Protein AF-A0A0F8HHX1-F1 (afdb_monomer)

Foldseek 3Di:
DDDDPPVPDDPVNVVPPPDPPCFLLVVLLVLCVLVLQQFLLLLLQLFLLDALDDPFFFGRSQLLQQLLLQLLSQVSVVCVVVVHDDDSLLSLLLSLLSSCLSVQRSCCVVPVDDDPHLALVSLVVCVVVVSRRSCVSNVCCVVCSLVSLLLSRLLEPDPPDPRPCPPPDHPNVVSNVSSNLSSVLSVQLLDQASQVVNQVVCVVVPFQKDWFFADFFLLVLLLVLLQLLVVVLCVVQSWAFWKFFSGTTITGDNDDDDDDLVSSLLSSLVSLCVLLVQQFDQALQATHNVSVLLAQDALVSSLVSLLVSLQVCQQCARDPVLHGFHADPDPLRSSLLSLVLNQLRPQDDPALLDRVLLVVLDPDPVLVVLSSVLSVQLRVQCPDPPQHNRNSSRVSSSCCRRVVVVCVVSSNVCRVSSSVSVSVVNPHRDCVSVVSSVVSNVVRVDPPPDDDPPPQDDPPACAAQQQGHGFDDKDADDLFLPDLVPDGPRDDSPDRIGGHDSSVSSSVSSVCSLQVVLVHDRNFNKWKKKKANGSMGTQCVSPLVSQQV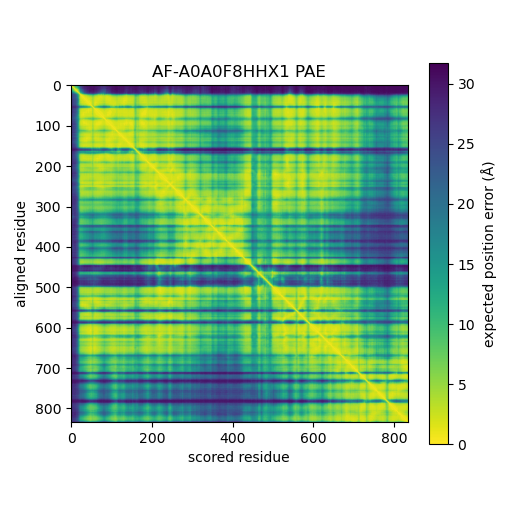SKQWFDFFPPNQLIDIDTSSQVNHRIHIHMGGQDDDPDDDPFDSLLSVVRSLLSVLVSSSSRSIAIETDDRSGRDGGDSFSYAYPDHDLLCVQLVSHTHRYSVSSVLSNVLVVVQCVQPPSCSSVQQSHLDLLRVLLSNVVSDPDSLVVLVVCVVVSCVSSDPPADQCLVLLLLLCVLQHQPDDPDLCSSLVLVLLLLVQLLVCVVVVHDPVRSLLRSLVSSLVVSVVVCSDPDPPDDNSVSSSVSSVSVCVSCVVRVQNDSVSSVVRVSSSSSSSSSSNSVSSD

Organism: Methanosarcina mazei (NCBI:txid2209)

pLDDT: mean 82.26, std 14.81, range [26.91, 97.88]

Solvent-accessible surface area (backbone atoms only — not comparable to full-atom values): 46145 Å² total; per-residue (Å²): 137,82,82,66,86,75,81,76,69,52,76,70,56,66,74,60,53,76,71,74,79,72,52,68,66,58,49,51,32,68,74,40,47,62,51,54,72,49,28,44,56,35,37,28,72,77,26,11,51,35,58,67,41,96,89,41,41,38,24,29,30,52,34,38,50,28,11,26,55,46,15,52,45,52,49,55,48,51,29,59,77,67,74,44,89,82,54,69,66,60,53,46,50,50,41,55,20,36,62,45,52,59,44,30,59,57,47,20,74,75,72,72,51,86,57,93,55,63,44,62,69,55,56,51,53,45,68,70,72,36,77,37,36,52,60,75,71,36,72,61,47,81,85,39,45,66,56,41,36,39,51,24,54,58,32,59,92,72,87,77,67,92,55,94,51,74,85,61,84,61,93,62,61,87,52,47,67,33,39,28,51,8,48,52,53,32,63,37,37,79,37,89,73,37,64,65,61,49,40,51,52,38,41,78,72,71,45,46,48,42,77,48,54,45,75,91,47,32,36,51,66,48,42,46,34,50,49,52,22,52,53,51,52,38,48,78,68,71,30,43,72,47,37,30,26,84,57,30,42,34,26,42,33,92,60,86,81,80,83,54,63,68,61,46,49,55,41,28,52,52,41,46,33,62,63,34,69,19,60,63,47,76,57,55,74,43,58,43,55,64,47,40,70,63,43,58,44,29,52,69,63,50,48,54,52,47,44,54,49,46,47,58,48,46,32,69,25,65,42,89,89,70,44,66,50,67,71,63,86,52,64,61,46,38,52,27,53,37,51,49,45,47,43,62,48,65,35,82,44,99,46,62,47,41,46,63,67,60,51,73,51,49,86,50,69,68,59,52,55,52,52,36,53,57,14,48,52,30,34,55,34,30,74,32,90,95,44,32,80,52,43,11,44,44,54,37,48,51,47,54,44,74,46,34,80,84,42,42,70,54,32,59,72,42,27,68,41,45,50,54,48,52,53,70,73,50,88,36,87,35,56,55,65,60,55,51,49,50,48,37,48,51,60,66,75,44,94,70,88,61,81,75,76,79,85,68,66,62,100,83,58,58,38,10,52,68,77,54,48,78,18,88,47,76,41,71,75,62,86,38,67,64,34,100,82,43,84,55,98,83,66,78,87,79,66,83,61,44,24,57,30,60,66,58,46,42,27,49,43,31,50,51,39,52,37,50,77,71,75,46,63,72,68,44,51,70,44,40,37,38,37,29,52,53,45,44,42,52,56,42,67,76,42,34,77,61,31,48,69,44,64,41,75,32,75,28,87,90,46,86,77,43,56,51,72,55,32,58,37,58,42,72,38,55,49,37,80,47,77,42,64,58,77,79,74,93,77,93,66,89,62,47,73,68,44,52,48,48,47,50,49,49,30,52,52,49,39,22,42,60,55,14,31,21,38,38,39,47,68,86,47,42,66,87,74,87,71,59,36,31,32,39,38,80,76,60,51,74,60,31,54,49,57,55,70,23,61,27,55,33,40,67,54,43,54,45,52,49,53,54,50,49,56,42,30,73,64,46,54,84,48,22,61,72,74,42,60,41,89,41,54,58,46,46,44,43,50,48,50,74,63,41,93,58,47,64,66,48,40,77,74,42,39,68,60,48,43,67,65,59,46,97,53,78,80,80,42,54,69,47,21,48,45,45,42,73,68,49,51,81,87,83,69,96,45,73,66,68,74,34,45,58,60,48,50,33,53,53,34,38,39,52,32,48,73,71,67,45,51,73,68,54,18,41,53,54,15,15,54,55,36,34,52,53,48,64,71,68,57,50,64,93,60,90,91,67,62,57,64,60,53,27,39,56,37,41,45,45,49,50,52,53,29,50,77,70,73,37,74,43,58,72,47,42,70,73,39,46,65,34,52,44,42,37,37,43,54,33,33,53,60,71,60,109

Nearest PDB structures (foldseek):
  7sba-assembly1_I  TM=5.332E-01  e=2.786E-16  Synechocystis sp. PCC 6803
  6yes-assembly2_B  TM=4.968E-01  e=1.874E-09  Saccharolobus islandicus LAL14/1
  8v12-assembly1_A  TM=1.085E-01  e=8.887E+00  Plasmodium falciparum 3D7

Mean predicted aligned error: 12.18 Å

Secondary structure (DSSP, 8-state):
-PPPTTTT--HHHHTTS------HHHHHHHHHHHHIIIIIHHHHHHHTT-BS-TTTT-BHHHHHHHHHHHHHHHHHHHHHHTTPPPPHHHHHHHHHHHHTTTHHHHHHHHH----SS--HHHHHHHHHH-TT-HHHH-GGGGTTHHHHHHHHHTTSSS--S--TTTT---TTGGGHHHHHHHHHHHHHTTSSSHHHHHHHHHHHTT--EEEEE----S-HHHHHHHHHHHHHHHHHTT-EEEEEETTEEEEE-SSPPP--HHHHHHHHHHHHHHHTT---EE-SS-EE-HHHHTS---HHHHHHHHHHHHHHHHHT-SSTTT------SSHHHHHHHHHHHHHHHH---SSTT--HHHHTT---HHHHHHHHHHHHHHHHHHTSTTTHHHHHHHHHHHHHHHTHHHHHHHHHHHHHHHHHHHHTT------HHHHHHHHHHHHHHS---S--------TTS-B-TTT--B---EE---SSSS-BTBS-SSS-TT-SSEE--HHHHHHHHHHHHHHHHTT--TTSEEEEEEEESSS-EE--GGGHHHHTTSEEEEE-SS-TTSEEEEEGGGGGSS-EEEEEEEPPPSSS----HHHHHHHHHHHHHHHHHHH--EEEEE-TTSPP---SSSEEESS--HHHHHTT-SEE-SHHHHHHHHHHHHHHHHHHGGGHHHH-SS--HHHHHHHHHHH-SSHHHHHHHHHHHHHHHH-S-S---HHHHHHHHHHH-SSS-SSHHHHHHHHHHHHHHHHHHHHTT--HHHHHHHHHHHHHHHHHHTT----TT--HHHHHHHHHHHHHHHHHHTT--SHHHHHHHHHHHHHHHHHHHHHHH-

Structure (mmCIF, N/CA/C/O backbone):
data_AF-A0A0F8HHX1-F1
#
_entry.id   AF-A0A0F8HHX1-F1
#
loop_
_atom_site.group_PDB
_atom_site.id
_atom_site.type_symbol
_atom_site.label_atom_id
_atom_site.label_alt_id
_atom_site.label_comp_id
_atom_site.label_asym_id
_atom_site.label_entity_id
_atom_site.label_seq_id
_atom_site.pdbx_PDB_ins_code
_atom_site.Cartn_x
_atom_site.Cartn_y
_atom_site.Cartn_z
_atom_site.occupancy
_atom_site.B_iso_or_equiv
_atom_site.auth_seq_id
_atom_site.auth_comp_id
_atom_site.auth_asym_id
_atom_site.auth_atom_id
_atom_site.pdbx_PDB_model_num
ATOM 1 N N . MET A 1 1 ? -35.098 -44.461 32.020 1.00 35.75 1 MET A N 1
ATOM 2 C CA . MET A 1 1 ? -34.365 -44.611 30.751 1.00 35.75 1 MET A CA 1
ATOM 3 C C . MET A 1 1 ? -35.222 -43.915 29.726 1.00 35.75 1 MET A C 1
ATOM 5 O O . MET A 1 1 ? -36.179 -44.508 29.253 1.00 35.75 1 MET A O 1
ATOM 9 N N . GLU A 1 2 ? -34.990 -42.620 29.565 1.00 31.36 2 GLU A N 1
ATOM 10 C CA . GLU A 1 2 ? -35.618 -41.818 28.518 1.00 31.36 2 GLU A CA 1
ATOM 11 C C . GLU A 1 2 ? -34.674 -41.884 27.318 1.00 31.36 2 GLU A C 1
ATOM 13 O O . GLU A 1 2 ? -33.468 -41.691 27.481 1.00 31.36 2 GLU A O 1
ATOM 18 N N . GLU A 1 3 ? -35.214 -42.291 26.175 1.00 31.67 3 GLU A N 1
ATOM 19 C CA . GLU A 1 3 ? -34.494 -42.456 24.913 1.00 31.67 3 GLU A CA 1
ATOM 20 C C . GLU A 1 3 ? -34.035 -41.088 24.382 1.00 31.67 3 GLU A C 1
ATOM 22 O O . GLU A 1 3 ? -34.761 -40.095 24.469 1.00 31.67 3 GLU A O 1
ATOM 27 N N . ASP A 1 4 ? -32.799 -41.041 23.879 1.00 35.75 4 ASP A N 1
ATOM 28 C CA . ASP A 1 4 ? -32.154 -39.852 23.319 1.00 35.75 4 ASP A CA 1
ATOM 29 C C . ASP A 1 4 ? -32.858 -39.455 22.000 1.00 35.75 4 ASP A C 1
ATOM 31 O O . ASP A 1 4 ? -32.930 -40.282 21.085 1.00 35.75 4 ASP A O 1
ATOM 35 N N . PRO A 1 5 ? -33.371 -38.215 21.849 1.00 39.34 5 PRO A N 1
ATOM 36 C CA . PRO A 1 5 ? -34.084 -37.771 20.645 1.00 39.34 5 PRO A CA 1
ATOM 37 C C . PRO A 1 5 ? -33.256 -37.828 19.350 1.00 39.34 5 PRO A C 1
ATOM 39 O O . PRO A 1 5 ? -33.802 -37.606 18.270 1.00 39.34 5 PRO A O 1
ATOM 42 N N . LEU A 1 6 ? -31.948 -38.088 19.443 1.00 39.94 6 LEU A N 1
ATOM 43 C CA . LEU A 1 6 ? -31.022 -38.150 18.313 1.00 39.94 6 LEU A CA 1
ATOM 44 C C . LEU A 1 6 ? -30.910 -39.536 17.652 1.00 39.94 6 LEU A C 1
ATOM 46 O O . LEU A 1 6 ? -30.344 -39.623 16.565 1.00 39.94 6 LEU A O 1
ATOM 50 N N . GLU A 1 7 ? -31.467 -40.605 18.234 1.00 41.78 7 GLU A N 1
ATOM 51 C CA . GLU A 1 7 ? -31.411 -41.959 17.638 1.00 41.78 7 GLU A CA 1
ATOM 52 C C . GLU A 1 7 ? -32.500 -42.234 16.577 1.00 41.78 7 GLU A C 1
ATOM 54 O O . GLU A 1 7 ? -32.549 -43.325 16.010 1.00 41.78 7 GLU A O 1
ATOM 59 N N . MET A 1 8 ? -33.355 -41.252 16.257 1.00 38.62 8 MET A N 1
ATOM 60 C CA . MET A 1 8 ? -34.488 -41.413 15.325 1.00 38.62 8 MET A CA 1
ATOM 61 C C . MET A 1 8 ? -34.336 -40.716 13.963 1.00 38.62 8 MET A C 1
ATOM 63 O O . MET A 1 8 ? -35.228 -40.858 13.130 1.00 38.62 8 MET A O 1
ATOM 67 N N . CYS A 1 9 ? -33.234 -40.010 13.691 1.00 32.97 9 CYS A N 1
ATOM 68 C CA . CYS A 1 9 ? -33.013 -39.401 12.373 1.00 32.97 9 CYS A CA 1
ATOM 69 C C . CYS A 1 9 ? -32.339 -40.387 11.412 1.00 32.97 9 CYS A C 1
ATOM 71 O O . CYS A 1 9 ? -31.241 -40.882 11.674 1.00 32.97 9 CYS A O 1
ATOM 73 N N . SER A 1 10 ? -32.972 -40.642 10.268 1.00 42.28 10 SER A N 1
ATOM 74 C CA . SER A 1 10 ? -32.343 -41.386 9.174 1.00 42.28 10 SER A CA 1
ATOM 75 C C . SER A 1 10 ? -31.182 -40.584 8.561 1.00 42.28 10 SER A C 1
ATOM 77 O O . SER A 1 10 ? -31.192 -39.353 8.551 1.00 42.28 10 SER A O 1
ATOM 79 N N . LEU A 1 11 ? -30.162 -41.267 8.026 1.00 39.44 11 LEU A N 1
ATOM 80 C CA . LEU A 1 11 ? -29.019 -40.621 7.352 1.00 39.44 11 LEU A CA 1
ATOM 81 C C . LEU A 1 11 ? -29.458 -39.689 6.200 1.00 39.44 11 LEU A C 1
ATOM 83 O O . LEU A 1 11 ? -28.822 -38.664 5.974 1.00 39.44 11 LEU A O 1
ATOM 87 N N . GLU A 1 12 ? -30.583 -39.988 5.543 1.00 34.28 12 GLU A N 1
ATOM 88 C CA . GLU A 1 12 ? -31.179 -39.153 4.488 1.00 34.28 12 GLU A CA 1
ATOM 89 C C . GLU A 1 12 ? -31.863 -37.878 5.027 1.00 34.28 12 GLU A C 1
ATOM 91 O O . GLU A 1 12 ? -31.974 -36.886 4.306 1.00 34.28 12 GLU A O 1
ATOM 96 N N . GLU A 1 13 ? -32.289 -37.851 6.294 1.00 32.47 13 GLU A N 1
ATOM 97 C CA . GLU A 1 13 ? -32.841 -36.652 6.949 1.00 32.47 13 GLU A CA 1
ATOM 98 C C . GLU A 1 13 ? -31.738 -35.723 7.477 1.00 32.47 13 GLU A C 1
ATOM 100 O O . GLU A 1 13 ? -31.939 -34.512 7.530 1.00 32.47 13 GLU A O 1
ATOM 105 N N . ILE A 1 14 ? -30.551 -36.260 7.791 1.00 41.41 14 ILE A N 1
ATOM 106 C CA . ILE A 1 14 ? -29.361 -35.469 8.154 1.00 41.41 14 ILE A CA 1
ATOM 107 C C . ILE A 1 14 ? -28.752 -34.789 6.913 1.00 41.41 14 ILE A C 1
ATOM 109 O O . ILE A 1 14 ? -28.297 -33.651 7.008 1.00 41.41 14 ILE A O 1
ATOM 113 N N . GLU A 1 15 ? -28.802 -35.430 5.739 1.00 34.75 15 GLU A N 1
ATOM 114 C CA . GLU A 1 15 ? -28.360 -34.834 4.463 1.00 34.75 15 GLU A CA 1
ATOM 115 C C . GLU A 1 15 ? -29.342 -33.789 3.890 1.00 34.75 15 GLU A C 1
ATOM 117 O O . GLU A 1 15 ? -28.961 -33.010 3.017 1.00 34.75 15 GLU A O 1
ATOM 122 N N . ASN A 1 16 ? -30.579 -33.724 4.401 1.00 28.53 16 ASN A N 1
ATOM 123 C CA . ASN A 1 16 ? -31.620 -32.776 3.973 1.00 28.53 16 ASN A CA 1
ATOM 124 C C . ASN A 1 16 ? -31.932 -31.670 4.998 1.00 28.53 16 ASN A C 1
ATOM 126 O O . ASN A 1 16 ? -32.900 -30.923 4.821 1.00 28.53 16 ASN A O 1
ATOM 130 N N . ILE A 1 17 ? -31.118 -31.512 6.048 1.00 28.47 17 ILE A N 1
ATOM 131 C CA . ILE A 1 17 ? -31.144 -30.284 6.851 1.00 28.47 17 ILE A CA 1
ATOM 132 C C . ILE A 1 17 ? -30.722 -29.151 5.904 1.00 28.47 17 ILE A C 1
ATOM 134 O O . ILE A 1 17 ? -29.623 -29.228 5.352 1.00 28.47 17 ILE A O 1
ATOM 138 N N . PRO A 1 18 ? -31.549 -28.112 5.675 1.00 26.91 18 PRO A N 1
ATOM 139 C CA . PRO A 1 18 ? -31.132 -26.980 4.865 1.00 26.91 18 PRO A CA 1
ATOM 140 C C . PRO A 1 18 ? -29.877 -26.412 5.520 1.00 26.91 18 PRO A C 1
ATOM 142 O O . PRO A 1 18 ? -29.955 -25.933 6.654 1.00 26.91 18 PRO A O 1
ATOM 145 N N . GLU A 1 19 ? -28.724 -26.517 4.850 1.00 30.73 19 GLU A N 1
ATOM 146 C CA . GLU A 1 19 ? -27.514 -25.819 5.275 1.00 30.73 19 GLU A CA 1
ATOM 147 C C . GLU A 1 19 ? -27.930 -24.372 5.563 1.00 30.73 19 GLU A C 1
ATOM 149 O O . GLU A 1 19 ? -28.471 -23.701 4.677 1.00 30.73 19 GLU A O 1
ATOM 154 N N . GLU A 1 20 ? -27.752 -23.914 6.811 1.00 29.77 20 GLU A N 1
ATOM 155 C CA . GLU A 1 20 ? -27.906 -22.504 7.174 1.00 29.77 20 GLU A CA 1
ATOM 156 C C . GLU A 1 20 ? -27.276 -21.681 6.058 1.00 29.77 20 GLU A C 1
ATOM 158 O O . GLU A 1 20 ? -26.098 -21.880 5.761 1.00 29.77 20 GLU A O 1
ATOM 163 N N . SER A 1 21 ? -28.071 -20.834 5.392 1.00 35.41 21 SER A N 1
ATOM 164 C CA . SER A 1 21 ? -27.688 -20.185 4.139 1.00 35.41 21 SER A CA 1
ATOM 165 C C . SER A 1 21 ? -26.288 -19.587 4.266 1.00 35.41 21 SER A C 1
ATOM 167 O O . SER A 1 21 ? -26.107 -18.531 4.882 1.00 35.41 21 SER A O 1
ATOM 169 N N . VAL A 1 22 ? -25.290 -20.286 3.722 1.00 52.44 22 VAL A N 1
ATOM 170 C CA . VAL A 1 22 ? -23.896 -19.864 3.784 1.00 52.44 22 VAL A CA 1
ATOM 171 C C . VAL A 1 22 ? -23.852 -18.504 3.107 1.00 52.44 22 VAL A C 1
ATOM 173 O O . VAL A 1 22 ? -24.139 -18.390 1.913 1.00 52.44 22 VAL A O 1
ATOM 176 N N . GLY A 1 23 ? -23.573 -17.453 3.885 1.00 66.88 23 GLY A N 1
ATOM 177 C CA . GLY A 1 23 ? -23.598 -16.085 3.378 1.00 66.88 23 GLY A CA 1
ATOM 178 C C . GLY A 1 23 ? -22.762 -15.976 2.102 1.00 66.88 23 GLY A C 1
ATOM 179 O O . GLY A 1 23 ? -21.720 -16.621 1.980 1.00 66.88 23 GLY A O 1
ATOM 180 N N . VAL A 1 24 ? -23.196 -15.162 1.137 1.00 68.12 24 VAL A N 1
ATOM 181 C CA . VAL A 1 24 ? -22.549 -15.045 -0.186 1.00 68.12 24 VAL A CA 1
ATOM 182 C C . VAL A 1 24 ? -21.034 -14.827 -0.081 1.00 68.12 24 VAL A C 1
ATOM 184 O O . VAL A 1 24 ? -20.269 -15.352 -0.882 1.00 68.12 24 VAL A O 1
ATOM 187 N N . TYR A 1 25 ? -20.585 -14.125 0.958 1.00 73.69 25 TYR A N 1
ATOM 188 C CA . TYR A 1 25 ? -19.174 -13.901 1.260 1.00 73.69 25 TYR A CA 1
ATOM 189 C C . TYR A 1 25 ? -18.372 -15.192 1.501 1.00 73.69 25 TYR A C 1
ATOM 191 O O . TYR A 1 25 ? -17.254 -15.336 1.008 1.00 73.69 25 TYR A O 1
ATOM 199 N N . ALA A 1 26 ? -18.957 -16.155 2.214 1.00 83.19 26 ALA A N 1
ATOM 200 C CA . ALA A 1 26 ? -18.360 -17.465 2.439 1.00 83.19 26 ALA A CA 1
ATOM 201 C C . ALA A 1 26 ? -18.382 -18.320 1.162 1.00 83.19 26 ALA A C 1
ATOM 203 O O . ALA A 1 26 ? -17.435 -19.063 0.919 1.00 83.19 26 ALA A O 1
ATOM 204 N N . ASN A 1 27 ? -19.385 -18.155 0.291 1.00 85.19 27 ASN A N 1
ATOM 205 C CA . ASN A 1 27 ? -19.391 -18.788 -1.032 1.00 85.19 27 ASN A CA 1
ATOM 206 C C . ASN A 1 27 ? -18.308 -18.215 -1.959 1.00 85.19 27 ASN A C 1
ATOM 208 O O . ASN A 1 27 ? -17.562 -18.979 -2.570 1.00 85.19 27 ASN A O 1
ATOM 212 N N . VAL A 1 28 ? -18.155 -16.889 -2.023 1.00 88.38 28 VAL A N 1
ATOM 213 C CA . VAL A 1 28 ? -17.063 -16.238 -2.773 1.00 88.38 28 VAL A CA 1
ATOM 214 C C . VAL A 1 28 ? -15.709 -16.749 -2.285 1.00 88.38 28 VAL A C 1
ATOM 216 O O . VAL A 1 28 ? -14.869 -17.139 -3.095 1.00 88.38 28 VAL A O 1
ATOM 219 N N . GLN A 1 29 ? -15.519 -16.826 -0.965 1.00 90.31 29 GLN A N 1
ATOM 220 C CA . GLN A 1 29 ? -14.308 -17.396 -0.387 1.00 90.31 29 GLN A CA 1
ATOM 221 C C . GLN A 1 29 ? -14.119 -18.866 -0.795 1.00 90.31 29 GLN A C 1
ATOM 223 O O . GLN A 1 29 ? -13.056 -19.221 -1.297 1.00 90.31 29 GLN A O 1
ATOM 228 N N . LYS A 1 30 ? -15.148 -19.706 -0.632 1.00 92.56 30 LYS A N 1
ATOM 229 C CA . LYS A 1 30 ? -15.129 -21.144 -0.944 1.00 92.56 30 LYS A CA 1
ATOM 230 C C . LYS A 1 30 ? -14.702 -21.426 -2.384 1.00 92.56 30 LYS A C 1
ATOM 232 O O . LYS A 1 30 ? -13.873 -22.304 -2.601 1.00 92.56 30 LYS A O 1
ATOM 237 N N . TYR A 1 31 ? -15.246 -20.695 -3.357 1.00 94.06 31 TYR A N 1
ATOM 238 C CA . TYR A 1 31 ? -14.988 -20.962 -4.775 1.00 94.06 31 TYR A CA 1
ATOM 239 C C . TYR A 1 31 ? -13.693 -20.336 -5.306 1.00 94.06 31 TYR A C 1
ATOM 241 O O . TYR A 1 31 ? -13.164 -20.823 -6.302 1.00 94.06 31 TYR A O 1
ATOM 249 N N . LEU A 1 32 ? -13.165 -19.289 -4.661 1.00 95.38 32 LEU A N 1
ATOM 250 C CA . LEU A 1 32 ? -11.964 -18.588 -5.136 1.00 95.38 32 LEU A CA 1
ATOM 251 C C . LEU A 1 32 ? -10.708 -18.855 -4.304 1.00 95.38 32 LEU A C 1
ATOM 253 O O . LEU A 1 32 ? -9.624 -18.461 -4.728 1.00 95.38 32 LEU A O 1
ATOM 257 N N . ILE A 1 33 ? -10.811 -19.530 -3.155 1.00 95.00 33 ILE A N 1
ATOM 258 C CA . ILE A 1 33 ? -9.656 -19.802 -2.285 1.00 95.00 33 ILE A CA 1
ATOM 259 C C . ILE A 1 33 ? -8.513 -20.498 -3.034 1.00 95.00 33 ILE A C 1
ATOM 261 O O . ILE A 1 33 ? -7.370 -20.080 -2.883 1.00 95.00 33 ILE A O 1
ATOM 265 N N . ASP A 1 34 ? -8.826 -21.477 -3.889 1.00 94.75 34 ASP A N 1
ATOM 266 C CA . ASP A 1 34 ? -7.839 -22.207 -4.695 1.00 94.75 34 ASP A CA 1
ATOM 267 C C . ASP A 1 34 ? -7.145 -21.287 -5.716 1.00 94.75 34 ASP A C 1
ATOM 269 O O . ASP A 1 34 ? -5.927 -21.328 -5.877 1.00 94.75 34 ASP A O 1
ATOM 273 N N . TYR A 1 35 ? -7.887 -20.364 -6.340 1.00 96.50 35 TYR A N 1
ATOM 274 C CA . TYR A 1 35 ? -7.290 -19.363 -7.232 1.00 96.50 35 TYR A CA 1
ATOM 275 C C . TYR A 1 35 ? -6.290 -18.484 -6.475 1.00 96.50 35 TYR A C 1
ATOM 277 O O . TYR A 1 35 ? -5.177 -18.244 -6.947 1.00 96.50 35 TYR A O 1
ATOM 285 N N . VAL A 1 36 ? -6.670 -18.027 -5.276 1.00 94.06 36 VAL A N 1
ATOM 286 C CA . VAL A 1 36 ? -5.812 -17.171 -4.449 1.00 94.06 36 VAL A CA 1
ATOM 287 C C . VAL A 1 36 ? -4.534 -17.898 -4.043 1.00 94.06 36 VAL A C 1
ATOM 289 O O . VAL A 1 36 ? -3.458 -17.313 -4.110 1.00 94.06 36 VAL A O 1
ATOM 292 N N . THR A 1 37 ? -4.634 -19.163 -3.639 1.00 94.06 37 THR A N 1
ATOM 293 C CA . THR A 1 37 ? -3.475 -19.938 -3.176 1.00 94.06 37 THR A CA 1
ATOM 294 C C . THR A 1 37 ? -2.568 -20.408 -4.305 1.00 94.06 37 THR A C 1
ATOM 296 O O . THR A 1 37 ? -1.375 -20.571 -4.076 1.00 94.06 37 THR A O 1
ATOM 299 N N . THR A 1 38 ? -3.114 -20.637 -5.500 1.00 95.44 38 THR A N 1
ATOM 300 C CA . THR A 1 38 ? -2.386 -21.308 -6.585 1.00 95.44 38 THR A CA 1
ATOM 301 C C . THR A 1 38 ? -1.897 -20.332 -7.657 1.00 95.44 38 THR A C 1
ATOM 303 O O . THR A 1 38 ? -0.797 -20.501 -8.173 1.00 95.44 38 THR A O 1
ATOM 306 N N . VAL A 1 39 ? -2.677 -19.296 -7.990 1.00 96.38 39 VAL A N 1
ATOM 307 C CA . VAL A 1 39 ? -2.424 -18.437 -9.165 1.00 96.38 39 VAL A CA 1
ATOM 308 C C . VAL A 1 39 ? -1.945 -17.041 -8.776 1.00 96.38 39 VAL A C 1
ATOM 310 O O . VAL A 1 39 ? -1.124 -16.445 -9.473 1.00 96.38 39 VAL A O 1
ATOM 313 N N . LEU A 1 40 ? -2.430 -16.497 -7.658 1.00 93.62 40 LEU A N 1
ATOM 314 C CA . LEU A 1 40 ? -2.233 -15.084 -7.339 1.00 93.62 40 LEU A CA 1
ATOM 315 C C . LEU A 1 40 ? -0.764 -14.702 -7.114 1.00 93.62 40 LEU A C 1
ATOM 317 O O . LEU A 1 40 ? -0.285 -13.738 -7.708 1.00 93.62 40 LEU A O 1
ATOM 321 N N . GLU A 1 41 ? -0.045 -15.453 -6.278 1.00 92.75 41 GLU A N 1
ATOM 322 C CA . GLU A 1 41 ? 1.375 -15.198 -6.007 1.00 92.75 41 GLU A CA 1
ATOM 323 C C . GLU A 1 41 ? 2.225 -15.286 -7.294 1.00 92.75 41 GLU A C 1
ATOM 325 O O . GLU A 1 41 ? 2.974 -14.342 -7.561 1.00 92.75 41 GLU A O 1
ATOM 330 N N . PRO A 1 42 ? 2.103 -16.334 -8.143 1.00 94.81 42 PRO A N 1
ATOM 331 C CA . PRO A 1 42 ? 2.714 -16.341 -9.474 1.00 94.81 42 PRO A CA 1
ATOM 332 C C . PRO A 1 42 ? 2.388 -15.109 -10.330 1.00 94.81 42 PRO A C 1
ATOM 334 O O . PRO A 1 42 ? 3.307 -14.499 -10.869 1.00 94.81 42 PRO A O 1
ATOM 337 N N . VAL A 1 43 ? 1.119 -14.685 -10.416 1.00 94.94 43 VAL A N 1
ATOM 338 C CA . VAL A 1 43 ? 0.737 -13.491 -11.196 1.00 94.94 43 VAL A CA 1
ATOM 339 C C . VAL A 1 43 ? 1.493 -12.254 -10.714 1.00 94.94 43 VAL A C 1
ATOM 341 O O . VAL A 1 43 ? 2.063 -11.530 -11.529 1.00 94.94 43 VAL A O 1
ATOM 344 N N . PHE A 1 44 ? 1.540 -12.006 -9.404 1.00 92.81 44 PHE A N 1
ATOM 345 C CA . PHE A 1 44 ? 2.271 -10.863 -8.855 1.00 92.81 44 PHE A CA 1
ATOM 346 C C . PHE A 1 44 ? 3.773 -10.955 -9.127 1.00 92.81 44 PHE A C 1
ATOM 348 O O . PHE A 1 44 ? 4.350 -10.013 -9.667 1.00 92.81 44 PHE A O 1
ATOM 355 N N . ARG A 1 45 ? 4.390 -12.103 -8.841 1.00 92.25 45 ARG A N 1
ATOM 356 C CA . ARG A 1 45 ? 5.824 -12.351 -9.057 1.00 92.25 45 ARG A CA 1
ATOM 357 C C . ARG A 1 45 ? 6.258 -12.072 -10.497 1.00 92.25 45 ARG A C 1
ATOM 359 O O . ARG A 1 45 ? 7.276 -11.423 -10.726 1.00 92.25 45 ARG A O 1
ATOM 366 N N . GLU A 1 46 ? 5.472 -12.544 -11.459 1.00 93.25 46 GLU A N 1
ATOM 367 C CA . GLU A 1 46 ? 5.816 -12.485 -12.878 1.00 93.25 46 GLU A CA 1
ATOM 368 C C . GLU A 1 46 ? 5.473 -11.135 -13.526 1.00 93.25 46 GLU A C 1
ATOM 370 O O . GLU A 1 46 ? 6.086 -10.763 -14.526 1.00 93.25 46 GLU A O 1
ATOM 375 N N . THR A 1 47 ? 4.509 -10.380 -12.977 1.00 93.44 47 THR A N 1
ATOM 376 C CA . THR A 1 47 ? 3.928 -9.211 -13.670 1.00 93.44 47 THR A CA 1
ATOM 377 C C . THR A 1 47 ? 3.968 -7.890 -12.901 1.00 93.44 47 THR A C 1
ATOM 379 O O . THR A 1 47 ? 3.671 -6.852 -13.487 1.00 93.44 47 THR A O 1
ATOM 382 N N . ALA A 1 48 ? 4.398 -7.877 -11.634 1.00 91.44 48 ALA A N 1
ATOM 383 C CA . ALA A 1 48 ? 4.479 -6.671 -10.798 1.00 91.44 48 ALA A CA 1
ATOM 384 C C . ALA A 1 48 ? 5.270 -5.508 -11.430 1.00 91.44 48 ALA A C 1
ATOM 386 O O . ALA A 1 48 ? 5.007 -4.341 -11.159 1.00 91.44 48 ALA A O 1
ATOM 387 N N . HIS A 1 49 ? 6.229 -5.814 -12.299 1.00 91.00 49 HIS A N 1
ATOM 388 C CA . HIS A 1 49 ? 7.090 -4.832 -12.952 1.00 91.00 49 HIS A CA 1
ATOM 389 C C . HIS A 1 49 ? 6.600 -4.413 -14.351 1.00 91.00 49 HIS A C 1
ATOM 391 O O . HIS A 1 49 ? 7.375 -3.813 -15.104 1.00 91.00 49 HIS A O 1
ATOM 397 N N . LEU A 1 50 ? 5.364 -4.766 -14.721 1.00 90.50 50 LEU A N 1
ATOM 398 C CA . LEU A 1 50 ? 4.783 -4.539 -16.044 1.00 90.50 50 LEU A CA 1
ATOM 399 C C . LEU A 1 50 ? 3.610 -3.553 -15.994 1.00 90.50 50 LEU A C 1
ATOM 401 O O . LEU A 1 50 ? 2.772 -3.577 -15.091 1.00 90.50 50 LEU A O 1
ATOM 405 N N . ASP A 1 51 ? 3.518 -2.726 -17.034 1.00 86.56 51 ASP A N 1
ATOM 406 C CA . ASP A 1 51 ? 2.369 -1.865 -17.292 1.00 86.56 51 ASP A CA 1
ATOM 407 C C . ASP A 1 51 ? 1.298 -2.641 -18.084 1.00 86.56 51 ASP A C 1
ATOM 409 O O . ASP A 1 51 ? 1.575 -3.219 -19.132 1.00 86.56 51 ASP A O 1
ATOM 413 N N . SER A 1 52 ? 0.039 -2.602 -17.647 1.00 79.50 52 SER A N 1
ATOM 414 C CA . SER A 1 52 ? -1.086 -3.137 -18.439 1.00 79.50 52 SER A CA 1
ATOM 415 C C . SER A 1 52 ? -1.489 -2.224 -19.607 1.00 79.50 52 SER A C 1
ATOM 417 O O . SER A 1 52 ? -2.051 -2.690 -20.608 1.00 79.50 52 SER A O 1
ATOM 419 N N . LYS A 1 53 ? -1.256 -0.904 -19.482 1.00 71.81 53 LYS A N 1
ATOM 420 C CA . LYS A 1 53 ? -1.605 0.128 -20.476 1.00 71.81 53 LYS A CA 1
ATOM 421 C C . LYS A 1 53 ? -0.599 1.281 -20.465 1.00 71.81 53 LYS A C 1
ATOM 423 O O . LYS A 1 53 ? -0.293 1.842 -19.426 1.00 71.81 53 LYS A O 1
ATOM 428 N N . TYR A 1 54 ? -0.194 1.742 -21.648 1.00 55.44 54 TYR A N 1
ATOM 429 C CA . TYR A 1 54 ? 0.854 2.765 -21.801 1.00 55.44 54 TYR A CA 1
ATOM 430 C C . TYR A 1 54 ? 0.424 4.226 -21.561 1.00 55.44 54 TYR A C 1
ATOM 432 O O . TYR A 1 54 ? 1.259 5.112 -21.670 1.00 55.44 54 TYR A O 1
ATOM 440 N N . LYS A 1 55 ? -0.857 4.529 -21.289 1.00 57.94 55 LYS A N 1
ATOM 441 C CA . LYS A 1 55 ? -1.326 5.926 -21.077 1.00 57.94 55 LYS A CA 1
ATOM 442 C C . LYS A 1 55 ? -1.440 6.339 -19.605 1.00 57.94 55 LYS A C 1
ATOM 444 O O . LYS A 1 55 ? -1.537 7.524 -19.312 1.00 57.94 55 LYS A O 1
ATOM 449 N N . ARG A 1 56 ? -1.474 5.370 -18.696 1.00 66.56 56 ARG A N 1
ATOM 450 C CA . ARG A 1 56 ? -1.509 5.540 -17.239 1.00 66.56 56 ARG A CA 1
ATOM 451 C C . ARG A 1 56 ? -0.828 4.297 -16.699 1.00 66.56 56 ARG A C 1
ATOM 453 O O . ARG A 1 56 ? -1.235 3.231 -17.150 1.00 66.56 56 ARG A O 1
ATOM 460 N N . ALA A 1 57 ? 0.167 4.412 -15.823 1.00 80.81 57 ALA A N 1
ATOM 461 C CA . ALA A 1 57 ? 0.941 3.257 -15.368 1.00 80.81 57 ALA A CA 1
ATOM 462 C C . ALA A 1 57 ? 0.085 2.335 -14.501 1.00 80.81 57 ALA A C 1
ATOM 464 O O . ALA A 1 57 ? 0.109 2.415 -13.285 1.00 80.81 57 ALA A O 1
ATOM 465 N N . LEU A 1 58 ? -0.796 1.566 -15.124 1.00 86.94 58 LEU A N 1
ATOM 466 C CA . LEU A 1 58 ? -1.790 0.730 -14.473 1.00 86.94 58 LEU A CA 1
ATOM 467 C C . LEU A 1 58 ? -1.156 -0.638 -14.286 1.00 86.94 58 LEU A C 1
ATOM 469 O O . LEU A 1 58 ? -0.689 -1.237 -15.260 1.00 86.94 58 LEU A O 1
ATOM 473 N N . SER A 1 59 ? -1.118 -1.105 -13.047 1.00 90.38 59 SER A N 1
ATOM 474 C CA . SER A 1 59 ? -0.379 -2.309 -12.682 1.00 90.38 59 SER A CA 1
ATOM 475 C C . SER A 1 59 ? -0.975 -3.544 -13.352 1.00 90.38 59 SER A C 1
ATOM 477 O O . SER A 1 59 ? -2.185 -3.762 -13.282 1.00 90.38 59 SER A O 1
ATOM 479 N N . PHE A 1 60 ? -0.148 -4.355 -14.022 1.00 92.88 60 PHE A N 1
ATOM 480 C CA . PHE A 1 60 ? -0.633 -5.567 -14.690 1.00 92.88 60 PHE A CA 1
ATOM 481 C C . PHE A 1 60 ? -1.222 -6.571 -13.695 1.00 92.88 60 PHE A C 1
ATOM 483 O O . PHE A 1 60 ? -2.332 -7.064 -13.904 1.00 92.88 60 PHE A O 1
ATOM 490 N N . SER A 1 61 ? -0.531 -6.822 -12.581 1.00 92.62 61 SER A N 1
ATOM 491 C CA . SER A 1 61 ? -1.022 -7.723 -11.537 1.00 92.62 61 SER A CA 1
ATOM 492 C C . SER A 1 61 ? -2.323 -7.206 -10.919 1.00 92.62 61 SER A C 1
ATOM 494 O O . SER A 1 61 ? -3.285 -7.965 -10.790 1.00 92.62 61 SER A O 1
ATOM 496 N N . ALA A 1 62 ? -2.416 -5.910 -10.602 1.00 92.25 62 ALA A N 1
ATOM 497 C CA . ALA A 1 62 ? -3.639 -5.325 -10.048 1.00 92.25 62 ALA A CA 1
ATOM 498 C C . ALA A 1 62 ? -4.811 -5.350 -11.042 1.00 92.25 62 ALA A C 1
ATOM 500 O O . ALA A 1 62 ? -5.949 -5.605 -10.644 1.00 92.25 62 ALA A O 1
ATOM 501 N N . HIS A 1 63 ? -4.538 -5.122 -12.330 1.00 93.56 63 HIS A N 1
ATOM 502 C CA . HIS A 1 63 ? -5.526 -5.188 -13.409 1.00 93.56 63 HIS A CA 1
ATOM 503 C C . HIS A 1 63 ? -6.132 -6.581 -13.522 1.00 93.56 63 HIS A C 1
ATOM 505 O O . HIS A 1 63 ? -7.343 -6.742 -13.383 1.00 93.56 63 HIS A O 1
ATOM 511 N N . VAL A 1 64 ? -5.283 -7.596 -13.712 1.00 94.50 64 VAL A N 1
ATOM 512 C CA . VAL A 1 64 ? -5.718 -8.988 -13.866 1.00 94.50 64 VAL A CA 1
ATOM 513 C C . VAL A 1 64 ? -6.487 -9.449 -12.636 1.00 94.50 64 VAL A C 1
ATOM 515 O O . VAL A 1 64 ? -7.557 -10.039 -12.753 1.00 94.50 64 VAL A O 1
ATOM 518 N N . THR A 1 65 ? -5.985 -9.143 -11.444 1.00 94.19 65 THR A N 1
ATOM 519 C CA . THR A 1 65 ? -6.626 -9.578 -10.199 1.00 94.19 65 THR A CA 1
ATOM 520 C C . THR A 1 65 ? -7.962 -8.887 -9.982 1.00 94.19 65 THR A C 1
ATOM 522 O O . THR A 1 65 ? -8.956 -9.564 -9.729 1.00 94.19 65 THR A O 1
ATOM 525 N N . THR A 1 66 ? -8.040 -7.573 -10.193 1.00 95.00 66 THR A N 1
ATOM 526 C CA . THR A 1 66 ? -9.314 -6.844 -10.142 1.00 95.00 66 THR A CA 1
ATOM 527 C C . THR A 1 66 ? -10.308 -7.397 -11.162 1.00 95.00 66 THR A C 1
ATOM 529 O O . THR A 1 66 ? -11.476 -7.576 -10.817 1.00 95.00 66 THR A O 1
ATOM 532 N N . ALA A 1 67 ? -9.867 -7.735 -12.379 1.00 95.31 67 ALA A N 1
ATOM 533 C CA . ALA A 1 67 ? -10.727 -8.321 -13.404 1.00 95.31 67 ALA A CA 1
ATOM 534 C C . ALA A 1 67 ? -11.278 -9.690 -12.977 1.00 95.31 67 ALA A C 1
ATOM 536 O O . ALA A 1 67 ? -12.492 -9.900 -13.026 1.00 95.31 67 ALA A O 1
ATOM 537 N N . VAL A 1 68 ? -10.407 -10.596 -12.510 1.00 96.88 68 VAL A N 1
ATOM 538 C CA . VAL A 1 68 ? -10.787 -11.952 -12.079 1.00 96.88 68 VAL A CA 1
ATOM 539 C C . VAL A 1 68 ? -11.743 -11.896 -10.893 1.00 96.88 68 VAL A C 1
ATOM 541 O O . VAL A 1 68 ? -12.822 -12.483 -10.955 1.00 96.88 68 VAL A O 1
ATOM 544 N N . PHE A 1 69 ? -11.386 -11.172 -9.827 1.00 95.81 69 PHE A N 1
ATOM 545 C CA . PHE A 1 69 ? -12.220 -11.099 -8.627 1.00 95.81 69 PHE A CA 1
ATOM 546 C C . PHE A 1 69 ? -13.558 -10.424 -8.909 1.00 95.81 69 PHE A C 1
ATOM 548 O O . PHE A 1 69 ? -14.576 -10.875 -8.391 1.00 95.81 69 PHE A O 1
ATOM 555 N N . THR A 1 70 ? -13.590 -9.399 -9.762 1.00 95.44 70 THR A N 1
ATOM 556 C CA . THR A 1 70 ? -14.847 -8.753 -10.152 1.00 95.44 70 THR A CA 1
ATOM 557 C C . THR A 1 70 ? -15.732 -9.711 -10.945 1.00 95.44 70 THR A C 1
ATOM 559 O O . THR A 1 70 ? -16.864 -9.964 -10.537 1.00 95.44 70 THR A O 1
ATOM 562 N N . GLY A 1 71 ? -15.222 -10.285 -12.040 1.00 95.69 71 GLY A N 1
ATOM 563 C CA . GLY A 1 71 ? -15.997 -11.182 -12.899 1.00 95.69 71 GLY A CA 1
ATOM 564 C C . GLY A 1 71 ? -16.497 -12.419 -12.150 1.00 95.69 71 GLY A C 1
ATOM 565 O O . GLY A 1 71 ? -17.680 -12.751 -12.215 1.00 95.69 71 GLY A O 1
ATOM 566 N N . ALA A 1 72 ? -15.627 -13.061 -11.368 1.00 96.00 72 ALA A N 1
ATOM 567 C CA . ALA A 1 72 ? -15.990 -14.264 -10.631 1.00 96.00 72 ALA A CA 1
ATOM 568 C C . ALA A 1 72 ? -16.937 -13.990 -9.453 1.00 96.00 72 ALA A C 1
ATOM 570 O O . ALA A 1 72 ? -17.866 -14.766 -9.233 1.00 96.00 72 ALA A O 1
ATOM 571 N N . THR A 1 73 ? -16.770 -12.874 -8.734 1.00 95.00 73 THR A N 1
ATOM 572 C CA . THR A 1 73 ? -17.705 -12.501 -7.657 1.00 95.00 73 THR A CA 1
ATOM 573 C C . THR A 1 73 ? -19.087 -12.183 -8.215 1.00 95.00 73 THR A C 1
ATOM 575 O O . THR A 1 73 ? -20.077 -12.622 -7.639 1.00 95.00 73 THR A O 1
ATOM 578 N N . LEU A 1 74 ? -19.172 -11.480 -9.350 1.00 95.06 74 LEU A N 1
ATOM 579 C CA . LEU A 1 74 ? -20.448 -11.201 -10.015 1.00 95.06 74 LEU A CA 1
ATOM 580 C C . LEU A 1 74 ? -21.131 -12.485 -10.499 1.00 95.06 74 LEU A C 1
ATOM 582 O O . LEU A 1 74 ? -22.335 -12.625 -10.315 1.00 95.06 74 LEU A O 1
ATOM 586 N N . TYR A 1 75 ? -20.371 -13.439 -11.049 1.00 95.44 75 TYR A N 1
ATOM 587 C CA . TYR A 1 75 ? -20.897 -14.753 -11.429 1.00 95.44 75 TYR A CA 1
ATOM 588 C C . TYR A 1 75 ? -21.463 -15.517 -10.227 1.00 95.44 75 TYR A C 1
ATOM 590 O O . TYR A 1 75 ? -22.596 -15.988 -10.270 1.00 95.44 75 TYR A O 1
ATOM 598 N N . ILE A 1 76 ? -20.691 -15.624 -9.141 1.00 94.00 76 ILE A N 1
ATOM 599 C CA . ILE A 1 76 ? -21.110 -16.329 -7.921 1.00 94.00 76 ILE A CA 1
ATOM 600 C C . ILE A 1 76 ? -22.342 -15.655 -7.309 1.00 94.00 76 ILE A C 1
ATOM 602 O O . ILE A 1 76 ? -23.294 -16.341 -6.943 1.00 94.00 76 ILE A O 1
ATOM 606 N N . TYR A 1 77 ? -22.335 -14.322 -7.228 1.00 92.38 77 TYR A N 1
ATOM 607 C CA . TYR A 1 77 ? -23.456 -13.540 -6.717 1.00 92.38 77 TYR A CA 1
ATOM 608 C C . TYR A 1 77 ? -24.729 -13.795 -7.524 1.00 92.38 77 TYR A C 1
ATOM 610 O O . TYR A 1 77 ? -25.745 -14.152 -6.939 1.00 92.38 77 TYR A O 1
ATOM 618 N N . ASP A 1 78 ? -24.650 -13.684 -8.852 1.00 91.81 78 ASP A N 1
ATOM 619 C CA . ASP A 1 78 ? -25.791 -13.856 -9.751 1.00 91.81 78 ASP A CA 1
ATOM 620 C C . ASP A 1 78 ? -26.405 -15.261 -9.655 1.00 91.81 78 ASP A C 1
ATOM 622 O O . ASP A 1 78 ? -27.625 -15.413 -9.552 1.00 91.81 78 ASP A O 1
ATOM 626 N N . ARG A 1 79 ? -25.566 -16.306 -9.590 1.00 91.88 79 ARG A N 1
ATOM 627 C CA . ARG A 1 79 ? -26.036 -17.689 -9.401 1.00 91.88 79 ARG A CA 1
ATOM 628 C C . ARG A 1 79 ? -26.750 -17.873 -8.066 1.00 91.88 79 ARG A C 1
ATOM 630 O O . ARG A 1 79 ? -27.796 -18.512 -8.035 1.00 91.88 79 ARG A O 1
ATOM 637 N N . ILE A 1 80 ? -26.240 -17.281 -6.985 1.00 88.88 80 ILE A N 1
ATOM 638 C CA . ILE A 1 80 ? -26.896 -17.359 -5.673 1.00 88.88 80 ILE A CA 1
ATOM 639 C C . ILE A 1 80 ? -28.217 -16.586 -5.683 1.00 88.88 80 ILE A C 1
ATOM 641 O O . ILE A 1 80 ? -29.233 -17.133 -5.260 1.00 88.88 80 ILE A O 1
ATOM 645 N N . SER A 1 81 ? -28.240 -15.358 -6.211 1.00 85.00 81 SER A N 1
ATOM 646 C CA . SER A 1 81 ? -29.462 -14.542 -6.253 1.00 85.00 81 SER A CA 1
ATOM 647 C C . SER A 1 81 ? -30.557 -15.136 -7.136 1.00 85.00 81 SER A C 1
ATOM 649 O O . SER A 1 81 ? -31.736 -14.902 -6.894 1.00 85.00 81 SER A O 1
ATOM 651 N N . THR A 1 82 ? -30.189 -15.924 -8.149 1.00 85.88 82 THR A N 1
ATOM 652 C CA . THR A 1 82 ? -31.139 -16.602 -9.047 1.00 85.88 82 THR A CA 1
ATOM 653 C C . THR A 1 82 ? -31.419 -18.057 -8.657 1.00 85.88 82 THR A C 1
ATOM 655 O O . THR A 1 82 ? -32.100 -18.758 -9.405 1.00 85.88 82 THR A O 1
ATOM 658 N N . ALA A 1 83 ? -30.915 -18.517 -7.503 1.00 85.06 83 ALA A N 1
ATOM 659 C CA . ALA A 1 83 ? -31.025 -19.899 -7.022 1.00 85.06 83 ALA A CA 1
ATOM 660 C C . ALA A 1 83 ? -30.547 -20.954 -8.045 1.00 85.06 83 ALA A C 1
ATOM 662 O O . ALA A 1 83 ? -31.111 -22.040 -8.174 1.00 85.06 83 ALA A O 1
ATOM 663 N N . GLN A 1 84 ? -29.498 -20.626 -8.799 1.00 86.56 84 GLN A N 1
ATOM 664 C CA . GLN A 1 84 ? -28.870 -21.506 -9.778 1.00 86.56 84 GLN A CA 1
ATOM 665 C C . GLN A 1 84 ? -27.622 -22.175 -9.196 1.00 86.56 84 GLN A C 1
ATOM 667 O O . GLN A 1 84 ? -26.863 -21.580 -8.432 1.00 86.56 84 GLN A O 1
ATOM 672 N N . ASN A 1 85 ? -27.359 -23.412 -9.618 1.00 86.81 85 ASN A N 1
ATOM 673 C CA . ASN A 1 85 ? -26.192 -24.159 -9.157 1.00 86.81 85 ASN A CA 1
ATOM 674 C C . ASN A 1 85 ? -24.882 -23.536 -9.662 1.00 86.81 85 ASN A C 1
ATOM 676 O O . ASN A 1 85 ? -24.719 -23.263 -10.854 1.00 86.81 85 ASN A O 1
ATOM 680 N N . ILE A 1 86 ? -23.918 -23.381 -8.753 1.00 90.62 86 ILE A N 1
ATOM 681 C CA . ILE A 1 86 ? -22.541 -23.000 -9.075 1.00 90.62 86 ILE A CA 1
ATOM 682 C C . ILE A 1 86 ? -21.738 -24.280 -9.293 1.00 90.62 86 ILE A C 1
ATOM 684 O O . ILE A 1 86 ? -21.643 -25.113 -8.394 1.00 90.62 86 ILE A O 1
ATOM 688 N N . THR A 1 87 ? -21.122 -24.434 -10.465 1.00 91.62 87 THR A N 1
ATOM 689 C CA . THR A 1 87 ? -20.154 -25.513 -10.692 1.00 91.62 87 THR A CA 1
ATOM 690 C C . THR A 1 87 ? -18.735 -24.990 -10.488 1.00 91.62 87 THR A C 1
ATOM 692 O O . THR A 1 87 ? -18.386 -23.903 -10.955 1.00 91.62 87 THR A O 1
ATOM 695 N N . LEU A 1 88 ? -17.896 -25.766 -9.794 1.00 93.50 88 LEU A N 1
ATOM 696 C CA . LEU A 1 88 ? -16.491 -25.404 -9.587 1.00 93.50 88 LEU A CA 1
ATOM 697 C C . LEU A 1 88 ? -15.738 -25.295 -10.922 1.00 93.50 88 LEU A C 1
ATOM 699 O O . LEU A 1 88 ? -14.900 -24.413 -11.079 1.00 93.50 88 LEU A O 1
ATOM 703 N N . HIS A 1 89 ? -16.075 -26.155 -11.888 1.00 95.25 89 HIS A N 1
ATOM 704 C CA . HIS A 1 89 ? -15.514 -26.115 -13.236 1.00 95.25 89 HIS A CA 1
ATOM 705 C C . HIS A 1 89 ? -15.764 -24.757 -13.911 1.00 95.25 89 HIS A C 1
ATOM 707 O O . HIS A 1 89 ? -14.809 -24.135 -14.369 1.00 95.25 89 HIS A O 1
ATOM 713 N N . ASP A 1 90 ? -17.008 -24.252 -13.908 1.00 95.50 90 ASP A N 1
ATOM 714 C CA . ASP A 1 90 ? -17.339 -22.953 -14.514 1.00 95.50 90 ASP A CA 1
ATOM 715 C C . ASP A 1 90 ? -16.527 -21.809 -13.883 1.00 95.50 90 ASP A C 1
ATOM 717 O O . ASP A 1 90 ? -16.013 -20.950 -14.596 1.00 95.50 90 ASP A O 1
ATOM 721 N N . VAL A 1 91 ? -16.380 -21.800 -12.549 1.00 96.38 91 VAL A N 1
ATOM 722 C CA . VAL A 1 91 ? -15.597 -20.770 -11.842 1.00 96.38 91 VAL A CA 1
ATOM 723 C C . VAL A 1 91 ? -14.115 -20.861 -12.208 1.00 96.38 91 VAL A C 1
ATOM 725 O O . VAL A 1 91 ? -13.487 -19.843 -12.495 1.00 96.38 91 VAL A O 1
ATOM 728 N N . LYS A 1 92 ? -13.543 -22.071 -12.246 1.00 97.50 92 LYS A N 1
ATOM 729 C CA . LYS A 1 92 ? -12.135 -22.269 -12.617 1.00 97.50 92 LYS A CA 1
ATOM 730 C C . LYS A 1 92 ? -11.850 -21.887 -14.066 1.00 97.50 92 LYS A C 1
ATOM 732 O O . LYS A 1 92 ? -10.839 -21.228 -14.320 1.00 97.50 92 LYS A O 1
ATOM 737 N N . LEU A 1 93 ? -12.738 -22.242 -14.992 1.00 97.00 93 LEU A N 1
ATOM 738 C CA . LEU A 1 93 ? -12.644 -21.845 -16.394 1.00 97.00 93 LEU A CA 1
ATOM 739 C C . LEU A 1 93 ? -12.746 -20.321 -16.541 1.00 97.00 93 LEU A C 1
ATOM 741 O O . LEU A 1 93 ? -11.914 -19.716 -17.217 1.00 97.00 93 LEU A O 1
ATOM 745 N N . LEU A 1 94 ? -13.703 -19.692 -15.846 1.00 97.12 94 LEU A N 1
ATOM 746 C CA . LEU A 1 94 ? -13.878 -18.239 -15.823 1.00 97.12 94 LEU A CA 1
ATOM 747 C C . LEU A 1 94 ? -12.614 -17.525 -15.328 1.00 97.12 94 LEU A C 1
ATOM 749 O O . LEU A 1 94 ? -12.112 -16.628 -16.002 1.00 97.12 94 LEU A O 1
ATOM 753 N N . CYS A 1 95 ? -12.079 -17.935 -14.174 1.00 97.88 95 CYS A N 1
ATOM 754 C CA . CYS A 1 95 ? -10.847 -17.370 -13.628 1.00 97.88 95 CYS A CA 1
ATOM 755 C C . CYS A 1 95 ? -9.674 -17.552 -14.597 1.00 97.88 95 CYS A C 1
ATOM 757 O O . CYS A 1 95 ? -8.998 -16.577 -14.890 1.00 97.88 95 CYS A O 1
ATOM 759 N N . THR A 1 96 ? -9.479 -18.757 -15.144 1.00 97.62 96 THR A N 1
ATOM 760 C CA . THR A 1 96 ? -8.412 -19.059 -16.117 1.00 97.62 96 THR A CA 1
ATOM 761 C C . THR A 1 96 ? -8.490 -18.147 -17.343 1.00 97.62 96 THR A C 1
ATOM 763 O O . THR A 1 96 ? -7.488 -17.547 -17.729 1.00 97.62 96 THR A O 1
ATOM 766 N N . ALA A 1 97 ? -9.679 -17.998 -17.935 1.00 96.12 97 ALA A N 1
ATOM 767 C CA . ALA A 1 97 ? -9.871 -17.153 -19.108 1.00 96.12 97 ALA A CA 1
ATOM 768 C C . ALA A 1 97 ? -9.624 -15.668 -18.793 1.00 96.12 97 ALA A C 1
ATOM 770 O O . ALA A 1 97 ? -8.893 -14.999 -19.521 1.00 96.12 97 ALA A O 1
ATOM 771 N N . ILE A 1 98 ? -10.155 -15.153 -17.676 1.00 96.19 98 ILE A N 1
ATOM 772 C CA . ILE A 1 98 ? -9.902 -13.761 -17.282 1.00 96.19 98 ILE A CA 1
ATOM 773 C C . ILE A 1 98 ? -8.421 -13.553 -16.946 1.00 96.19 98 ILE A C 1
ATOM 775 O O . ILE A 1 98 ? -7.873 -12.523 -17.308 1.00 96.19 98 ILE A O 1
ATOM 779 N N . THR A 1 99 ? -7.712 -14.498 -16.328 1.00 97.25 99 THR A N 1
ATOM 780 C CA . THR A 1 99 ? -6.266 -14.345 -16.077 1.00 97.25 99 THR A CA 1
ATOM 781 C C . THR A 1 99 ? -5.471 -14.144 -17.374 1.00 97.25 99 THR A C 1
ATOM 783 O O . THR A 1 99 ? -4.491 -13.400 -17.388 1.00 97.25 99 THR A O 1
ATOM 786 N N . LEU A 1 100 ? -5.918 -14.750 -18.478 1.00 95.19 100 LEU A N 1
ATOM 787 C CA . LEU A 1 100 ? -5.244 -14.727 -19.779 1.00 95.19 100 LEU A CA 1
ATOM 788 C C . LEU A 1 100 ? -5.740 -13.639 -20.745 1.00 95.19 100 LEU A C 1
ATOM 790 O O . LEU A 1 100 ? -5.203 -13.528 -21.846 1.00 95.19 100 LEU A O 1
ATOM 794 N N . HIS A 1 101 ? -6.714 -12.810 -20.360 1.00 91.88 101 HIS A N 1
ATOM 795 C CA . HIS A 1 101 ? -7.344 -11.840 -21.270 1.00 91.88 101 HIS A CA 1
ATOM 796 C C . HIS A 1 101 ? -6.387 -10.810 -21.904 1.00 91.88 101 HIS A C 1
ATOM 798 O O . HIS A 1 101 ? -6.685 -10.261 -22.960 1.00 91.88 101 HIS A O 1
ATOM 804 N N . ASP A 1 102 ? -5.239 -10.547 -21.279 1.00 90.31 102 ASP A N 1
ATOM 805 C CA . ASP A 1 102 ? -4.212 -9.600 -21.740 1.00 90.31 102 ASP A CA 1
ATOM 806 C C . ASP A 1 102 ? -2.849 -10.308 -21.945 1.00 90.31 102 ASP A C 1
ATOM 808 O O . ASP A 1 102 ? -1.777 -9.704 -21.813 1.00 90.31 102 ASP A O 1
ATOM 812 N N . ILE A 1 103 ? -2.864 -11.617 -22.246 1.00 91.56 103 ILE A N 1
ATOM 813 C CA . ILE A 1 103 ? -1.645 -12.437 -22.291 1.00 91.56 103 ILE A CA 1
ATOM 814 C C . ILE A 1 103 ? -0.660 -12.015 -23.388 1.00 91.56 103 ILE A C 1
ATOM 816 O O . ILE A 1 103 ? 0.551 -12.118 -23.194 1.00 91.56 103 ILE A O 1
ATOM 820 N N . ASN A 1 104 ? -1.140 -11.476 -24.511 1.00 90.06 104 ASN A N 1
ATOM 821 C CA . ASN A 1 104 ? -0.282 -10.920 -25.560 1.00 90.06 104 ASN A CA 1
ATOM 822 C C . ASN A 1 104 ? 0.650 -9.819 -25.044 1.00 90.06 104 ASN A C 1
ATOM 824 O O . ASN A 1 104 ? 1.823 -9.800 -25.410 1.00 90.06 104 ASN A O 1
ATOM 828 N N . LYS A 1 105 ? 0.167 -8.941 -24.159 1.00 88.56 105 LYS A N 1
ATOM 829 C CA . LYS A 1 105 ? 0.983 -7.871 -23.572 1.00 88.56 105 LYS A CA 1
ATOM 830 C C . LYS A 1 105 ? 2.071 -8.445 -22.680 1.00 88.56 105 LYS A C 1
ATOM 832 O O . LYS A 1 105 ? 3.234 -8.094 -22.851 1.00 88.56 105 LYS A O 1
ATOM 837 N N . TYR A 1 106 ? 1.702 -9.365 -21.786 1.00 91.44 106 TYR A N 1
ATOM 838 C CA . TYR A 1 106 ? 2.664 -10.069 -20.938 1.00 91.44 106 TYR A CA 1
ATOM 839 C C . TYR A 1 106 ? 3.743 -10.752 -21.784 1.00 91.44 106 TYR A C 1
ATOM 841 O O . TYR A 1 106 ? 4.935 -10.576 -21.534 1.00 91.44 106 TYR A O 1
ATOM 849 N N . TRP A 1 107 ? 3.339 -11.489 -22.820 1.00 91.50 107 TRP A N 1
ATOM 850 C CA . TRP A 1 107 ? 4.271 -12.237 -23.655 1.00 91.50 107 TRP A CA 1
ATOM 851 C C . TRP A 1 107 ? 5.205 -11.324 -24.449 1.00 91.50 107 TRP A C 1
ATOM 853 O O . TRP A 1 107 ? 6.406 -11.580 -24.514 1.00 91.50 107 TRP A O 1
ATOM 863 N N . ASN A 1 108 ? 4.687 -10.239 -25.027 1.00 89.75 108 ASN A N 1
ATOM 864 C CA . ASN A 1 108 ? 5.493 -9.278 -25.779 1.00 89.75 108 ASN A CA 1
ATOM 865 C C . ASN A 1 108 ? 6.519 -8.573 -24.880 1.00 89.75 108 ASN A C 1
ATOM 867 O O . ASN A 1 108 ? 7.688 -8.492 -25.249 1.00 89.75 108 ASN A O 1
ATOM 871 N N . GLU A 1 109 ? 6.120 -8.132 -23.684 1.00 86.88 109 GLU A N 1
ATOM 872 C CA . GLU A 1 109 ? 7.017 -7.451 -22.737 1.00 86.88 109 GLU A CA 1
ATOM 873 C C . GLU A 1 109 ? 8.090 -8.385 -22.151 1.00 86.88 109 GLU A C 1
ATOM 875 O O . GLU A 1 109 ? 9.228 -7.972 -21.927 1.00 86.88 109 GLU A O 1
ATOM 880 N N . THR A 1 110 ? 7.760 -9.659 -21.918 1.00 87.56 110 THR A N 1
ATOM 881 C CA . THR A 1 110 ? 8.702 -10.628 -21.327 1.00 87.56 110 THR A CA 1
ATOM 882 C C . THR A 1 110 ? 9.646 -11.258 -22.345 1.00 87.56 110 THR A C 1
ATOM 884 O O . THR A 1 110 ? 10.808 -11.508 -22.024 1.00 87.56 110 THR A O 1
ATOM 887 N N . THR A 1 111 ? 9.178 -11.508 -23.571 1.00 87.19 111 THR A N 1
ATOM 888 C CA . THR A 1 111 ? 9.955 -12.227 -24.598 1.00 87.19 111 THR A CA 1
ATOM 889 C C . THR A 1 111 ? 10.495 -11.331 -25.713 1.00 87.19 111 THR A C 1
ATOM 891 O O . THR A 1 111 ? 11.315 -11.788 -26.506 1.00 87.19 111 THR A O 1
ATOM 894 N N . GLY A 1 112 ? 10.041 -10.078 -25.814 1.00 84.19 112 GLY A N 1
ATOM 895 C CA . GLY A 1 112 ? 10.330 -9.205 -26.958 1.00 84.19 112 GLY A CA 1
ATOM 896 C C . GLY A 1 112 ? 9.584 -9.597 -28.241 1.00 84.19 112 GLY A C 1
ATOM 897 O O . GLY A 1 112 ? 9.944 -9.139 -29.325 1.00 84.19 112 GLY A O 1
ATOM 898 N N . SER A 1 113 ? 8.569 -10.464 -28.137 1.00 88.50 113 SER A N 1
ATOM 899 C CA . SER A 1 113 ? 7.692 -10.839 -29.254 1.00 88.50 113 SER A CA 1
ATOM 900 C C . SER A 1 113 ? 6.780 -9.681 -29.683 1.00 88.50 113 SER A C 1
ATOM 902 O O . SER A 1 113 ? 6.683 -8.657 -29.009 1.00 88.50 113 SER A O 1
ATOM 904 N N . ASN A 1 114 ? 6.075 -9.854 -30.805 1.00 86.50 114 ASN A N 1
ATOM 905 C CA . ASN A 1 114 ? 5.140 -8.859 -31.334 1.00 86.50 114 ASN A CA 1
ATOM 906 C C . ASN A 1 114 ? 3.797 -9.488 -31.747 1.00 86.50 114 ASN A C 1
ATOM 908 O O . ASN A 1 114 ? 3.396 -9.443 -32.910 1.00 86.50 114 ASN A O 1
ATOM 912 N N . TYR A 1 115 ? 3.110 -10.126 -30.798 1.00 84.56 115 TYR A N 1
ATOM 913 C CA . TYR A 1 115 ? 1.753 -10.631 -31.004 1.00 84.56 115 TYR A CA 1
ATOM 914 C C . TYR A 1 115 ? 0.737 -9.487 -30.940 1.00 84.56 115 TYR A C 1
ATOM 916 O O . TYR A 1 115 ? 0.626 -8.801 -29.923 1.00 84.56 115 TYR A O 1
ATOM 924 N N . ALA A 1 116 ? -0.048 -9.314 -32.006 1.00 82.94 116 ALA A N 1
ATOM 925 C CA . ALA A 1 116 ? -1.099 -8.294 -32.069 1.00 82.94 116 ALA A CA 1
ATOM 926 C C . ALA A 1 116 ? -2.352 -8.636 -31.232 1.00 82.94 116 ALA A C 1
ATOM 928 O O . ALA A 1 116 ? -3.121 -7.738 -30.902 1.00 82.94 116 ALA A O 1
ATOM 929 N N . GLY A 1 117 ? -2.547 -9.906 -30.858 1.00 83.62 117 GLY A N 1
ATOM 930 C CA . GLY A 1 117 ? -3.725 -10.381 -30.127 1.00 83.62 117 GLY A CA 1
ATOM 931 C C . GLY A 1 117 ? -3.501 -11.731 -29.442 1.00 83.62 117 GLY A C 1
ATOM 932 O O . GLY A 1 117 ? -2.413 -12.306 -29.522 1.00 83.62 117 GLY A O 1
ATOM 933 N N . ASN A 1 118 ? -4.538 -12.229 -28.766 1.00 87.31 118 ASN A N 1
ATOM 934 C CA . ASN A 1 118 ? -4.507 -13.472 -27.989 1.00 87.31 118 ASN A CA 1
ATOM 935 C C . ASN A 1 118 ? -4.850 -14.700 -28.856 1.00 87.31 118 ASN A C 1
ATOM 937 O O . ASN A 1 118 ? -5.887 -15.339 -28.684 1.00 87.31 118 ASN A O 1
ATOM 941 N N . TYR A 1 119 ? -4.000 -15.010 -29.833 1.00 88.00 119 TYR A N 1
ATOM 942 C CA . TYR A 1 119 ? -4.210 -16.143 -30.746 1.00 88.00 119 TYR A CA 1
ATOM 943 C C . TYR A 1 119 ? -4.131 -17.496 -30.029 1.00 88.00 119 TYR A C 1
ATOM 945 O O . TYR A 1 119 ? -3.439 -17.620 -29.013 1.00 88.00 119 TYR A O 1
ATOM 953 N N . TYR A 1 120 ? -4.774 -18.526 -30.590 1.00 89.00 120 TYR A N 1
ATOM 954 C CA . TYR A 1 120 ? -4.760 -19.876 -30.015 1.00 89.00 120 TYR A CA 1
ATOM 955 C C . TYR A 1 120 ? -3.328 -20.385 -29.789 1.00 89.00 120 TYR A C 1
ATOM 957 O O . TYR A 1 120 ? -3.002 -20.914 -28.726 1.00 89.00 120 TYR A O 1
ATOM 965 N N . GLU A 1 121 ? -2.429 -20.158 -30.755 1.00 89.62 121 GLU A N 1
ATOM 966 C CA . GLU A 1 121 ? -1.018 -20.543 -30.631 1.00 89.62 121 GLU A CA 1
ATOM 967 C C . GLU A 1 121 ? -0.313 -19.873 -29.450 1.00 89.62 121 GLU A C 1
ATOM 969 O O . GLU A 1 121 ? 0.521 -20.500 -28.798 1.00 89.62 121 GLU A O 1
ATOM 974 N N . LEU A 1 122 ? -0.625 -18.606 -29.170 1.00 91.38 122 LEU A N 1
ATOM 975 C CA . LEU A 1 122 ? -0.033 -17.883 -28.050 1.00 91.38 122 LEU A CA 1
ATOM 976 C C . LEU A 1 122 ? -0.522 -18.457 -26.717 1.00 91.38 122 LEU A C 1
ATOM 978 O O . LEU A 1 122 ? 0.283 -18.677 -25.818 1.00 91.38 122 LEU A O 1
ATOM 982 N N . ILE A 1 123 ? -1.821 -18.739 -26.601 1.00 92.94 123 ILE A N 1
ATOM 983 C CA . ILE A 1 123 ? -2.411 -19.346 -25.400 1.00 92.94 123 ILE A CA 1
ATOM 984 C C . ILE A 1 123 ? -1.829 -20.746 -25.181 1.00 92.94 123 ILE A C 1
ATOM 986 O O . ILE A 1 123 ? -1.449 -21.106 -24.067 1.00 92.94 123 ILE A O 1
ATOM 990 N N . LYS A 1 124 ? -1.663 -21.521 -26.255 1.00 93.44 124 LYS A N 1
ATOM 991 C CA . LYS A 1 124 ? -0.995 -22.821 -26.201 1.00 93.44 124 LYS A CA 1
ATOM 992 C C . LYS A 1 124 ? 0.460 -22.700 -25.735 1.00 93.44 124 LYS A C 1
ATOM 994 O O . LYS A 1 124 ? 0.846 -23.426 -24.825 1.00 93.44 124 LYS A O 1
ATOM 999 N N . LYS A 1 125 ? 1.238 -21.763 -26.296 1.00 92.75 125 LYS A N 1
ATOM 1000 C CA . LYS A 1 125 ? 2.623 -21.472 -25.866 1.00 92.75 125 LYS A CA 1
ATOM 1001 C C . LYS A 1 125 ? 2.687 -21.035 -24.405 1.00 92.75 125 LYS A C 1
ATOM 1003 O O . LYS A 1 125 ? 3.585 -21.457 -23.683 1.00 92.75 125 LYS A O 1
ATOM 1008 N N . TYR A 1 126 ? 1.719 -20.245 -23.943 1.00 94.50 126 TYR A N 1
ATOM 1009 C CA . TYR A 1 126 ? 1.598 -19.910 -22.529 1.00 94.50 126 TYR A CA 1
ATOM 1010 C C . TYR A 1 126 ? 1.466 -21.173 -21.676 1.00 94.50 126 TYR A C 1
ATOM 1012 O O . TYR A 1 126 ? 2.225 -21.347 -20.730 1.00 94.50 126 TYR A O 1
ATOM 1020 N N . PHE A 1 127 ? 0.576 -22.099 -22.040 1.00 95.62 127 PHE A N 1
ATOM 1021 C CA . PHE A 1 127 ? 0.456 -23.382 -21.351 1.00 95.62 127 PHE A CA 1
ATOM 1022 C C . PHE A 1 127 ? 1.643 -24.323 -21.608 1.00 95.62 127 PHE A C 1
ATOM 1024 O O . PHE A 1 127 ? 1.643 -25.436 -21.106 1.00 95.62 127 PHE A O 1
ATOM 1031 N N . GLU A 1 128 ? 2.692 -23.960 -22.336 1.00 92.31 128 GLU A N 1
ATOM 1032 C CA . GLU A 1 128 ? 3.928 -24.752 -22.345 1.00 92.31 128 GLU A CA 1
ATOM 1033 C C . GLU A 1 128 ? 4.791 -24.374 -21.136 1.00 92.31 128 GLU A C 1
ATOM 1035 O O . GLU A 1 128 ? 5.187 -25.268 -20.383 1.00 92.31 128 GLU A O 1
ATOM 1040 N N . SER A 1 129 ? 4.959 -23.075 -20.867 1.00 91.44 129 SER A N 1
ATOM 1041 C CA . SER A 1 129 ? 5.735 -22.550 -19.732 1.00 91.44 129 SER A CA 1
ATOM 1042 C C . SER A 1 129 ? 4.942 -22.396 -18.426 1.00 91.44 129 SER A C 1
ATOM 1044 O O . SER A 1 129 ? 5.523 -22.544 -17.358 1.00 91.44 129 SER A O 1
ATOM 1046 N N . ASP A 1 130 ? 3.633 -22.152 -18.507 1.00 95.06 130 ASP A N 1
ATOM 1047 C CA . ASP A 1 130 ? 2.680 -21.949 -17.403 1.00 95.06 130 ASP A CA 1
ATOM 1048 C C . ASP A 1 130 ? 3.174 -21.033 -16.259 1.00 95.06 130 ASP A C 1
ATOM 1050 O O . ASP A 1 130 ? 3.163 -21.428 -15.089 1.00 95.06 130 ASP A O 1
ATOM 1054 N N . PRO A 1 131 ? 3.604 -19.793 -16.555 1.00 95.25 131 PRO A N 1
ATOM 1055 C CA . PRO A 1 131 ? 4.219 -18.921 -15.556 1.00 95.25 131 PRO A CA 1
ATOM 1056 C C . PRO A 1 131 ? 3.263 -18.525 -14.419 1.00 95.25 131 PRO A C 1
ATOM 1058 O O . PRO A 1 131 ? 3.733 -18.172 -13.342 1.00 95.25 131 PRO A O 1
ATOM 1061 N N . PHE A 1 132 ? 1.935 -18.608 -14.608 1.00 96.44 132 PHE A N 1
ATOM 1062 C CA . PHE A 1 132 ? 0.962 -18.304 -13.545 1.00 96.44 132 PHE A CA 1
ATOM 1063 C C . PHE A 1 132 ? 0.378 -19.547 -12.856 1.00 96.44 132 PHE A C 1
ATOM 1065 O O . PHE A 1 132 ? -0.551 -19.413 -12.066 1.00 96.44 132 PHE A O 1
ATOM 1072 N N . SER A 1 133 ? 0.917 -20.745 -13.111 1.00 96.75 133 SER A N 1
ATOM 1073 C CA . SER A 1 133 ? 0.457 -22.005 -12.493 1.00 96.75 133 SER A CA 1
ATOM 1074 C C . SER A 1 133 ? -1.006 -22.379 -12.801 1.00 96.75 133 SER A C 1
ATOM 1076 O O . SER A 1 133 ? -1.678 -23.049 -12.008 1.00 96.75 133 SER A O 1
ATOM 1078 N N . LEU A 1 134 ? -1.519 -21.987 -13.972 1.00 97.25 134 LEU A N 1
ATOM 1079 C CA . LEU A 1 134 ? -2.883 -22.288 -14.408 1.00 97.25 134 LEU A CA 1
ATOM 1080 C C . LEU A 1 134 ? -3.090 -23.773 -14.738 1.00 97.25 134 LEU A C 1
ATOM 1082 O O . LEU A 1 134 ? -4.212 -24.253 -14.601 1.00 97.25 134 LEU A O 1
ATOM 1086 N N . LYS A 1 135 ? -2.045 -24.541 -15.088 1.00 95.94 135 LYS A N 1
ATOM 1087 C CA . LYS A 1 135 ? -2.169 -26.003 -15.276 1.00 95.94 135 LYS A CA 1
ATOM 1088 C C . LYS A 1 135 ? -2.540 -26.723 -13.989 1.00 95.94 135 LYS A C 1
ATOM 1090 O O . LYS A 1 135 ? -3.244 -27.728 -14.030 1.00 95.94 135 LYS A O 1
ATOM 1095 N N . ILE A 1 136 ? -1.987 -26.251 -12.872 1.00 95.50 136 ILE A N 1
ATOM 1096 C CA . ILE A 1 136 ? -2.213 -26.830 -11.546 1.00 95.50 136 ILE A CA 1
ATOM 1097 C C . ILE A 1 136 ? -3.603 -26.425 -11.065 1.00 95.50 136 ILE A C 1
ATOM 1099 O O . ILE A 1 136 ? -4.364 -27.266 -10.594 1.00 95.50 136 ILE A O 1
ATOM 1103 N N . TYR A 1 137 ? -3.954 -25.151 -11.247 1.00 97.31 137 TYR A N 1
ATOM 1104 C CA . TYR A 1 137 ? -5.261 -24.626 -10.871 1.00 97.31 137 TYR A CA 1
ATOM 1105 C C . TYR A 1 137 ? -6.412 -25.266 -11.668 1.00 97.31 137 TYR A C 1
ATOM 1107 O O . TYR A 1 137 ? -7.421 -25.677 -11.085 1.00 97.31 137 TYR A O 1
ATOM 1115 N N . PHE A 1 138 ? -6.257 -25.393 -12.989 1.00 96.94 138 PHE A N 1
ATOM 1116 C CA . PHE A 1 138 ? -7.260 -25.941 -13.900 1.00 96.94 138 PHE A CA 1
ATOM 1117 C C . PHE A 1 138 ? -6.689 -27.110 -14.710 1.00 96.94 138 PHE A C 1
ATOM 1119 O O . PHE A 1 138 ? -6.276 -26.970 -15.858 1.00 96.94 138 PHE A O 1
ATOM 1126 N N . THR A 1 139 ? -6.679 -28.298 -14.106 1.00 95.00 139 THR A N 1
ATOM 1127 C CA . THR A 1 139 ? -6.084 -29.524 -14.674 1.00 95.00 139 THR A CA 1
ATOM 1128 C C . THR A 1 139 ? -6.714 -29.977 -15.997 1.00 95.00 139 THR A C 1
ATOM 1130 O O . THR A 1 139 ? -6.054 -30.639 -16.799 1.00 95.00 139 THR A O 1
ATOM 1133 N N . GLU A 1 140 ? -7.961 -29.584 -16.258 1.00 94.25 140 GLU A N 1
ATOM 1134 C CA . GLU A 1 140 ? -8.724 -29.899 -17.472 1.00 94.25 140 GLU A CA 1
ATOM 1135 C C . GLU A 1 140 ? -8.372 -28.997 -18.672 1.00 94.25 140 GLU A C 1
ATOM 1137 O O . GLU A 1 140 ? -8.884 -29.217 -19.771 1.00 94.25 140 GLU A O 1
ATOM 1142 N N . TRP A 1 141 ? -7.448 -28.036 -18.512 1.00 94.00 141 TRP A N 1
ATOM 1143 C CA . TRP A 1 141 ? -7.095 -27.037 -19.533 1.00 94.00 141 TRP A CA 1
ATOM 1144 C C . TRP A 1 141 ? -6.788 -27.615 -20.921 1.00 94.00 141 TRP A C 1
ATOM 1146 O O . TRP A 1 141 ? -7.061 -26.958 -21.918 1.00 94.00 141 TRP A O 1
ATOM 1156 N N . LYS A 1 142 ? -6.225 -28.830 -21.016 1.00 93.44 142 LYS A N 1
ATOM 1157 C CA . LYS A 1 142 ? -5.915 -29.467 -22.310 1.00 93.44 142 LYS A CA 1
ATOM 1158 C C . LYS A 1 142 ? -7.173 -29.783 -23.109 1.00 93.44 142 LYS A C 1
ATOM 1160 O O . LYS A 1 142 ? -7.180 -29.590 -24.320 1.00 93.44 142 LYS A O 1
ATOM 1165 N N . ASN A 1 143 ? -8.199 -30.286 -22.426 1.00 92.69 143 ASN A N 1
ATOM 1166 C CA . ASN A 1 143 ? -9.472 -30.654 -23.039 1.00 92.69 143 ASN A CA 1
ATOM 1167 C C . ASN A 1 143 ? -10.323 -29.410 -23.324 1.00 92.69 143 ASN A C 1
ATOM 1169 O O . ASN A 1 143 ? -11.136 -29.426 -24.237 1.00 92.69 143 ASN A O 1
ATOM 1173 N N . GLU A 1 144 ? -10.097 -28.338 -22.565 1.00 93.44 144 GLU A N 1
ATOM 1174 C CA . GLU A 1 144 ? -10.859 -27.089 -22.622 1.00 93.44 144 GLU A CA 1
ATOM 1175 C C . GLU A 1 144 ? -10.084 -25.950 -23.319 1.00 93.44 144 GLU A C 1
ATOM 1177 O O . GLU A 1 144 ? -10.469 -24.787 -23.234 1.00 93.44 144 GLU A O 1
ATOM 1182 N N . LEU A 1 145 ? -8.978 -26.242 -24.018 1.00 92.00 145 LEU A N 1
ATOM 1183 C CA . LEU A 1 145 ? -8.107 -25.215 -24.612 1.00 92.00 145 LEU A CA 1
ATOM 1184 C C . LEU A 1 145 ? -8.826 -24.381 -25.685 1.00 92.00 145 LEU A C 1
ATOM 1186 O O . LEU A 1 145 ? -8.566 -23.183 -25.811 1.00 92.00 145 LEU A O 1
ATOM 1190 N N . GLU A 1 146 ? -9.730 -24.999 -26.447 1.00 89.81 146 GLU A N 1
ATOM 1191 C CA . GLU A 1 146 ? -10.569 -24.305 -27.431 1.00 89.81 146 GLU A CA 1
ATOM 1192 C C . GLU A 1 146 ? -11.540 -23.333 -26.751 1.00 89.81 146 GLU A C 1
ATOM 1194 O O . GLU A 1 146 ? -11.632 -22.177 -27.160 1.00 89.81 146 GLU A O 1
ATOM 1199 N N . GLU A 1 147 ? -12.188 -23.758 -25.663 1.00 91.50 147 GLU A N 1
ATOM 1200 C CA . GLU A 1 147 ? -13.099 -22.923 -24.872 1.00 91.50 147 GLU A CA 1
ATOM 1201 C C . GLU A 1 147 ? -12.346 -21.784 -24.172 1.00 91.50 147 GLU A C 1
ATOM 1203 O O . GLU A 1 147 ? -12.780 -20.635 -24.226 1.00 91.50 147 GLU A O 1
ATOM 1208 N N . ILE A 1 148 ? -11.173 -22.059 -23.585 1.00 93.44 148 ILE A N 1
ATOM 1209 C CA . ILE A 1 148 ? -10.296 -21.025 -23.013 1.00 93.44 148 ILE A CA 1
ATOM 1210 C C . ILE A 1 148 ? -9.934 -20.001 -24.090 1.00 93.44 148 ILE A C 1
ATOM 1212 O O . ILE A 1 148 ? -10.055 -18.800 -23.859 1.00 93.44 148 ILE A O 1
ATOM 1216 N N . SER A 1 149 ? -9.519 -20.462 -25.272 1.00 90.88 149 SER A N 1
ATOM 1217 C CA . SER A 1 149 ? -9.121 -19.576 -26.369 1.00 90.88 149 SER A CA 1
ATOM 1218 C C . SER A 1 149 ? -10.283 -18.724 -26.861 1.00 90.88 149 SER A C 1
ATOM 1220 O O . SER A 1 149 ? -10.116 -17.520 -27.044 1.00 90.88 149 SER A O 1
ATOM 1222 N N . PHE A 1 150 ? -11.468 -19.318 -26.999 1.00 90.50 150 PHE A N 1
ATOM 1223 C CA . PHE A 1 150 ? -12.682 -18.591 -27.335 1.00 90.50 150 PHE A CA 1
ATOM 1224 C C . PHE A 1 150 ? -12.985 -17.495 -26.306 1.00 90.50 150 PHE A C 1
ATOM 1226 O O . PHE A 1 150 ? -13.137 -16.328 -26.669 1.00 90.50 150 PHE A O 1
ATOM 1233 N N . LEU A 1 151 ? -13.022 -17.843 -25.018 1.00 91.31 151 LEU A N 1
ATOM 1234 C CA . LEU A 1 151 ? -13.350 -16.907 -23.944 1.00 91.31 151 LEU A CA 1
ATOM 1235 C C . LEU A 1 151 ? -12.326 -15.762 -23.834 1.00 91.31 151 LEU A C 1
ATOM 1237 O O . LEU A 1 151 ? -12.724 -14.614 -23.653 1.00 91.31 151 LEU A O 1
ATOM 1241 N N . VAL A 1 152 ? -11.030 -16.062 -23.982 1.00 91.38 152 VAL A N 1
ATOM 1242 C CA . VAL A 1 152 ? -9.931 -15.078 -23.950 1.00 91.38 152 VAL A CA 1
ATOM 1243 C C . VAL A 1 152 ? -9.980 -14.124 -25.146 1.00 91.38 152 VAL A C 1
ATOM 1245 O O . VAL A 1 152 ? -9.726 -12.927 -24.993 1.00 91.38 152 VAL A O 1
ATOM 1248 N N . GLN A 1 153 ? -10.297 -14.622 -26.341 1.00 87.75 153 GLN A N 1
ATOM 1249 C CA . GLN A 1 153 ? -10.402 -13.784 -27.539 1.00 87.75 153 GLN A CA 1
ATOM 1250 C C . GLN A 1 153 ? -11.595 -12.823 -27.430 1.00 87.75 153 GLN A C 1
ATOM 1252 O O . GLN A 1 153 ? -11.421 -11.615 -27.574 1.00 87.75 153 GLN A O 1
ATOM 1257 N N . HIS A 1 154 ? -12.740 -13.315 -26.954 1.00 85.56 154 HIS A N 1
ATOM 1258 C CA . HIS A 1 154 ? -13.980 -12.541 -26.841 1.00 85.56 154 HIS A CA 1
ATOM 1259 C C . HIS A 1 154 ? -14.078 -11.692 -25.559 1.00 85.56 154 HIS A C 1
ATOM 1261 O O . HIS A 1 154 ? -15.178 -11.315 -25.141 1.00 85.56 154 HIS A O 1
ATOM 1267 N N . THR A 1 155 ? -12.956 -11.375 -24.909 1.00 82.12 155 THR A N 1
ATOM 1268 C CA . THR A 1 155 ? -12.947 -10.573 -23.672 1.00 82.12 155 THR A CA 1
ATOM 1269 C C . THR A 1 155 ? -13.281 -9.094 -23.925 1.00 82.12 155 THR A C 1
ATOM 1271 O O . THR A 1 155 ? -13.813 -8.417 -23.047 1.00 82.12 155 THR A O 1
ATOM 1274 N N . GLN A 1 156 ? -13.004 -8.570 -25.126 1.00 71.44 156 GLN A N 1
ATOM 1275 C CA . GLN A 1 156 ? -13.230 -7.159 -25.470 1.00 71.44 156 GLN A CA 1
ATOM 1276 C C . GLN A 1 156 ? -14.635 -6.915 -26.066 1.00 71.44 156 GLN A C 1
ATOM 1278 O O . GLN A 1 156 ? -15.214 -7.765 -26.735 1.00 71.44 156 GLN A O 1
ATOM 1283 N N . GLU A 1 157 ? -15.216 -5.731 -25.818 1.00 56.34 157 GLU A N 1
ATOM 1284 C CA . GLU A 1 157 ? -16.550 -5.350 -26.338 1.00 56.34 157 GLU A CA 1
ATOM 1285 C C . GLU A 1 157 ? -16.547 -5.022 -27.842 1.00 56.34 157 GLU A C 1
ATOM 1287 O O . GLU A 1 157 ? -17.568 -5.198 -28.504 1.00 56.34 157 GLU A O 1
ATOM 1292 N N . TYR A 1 158 ? -15.423 -4.525 -28.373 1.00 53.47 158 TYR A N 1
ATOM 1293 C CA . TYR A 1 158 ? -15.291 -4.152 -29.782 1.00 53.47 158 TYR A CA 1
ATOM 1294 C C . TYR A 1 158 ? -14.586 -5.263 -30.559 1.00 53.47 158 TYR A C 1
ATOM 1296 O O . TYR A 1 158 ? -13.365 -5.402 -30.497 1.00 53.47 158 TYR A O 1
ATOM 1304 N N . ASP A 1 159 ? -15.401 -5.993 -31.313 1.00 46.12 159 ASP A N 1
ATOM 1305 C CA . ASP A 1 159 ? -15.120 -7.137 -32.194 1.00 46.12 159 ASP A CA 1
ATOM 1306 C C . ASP A 1 159 ? -14.266 -6.731 -33.422 1.00 46.12 159 ASP A C 1
ATOM 1308 O O . ASP A 1 159 ? -14.669 -6.884 -34.575 1.00 46.12 159 ASP A O 1
ATOM 1312 N N . SER A 1 160 ? -13.129 -6.066 -33.188 1.00 43.53 160 SER A N 1
ATOM 1313 C CA . SER A 1 160 ? -12.269 -5.493 -34.240 1.00 43.53 160 SER A CA 1
ATOM 1314 C C . SER A 1 160 ? -11.069 -6.366 -34.610 1.00 43.53 160 SER A C 1
ATOM 1316 O O . SER A 1 160 ? -10.399 -6.083 -35.605 1.00 43.53 160 SER A O 1
ATOM 1318 N N . ALA A 1 161 ? -10.803 -7.429 -33.849 1.00 43.75 161 ALA A N 1
ATOM 1319 C CA . ALA A 1 161 ? -9.750 -8.384 -34.160 1.00 43.75 161 ALA A CA 1
ATOM 1320 C C . ALA A 1 161 ? -10.324 -9.555 -34.968 1.00 43.75 161 ALA A C 1
ATOM 1322 O O . ALA A 1 161 ? -11.428 -10.031 -34.729 1.00 43.75 161 ALA A O 1
ATOM 1323 N N . GLN A 1 162 ? -9.570 -10.010 -35.962 1.00 51.97 162 GLN A N 1
ATOM 1324 C CA . GLN A 1 162 ? -9.843 -11.240 -36.696 1.00 51.97 162 GLN A CA 1
ATOM 1325 C C . GLN A 1 162 ? -9.689 -12.429 -35.735 1.00 51.97 162 GLN A C 1
ATOM 1327 O O . GLN A 1 162 ? -8.592 -12.955 -35.571 1.00 51.97 162 GLN A O 1
ATOM 1332 N N . GLU A 1 163 ? -10.762 -12.807 -35.044 1.00 63.28 163 GLU A N 1
ATOM 1333 C CA . GLU A 1 163 ? -10.729 -13.904 -34.076 1.00 63.28 163 GLU A CA 1
ATOM 1334 C C . GLU A 1 163 ? -10.916 -15.249 -34.786 1.00 63.28 163 GLU A C 1
ATOM 1336 O O . GLU A 1 163 ? -11.924 -15.489 -35.455 1.00 63.28 163 GLU A O 1
ATOM 1341 N N . GLU A 1 164 ? -9.942 -16.148 -34.621 1.00 66.44 164 GLU A N 1
ATOM 1342 C CA . GLU A 1 164 ? -9.959 -17.521 -35.155 1.00 66.44 164 GLU A CA 1
ATOM 1343 C C . GLU A 1 164 ? -11.208 -18.296 -34.702 1.00 66.44 164 GLU A C 1
ATOM 1345 O O . GLU A 1 164 ? -11.683 -19.194 -35.395 1.00 66.44 164 GLU A O 1
ATOM 1350 N N . THR A 1 165 ? -11.770 -17.919 -33.551 1.00 64.94 165 THR A N 1
ATOM 1351 C CA . THR A 1 165 ? -12.891 -18.603 -32.903 1.00 64.94 165 THR A CA 1
ATOM 1352 C C . THR A 1 165 ? -14.249 -17.915 -33.104 1.00 64.94 165 THR A C 1
ATOM 1354 O O . THR A 1 165 ? -15.248 -18.380 -32.554 1.00 64.94 165 THR A O 1
ATOM 1357 N N . ARG A 1 166 ? -14.343 -16.865 -33.938 1.00 59.19 166 ARG A N 1
ATOM 1358 C CA . ARG A 1 166 ? -15.561 -16.041 -34.124 1.00 59.19 166 ARG A CA 1
ATOM 1359 C C . ARG A 1 166 ? -16.826 -16.825 -34.506 1.00 59.19 166 ARG A C 1
ATOM 1361 O O . ARG A 1 166 ? -17.936 -16.424 -34.173 1.00 59.19 166 ARG A O 1
ATOM 1368 N N . PHE A 1 167 ? -16.672 -17.935 -35.229 1.00 63.09 167 PHE A N 1
ATOM 1369 C CA . PHE A 1 167 ? -17.786 -18.790 -35.669 1.00 63.09 167 PHE A CA 1
ATOM 1370 C C . PHE A 1 167 ? -17.975 -20.048 -34.810 1.00 63.09 167 PHE A C 1
ATOM 1372 O O . PHE A 1 167 ? -18.789 -20.910 -35.151 1.00 63.09 167 PHE A O 1
ATOM 1379 N N . SER A 1 168 ? -17.228 -20.180 -33.713 1.00 68.19 168 SER A N 1
ATOM 1380 C CA . SER A 1 168 ? -17.382 -21.306 -32.794 1.00 68.19 168 SER A CA 1
ATOM 1381 C C . SER A 1 168 ? -18.687 -21.189 -31.993 1.00 68.19 168 SER A C 1
ATOM 1383 O O . SER A 1 168 ? -19.198 -20.097 -31.738 1.00 68.19 168 SER A O 1
ATOM 1385 N N . ARG A 1 169 ? -19.272 -22.338 -31.632 1.00 70.94 169 ARG A N 1
ATOM 1386 C CA . ARG A 1 169 ? -20.437 -22.427 -30.739 1.00 70.94 169 ARG A CA 1
ATOM 1387 C C . ARG A 1 169 ? -19.957 -22.954 -29.385 1.00 70.94 169 ARG A C 1
ATOM 1389 O O . ARG A 1 169 ? -20.015 -24.165 -29.182 1.00 70.94 169 ARG A O 1
ATOM 1396 N N . PRO A 1 170 ? -19.453 -22.079 -28.502 1.00 78.75 170 PRO A N 1
ATOM 1397 C CA . PRO A 1 170 ? -18.821 -22.489 -27.253 1.00 78.75 170 PRO A CA 1
ATOM 1398 C C . PRO A 1 170 ? -19.826 -23.161 -26.318 1.00 78.75 170 PRO A C 1
ATOM 1400 O O . PRO A 1 170 ? -20.967 -22.705 -26.166 1.00 78.75 170 PRO A O 1
ATOM 1403 N N . LYS A 1 171 ? -19.383 -24.197 -25.614 1.00 84.50 171 LYS A N 1
ATOM 1404 C CA . LYS A 1 171 ? -20.158 -24.840 -24.549 1.00 84.50 171 LYS A CA 1
ATOM 1405 C C . LYS A 1 171 ? -20.384 -23.888 -23.371 1.00 84.50 171 LYS A C 1
ATOM 1407 O O . LYS A 1 171 ? -21.444 -23.925 -22.741 1.00 84.50 171 LYS A O 1
ATOM 1412 N N . TYR A 1 172 ? -19.427 -22.998 -23.099 1.00 88.81 172 TYR A N 1
ATOM 1413 C CA . TYR A 1 172 ? -19.446 -22.111 -21.931 1.00 88.81 172 TYR A CA 1
ATOM 1414 C C . TYR A 1 172 ? -19.706 -20.638 -22.273 1.00 88.81 172 TYR A C 1
ATOM 1416 O O . TYR A 1 172 ? -19.364 -19.745 -21.497 1.00 88.81 172 TYR A O 1
ATOM 1424 N N . GLY A 1 173 ? -20.403 -20.358 -23.383 1.00 84.25 173 GLY A N 1
ATOM 1425 C CA . GLY A 1 173 ? -20.774 -18.990 -23.784 1.00 84.25 173 GLY A CA 1
ATOM 1426 C C . GLY A 1 173 ? -21.531 -18.190 -22.707 1.00 84.25 173 GLY A C 1
ATOM 1427 O O . GLY A 1 173 ? -21.442 -16.965 -22.671 1.00 84.25 173 GLY A O 1
ATOM 1428 N N . LYS A 1 174 ? -22.195 -18.873 -21.761 1.00 89.75 174 LYS A N 1
ATOM 1429 C CA . LYS A 1 174 ? -22.829 -18.273 -20.570 1.00 89.75 174 LYS A CA 1
ATOM 1430 C C . LYS A 1 174 ? -21.860 -17.493 -19.662 1.00 89.75 174 LYS A C 1
ATOM 1432 O O . LYS A 1 174 ? -22.322 -16.694 -18.856 1.00 89.75 174 LYS A O 1
ATOM 1437 N N . LEU A 1 175 ? -20.548 -17.737 -19.754 1.00 93.94 175 LEU A N 1
ATOM 1438 C CA . LEU A 1 175 ? -19.519 -17.074 -18.942 1.00 93.94 175 LEU A CA 1
ATOM 1439 C C . LEU A 1 175 ? -19.058 -15.733 -19.534 1.00 93.94 175 LEU A C 1
ATOM 1441 O O . LEU A 1 175 ? -18.552 -14.885 -18.800 1.00 93.94 175 LEU A O 1
ATOM 1445 N N . LEU A 1 176 ? -19.276 -15.509 -20.836 1.00 90.88 176 LEU A N 1
ATOM 1446 C CA . LEU A 1 176 ? -18.811 -14.317 -21.553 1.00 90.88 176 LEU A CA 1
ATOM 1447 C C . LEU A 1 176 ? -19.190 -12.981 -20.892 1.00 90.88 176 LEU A C 1
ATOM 1449 O O . LEU A 1 176 ? -18.314 -12.114 -20.823 1.00 90.88 176 LEU A O 1
ATOM 1453 N N . PRO A 1 177 ? -20.430 -12.767 -20.394 1.00 91.88 177 PRO A N 1
ATOM 1454 C CA . PRO A 1 177 ? -20.788 -11.491 -19.777 1.00 91.88 177 PRO A CA 1
ATOM 1455 C C . PRO A 1 177 ? -19.877 -11.131 -18.597 1.00 91.88 177 PRO A C 1
ATOM 1457 O O . PRO A 1 177 ? -19.460 -9.980 -18.472 1.00 91.88 177 PRO A O 1
ATOM 1460 N N . TYR A 1 178 ? -19.500 -12.122 -17.782 1.00 94.75 178 TYR A N 1
ATOM 1461 C CA . TYR A 1 178 ? -18.690 -11.927 -16.577 1.00 94.75 178 TYR A CA 1
ATOM 1462 C C . TYR A 1 178 ? -17.208 -11.679 -16.893 1.00 94.75 178 TYR A C 1
ATOM 1464 O O . TYR A 1 178 ? -16.546 -10.917 -16.188 1.00 94.75 178 TYR A O 1
ATOM 1472 N N . ILE A 1 179 ? -16.692 -12.265 -17.979 1.00 92.50 179 ILE A N 1
ATOM 1473 C CA . ILE A 1 179 ? -15.329 -11.993 -18.462 1.00 92.50 179 ILE A CA 1
ATOM 1474 C C . ILE A 1 179 ? -15.239 -10.557 -18.984 1.00 92.50 179 ILE A C 1
ATOM 1476 O O . ILE A 1 179 ? -14.369 -9.793 -18.561 1.00 92.50 179 ILE A O 1
ATOM 1480 N N . LYS A 1 180 ? -16.188 -10.167 -19.845 1.00 92.00 180 LYS A N 1
ATOM 1481 C CA . LYS A 1 180 ? -16.245 -8.826 -20.440 1.00 92.00 180 LYS A CA 1
ATOM 1482 C C . LYS A 1 180 ? -16.366 -7.738 -19.378 1.00 92.00 180 LYS A C 1
ATOM 1484 O O . LYS A 1 180 ? -15.628 -6.755 -19.415 1.00 92.00 180 LYS A O 1
ATOM 1489 N N . ILE A 1 181 ? -17.276 -7.906 -18.414 1.00 92.31 181 ILE A N 1
ATOM 1490 C CA . ILE A 1 181 ? -17.455 -6.915 -17.345 1.00 92.31 181 ILE A CA 1
ATOM 1491 C C . ILE A 1 181 ? -16.239 -6.857 -16.412 1.00 92.31 181 ILE A C 1
ATOM 1493 O O . ILE A 1 181 ? -15.862 -5.762 -15.994 1.00 92.31 181 ILE A O 1
ATOM 1497 N N . GLY A 1 182 ? -15.583 -7.994 -16.146 1.00 93.56 182 GLY A N 1
ATOM 1498 C CA . GLY A 1 182 ? -14.355 -8.070 -15.353 1.00 93.56 182 GLY A CA 1
ATOM 1499 C C . GLY A 1 182 ? -13.226 -7.217 -15.937 1.00 93.56 182 GLY A C 1
ATOM 1500 O O . GLY A 1 182 ? -12.764 -6.283 -15.275 1.00 93.56 182 GLY A O 1
ATOM 1501 N N . ASP A 1 183 ? -12.827 -7.468 -17.191 1.00 91.88 183 ASP A N 1
ATOM 1502 C CA . ASP A 1 183 ? -11.800 -6.655 -17.871 1.00 91.88 183 ASP A CA 1
ATOM 1503 C C . ASP A 1 183 ? -12.234 -5.189 -17.990 1.00 91.88 183 ASP A C 1
ATOM 1505 O O . ASP A 1 183 ? -11.453 -4.264 -17.734 1.00 91.88 183 ASP A O 1
ATOM 1509 N N . LYS A 1 184 ? -13.509 -4.939 -18.316 1.00 90.12 184 LYS A N 1
ATOM 1510 C CA . LYS A 1 184 ? -14.005 -3.570 -18.466 1.00 90.12 184 LYS A CA 1
ATOM 1511 C C . LYS A 1 184 ? -13.863 -2.765 -17.180 1.00 90.12 184 LYS A C 1
ATOM 1513 O O . LYS A 1 184 ? -13.419 -1.617 -17.239 1.00 90.12 184 LYS A O 1
ATOM 1518 N N . ILE A 1 185 ? -14.227 -3.347 -16.041 1.00 91.69 185 ILE A N 1
ATOM 1519 C CA . ILE A 1 185 ? -14.133 -2.695 -14.735 1.00 91.69 185 ILE A CA 1
ATOM 1520 C C . ILE A 1 185 ? -12.674 -2.459 -14.352 1.00 91.69 185 ILE A C 1
ATOM 1522 O O . ILE A 1 185 ? -12.325 -1.328 -14.012 1.00 91.69 185 ILE A O 1
ATOM 1526 N N . ALA A 1 186 ? -11.804 -3.462 -14.491 1.00 90.69 186 ALA A N 1
ATOM 1527 C CA . ALA A 1 186 ? -10.373 -3.297 -14.229 1.00 90.69 186 ALA A CA 1
ATOM 1528 C C . ALA A 1 186 ? -9.745 -2.214 -15.130 1.00 90.69 186 ALA A C 1
ATOM 1530 O O . ALA A 1 186 ? -8.942 -1.387 -14.696 1.00 90.69 186 ALA A O 1
ATOM 1531 N N . SER A 1 187 ? -10.217 -2.117 -16.372 1.00 88.38 187 SER A N 1
ATOM 1532 C CA . SER A 1 187 ? -9.828 -1.089 -17.333 1.00 88.38 187 SER A CA 1
ATOM 1533 C C . SER A 1 187 ? -10.280 0.333 -16.966 1.00 88.38 187 SER A C 1
ATOM 1535 O O . SER A 1 187 ? -9.724 1.294 -17.517 1.00 88.38 187 SER A O 1
ATOM 1537 N N . LEU A 1 188 ? -11.279 0.496 -16.090 1.00 88.62 188 LEU A N 1
ATOM 1538 C CA . LEU A 1 188 ? -11.755 1.795 -15.598 1.00 88.62 188 LEU A CA 1
ATOM 1539 C C . LEU A 1 188 ? -10.897 2.341 -14.453 1.00 88.62 188 LEU A C 1
ATOM 1541 O O . LEU A 1 188 ? -10.938 3.547 -14.219 1.00 88.62 188 LEU A O 1
ATOM 1545 N N . SER A 1 189 ? -10.016 1.535 -13.845 1.00 83.69 189 SER A N 1
ATOM 1546 C CA . SER A 1 189 ? -9.039 1.983 -12.833 1.00 83.69 189 SER A CA 1
ATOM 1547 C C . SER A 1 189 ? -8.102 3.094 -13.337 1.00 83.69 189 SER A C 1
ATOM 1549 O O . SER A 1 189 ? -7.427 3.781 -12.565 1.00 83.69 189 SER A O 1
ATOM 1551 N N . LYS A 1 190 ? -8.086 3.340 -14.652 1.00 77.38 190 LYS A N 1
ATOM 1552 C CA . LYS A 1 190 ? -7.411 4.480 -15.280 1.00 77.38 190 LYS A CA 1
ATOM 1553 C C . LYS A 1 190 ? -8.121 5.836 -15.103 1.00 77.38 190 LYS A C 1
ATOM 1555 O O . LYS A 1 190 ? -7.574 6.849 -15.526 1.00 77.38 190 LYS A O 1
ATOM 1560 N N . MET A 1 191 ? -9.316 5.877 -14.523 1.00 80.31 191 MET A N 1
ATOM 1561 C CA . MET A 1 191 ? -10.027 7.119 -14.201 1.00 80.31 191 MET A CA 1
ATOM 1562 C C . MET A 1 191 ? -9.703 7.575 -12.774 1.00 80.31 191 MET A C 1
ATOM 1564 O O . MET A 1 191 ? -9.285 6.779 -11.940 1.00 80.31 191 MET A O 1
ATOM 1568 N N . GLU A 1 192 ? -9.835 8.867 -12.482 1.00 70.00 192 GLU A N 1
ATOM 1569 C CA . GLU A 1 192 ? -9.601 9.395 -11.127 1.00 70.00 192 GLU A CA 1
ATOM 1570 C C . GLU A 1 192 ? -10.725 9.002 -10.149 1.00 70.00 192 GLU A C 1
ATOM 1572 O O . GLU A 1 192 ? -10.448 8.660 -9.002 1.00 70.00 192 GLU A O 1
ATOM 1577 N N . TYR A 1 193 ? -11.972 8.964 -10.639 1.00 77.69 193 TYR A N 1
ATOM 1578 C CA . TYR A 1 193 ? -13.181 8.639 -9.869 1.00 77.69 193 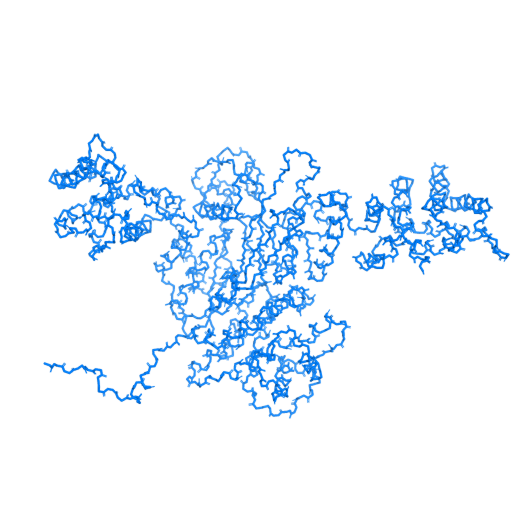TYR A CA 1
ATOM 1579 C C . TYR A 1 193 ? -13.983 7.514 -10.552 1.00 77.69 193 TYR A C 1
ATOM 1581 O O . TYR A 1 193 ? -15.057 7.759 -11.105 1.00 77.69 193 TYR A O 1
ATOM 1589 N N . PRO A 1 194 ? -13.465 6.274 -10.592 1.00 86.12 194 PRO A N 1
ATOM 1590 C CA . PRO A 1 194 ? -14.047 5.209 -11.412 1.00 86.12 194 PRO A CA 1
ATOM 1591 C C . PRO A 1 194 ? -15.345 4.620 -10.838 1.00 86.12 194 PRO A C 1
ATOM 1593 O O . PRO A 1 194 ? -16.153 4.088 -11.597 1.00 86.12 194 PRO A O 1
ATOM 1596 N N . LEU A 1 195 ? -15.575 4.705 -9.520 1.00 88.44 195 LEU A N 1
ATOM 1597 C CA . LEU A 1 195 ? -16.664 3.970 -8.863 1.00 88.44 195 LEU A CA 1
ATOM 1598 C C . LEU A 1 195 ? -18.064 4.379 -9.334 1.00 88.44 195 LEU A C 1
ATOM 1600 O O . LEU A 1 195 ? -18.925 3.514 -9.448 1.00 88.44 195 LEU A O 1
ATOM 1604 N N . GLN A 1 196 ? -18.296 5.655 -9.653 1.00 86.00 196 GLN A N 1
ATOM 1605 C CA . GLN A 1 196 ? -19.601 6.119 -10.143 1.00 86.00 196 GLN A CA 1
ATOM 1606 C C . GLN A 1 196 ? -19.944 5.529 -11.518 1.00 86.00 196 GLN A C 1
ATOM 1608 O O . GLN A 1 196 ? -21.062 5.063 -11.734 1.00 86.00 196 GLN A O 1
ATOM 1613 N N . GLU A 1 197 ? -18.970 5.507 -12.431 1.00 88.94 197 GLU A N 1
ATOM 1614 C CA . GLU A 1 197 ? -19.128 4.919 -13.766 1.00 88.94 197 GLU A CA 1
ATOM 1615 C C . GLU A 1 197 ? -19.281 3.394 -13.683 1.00 88.94 197 GLU A C 1
ATOM 1617 O O . GLU A 1 197 ? -20.128 2.819 -14.365 1.00 88.94 197 GLU A O 1
ATOM 1622 N N . ILE A 1 198 ? -18.509 2.731 -12.813 1.00 92.50 198 ILE A N 1
ATOM 1623 C CA . ILE A 1 198 ? -18.626 1.283 -12.582 1.00 92.50 198 ILE A CA 1
ATOM 1624 C C . ILE A 1 198 ? -20.000 0.936 -12.007 1.00 92.50 198 ILE A C 1
ATOM 1626 O O . ILE A 1 198 ? -20.661 0.024 -12.497 1.00 92.50 198 ILE A O 1
ATOM 1630 N N . HIS A 1 199 ? -20.455 1.683 -11.002 1.00 92.44 199 HIS A N 1
ATOM 1631 C CA . HIS A 1 199 ? -21.771 1.517 -10.396 1.00 92.44 199 HIS A CA 1
ATOM 1632 C C . HIS A 1 199 ? -22.894 1.649 -11.426 1.00 92.44 199 HIS A C 1
ATOM 1634 O O . HIS A 1 199 ? -23.775 0.793 -11.479 1.00 92.44 199 HIS A O 1
ATOM 1640 N N . LYS A 1 200 ? -22.838 2.682 -12.277 1.00 90.69 200 LYS A N 1
ATOM 1641 C CA . LYS A 1 200 ? -23.801 2.866 -13.365 1.00 90.69 200 LYS A CA 1
ATOM 1642 C C . LYS A 1 200 ? -23.823 1.653 -14.298 1.00 90.69 200 LYS A C 1
ATOM 1644 O O . LYS A 1 200 ? -24.881 1.079 -14.513 1.00 90.69 200 LYS A O 1
ATOM 1649 N N . ARG A 1 201 ? -22.656 1.210 -14.775 1.00 91.00 201 ARG A N 1
ATOM 1650 C CA . ARG A 1 201 ? -22.541 0.060 -15.689 1.00 91.00 201 ARG A CA 1
ATOM 1651 C C . ARG A 1 201 ? -23.071 -1.238 -15.098 1.00 91.00 201 ARG A C 1
ATOM 1653 O O . ARG A 1 201 ? -23.756 -1.976 -15.793 1.00 91.00 201 ARG A O 1
ATOM 1660 N N . LEU A 1 202 ? -22.746 -1.521 -13.839 1.00 93.31 202 LEU A N 1
ATOM 1661 C CA . LEU A 1 202 ? -23.223 -2.731 -13.174 1.00 93.31 202 LEU A CA 1
ATOM 1662 C C . LEU A 1 202 ? -24.748 -2.721 -13.028 1.00 93.31 202 LEU A C 1
ATOM 1664 O O . LEU A 1 202 ? -25.380 -3.737 -13.302 1.00 93.31 202 LEU A O 1
ATOM 1668 N N . ARG A 1 203 ? -25.345 -1.571 -12.685 1.00 91.19 203 ARG A N 1
ATOM 1669 C CA . ARG A 1 203 ? -26.809 -1.435 -12.635 1.00 91.19 203 ARG A CA 1
ATOM 1670 C C . ARG A 1 203 ? -27.459 -1.558 -14.011 1.00 91.19 203 ARG A C 1
ATOM 1672 O O . ARG A 1 203 ? -28.461 -2.253 -14.130 1.00 91.19 203 ARG A O 1
ATOM 1679 N N . ASP A 1 204 ? -26.864 -0.964 -15.045 1.00 90.31 204 ASP A N 1
ATOM 1680 C CA . ASP A 1 204 ? -27.349 -1.080 -16.429 1.00 90.31 204 ASP A CA 1
ATOM 1681 C C . ASP A 1 204 ? -27.326 -2.542 -16.929 1.00 90.31 204 ASP A C 1
ATOM 1683 O O . ASP A 1 204 ? -28.131 -2.922 -17.776 1.00 90.31 204 ASP A O 1
ATOM 1687 N N . GLN A 1 205 ? -26.431 -3.376 -16.386 1.00 88.44 205 GLN A N 1
ATOM 1688 C CA . GLN A 1 205 ? -26.356 -4.817 -16.662 1.00 88.44 205 GLN A CA 1
ATOM 1689 C C . GLN A 1 205 ? -27.242 -5.681 -15.747 1.00 88.44 205 GLN A C 1
ATOM 1691 O O . GLN A 1 205 ? -27.225 -6.902 -15.869 1.00 88.44 205 GLN A O 1
ATOM 1696 N N . GLY A 1 206 ? -28.025 -5.071 -14.853 1.00 88.25 206 GLY A N 1
ATOM 1697 C CA . GLY A 1 206 ? -28.964 -5.771 -13.974 1.00 88.25 206 GLY A CA 1
ATOM 1698 C C . GLY A 1 206 ? -28.378 -6.261 -12.647 1.00 88.25 206 GLY A C 1
ATOM 1699 O O . GLY A 1 206 ? -29.080 -6.932 -11.898 1.00 88.25 206 GLY A O 1
ATOM 1700 N N . PHE A 1 207 ? -27.129 -5.922 -12.310 1.00 91.00 207 PHE A N 1
ATOM 1701 C CA . PHE A 1 207 ? -26.561 -6.277 -11.009 1.00 91.00 207 PHE A CA 1
ATOM 1702 C C . PHE A 1 207 ? -27.063 -5.344 -9.901 1.00 91.00 207 PHE A C 1
ATOM 1704 O O . PHE A 1 207 ? -27.176 -4.129 -10.087 1.00 91.00 207 PHE A O 1
ATOM 1711 N N . HIS A 1 208 ? -27.249 -5.894 -8.698 1.00 91.88 208 HIS A N 1
ATOM 1712 C CA . HIS A 1 208 ? -27.594 -5.146 -7.484 1.00 91.88 208 HIS A CA 1
ATOM 1713 C C . HIS A 1 208 ? -26.389 -4.377 -6.904 1.00 91.88 208 HIS A C 1
ATOM 1715 O O . HIS A 1 208 ? -26.014 -4.536 -5.742 1.00 91.88 208 HIS A O 1
ATOM 1721 N N . ALA A 1 209 ? -25.724 -3.573 -7.733 1.00 93.12 209 ALA A N 1
ATOM 1722 C CA . ALA A 1 209 ? -24.588 -2.763 -7.321 1.00 93.12 209 ALA A CA 1
ATOM 1723 C C . ALA A 1 209 ? -25.053 -1.490 -6.608 1.00 93.12 209 ALA A C 1
ATOM 1725 O O . ALA A 1 209 ? -25.927 -0.772 -7.091 1.00 93.12 209 ALA A O 1
ATOM 1726 N N . GLN A 1 210 ? -24.410 -1.196 -5.484 1.00 92.38 210 GLN A N 1
ATOM 1727 C CA . GLN A 1 210 ? -24.608 -0.007 -4.668 1.00 92.38 210 GLN A CA 1
ATOM 1728 C C . GLN A 1 210 ? -23.255 0.663 -4.409 1.00 92.38 210 GLN A C 1
ATOM 1730 O O . GLN A 1 210 ? -22.193 0.034 -4.470 1.00 92.38 210 GLN A O 1
ATOM 1735 N N . PHE A 1 211 ? -23.281 1.955 -4.099 1.00 90.25 211 PHE A N 1
ATOM 1736 C CA . PHE A 1 211 ? -22.082 2.740 -3.824 1.00 90.25 211 PHE A CA 1
ATOM 1737 C C . PHE A 1 211 ? -22.238 3.502 -2.510 1.00 90.25 211 PHE A C 1
ATOM 1739 O O . PHE A 1 211 ? -23.239 4.186 -2.310 1.00 90.25 211 PHE A O 1
ATOM 1746 N N . LEU A 1 212 ? -21.246 3.381 -1.624 1.00 91.44 212 LEU A N 1
ATOM 1747 C CA . LEU A 1 212 ? -21.143 4.172 -0.402 1.00 91.44 212 LEU A CA 1
ATOM 1748 C C . LEU A 1 212 ? -19.963 5.138 -0.528 1.00 91.44 212 LEU A C 1
ATOM 1750 O O . LEU A 1 212 ? -18.805 4.714 -0.564 1.00 91.44 212 LEU A O 1
ATOM 1754 N N . SER A 1 213 ? -20.266 6.435 -0.569 1.00 89.38 213 SER A N 1
ATOM 1755 C CA . SER A 1 213 ? -19.272 7.505 -0.664 1.00 89.38 213 SER A CA 1
ATOM 1756 C C . SER A 1 213 ? -18.699 7.854 0.706 1.00 89.38 213 SER A C 1
ATOM 1758 O O . SER A 1 213 ? -19.437 7.993 1.685 1.00 89.38 213 SER A O 1
ATOM 1760 N N . LEU A 1 214 ? -17.385 8.064 0.768 1.00 88.81 214 LEU A N 1
ATOM 1761 C CA . LEU A 1 214 ? -16.681 8.507 1.967 1.00 88.81 214 LEU A CA 1
ATOM 1762 C C . LEU A 1 214 ? -16.161 9.941 1.794 1.00 88.81 214 LEU A C 1
ATOM 1764 O O . LEU A 1 214 ? -15.703 10.303 0.708 1.00 88.81 214 LEU A O 1
ATOM 1768 N N . PRO A 1 215 ? -16.211 10.772 2.850 1.00 84.69 215 PRO A N 1
ATOM 1769 C CA . PRO A 1 215 ? -15.656 12.114 2.796 1.00 84.69 215 PRO A CA 1
ATOM 1770 C C . PRO A 1 215 ? -14.129 12.068 2.701 1.00 84.69 215 PRO A C 1
ATOM 1772 O O . PRO A 1 215 ? -13.476 11.209 3.297 1.00 84.69 215 PRO A O 1
ATOM 1775 N N . GLN A 1 216 ? -13.541 13.042 2.008 1.00 81.38 216 GLN A N 1
ATOM 1776 C CA . GLN A 1 216 ? -12.091 13.214 2.005 1.00 81.38 216 GLN A CA 1
ATOM 1777 C C . GLN A 1 216 ? -11.633 13.753 3.363 1.00 81.38 216 GLN A C 1
ATOM 1779 O O . GLN A 1 216 ? -12.015 14.847 3.778 1.00 81.38 216 GLN A O 1
ATOM 1784 N N . ILE A 1 217 ? -10.797 12.983 4.058 1.00 83.56 217 ILE A N 1
ATOM 1785 C CA . ILE A 1 217 ? -10.256 13.340 5.372 1.00 83.56 217 ILE A CA 1
ATOM 1786 C C . ILE A 1 217 ? -8.733 13.483 5.232 1.00 83.56 217 ILE A C 1
ATOM 1788 O O . ILE A 1 217 ? -8.082 12.523 4.816 1.00 83.56 217 ILE A O 1
ATOM 1792 N N . PRO A 1 218 ? -8.127 14.640 5.575 1.00 82.00 218 PRO A N 1
ATOM 1793 C CA . PRO A 1 218 ? -6.672 14.812 5.508 1.00 82.00 218 PRO A CA 1
ATOM 1794 C C . PRO A 1 218 ? -5.898 13.885 6.460 1.00 82.00 218 PRO A C 1
ATOM 1796 O O . PRO A 1 218 ? -4.744 13.557 6.208 1.00 82.00 218 PRO A O 1
ATOM 1799 N N . GLN A 1 219 ? -6.517 13.471 7.566 1.00 87.62 219 GLN A N 1
ATOM 1800 C CA . GLN A 1 219 ? -5.977 12.492 8.512 1.00 87.62 219 GLN A CA 1
ATOM 1801 C C . GLN A 1 219 ? -6.091 11.076 7.921 1.00 87.62 219 GLN A C 1
ATOM 1803 O O . GLN A 1 219 ? -7.159 10.467 7.969 1.00 87.62 219 GLN A O 1
ATOM 1808 N N . GLN A 1 220 ? -5.015 10.569 7.316 1.00 88.75 220 GLN A N 1
ATOM 1809 C CA . GLN A 1 220 ? -5.057 9.358 6.493 1.00 88.75 220 GLN A CA 1
ATOM 1810 C C . GLN A 1 220 ? -5.201 8.070 7.307 1.00 88.75 220 GLN A C 1
ATOM 1812 O O . GLN A 1 220 ? -5.927 7.170 6.883 1.00 88.75 220 GLN A O 1
ATOM 1817 N N . LEU A 1 221 ? -4.591 7.974 8.493 1.00 92.00 221 LEU A N 1
ATOM 1818 C CA . LEU A 1 221 ? -4.795 6.807 9.360 1.00 92.00 221 LEU A CA 1
ATOM 1819 C C . LEU A 1 221 ? -6.198 6.813 9.977 1.00 92.00 221 LEU A C 1
ATOM 1821 O O . LEU A 1 221 ? -6.832 5.761 10.081 1.00 92.00 221 LEU A O 1
ATOM 1825 N N . LEU A 1 222 ? -6.727 7.984 10.346 1.00 92.62 222 LEU A N 1
ATOM 1826 C CA . LEU A 1 222 ? -8.128 8.123 10.749 1.00 92.62 222 LEU A CA 1
ATOM 1827 C C . LEU A 1 222 ? -9.065 7.714 9.604 1.00 92.62 222 LEU A C 1
ATOM 1829 O O . LEU A 1 222 ? -10.004 6.957 9.836 1.00 92.62 222 LEU A O 1
ATOM 1833 N N . SER A 1 223 ? -8.777 8.149 8.374 1.00 91.06 223 SER A N 1
ATOM 1834 C CA . SER A 1 223 ? -9.519 7.751 7.173 1.00 91.06 223 SER A CA 1
ATOM 1835 C C . SER A 1 223 ? -9.543 6.228 7.001 1.00 91.06 223 SER A C 1
ATOM 1837 O O . SER A 1 223 ? -10.617 5.655 6.843 1.00 91.06 223 SER A O 1
ATOM 1839 N N . GLN A 1 224 ? -8.402 5.540 7.154 1.00 92.06 224 GLN A N 1
ATOM 1840 C CA . GLN A 1 224 ? -8.348 4.070 7.125 1.00 92.06 224 GLN A CA 1
ATOM 1841 C C . GLN A 1 224 ? -9.213 3.413 8.213 1.00 92.06 224 GLN A C 1
ATOM 1843 O O . GLN A 1 224 ? -9.879 2.416 7.945 1.00 92.06 224 GLN A O 1
ATOM 1848 N N . ASN A 1 225 ? -9.245 3.965 9.431 1.00 93.25 225 ASN A N 1
ATOM 1849 C CA . ASN A 1 225 ? -10.086 3.440 10.516 1.00 93.25 225 ASN A CA 1
ATOM 1850 C C . ASN A 1 225 ? -11.583 3.619 10.225 1.00 93.25 225 ASN A C 1
ATOM 1852 O O . ASN A 1 225 ? -12.367 2.692 10.428 1.00 93.25 225 ASN A O 1
ATOM 1856 N N . VAL A 1 226 ? -11.975 4.785 9.705 1.00 93.38 226 VAL A N 1
ATOM 1857 C CA . VAL A 1 226 ? -13.348 5.036 9.238 1.00 93.38 226 VAL A CA 1
ATOM 1858 C C . VAL A 1 226 ? -13.706 4.062 8.115 1.00 93.38 226 VAL A C 1
ATOM 1860 O O . VAL A 1 226 ? -14.766 3.442 8.158 1.00 93.38 226 VAL A O 1
ATOM 1863 N N . TYR A 1 227 ? -12.799 3.869 7.156 1.00 94.00 227 TYR A N 1
ATOM 1864 C CA . TYR A 1 227 ? -12.972 2.955 6.031 1.00 94.00 227 TYR A CA 1
ATOM 1865 C C . TYR A 1 227 ? -13.211 1.512 6.495 1.00 94.00 227 TYR A C 1
ATOM 1867 O O . TYR A 1 227 ? -14.184 0.882 6.077 1.00 94.00 227 TYR A O 1
ATOM 1875 N N . ARG A 1 228 ? -12.369 0.998 7.406 1.00 93.06 228 ARG A N 1
ATOM 1876 C CA . ARG A 1 228 ? -12.546 -0.329 8.022 1.00 93.06 228 ARG A CA 1
ATOM 1877 C C . ARG A 1 228 ? -13.891 -0.441 8.732 1.00 93.06 228 ARG A C 1
ATOM 1879 O O . ARG A 1 228 ? -14.591 -1.434 8.547 1.00 93.06 228 ARG A O 1
ATOM 1886 N N . GLY A 1 229 ? -14.274 0.583 9.495 1.00 93.44 229 GLY A N 1
ATOM 1887 C CA . GLY A 1 229 ? -15.534 0.575 10.231 1.00 93.44 229 GLY A CA 1
ATOM 1888 C C . GLY A 1 229 ? -16.767 0.549 9.327 1.00 93.44 229 GLY A C 1
ATOM 1889 O O . GLY A 1 229 ? -17.683 -0.237 9.559 1.00 93.44 229 GLY A O 1
ATOM 1890 N N . VAL A 1 230 ? -16.767 1.344 8.256 1.00 93.88 230 VAL A N 1
ATOM 1891 C CA . VAL A 1 230 ? -17.849 1.353 7.262 1.00 93.88 230 VAL A CA 1
ATOM 1892 C C . VAL A 1 230 ? -17.908 0.035 6.495 1.00 93.88 230 VAL A C 1
ATOM 1894 O O . VAL A 1 230 ? -18.986 -0.534 6.343 1.00 93.88 230 VAL A O 1
ATOM 1897 N N . LYS A 1 231 ? -16.764 -0.494 6.055 1.00 92.75 231 LYS A N 1
ATOM 1898 C CA . LYS A 1 231 ? -16.700 -1.792 5.375 1.00 92.75 231 LYS A CA 1
ATOM 1899 C C . LYS A 1 231 ? -17.257 -2.915 6.254 1.00 92.75 231 LYS A C 1
ATOM 1901 O O . LYS A 1 231 ? -18.078 -3.698 5.791 1.00 92.75 231 LYS A O 1
ATOM 1906 N N . ARG A 1 232 ? -16.885 -2.945 7.538 1.00 91.88 232 ARG A N 1
ATOM 1907 C CA . ARG A 1 232 ? -17.422 -3.905 8.511 1.00 91.88 232 ARG A CA 1
ATOM 1908 C C . ARG A 1 232 ? -18.931 -3.752 8.706 1.00 91.88 232 ARG A C 1
ATOM 1910 O O . ARG A 1 232 ? -19.627 -4.760 8.750 1.00 91.88 232 ARG A O 1
ATOM 1917 N N . LEU A 1 233 ? -19.443 -2.521 8.776 1.00 92.50 233 LEU A N 1
ATOM 1918 C CA . LEU A 1 233 ? -20.885 -2.269 8.843 1.00 92.50 233 LEU A CA 1
ATOM 1919 C C . LEU A 1 233 ? -21.619 -2.835 7.618 1.00 92.50 233 LEU A C 1
ATOM 1921 O O . LEU A 1 233 ? -22.670 -3.451 7.790 1.00 92.50 233 LEU A O 1
ATOM 1925 N N . LEU A 1 234 ? -21.073 -2.642 6.410 1.00 91.25 234 LEU A N 1
ATOM 1926 C CA . LEU A 1 234 ? -21.648 -3.180 5.173 1.00 91.25 234 LEU A CA 1
ATOM 1927 C C . LEU A 1 234 ? -21.731 -4.708 5.231 1.00 91.25 234 LEU A C 1
ATOM 1929 O O . LEU A 1 234 ? -22.811 -5.258 5.032 1.00 91.25 234 LEU A O 1
ATOM 1933 N N . THR A 1 235 ? -20.631 -5.376 5.585 1.00 89.12 235 THR A N 1
ATOM 1934 C CA . THR A 1 235 ? -20.587 -6.842 5.686 1.00 89.12 235 THR A CA 1
ATOM 1935 C C . THR A 1 235 ? -21.540 -7.376 6.760 1.00 89.12 235 THR A C 1
ATOM 1937 O O . THR A 1 235 ? -22.293 -8.310 6.503 1.00 89.12 235 THR A O 1
ATOM 1940 N N . GLU A 1 236 ? -21.578 -6.760 7.949 1.00 89.00 236 GLU A N 1
ATOM 1941 C CA . GLU A 1 236 ? -22.504 -7.145 9.031 1.00 89.00 236 GLU A CA 1
ATOM 1942 C C . GLU A 1 236 ? -23.981 -6.887 8.693 1.00 89.00 236 GLU A C 1
ATOM 1944 O O . GLU A 1 236 ? -24.860 -7.384 9.393 1.00 89.00 236 GLU A O 1
ATOM 1949 N N . SER A 1 237 ? -24.260 -6.089 7.661 1.00 88.25 237 SER A N 1
ATOM 1950 C CA . SER A 1 237 ? -25.617 -5.774 7.197 1.00 88.25 237 SER A CA 1
ATOM 1951 C C . SER A 1 237 ? -25.984 -6.525 5.909 1.00 88.25 237 SER A C 1
ATOM 1953 O O . SER A 1 237 ? -26.975 -6.184 5.273 1.00 88.25 237 SER A O 1
ATOM 1955 N N . GLY A 1 238 ? -25.191 -7.531 5.517 1.00 85.56 238 GLY A N 1
ATOM 1956 C CA . GLY A 1 238 ? -25.453 -8.397 4.360 1.00 85.56 238 GLY A CA 1
ATOM 1957 C C . GLY A 1 238 ? -24.903 -7.896 3.020 1.00 85.56 238 GLY A C 1
ATOM 1958 O O . GLY A 1 238 ? -25.086 -8.563 2.005 1.00 85.56 238 GLY A O 1
ATOM 1959 N N . GLY A 1 239 ? -24.211 -6.755 2.991 1.00 89.25 239 GLY A N 1
ATOM 1960 C CA . GLY A 1 239 ? -23.564 -6.243 1.783 1.00 89.25 239 GLY A CA 1
ATOM 1961 C C . GLY A 1 239 ? -22.260 -6.967 1.469 1.00 89.25 239 GLY A C 1
ATOM 1962 O O . GLY A 1 239 ? -21.542 -7.398 2.370 1.00 89.25 239 GLY A O 1
ATOM 1963 N N . ILE A 1 240 ? -21.914 -7.054 0.184 1.00 91.00 240 ILE A N 1
ATOM 1964 C CA . ILE A 1 240 ? -20.667 -7.677 -0.282 1.00 91.00 240 ILE A CA 1
ATOM 1965 C C . ILE A 1 240 ? -19.767 -6.587 -0.864 1.00 91.00 240 ILE A C 1
ATOM 1967 O O . ILE A 1 240 ? -19.976 -6.189 -2.014 1.00 91.00 240 ILE A O 1
ATOM 1971 N N . PRO A 1 241 ? -18.778 -6.069 -0.111 1.00 93.19 241 PRO A N 1
ATOM 1972 C CA . PRO A 1 241 ? -17.811 -5.130 -0.663 1.00 93.19 241 PRO A CA 1
ATOM 1973 C C . PRO A 1 241 ? -17.043 -5.783 -1.818 1.00 93.19 241 PRO A C 1
ATOM 1975 O O . PRO A 1 241 ? -16.421 -6.831 -1.638 1.00 93.19 241 PRO A O 1
ATOM 1978 N N . LEU A 1 242 ? -17.100 -5.157 -2.993 1.00 94.12 242 LEU A N 1
ATOM 1979 C CA . LEU A 1 242 ? -16.517 -5.659 -4.237 1.00 94.12 242 LEU A CA 1
ATOM 1980 C C . LEU A 1 242 ? -15.243 -4.887 -4.593 1.00 94.12 242 LEU A C 1
ATOM 1982 O O . LEU A 1 242 ? -14.182 -5.487 -4.754 1.00 94.12 242 LEU A O 1
ATOM 1986 N N . LEU A 1 243 ? -15.342 -3.554 -4.675 1.00 95.00 243 LEU A N 1
ATOM 1987 C CA . LEU A 1 243 ? -14.237 -2.668 -5.051 1.00 95.00 243 LEU A CA 1
ATOM 1988 C C . LEU A 1 243 ? -14.019 -1.587 -4.001 1.00 95.00 243 LEU A C 1
ATOM 1990 O O . LEU A 1 243 ? -14.962 -0.977 -3.489 1.00 95.00 243 LEU A O 1
ATOM 1994 N N . LEU A 1 244 ? -12.747 -1.332 -3.733 1.00 93.31 244 LEU A N 1
ATOM 1995 C CA . LEU A 1 244 ? -12.252 -0.371 -2.771 1.00 93.31 244 LEU A CA 1
ATOM 1996 C C . LEU A 1 244 ? -11.604 0.801 -3.501 1.00 93.31 244 LEU A C 1
ATOM 1998 O O . LEU A 1 244 ? -10.821 0.594 -4.423 1.00 93.31 244 LEU A O 1
ATOM 2002 N N . SER A 1 245 ? -11.896 2.024 -3.071 1.00 90.94 245 SER A N 1
ATOM 2003 C CA . SER A 1 245 ? -11.293 3.244 -3.607 1.00 90.94 245 SER A CA 1
ATOM 2004 C C . SER A 1 245 ? -11.156 4.295 -2.510 1.00 90.94 245 SER A C 1
ATOM 2006 O O . SER A 1 245 ? -11.977 4.304 -1.593 1.00 90.94 245 SER A O 1
ATOM 2008 N N . PRO A 1 246 ? -10.198 5.239 -2.576 1.00 86.50 246 PRO A N 1
ATOM 2009 C CA . PRO A 1 246 ? -10.118 6.321 -1.594 1.00 86.50 246 PRO A CA 1
ATOM 2010 C C . PRO A 1 246 ? -11.414 7.133 -1.439 1.00 86.50 246 PRO A C 1
ATOM 2012 O O . PRO A 1 246 ? -11.615 7.746 -0.395 1.00 86.50 246 PRO A O 1
ATOM 2015 N N . GLN A 1 247 ? -12.293 7.142 -2.451 1.00 84.69 247 GLN A N 1
ATOM 2016 C CA . GLN A 1 247 ? -13.557 7.888 -2.408 1.00 84.69 247 GLN A CA 1
ATOM 2017 C C . GLN A 1 247 ? -14.744 7.091 -1.853 1.00 84.69 247 GLN A C 1
ATOM 2019 O O . GLN A 1 247 ? -15.796 7.674 -1.594 1.00 84.69 247 GLN A O 1
ATOM 2024 N N . GLY A 1 248 ? -14.620 5.774 -1.676 1.00 90.81 248 GLY A N 1
ATOM 2025 C CA . GLY A 1 248 ? -15.726 4.962 -1.186 1.00 90.81 248 GLY A CA 1
ATOM 2026 C C . GLY A 1 248 ? -15.615 3.478 -1.503 1.00 90.81 248 GLY A C 1
ATOM 2027 O O . GLY A 1 248 ? -14.599 2.989 -1.993 1.00 90.81 248 GLY A O 1
ATOM 2028 N N . ILE A 1 249 ? -16.703 2.770 -1.214 1.00 94.31 249 ILE A N 1
ATOM 2029 C CA . ILE A 1 249 ? -16.818 1.321 -1.367 1.00 94.31 249 ILE A CA 1
ATOM 2030 C C . ILE A 1 249 ? -17.969 1.032 -2.325 1.00 94.31 249 ILE A C 1
ATOM 2032 O O . ILE A 1 249 ? -19.095 1.486 -2.109 1.00 94.31 249 ILE A O 1
ATOM 2036 N N . LEU A 1 250 ? -17.697 0.250 -3.366 1.00 95.25 250 LEU A N 1
ATOM 2037 C CA . LEU A 1 250 ? -18.736 -0.330 -4.212 1.00 95.25 250 LEU A CA 1
ATOM 2038 C C . LEU A 1 250 ? -19.035 -1.743 -3.721 1.00 95.25 250 LEU A C 1
ATOM 2040 O O . LEU A 1 250 ? -18.117 -2.542 -3.523 1.00 95.25 250 LEU A O 1
ATOM 2044 N N . TYR A 1 251 ? -20.312 -2.035 -3.496 1.00 94.69 251 TYR A N 1
ATOM 2045 C CA . TYR A 1 251 ? -20.764 -3.283 -2.890 1.00 94.69 251 TYR A CA 1
ATOM 2046 C C . TYR A 1 251 ? -22.003 -3.836 -3.596 1.00 94.69 251 TYR A C 1
ATOM 2048 O O . TYR A 1 251 ? -22.730 -3.096 -4.255 1.00 94.69 251 TYR A O 1
ATOM 2056 N N . LEU A 1 252 ? -22.236 -5.142 -3.464 1.00 93.56 252 LEU A N 1
ATOM 2057 C CA . LEU A 1 252 ? -23.434 -5.814 -3.970 1.00 93.56 252 LEU A CA 1
ATOM 2058 C C . LEU A 1 252 ? -24.438 -5.999 -2.830 1.00 93.56 252 LEU A C 1
ATOM 2060 O O . LEU A 1 252 ? -24.064 -6.463 -1.751 1.00 93.56 252 LEU A O 1
ATOM 2064 N N . SER A 1 253 ? -25.688 -5.603 -3.063 1.00 91.50 253 SER A N 1
ATOM 2065 C CA . SER A 1 253 ? -26.819 -5.773 -2.146 1.00 91.50 253 SER A CA 1
ATOM 2066 C C . SER A 1 253 ? -28.121 -5.435 -2.867 1.00 91.50 253 SER A C 1
ATOM 2068 O O . SER A 1 253 ? -28.189 -4.407 -3.545 1.00 91.50 253 SER A O 1
ATOM 2070 N N . GLU A 1 254 ? -29.163 -6.248 -2.671 1.00 87.75 254 GLU A N 1
ATOM 2071 C CA . GLU A 1 254 ? -30.501 -6.013 -3.241 1.00 87.75 254 GLU A CA 1
ATOM 2072 C C . GLU A 1 254 ? -31.027 -4.617 -2.889 1.00 87.75 254 GLU A C 1
ATOM 2074 O O . GLU A 1 254 ? -31.510 -3.886 -3.750 1.00 87.75 254 GLU A O 1
ATOM 2079 N N . ASN A 1 255 ? -30.855 -4.221 -1.625 1.00 87.62 255 ASN A N 1
ATOM 2080 C CA . ASN A 1 255 ? -31.270 -2.924 -1.109 1.00 87.62 255 ASN A CA 1
ATOM 2081 C C . ASN A 1 255 ? -30.067 -2.099 -0.646 1.00 87.62 255 ASN A C 1
ATOM 2083 O O . ASN A 1 255 ? -29.053 -2.637 -0.189 1.00 87.62 255 ASN A O 1
ATOM 2087 N N . GLN A 1 256 ? -30.195 -0.774 -0.720 1.00 86.56 256 GLN A N 1
ATOM 2088 C CA . GLN A 1 256 ? -29.212 0.135 -0.139 1.00 86.56 256 GLN A CA 1
ATOM 2089 C C . GLN A 1 256 ? -29.166 -0.059 1.383 1.00 86.56 256 GLN A C 1
ATOM 2091 O O . GLN A 1 256 ? -30.194 -0.025 2.060 1.00 86.56 256 GLN A O 1
ATOM 2096 N N . ILE A 1 257 ? -27.965 -0.256 1.925 1.00 88.25 257 ILE A N 1
ATOM 2097 C CA . ILE A 1 257 ? -27.780 -0.508 3.355 1.00 88.25 257 ILE A CA 1
ATOM 2098 C C . ILE A 1 257 ? -27.935 0.797 4.136 1.00 88.25 257 ILE A C 1
ATOM 2100 O O . ILE A 1 257 ? -27.251 1.788 3.868 1.00 88.25 257 ILE A O 1
ATOM 2104 N N . PHE A 1 258 ? -28.814 0.780 5.138 1.00 87.94 258 PHE A N 1
ATOM 2105 C CA . PHE A 1 258 ? -29.007 1.902 6.049 1.00 87.94 258 PHE A CA 1
ATOM 2106 C C . PHE A 1 258 ? -27.837 2.031 7.033 1.00 87.94 258 PHE A C 1
ATOM 2108 O O . PHE A 1 258 ? -27.439 1.068 7.691 1.00 87.94 258 PHE A O 1
ATOM 2115 N N . ILE A 1 259 ? -27.308 3.248 7.173 1.00 88.00 259 ILE A N 1
ATOM 2116 C CA . ILE A 1 259 ? -26.200 3.542 8.086 1.00 88.00 259 ILE A CA 1
ATOM 2117 C C . ILE A 1 259 ? -26.755 3.873 9.478 1.00 88.00 259 ILE A C 1
ATOM 2119 O O . ILE A 1 259 ? -27.114 5.017 9.763 1.00 88.00 259 ILE A O 1
ATOM 2123 N N . ASP A 1 260 ? -26.778 2.882 10.373 1.00 89.56 260 ASP A N 1
ATOM 2124 C CA . ASP A 1 260 ? -27.032 3.117 11.800 1.00 89.56 260 ASP A CA 1
ATOM 2125 C C . ASP A 1 260 ? -25.847 3.873 12.425 1.00 89.56 260 ASP A C 1
ATOM 2127 O O . ASP A 1 260 ? -24.746 3.335 12.588 1.00 89.56 260 ASP A O 1
ATOM 2131 N N . LYS A 1 261 ? -26.093 5.134 12.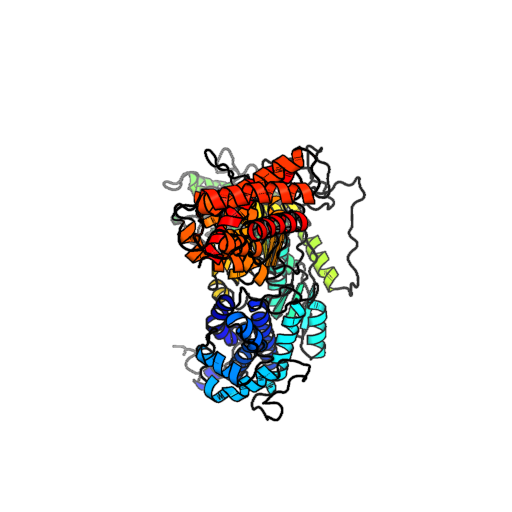803 1.00 90.69 261 LYS A N 1
ATOM 2132 C CA . LYS A 1 261 ? -25.091 6.036 13.385 1.00 90.69 261 LYS A CA 1
ATOM 2133 C C . LYS A 1 261 ? -24.468 5.476 14.661 1.00 90.69 261 LYS A C 1
ATOM 2135 O O . LYS A 1 261 ? -23.254 5.570 14.832 1.00 90.69 261 LYS A O 1
ATOM 2140 N N . ASN A 1 262 ? -25.271 4.883 15.543 1.00 90.19 262 ASN A N 1
ATOM 2141 C CA . ASN A 1 262 ? -24.800 4.376 16.831 1.00 90.19 262 ASN A CA 1
ATOM 2142 C C . ASN A 1 262 ? -23.971 3.106 16.639 1.00 90.19 262 ASN A C 1
ATOM 2144 O O . ASN A 1 262 ? -22.912 2.953 17.256 1.00 90.19 262 ASN A O 1
ATOM 2148 N N . LYS A 1 263 ? -24.417 2.216 15.742 1.00 91.44 263 LYS A N 1
ATOM 2149 C CA . LYS A 1 263 ? -23.654 1.018 15.375 1.00 91.44 263 LYS A CA 1
ATOM 2150 C C . LYS A 1 263 ? -22.322 1.395 14.723 1.00 91.44 263 LYS A C 1
ATOM 2152 O O . LYS A 1 263 ? -21.279 0.920 15.169 1.00 91.44 263 LYS A O 1
ATOM 2157 N N . LEU A 1 264 ? -22.331 2.300 13.740 1.00 92.44 264 LEU A N 1
ATOM 2158 C CA . LEU A 1 264 ? -21.115 2.759 13.065 1.00 92.44 264 LEU A CA 1
ATOM 2159 C C . LEU A 1 264 ? -20.140 3.432 14.038 1.00 92.44 264 LEU A C 1
ATOM 2161 O O . LEU A 1 264 ? -18.943 3.151 13.995 1.00 92.44 264 LEU A O 1
ATOM 2165 N N . LYS A 1 265 ? -20.649 4.263 14.957 1.00 92.50 265 LYS A N 1
ATOM 2166 C CA . LYS A 1 265 ? -19.846 4.901 16.007 1.00 92.50 265 LYS A CA 1
ATOM 2167 C C . LYS A 1 265 ? -19.107 3.868 16.840 1.00 92.50 265 LYS A C 1
ATOM 2169 O O . LYS A 1 265 ? -17.885 3.928 16.920 1.00 92.50 265 LYS A O 1
ATOM 2174 N N . ARG A 1 266 ? -19.820 2.872 17.372 1.00 90.38 266 ARG A N 1
ATOM 2175 C CA . ARG A 1 266 ? -19.220 1.788 18.165 1.00 90.38 266 ARG A CA 1
ATOM 2176 C C . ARG A 1 266 ? -18.147 1.023 17.391 1.00 90.38 266 ARG A C 1
ATOM 2178 O O . ARG A 1 266 ? -17.094 0.730 17.955 1.00 90.38 266 ARG A O 1
ATOM 2185 N N . ILE A 1 267 ? -18.394 0.723 16.115 1.00 92.44 267 ILE A N 1
ATOM 2186 C CA . ILE A 1 267 ? -17.426 0.023 15.262 1.00 92.44 267 ILE A CA 1
ATOM 2187 C C . ILE A 1 267 ? -16.161 0.875 15.069 1.00 92.44 267 ILE A C 1
ATOM 2189 O O . ILE A 1 267 ? -15.061 0.392 15.335 1.00 92.44 267 ILE A O 1
ATOM 2193 N N . ILE A 1 268 ? -16.298 2.145 14.665 1.00 93.75 268 ILE A N 1
ATOM 2194 C CA . ILE A 1 268 ? -15.151 3.043 14.444 1.00 93.75 268 ILE A CA 1
ATOM 2195 C C . ILE A 1 268 ? -14.371 3.260 15.746 1.00 93.75 268 ILE A C 1
ATOM 2197 O O . ILE A 1 268 ? -13.143 3.228 15.735 1.00 93.75 268 ILE A O 1
ATOM 2201 N N . SER A 1 269 ? -15.051 3.441 16.881 1.00 92.31 269 SER A N 1
ATOM 2202 C CA . SER A 1 269 ? -14.389 3.584 18.183 1.00 92.31 269 SER A CA 1
ATOM 2203 C C . SER A 1 269 ? -13.575 2.346 18.557 1.00 92.31 269 SER A C 1
ATOM 2205 O O . SER A 1 269 ? -12.449 2.480 19.033 1.00 92.31 269 SER A O 1
ATOM 2207 N N . SER A 1 270 ? -14.108 1.148 18.299 1.00 89.94 270 SER A N 1
ATOM 2208 C CA . SER A 1 270 ? -13.381 -0.106 18.515 1.00 89.94 270 SER A CA 1
ATOM 2209 C C . SER A 1 270 ? -12.144 -0.215 17.618 1.00 89.94 270 SER A C 1
ATOM 2211 O O . SER A 1 270 ? -11.090 -0.635 18.096 1.00 89.94 270 SER A O 1
ATOM 2213 N N . GLU A 1 271 ? -12.252 0.164 16.341 1.00 91.06 271 GLU A N 1
ATOM 2214 C CA . GLU A 1 271 ? -11.114 0.190 15.411 1.00 91.06 271 GLU A CA 1
ATOM 2215 C C . GLU A 1 271 ? -10.034 1.172 15.877 1.00 91.06 271 GLU A C 1
ATOM 2217 O O . GLU A 1 271 ? -8.859 0.812 15.938 1.00 91.06 271 GLU A O 1
ATOM 2222 N N . LEU A 1 272 ? -10.424 2.381 16.292 1.00 93.06 272 LEU A N 1
ATOM 2223 C CA . LEU A 1 272 ? -9.493 3.399 16.780 1.00 93.06 272 LEU A CA 1
ATOM 2224 C C . LEU A 1 272 ? -8.735 2.946 18.025 1.00 93.06 272 LEU A C 1
ATOM 2226 O O . LEU A 1 272 ? -7.517 3.100 18.085 1.00 93.06 272 LEU A O 1
ATOM 2230 N N . VAL A 1 273 ? -9.428 2.372 19.010 1.00 90.19 273 VAL A N 1
ATOM 2231 C CA . VAL A 1 273 ? -8.783 1.910 20.247 1.00 90.19 273 VAL A CA 1
ATOM 2232 C C . VAL A 1 273 ? -7.787 0.791 19.973 1.00 90.19 273 VAL A C 1
ATOM 2234 O O . VAL A 1 273 ? -6.673 0.831 20.503 1.00 90.19 273 VAL A O 1
ATOM 2237 N N . LYS A 1 274 ? -8.147 -0.153 19.098 1.00 89.50 274 LYS A N 1
ATOM 2238 C CA . LYS A 1 274 ? -7.258 -1.233 18.663 1.00 89.50 274 LYS A CA 1
ATOM 2239 C C . LYS A 1 274 ? -6.034 -0.685 17.921 1.00 89.50 274 LYS A C 1
ATOM 2241 O O . LYS A 1 274 ? -4.906 -0.984 18.300 1.00 89.50 274 LYS A O 1
ATOM 2246 N N . ASN A 1 275 ? -6.246 0.146 16.900 1.00 89.12 275 ASN A N 1
ATOM 2247 C CA . ASN A 1 275 ? -5.190 0.613 15.994 1.00 89.12 275 ASN A CA 1
ATOM 2248 C C . ASN A 1 275 ? -4.332 1.755 16.572 1.00 89.12 275 ASN A C 1
ATOM 2250 O O . ASN A 1 275 ? -3.279 2.058 16.020 1.00 89.12 275 ASN A O 1
ATOM 2254 N N . ALA A 1 276 ? -4.750 2.388 17.671 1.00 88.69 276 ALA A N 1
ATOM 2255 C CA . ALA A 1 276 ? -3.939 3.340 18.433 1.00 88.69 276 ALA A CA 1
ATOM 2256 C C . ALA A 1 276 ? -3.345 2.730 19.718 1.00 88.69 276 ALA A C 1
ATOM 2258 O O . ALA A 1 276 ? -2.724 3.456 20.495 1.00 88.69 276 ALA A O 1
ATOM 2259 N N . ASN A 1 277 ? -3.569 1.433 19.984 1.00 87.06 277 ASN A N 1
ATOM 2260 C CA . ASN A 1 277 ? -3.212 0.760 21.241 1.00 87.06 277 ASN A CA 1
ATOM 2261 C C . ASN A 1 277 ? -3.623 1.574 22.485 1.00 87.06 277 ASN A C 1
ATOM 2263 O O . ASN A 1 277 ? -2.839 1.813 23.405 1.00 87.06 277 ASN A O 1
ATOM 2267 N N . SER A 1 278 ? -4.862 2.060 22.469 1.00 88.31 278 SER A N 1
ATOM 2268 C CA . SER A 1 278 ? -5.410 2.974 23.476 1.00 88.31 278 SER A CA 1
ATOM 2269 C C . SER A 1 278 ? -6.347 2.268 24.462 1.00 88.31 278 SER A C 1
ATOM 2271 O O . SER A 1 278 ? -7.176 2.910 25.104 1.00 88.31 278 SER A O 1
ATOM 2273 N N . GLU A 1 279 ? -6.241 0.942 24.588 1.00 87.81 279 GLU A N 1
ATOM 2274 C CA . GLU A 1 279 ? -6.979 0.194 25.607 1.00 87.81 279 GLU A CA 1
ATOM 2275 C C . GLU A 1 279 ? -6.505 0.582 27.020 1.00 87.81 279 GLU A C 1
ATOM 2277 O O . GLU A 1 279 ? -5.303 0.759 27.253 1.00 87.81 279 GLU A O 1
ATOM 2282 N N . PRO A 1 280 ? -7.420 0.668 28.000 1.00 90.00 280 PRO A N 1
ATOM 2283 C CA . PRO A 1 280 ? -7.044 0.795 29.399 1.00 90.00 280 PRO A CA 1
ATOM 2284 C C . PRO A 1 280 ? -6.120 -0.339 29.868 1.00 90.00 280 PRO A C 1
ATOM 2286 O O . PRO A 1 280 ? -6.349 -1.519 29.592 1.00 90.00 280 PRO A O 1
ATOM 2289 N N . VAL A 1 281 ? -5.091 0.001 30.645 1.00 89.12 281 VAL A N 1
ATOM 2290 C CA . VAL A 1 281 ? -4.101 -0.978 31.118 1.00 89.12 281 VAL A CA 1
ATOM 2291 C C . VAL A 1 281 ? -4.425 -1.391 32.550 1.00 89.12 281 VAL A C 1
ATOM 2293 O O . VAL A 1 281 ? -4.133 -0.654 33.491 1.00 89.12 281 VAL A O 1
ATOM 2296 N N . LEU A 1 282 ? -4.990 -2.589 32.716 1.00 87.50 282 LEU A N 1
ATOM 2297 C CA . LEU A 1 282 ? -5.214 -3.224 34.017 1.00 87.50 282 LEU A CA 1
ATOM 2298 C C . LEU A 1 282 ? -4.154 -4.304 34.278 1.00 87.50 282 LEU A C 1
ATOM 2300 O O . LEU A 1 282 ? -4.093 -5.311 33.569 1.00 87.50 282 LEU A O 1
ATOM 2304 N N . THR A 1 283 ? -3.321 -4.084 35.296 1.00 83.81 283 THR A N 1
ATOM 2305 C CA . THR A 1 283 ? -2.345 -5.052 35.822 1.00 83.81 283 THR A CA 1
ATOM 2306 C C . THR A 1 283 ? -2.648 -5.393 37.282 1.00 83.81 283 THR A C 1
ATOM 2308 O O . THR A 1 283 ? -3.569 -4.851 37.884 1.00 83.81 283 THR A O 1
ATOM 2311 N N . ASP A 1 284 ? -1.841 -6.258 37.895 1.00 76.00 284 ASP A N 1
ATOM 2312 C CA . ASP A 1 284 ? -1.877 -6.541 39.335 1.00 76.00 284 ASP A CA 1
ATOM 2313 C C . ASP A 1 284 ? -1.623 -5.298 40.212 1.00 76.00 284 ASP A C 1
ATOM 2315 O O . ASP A 1 284 ? -2.040 -5.256 41.367 1.00 76.00 284 ASP A O 1
ATOM 2319 N N . ARG A 1 285 ? -0.963 -4.264 39.671 1.00 77.50 285 ARG A N 1
ATOM 2320 C CA . ARG A 1 285 ? -0.512 -3.080 40.426 1.00 77.50 285 ARG A CA 1
ATOM 2321 C C . ARG A 1 285 ? -1.304 -1.810 40.140 1.00 77.50 285 ARG A C 1
ATOM 2323 O O . ARG A 1 285 ? -1.452 -0.981 41.045 1.00 77.50 285 ARG A O 1
ATOM 2330 N N . LYS A 1 286 ? -1.773 -1.620 38.903 1.00 86.62 286 LYS A N 1
ATOM 2331 C CA . LYS A 1 286 ? -2.431 -0.379 38.469 1.00 86.62 286 LYS A CA 1
ATOM 2332 C C . LYS A 1 286 ? -3.569 -0.630 37.485 1.00 86.62 286 LYS A C 1
ATOM 2334 O O . LYS A 1 286 ? -3.537 -1.602 36.737 1.00 86.62 286 LYS A O 1
ATOM 2339 N N . PHE A 1 287 ? -4.504 0.314 37.451 1.00 90.12 287 PHE A N 1
ATOM 2340 C CA . PHE A 1 287 ? -5.493 0.443 36.389 1.00 90.12 287 PHE A CA 1
ATOM 2341 C C . PHE A 1 287 ? -5.332 1.827 35.748 1.00 90.12 287 PHE A C 1
ATOM 2343 O O . PHE A 1 287 ? -5.680 2.837 36.346 1.00 90.12 287 PHE A O 1
ATOM 2350 N N . ASP A 1 288 ? -4.751 1.887 34.556 1.00 89.38 288 ASP A N 1
ATOM 2351 C CA . ASP A 1 288 ? -4.392 3.130 33.876 1.00 89.38 288 ASP A CA 1
ATOM 2352 C C . ASP A 1 288 ? -5.383 3.459 32.750 1.00 89.38 288 ASP A C 1
ATOM 2354 O O . ASP A 1 288 ? -5.481 2.712 31.773 1.00 89.38 288 ASP A O 1
ATOM 2358 N N . LEU A 1 289 ? -6.108 4.574 32.890 1.00 89.31 289 LEU A N 1
ATOM 2359 C CA . LEU A 1 289 ? -7.006 5.111 31.857 1.00 89.31 289 LEU A CA 1
ATOM 2360 C C . LEU A 1 289 ? -6.286 6.040 30.868 1.00 89.31 289 LEU A C 1
ATOM 2362 O O . LEU A 1 289 ? -6.875 6.412 29.857 1.00 89.31 289 LEU A O 1
ATOM 2366 N N . GLY A 1 290 ? -5.027 6.411 31.131 1.00 88.12 290 GLY A N 1
ATOM 2367 C CA . GLY A 1 290 ? -4.269 7.371 30.328 1.00 88.12 290 GLY A CA 1
ATOM 2368 C C . GLY A 1 290 ? -4.276 7.097 28.817 1.00 88.12 290 GLY A C 1
ATOM 2369 O O . GLY A 1 290 ? -4.515 8.041 28.062 1.00 88.12 290 GLY A O 1
ATOM 2370 N N . PRO A 1 291 ? -4.081 5.843 28.352 1.00 88.25 291 PRO A N 1
ATOM 2371 C CA . PRO A 1 291 ? -4.155 5.515 26.927 1.00 88.25 291 PRO A CA 1
ATOM 2372 C C . PRO A 1 291 ? -5.514 5.858 26.303 1.00 88.25 291 PRO A C 1
ATOM 2374 O O . PRO A 1 291 ? -5.557 6.546 25.286 1.00 88.25 291 PRO A O 1
ATOM 2377 N N . LEU A 1 292 ? -6.620 5.472 26.947 1.00 89.38 292 LEU A N 1
ATOM 2378 C CA . LEU A 1 292 ? -7.974 5.737 26.453 1.00 89.38 292 LEU A CA 1
ATOM 2379 C C . LEU A 1 292 ? -8.300 7.236 26.455 1.00 89.38 292 LEU A C 1
ATOM 2381 O O . LEU A 1 292 ? -8.861 7.749 25.490 1.00 89.38 292 LEU A O 1
ATOM 2385 N N . LEU A 1 293 ? -7.894 7.947 27.510 1.00 88.06 293 LEU A N 1
ATOM 2386 C CA . LEU A 1 293 ? -8.103 9.392 27.649 1.00 88.06 293 LEU A CA 1
ATOM 2387 C C . LEU A 1 293 ? -7.277 10.220 26.650 1.00 88.06 293 LEU A C 1
ATOM 2389 O O . LEU A 1 293 ? -7.562 11.398 26.442 1.00 88.06 293 LEU A O 1
ATOM 2393 N N . SER A 1 294 ? -6.252 9.628 26.026 1.00 84.81 294 SER A N 1
ATOM 2394 C CA . SER A 1 294 ? -5.464 10.295 24.984 1.00 84.81 294 SER A CA 1
ATOM 2395 C C . SER A 1 294 ? -6.221 10.446 23.658 1.00 84.81 294 SER A C 1
ATOM 2397 O O . SER A 1 294 ? -5.877 11.326 22.857 1.00 84.81 294 SER A O 1
ATOM 2399 N N . LEU A 1 295 ? -7.259 9.624 23.445 1.00 87.12 295 LEU A N 1
ATOM 2400 C CA . LEU A 1 295 ? -8.160 9.703 22.301 1.00 87.12 295 LEU A CA 1
ATOM 2401 C C . LEU A 1 295 ? -9.355 10.613 22.628 1.00 87.12 295 LEU A C 1
ATOM 2403 O O . LEU A 1 295 ? -10.089 10.343 23.583 1.00 87.12 295 LEU A O 1
ATOM 2407 N N . PRO A 1 296 ? -9.612 11.663 21.825 1.00 86.75 296 PRO A N 1
ATOM 2408 C CA . PRO A 1 296 ? -10.763 12.536 22.010 1.00 86.75 296 PRO A CA 1
ATOM 2409 C C . PRO A 1 296 ? -12.045 11.840 21.528 1.00 86.75 296 PRO A C 1
ATOM 2411 O O . PRO A 1 296 ? -12.536 12.087 20.425 1.00 86.75 296 PRO A O 1
ATOM 2414 N N . LEU A 1 297 ? -12.585 10.973 22.380 1.00 88.12 297 LEU A N 1
ATOM 2415 C CA . LEU A 1 297 ? -13.895 10.329 22.264 1.00 88.12 297 LEU A CA 1
ATOM 2416 C C . LEU A 1 297 ? -14.857 10.945 23.295 1.00 88.12 297 LEU A C 1
ATOM 2418 O O . LEU A 1 297 ? -14.407 11.551 24.271 1.00 88.12 297 LEU A O 1
ATOM 2422 N N . ASP A 1 298 ? -16.167 10.820 23.083 1.00 88.12 298 ASP A N 1
ATOM 2423 C CA . ASP A 1 298 ? -17.162 11.193 24.094 1.00 88.12 298 ASP A CA 1
ATOM 2424 C C . ASP A 1 298 ? -17.133 10.244 25.300 1.00 88.12 298 ASP A C 1
ATOM 2426 O O . ASP A 1 298 ? -16.713 9.085 25.199 1.00 88.12 298 ASP A O 1
ATOM 2430 N N . LYS A 1 299 ? -17.611 10.747 26.443 1.00 88.31 299 LYS A N 1
ATOM 2431 C CA . LYS A 1 299 ? -17.610 10.030 27.725 1.00 88.31 299 LYS A CA 1
ATOM 2432 C C . LYS A 1 299 ? -18.331 8.688 27.664 1.00 88.31 299 LYS A C 1
ATOM 2434 O O . LYS A 1 299 ? -17.811 7.714 28.195 1.00 88.31 299 LYS A O 1
ATOM 2439 N N . ASP A 1 300 ? -19.482 8.618 26.998 1.00 87.94 300 ASP A N 1
ATOM 2440 C CA . ASP A 1 300 ? -20.261 7.378 26.916 1.00 87.94 300 ASP A CA 1
ATOM 2441 C C . ASP A 1 300 ? -19.482 6.300 26.156 1.00 87.94 300 ASP A C 1
ATOM 2443 O O . ASP A 1 300 ? -19.348 5.167 26.616 1.00 87.94 300 ASP A O 1
ATOM 2447 N N . THR A 1 301 ? -18.866 6.672 25.036 1.00 87.81 301 THR A N 1
ATOM 2448 C CA . THR A 1 301 ? -18.005 5.772 24.265 1.00 87.81 301 THR A CA 1
ATOM 2449 C C . THR A 1 301 ? -16.785 5.314 25.070 1.00 87.81 301 THR A C 1
ATOM 2451 O O . THR A 1 301 ? -16.457 4.126 25.072 1.00 87.81 301 THR A O 1
ATOM 2454 N N . GLN A 1 302 ? -16.1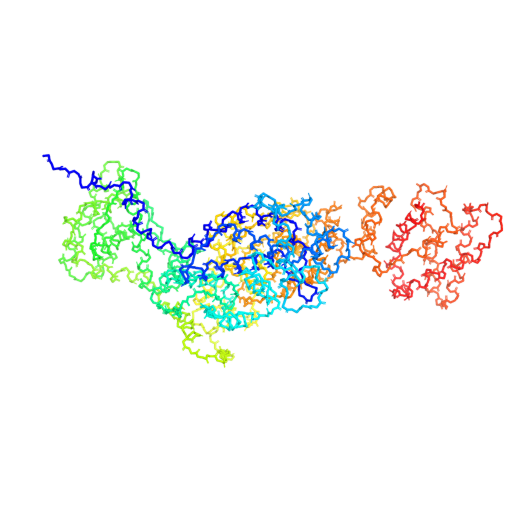14 6.224 25.784 1.00 89.75 302 GLN A N 1
ATOM 2455 C CA . GLN A 1 302 ? -14.992 5.864 26.661 1.00 89.75 302 GLN A CA 1
ATOM 2456 C C . GLN A 1 302 ? -15.436 4.920 27.785 1.00 89.75 302 GLN A C 1
ATOM 2458 O O . GLN A 1 302 ? -14.733 3.955 28.093 1.00 89.75 302 GLN A O 1
ATOM 2463 N N . PHE A 1 303 ? -16.611 5.157 28.364 1.00 90.44 303 PHE A N 1
ATOM 2464 C CA . PHE A 1 303 ? -17.179 4.329 29.417 1.00 90.44 303 PHE A CA 1
ATOM 2465 C C . PHE A 1 303 ? -17.467 2.900 28.947 1.00 90.44 303 PHE A C 1
ATOM 2467 O O . PHE A 1 303 ? -17.066 1.951 29.621 1.00 90.44 303 PHE A O 1
ATOM 2474 N N . GLU A 1 304 ? -18.060 2.717 27.766 1.00 89.56 304 GLU A N 1
ATOM 2475 C CA . GLU A 1 304 ? -18.323 1.380 27.213 1.00 89.56 304 GLU A CA 1
ATOM 2476 C C . GLU A 1 304 ? -17.032 0.592 26.927 1.00 89.56 304 GLU A C 1
ATOM 2478 O O . GLU A 1 304 ? -16.945 -0.613 27.194 1.00 89.56 304 GLU A O 1
ATOM 2483 N N . ILE A 1 305 ? -15.998 1.268 26.416 1.00 88.50 305 ILE A N 1
ATOM 2484 C CA . ILE A 1 305 ? -14.686 0.657 26.147 1.00 88.50 305 ILE A CA 1
ATOM 2485 C C . ILE A 1 305 ? -14.008 0.257 27.458 1.00 88.50 305 ILE A C 1
ATOM 2487 O O . ILE A 1 305 ? -13.472 -0.849 27.586 1.00 88.50 305 ILE A O 1
ATOM 2491 N N . TYR A 1 306 ? -14.068 1.140 28.452 1.00 91.38 306 TYR A N 1
ATOM 2492 C CA . TYR A 1 306 ? -13.598 0.866 29.799 1.00 91.38 306 TYR A CA 1
ATOM 2493 C C . TYR A 1 306 ? -14.299 -0.352 30.414 1.00 91.38 306 TYR A C 1
ATOM 2495 O O . TYR A 1 306 ? -13.618 -1.267 30.884 1.00 91.38 306 TYR A O 1
ATOM 2503 N N . LEU A 1 307 ? -15.632 -0.394 30.360 1.00 91.12 307 LEU A N 1
ATOM 2504 C CA . LEU A 1 307 ? -16.450 -1.474 30.908 1.00 91.12 307 LEU A CA 1
ATOM 2505 C C . LEU A 1 307 ? -16.074 -2.821 30.282 1.00 91.12 307 LEU A C 1
ATOM 2507 O O . LEU A 1 307 ? -15.793 -3.788 30.992 1.00 91.12 307 LEU A O 1
ATOM 2511 N N . THR A 1 308 ? -15.988 -2.858 28.951 1.00 89.75 308 THR A N 1
ATOM 2512 C CA . THR A 1 308 ? -15.597 -4.054 28.192 1.00 89.75 308 THR A CA 1
ATOM 2513 C C . THR A 1 308 ? -14.189 -4.520 28.571 1.00 89.75 308 THR A C 1
ATOM 2515 O O . THR A 1 308 ? -13.949 -5.713 28.762 1.00 89.75 308 THR A O 1
ATOM 2518 N N . THR A 1 309 ? -13.253 -3.582 28.737 1.00 88.50 309 THR A N 1
ATOM 2519 C CA . THR A 1 309 ? -11.868 -3.888 29.122 1.00 88.50 309 THR A CA 1
ATOM 2520 C C . THR A 1 309 ? -11.793 -4.449 30.540 1.00 88.50 309 THR A C 1
ATOM 2522 O O . THR A 1 309 ? -11.134 -5.466 30.763 1.00 88.50 309 THR A O 1
ATOM 2525 N N . ALA A 1 310 ? -12.483 -3.819 31.495 1.00 89.12 310 ALA A N 1
ATOM 2526 C CA . ALA A 1 310 ? -12.538 -4.264 32.884 1.00 89.12 310 ALA A CA 1
ATOM 2527 C C . ALA A 1 310 ? -13.130 -5.677 32.991 1.00 89.12 310 ALA A C 1
ATOM 2529 O O . ALA A 1 310 ? -12.510 -6.549 33.603 1.00 89.12 310 ALA A O 1
ATOM 2530 N N . LYS A 1 311 ? -14.265 -5.930 32.326 1.00 89.94 311 LYS A N 1
ATOM 2531 C CA . LYS A 1 311 ? -14.890 -7.256 32.238 1.00 89.94 311 LYS A CA 1
ATOM 2532 C C . LYS A 1 311 ? -13.922 -8.302 31.682 1.00 89.94 311 LYS A C 1
ATOM 2534 O O . LYS A 1 311 ? -13.546 -9.228 32.399 1.00 89.94 311 LYS A O 1
ATOM 2539 N N . ASN A 1 312 ? -13.429 -8.104 30.457 1.00 88.75 312 ASN A N 1
ATOM 2540 C CA . ASN A 1 312 ? -12.564 -9.071 29.770 1.00 88.75 312 ASN A CA 1
ATOM 2541 C C . ASN A 1 312 ? -11.288 -9.393 30.562 1.00 88.75 312 ASN A C 1
ATOM 2543 O O . ASN A 1 312 ? -10.814 -10.530 30.562 1.00 88.75 312 ASN A O 1
ATOM 2547 N N . ARG A 1 313 ? -10.689 -8.392 31.219 1.00 86.44 313 ARG A N 1
ATOM 2548 C CA . ARG A 1 313 ? -9.478 -8.581 32.033 1.00 86.44 313 ARG A CA 1
ATOM 2549 C C . ARG A 1 313 ? -9.762 -9.333 33.328 1.00 86.44 313 ARG A C 1
ATOM 2551 O O . ARG A 1 313 ? -8.925 -10.125 33.749 1.00 86.44 313 ARG A O 1
ATOM 2558 N N . THR A 1 314 ? -10.924 -9.109 33.931 1.00 86.00 314 THR A N 1
ATOM 2559 C CA . THR A 1 314 ? -11.305 -9.766 35.185 1.00 86.00 314 THR A CA 1
ATOM 2560 C C . THR A 1 314 ? -11.705 -11.224 34.946 1.00 86.00 314 THR A C 1
ATOM 2562 O O . THR A 1 314 ? -11.232 -12.108 35.660 1.00 86.00 314 THR A O 1
ATOM 2565 N N . GLU A 1 315 ? -12.462 -11.504 33.880 1.00 88.44 315 GLU A N 1
ATOM 2566 C CA . GLU A 1 315 ? -12.861 -12.865 33.479 1.00 88.44 315 GLU A CA 1
ATOM 2567 C C . GLU A 1 315 ? -11.660 -13.739 33.086 1.00 88.44 315 GLU A C 1
ATOM 2569 O O . GLU A 1 315 ? -11.605 -14.923 33.421 1.00 88.44 315 GLU A O 1
ATOM 2574 N N . LYS A 1 316 ? -10.640 -13.152 32.439 1.00 86.12 316 LYS A N 1
ATOM 2575 C CA . LYS A 1 316 ? -9.372 -13.840 32.126 1.00 86.12 316 LYS A CA 1
ATOM 2576 C C . LYS A 1 316 ? -8.532 -14.185 33.364 1.00 86.12 316 LYS A C 1
ATOM 2578 O O . LYS A 1 316 ? -7.612 -14.993 33.240 1.00 86.12 316 LYS A O 1
ATOM 2583 N N . GLY A 1 317 ? -8.852 -13.608 34.522 1.00 82.56 317 GLY A N 1
ATOM 2584 C CA . GLY A 1 317 ? -8.110 -13.754 35.770 1.00 82.56 317 GLY A CA 1
ATOM 2585 C C . GLY A 1 317 ? -7.024 -12.690 35.933 1.00 82.56 317 GLY A C 1
ATOM 2586 O O . GLY A 1 317 ? -6.087 -12.603 35.140 1.00 82.56 317 GLY A O 1
ATOM 2587 N N . LEU A 1 318 ? -7.130 -11.888 36.998 1.00 81.44 318 LEU A N 1
ATOM 2588 C CA . LEU A 1 318 ? -6.196 -10.787 37.292 1.00 81.44 318 LEU A CA 1
ATOM 2589 C C . LEU A 1 318 ? -4.833 -11.271 37.813 1.00 81.44 318 LEU A C 1
ATOM 2591 O O . LEU A 1 318 ? -3.827 -10.577 37.671 1.00 81.44 318 LEU A O 1
ATOM 2595 N N . LEU A 1 319 ? -4.795 -12.463 38.414 1.00 79.44 319 LEU A N 1
ATOM 2596 C CA . LEU A 1 319 ? -3.590 -13.152 38.874 1.00 79.44 319 LEU A CA 1
ATOM 2597 C C . LEU A 1 319 ? -3.692 -14.634 38.509 1.00 79.44 319 LEU A C 1
ATOM 2599 O O . LEU A 1 319 ? -4.778 -15.206 38.560 1.00 79.44 319 LEU A O 1
ATOM 2603 N N . LYS A 1 320 ? -2.550 -15.280 38.236 1.00 78.00 320 LYS A N 1
ATOM 2604 C CA . LYS A 1 320 ? -2.499 -16.734 37.979 1.00 78.00 320 LYS A CA 1
ATOM 2605 C C . LYS A 1 320 ? -3.118 -17.555 39.120 1.00 78.00 320 LYS A C 1
ATOM 2607 O O . LYS A 1 320 ? -3.762 -18.558 38.856 1.00 78.00 320 LYS A O 1
ATOM 2612 N N . GLU A 1 321 ? -2.935 -17.104 40.361 1.00 80.62 321 GLU A N 1
ATOM 2613 C CA . GLU A 1 321 ? -3.441 -17.748 41.584 1.00 80.62 321 GLU A CA 1
ATOM 2614 C C . GLU A 1 321 ? -4.970 -17.631 41.750 1.00 80.62 321 GLU A C 1
ATOM 2616 O O . GLU A 1 321 ? -5.564 -18.448 42.443 1.00 80.62 321 GLU A O 1
ATOM 2621 N N . LEU A 1 322 ? -5.608 -16.626 41.134 1.00 80.06 322 LEU A N 1
ATOM 2622 C CA . LEU A 1 322 ? -7.038 -16.336 41.312 1.00 80.06 322 LEU A CA 1
ATOM 2623 C C . LEU A 1 322 ? -7.936 -17.099 40.324 1.00 80.06 322 LEU A C 1
ATOM 2625 O O . LEU A 1 322 ? -9.118 -17.275 40.586 1.00 80.06 322 LEU A O 1
ATOM 2629 N N . GLY A 1 323 ? -7.388 -17.594 39.212 1.00 78.81 323 GLY A N 1
ATOM 2630 C CA . GLY A 1 323 ? -8.178 -18.276 38.185 1.00 78.81 323 GLY A CA 1
ATOM 2631 C C . GLY A 1 323 ? -9.134 -17.341 37.429 1.00 78.81 323 GLY A C 1
ATOM 2632 O O . GLY A 1 323 ? -9.031 -16.116 37.508 1.00 78.81 323 GLY A O 1
ATOM 2633 N N . LYS A 1 324 ? -10.029 -17.933 36.631 1.00 86.94 324 LYS A N 1
ATOM 2634 C CA . LYS A 1 324 ? -11.034 -17.208 35.835 1.00 86.94 324 LYS A CA 1
ATOM 2635 C C . LYS A 1 324 ? -12.269 -16.887 36.677 1.00 86.94 324 LYS A C 1
ATOM 2637 O O . LYS A 1 324 ? -12.609 -17.641 37.584 1.00 86.94 324 LYS A O 1
ATOM 2642 N N . THR A 1 325 ? -12.963 -15.811 36.323 1.00 85.06 325 THR A N 1
ATOM 2643 C CA . THR A 1 325 ? -14.232 -15.404 36.950 1.00 85.06 325 THR A CA 1
ATOM 2644 C C . THR A 1 325 ? -15.334 -15.260 35.905 1.00 85.06 325 THR A C 1
ATOM 2646 O O . THR A 1 325 ? -15.045 -15.202 34.710 1.00 85.06 325 THR A O 1
ATOM 2649 N N . ILE A 1 326 ? -16.588 -15.213 36.353 1.00 84.25 326 ILE A N 1
ATOM 2650 C CA . ILE A 1 326 ? -17.755 -14.920 35.515 1.00 84.25 326 ILE A CA 1
ATOM 2651 C C . ILE A 1 326 ? -18.280 -13.559 35.962 1.00 84.25 326 ILE A C 1
ATOM 2653 O O . ILE A 1 326 ? -18.591 -13.384 37.138 1.00 84.25 326 ILE A O 1
ATOM 2657 N N . TYR A 1 327 ? -18.316 -12.581 35.056 1.00 83.69 327 TYR A N 1
ATOM 2658 C CA . TYR A 1 327 ? -18.806 -11.242 35.384 1.00 83.69 327 TYR A CA 1
ATOM 2659 C C . TYR A 1 327 ? -20.340 -11.242 35.535 1.00 83.69 327 TYR A C 1
ATOM 2661 O O . TYR A 1 327 ? -21.004 -12.044 34.876 1.00 83.69 327 TYR A O 1
ATOM 2669 N N . PRO A 1 328 ? -20.920 -10.323 36.331 1.00 83.50 328 PRO A N 1
ATOM 2670 C CA . PRO A 1 328 ? -22.369 -10.221 36.508 1.00 83.50 328 PRO A CA 1
ATOM 2671 C C . PRO A 1 328 ? -23.143 -10.152 35.192 1.00 83.50 328 PRO A C 1
ATOM 2673 O O . PRO A 1 328 ? -22.701 -9.475 34.269 1.00 83.50 328 PRO A O 1
ATOM 2676 N N . GLU A 1 329 ? -24.328 -10.760 35.101 1.00 83.69 329 GLU A N 1
ATOM 2677 C CA . GLU A 1 329 ? -25.200 -10.598 33.922 1.00 83.69 329 GLU A CA 1
ATOM 2678 C C . GLU A 1 329 ? -25.904 -9.232 33.907 1.00 83.69 329 GLU A C 1
ATOM 2680 O O . GLU A 1 329 ? -26.008 -8.587 32.863 1.00 83.69 3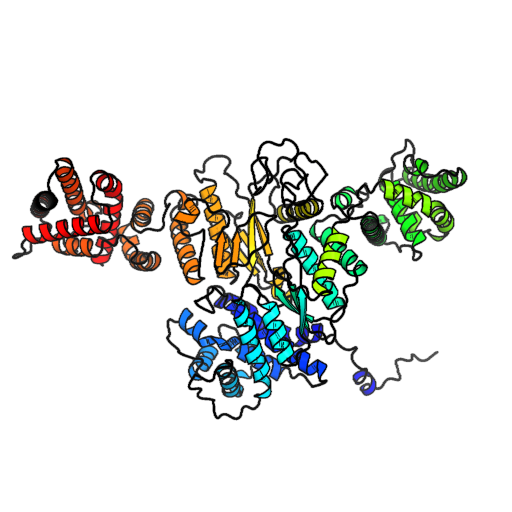29 GLU A O 1
ATOM 2685 N N . SER A 1 330 ? -26.336 -8.749 35.079 1.00 89.19 330 SER A N 1
ATOM 2686 C CA . SER A 1 330 ? -27.016 -7.457 35.222 1.00 89.19 330 SER A CA 1
ATOM 2687 C C . SER A 1 330 ? -26.095 -6.291 34.866 1.00 89.19 330 SER A C 1
ATOM 2689 O O . SER A 1 330 ? -25.044 -6.108 35.483 1.00 89.19 330 SER A O 1
ATOM 2691 N N . ARG A 1 331 ? -26.523 -5.439 33.924 1.00 89.25 331 ARG A N 1
ATOM 2692 C CA . ARG A 1 331 ? -25.739 -4.280 33.467 1.00 89.25 331 ARG A CA 1
ATOM 2693 C C . ARG A 1 331 ? -25.382 -3.311 34.595 1.00 89.25 331 ARG A C 1
ATOM 2695 O O . ARG A 1 331 ? -24.259 -2.823 34.637 1.00 89.25 331 ARG A O 1
ATOM 2702 N N . ILE A 1 332 ? -26.294 -3.081 35.539 1.00 89.25 332 ILE A N 1
ATOM 2703 C CA . ILE A 1 332 ? -26.041 -2.218 36.706 1.00 89.25 332 ILE A CA 1
ATOM 2704 C C . ILE A 1 332 ? -24.889 -2.785 37.544 1.00 89.25 332 ILE A C 1
ATOM 2706 O O . ILE A 1 332 ? -23.978 -2.056 37.930 1.00 89.25 332 ILE A O 1
ATOM 2710 N N . LEU A 1 333 ? -24.891 -4.100 37.780 1.00 89.19 333 LEU A N 1
ATOM 2711 C CA . LEU A 1 333 ? -23.838 -4.767 38.543 1.00 89.19 333 LEU A CA 1
ATOM 2712 C C . LEU A 1 333 ? -22.512 -4.802 37.783 1.00 89.19 333 LEU A C 1
ATOM 2714 O O . LEU A 1 333 ? -21.467 -4.596 38.400 1.00 89.19 333 LEU A O 1
ATOM 2718 N N . GLN A 1 334 ? -22.539 -5.000 36.461 1.00 90.25 334 GLN A N 1
ATOM 2719 C CA . GLN A 1 334 ? -21.346 -4.900 35.614 1.00 90.25 334 GLN A CA 1
ATOM 2720 C C . GLN A 1 334 ? -20.712 -3.511 35.725 1.00 90.25 334 GLN A C 1
ATOM 2722 O O . GLN A 1 334 ? -19.520 -3.403 36.011 1.00 90.25 334 GLN A O 1
ATOM 2727 N N . GLU A 1 335 ? -21.514 -2.456 35.541 1.00 92.56 335 GLU A N 1
ATOM 2728 C CA . GLU A 1 335 ? -21.064 -1.066 35.623 1.00 92.56 335 GLU A CA 1
ATOM 2729 C C . GLU A 1 335 ? -20.489 -0.757 37.009 1.00 92.56 335 GLU A C 1
ATOM 2731 O O . GLU A 1 335 ? -19.340 -0.325 37.111 1.00 92.56 335 GLU A O 1
ATOM 2736 N N . SER A 1 336 ? -21.235 -1.042 38.081 1.00 91.81 336 SER A N 1
ATOM 2737 C CA . SER A 1 336 ? -20.781 -0.791 39.454 1.00 91.81 336 SER A CA 1
ATOM 2738 C C . SER A 1 336 ? -19.486 -1.531 39.783 1.00 91.81 336 SER A C 1
ATOM 2740 O O . SER A 1 336 ? -18.563 -0.935 40.337 1.00 91.81 336 SER A O 1
ATOM 2742 N N . THR A 1 337 ? -19.383 -2.811 39.418 1.00 91.06 337 THR A N 1
ATOM 2743 C CA . THR A 1 337 ? -18.194 -3.633 39.697 1.00 91.06 337 THR A CA 1
ATOM 2744 C C . THR A 1 337 ? -16.976 -3.133 38.930 1.00 91.06 337 THR A C 1
ATOM 2746 O O . THR A 1 337 ? -15.888 -3.012 39.504 1.00 91.06 337 THR A O 1
ATOM 2749 N N . ALA A 1 338 ? -17.150 -2.785 37.652 1.00 90.81 338 ALA A N 1
ATOM 2750 C CA . ALA A 1 338 ? -16.083 -2.213 36.847 1.00 90.81 338 ALA A CA 1
ATOM 2751 C C . ALA A 1 338 ? -15.604 -0.899 37.465 1.00 90.81 338 ALA A C 1
ATOM 2753 O O . ALA A 1 338 ? -14.433 -0.799 37.825 1.00 90.81 338 ALA A O 1
ATOM 2754 N N . ILE A 1 339 ? -16.505 0.059 37.705 1.00 91.62 339 ILE A N 1
ATOM 2755 C CA . ILE A 1 339 ? -16.153 1.369 38.271 1.00 91.62 339 ILE A CA 1
ATOM 2756 C C . ILE A 1 339 ? -15.414 1.219 39.606 1.00 91.62 339 ILE A C 1
ATOM 2758 O O . ILE A 1 339 ? -14.358 1.821 39.822 1.00 91.62 339 ILE A O 1
ATOM 2762 N N . LEU A 1 340 ? -15.935 0.378 40.499 1.00 91.31 340 LEU A N 1
ATOM 2763 C CA . LEU A 1 340 ? -15.327 0.120 41.800 1.00 91.31 340 LEU A CA 1
ATOM 2764 C C . LEU A 1 340 ? -13.924 -0.488 41.654 1.00 91.31 340 LEU A C 1
ATOM 2766 O O . LEU A 1 340 ? -13.022 -0.125 42.409 1.00 91.31 340 LEU A O 1
ATOM 2770 N N . THR A 1 341 ? -13.700 -1.326 40.636 1.00 91.19 341 THR A N 1
ATOM 2771 C CA . THR A 1 341 ? -12.371 -1.852 40.285 1.00 91.19 341 THR A CA 1
ATOM 2772 C C . THR A 1 341 ? -11.375 -0.722 40.017 1.00 91.19 341 THR A C 1
ATOM 2774 O O . THR A 1 341 ? -10.266 -0.756 40.546 1.00 91.19 341 THR A O 1
ATOM 2777 N N . TYR A 1 342 ? -11.746 0.335 39.287 1.00 91.56 342 TYR A N 1
ATOM 2778 C CA . TYR A 1 342 ? -10.847 1.484 39.082 1.00 91.56 342 TYR A CA 1
ATOM 2779 C C . TYR A 1 342 ? -10.459 2.161 40.405 1.00 91.56 342 TYR A C 1
ATOM 2781 O O . TYR A 1 342 ? -9.274 2.407 40.655 1.00 91.56 342 TYR A O 1
ATOM 2789 N N . PHE A 1 343 ? -11.427 2.409 41.289 1.00 90.81 343 PHE A N 1
ATOM 2790 C CA . PHE A 1 343 ? -11.165 3.066 42.572 1.00 90.81 343 PHE A CA 1
ATOM 2791 C C . PHE A 1 343 ? -10.405 2.170 43.564 1.00 90.81 343 PHE A C 1
ATOM 2793 O O . PHE A 1 343 ? -9.553 2.673 44.294 1.00 90.81 343 PHE A O 1
ATOM 2800 N N . ILE A 1 344 ? -10.598 0.846 43.549 1.00 90.38 344 ILE A N 1
ATOM 2801 C CA . ILE A 1 344 ? -9.786 -0.103 44.338 1.00 90.38 344 ILE A CA 1
ATOM 2802 C C . ILE A 1 344 ? -8.299 0.037 44.010 1.00 90.38 344 ILE A C 1
ATOM 2804 O O . ILE A 1 344 ? -7.462 0.016 44.919 1.00 90.38 344 ILE A O 1
ATOM 2808 N N . TYR A 1 345 ? -7.974 0.220 42.730 1.00 89.00 345 TYR A N 1
ATOM 2809 C CA . TYR A 1 345 ? -6.598 0.333 42.262 1.00 89.00 345 TYR A CA 1
ATOM 2810 C C . TYR A 1 345 ? -5.990 1.727 42.446 1.00 89.00 345 TYR A C 1
ATOM 2812 O O . TYR A 1 345 ? -4.796 1.821 42.757 1.00 89.00 345 TYR A O 1
ATOM 2820 N N . ASN A 1 346 ? -6.784 2.786 42.259 1.00 87.19 346 ASN A N 1
ATOM 2821 C CA . ASN A 1 346 ? -6.273 4.152 42.102 1.00 87.19 346 ASN A CA 1
ATOM 2822 C C . ASN A 1 346 ? -6.639 5.124 43.228 1.00 87.19 346 ASN A C 1
ATOM 2824 O O . ASN A 1 346 ? -5.982 6.160 43.358 1.00 87.19 346 ASN A O 1
ATOM 2828 N N . ASP A 1 347 ? -7.647 4.822 44.047 1.00 81.69 347 ASP A N 1
ATOM 2829 C CA . ASP A 1 347 ? -8.037 5.690 45.156 1.00 81.69 347 ASP A CA 1
ATOM 2830 C C . ASP A 1 347 ? -7.122 5.445 46.366 1.00 81.69 347 ASP A C 1
ATOM 2832 O O . ASP A 1 347 ? -7.257 4.460 47.101 1.00 81.69 347 ASP A O 1
ATOM 2836 N N . LYS A 1 348 ? -6.122 6.320 46.522 1.00 74.44 348 LYS A N 1
ATOM 2837 C CA . LYS A 1 348 ? -5.096 6.232 47.568 1.00 74.44 348 LYS A CA 1
ATOM 2838 C C . LYS A 1 348 ? -5.539 7.011 48.810 1.00 74.44 348 LYS A C 1
ATOM 2840 O O . LYS A 1 348 ? -5.460 8.237 48.828 1.00 74.44 348 LYS A O 1
ATOM 2845 N N . GLY A 1 349 ? -5.975 6.290 49.841 1.00 68.56 349 GLY A N 1
ATOM 2846 C CA . GLY A 1 349 ? -6.161 6.804 51.202 1.00 68.56 349 GLY A CA 1
ATOM 2847 C C . GLY A 1 349 ? -4.972 6.494 52.115 1.00 68.56 349 GLY A C 1
ATOM 2848 O O . GLY A 1 349 ? -4.049 5.779 51.726 1.00 68.56 349 GLY A O 1
ATOM 2849 N N . SER A 1 350 ? -5.005 7.008 53.346 1.00 70.44 350 SER A N 1
ATOM 2850 C CA . SER A 1 350 ? -4.032 6.649 54.394 1.00 70.44 350 SER A CA 1
ATOM 2851 C C . SER A 1 350 ? -4.235 5.219 54.919 1.00 70.44 350 SER A C 1
ATOM 2853 O O . SER A 1 350 ? -3.321 4.646 55.506 1.00 70.44 350 SER A O 1
ATOM 2855 N N . LYS A 1 351 ? -5.420 4.635 54.685 1.00 81.81 351 LYS A N 1
ATOM 2856 C CA . LYS A 1 351 ? -5.820 3.276 55.078 1.00 81.81 351 LYS A CA 1
ATOM 2857 C C . LYS A 1 351 ? -6.481 2.534 53.913 1.00 81.81 351 LYS A C 1
ATOM 2859 O O . LYS A 1 351 ? -7.162 3.149 53.090 1.00 81.81 351 LYS A O 1
ATOM 2864 N N . TRP A 1 352 ? -6.373 1.202 53.887 1.00 82.56 352 TRP A N 1
ATOM 2865 C CA . TRP A 1 352 ? -7.039 0.358 52.879 1.00 82.56 352 TRP A CA 1
ATOM 2866 C C . TRP A 1 352 ? -8.564 0.352 52.996 1.00 82.56 352 TRP A C 1
ATOM 2868 O O . TRP A 1 352 ? -9.248 0.002 52.038 1.00 82.56 352 TRP A O 1
ATOM 2878 N N . THR A 1 353 ? -9.123 0.816 54.105 1.00 84.25 353 THR A N 1
ATOM 2879 C CA . THR A 1 353 ? -10.573 0.941 54.286 1.00 84.25 353 THR A CA 1
ATOM 2880 C C . THR A 1 353 ? -11.180 2.176 53.614 1.00 84.25 353 THR A C 1
ATOM 2882 O O . THR A 1 353 ? -12.402 2.326 53.584 1.00 84.25 353 THR A O 1
ATOM 2885 N N . GLU A 1 354 ? -10.359 3.075 53.062 1.00 84.25 354 GLU A N 1
ATOM 2886 C CA . GLU A 1 354 ? -10.811 4.385 52.593 1.00 84.25 354 GLU A CA 1
ATOM 2887 C C . GLU A 1 354 ? -10.749 4.563 51.072 1.00 84.25 354 GLU A C 1
ATOM 2889 O O . GLU A 1 354 ? -9.801 4.154 50.405 1.00 84.25 354 GLU A O 1
ATOM 2894 N N . PHE A 1 355 ? -11.752 5.270 50.552 1.00 89.00 355 PHE A N 1
ATOM 2895 C CA . PHE A 1 355 ? -11.852 5.720 49.164 1.00 89.00 355 PHE A CA 1
ATOM 2896 C C . PHE A 1 355 ? -12.083 7.241 49.141 1.00 89.00 355 PHE A C 1
ATOM 2898 O O . PHE A 1 355 ? -13.223 7.696 49.002 1.00 89.00 355 PHE A O 1
ATOM 2905 N N . PRO A 1 356 ? -11.053 8.057 49.427 1.00 86.88 356 PRO A N 1
ATOM 2906 C CA . PRO A 1 356 ? -11.216 9.496 49.616 1.00 86.88 356 PRO A CA 1
ATOM 2907 C C . PRO A 1 356 ? -11.688 10.231 48.359 1.00 86.88 356 PRO A C 1
ATOM 2909 O O . PRO A 1 356 ? -12.424 11.209 48.495 1.00 86.88 356 PRO A O 1
ATOM 2912 N N . LYS A 1 357 ? -11.308 9.796 47.149 1.00 86.38 357 LYS A N 1
ATOM 2913 C CA . LYS A 1 357 ? -11.845 10.382 45.914 1.00 86.38 357 LYS A CA 1
ATOM 2914 C C . LYS A 1 357 ? -13.313 10.018 45.741 1.00 86.38 357 LYS A C 1
ATOM 2916 O O . LYS A 1 357 ? -14.128 10.911 45.533 1.00 86.38 357 LYS A O 1
ATOM 2921 N N . LEU A 1 358 ? -13.655 8.739 45.889 1.00 87.12 358 LEU A N 1
ATOM 2922 C CA . LEU A 1 358 ? -15.018 8.258 45.663 1.00 87.12 358 LEU A CA 1
ATOM 2923 C C . LEU A 1 358 ? -16.018 8.830 46.678 1.00 87.12 358 LEU A C 1
ATOM 2925 O O . LEU A 1 358 ? -17.123 9.227 46.317 1.00 87.12 358 LEU A O 1
ATOM 2929 N N . LYS A 1 359 ? -15.605 8.965 47.946 1.00 88.25 359 LYS A N 1
ATOM 2930 C CA . LYS A 1 359 ? -16.425 9.553 49.020 1.00 88.25 359 LYS A CA 1
ATOM 2931 C C . LYS A 1 359 ? -16.887 10.985 48.728 1.00 88.25 359 LYS A C 1
ATOM 2933 O O . LYS A 1 359 ? -17.910 11.382 49.274 1.00 88.25 359 LYS A O 1
ATOM 2938 N N . LYS A 1 360 ? -16.180 11.754 47.887 1.00 88.44 360 LYS A N 1
ATOM 2939 C CA . LYS A 1 360 ? -16.589 13.123 47.507 1.00 88.44 360 LYS A CA 1
ATOM 2940 C C . LYS A 1 360 ? -17.879 13.152 46.685 1.00 88.44 360 LYS A C 1
ATOM 2942 O O . LYS A 1 360 ? -18.597 14.143 46.735 1.00 88.44 360 LYS A O 1
ATOM 2947 N N . PHE A 1 361 ? -18.168 12.073 45.960 1.00 85.94 361 PHE A N 1
ATOM 2948 C CA . PHE A 1 361 ? -19.352 11.939 45.109 1.00 85.94 361 PHE A CA 1
ATOM 2949 C C . PHE A 1 361 ? -20.539 11.300 45.843 1.00 85.94 361 PHE A C 1
ATOM 2951 O O . PHE A 1 361 ? -21.662 11.310 45.349 1.00 85.94 361 PHE A O 1
ATOM 2958 N N . ILE A 1 362 ? -20.318 10.780 47.053 1.00 87.44 362 ILE A N 1
ATOM 2959 C CA . ILE A 1 362 ? -21.358 10.158 47.871 1.00 87.44 362 ILE A CA 1
ATOM 2960 C C . ILE A 1 362 ? -21.818 11.160 48.930 1.00 87.44 362 ILE A C 1
ATOM 2962 O O . ILE A 1 362 ? -21.091 11.459 49.877 1.00 87.44 362 ILE A O 1
ATOM 2966 N N . LYS A 1 363 ? -23.043 11.674 48.782 1.00 81.50 363 LYS A N 1
ATOM 2967 C CA . LYS A 1 363 ? -23.637 12.629 49.736 1.00 81.50 363 LYS A CA 1
ATOM 2968 C C . LYS A 1 363 ? -24.283 11.946 50.947 1.00 81.50 363 LYS A C 1
ATOM 2970 O O . LYS A 1 363 ? -24.278 12.522 52.028 1.00 81.50 363 LYS A O 1
ATOM 2975 N N . ASP A 1 364 ? -24.796 10.729 50.779 1.00 86.00 364 ASP A N 1
ATOM 2976 C CA . ASP A 1 364 ? -25.478 9.964 51.830 1.00 86.00 364 ASP A CA 1
ATOM 2977 C C . ASP A 1 364 ? -24.478 9.214 52.733 1.00 86.00 364 ASP A C 1
ATOM 2979 O O . ASP A 1 364 ? -23.673 8.402 52.269 1.00 86.00 364 ASP A O 1
ATOM 2983 N N . GLU A 1 365 ? -24.545 9.458 54.043 1.00 85.56 365 GLU A N 1
ATOM 2984 C CA . GLU A 1 365 ? -23.725 8.771 55.048 1.00 85.56 365 GLU A CA 1
ATOM 2985 C C . GLU A 1 365 ? -23.995 7.259 55.113 1.00 85.56 365 GLU A C 1
ATOM 2987 O O . GLU A 1 365 ? -23.077 6.483 55.390 1.00 85.56 365 GLU A O 1
ATOM 2992 N N . ASN A 1 366 ? -25.211 6.804 54.801 1.00 84.31 366 ASN A N 1
ATOM 2993 C CA . ASN A 1 366 ? -25.515 5.376 54.729 1.00 84.31 366 ASN A CA 1
ATOM 2994 C C . ASN A 1 366 ? -24.785 4.712 53.555 1.00 84.31 366 ASN A C 1
ATOM 2996 O O . ASN A 1 366 ? -24.186 3.653 53.729 1.00 84.31 366 ASN A O 1
ATOM 3000 N N . LEU A 1 367 ? -24.723 5.362 52.389 1.00 84.00 367 LEU A N 1
ATOM 3001 C CA . LEU A 1 367 ? -23.945 4.869 51.246 1.00 84.00 367 LEU A CA 1
ATOM 3002 C C . LEU A 1 367 ? -22.436 4.863 51.532 1.00 84.00 367 LEU A C 1
ATOM 3004 O O . LEU A 1 367 ? -21.730 3.948 51.106 1.00 84.00 367 LEU A O 1
ATOM 3008 N N . LYS A 1 368 ? -21.924 5.826 52.312 1.00 86.19 368 LYS A N 1
ATOM 3009 C CA . LYS A 1 368 ? -20.521 5.807 52.768 1.00 86.19 368 LYS A CA 1
ATOM 3010 C C . LYS A 1 368 ? -20.226 4.618 53.687 1.00 86.19 368 LYS A C 1
ATOM 3012 O O . LYS A 1 368 ? -19.128 4.063 53.599 1.00 86.19 368 LYS A O 1
ATOM 3017 N N . LYS A 1 369 ? -21.180 4.218 54.539 1.00 84.88 369 LYS A N 1
ATOM 3018 C CA . LYS A 1 369 ? -21.085 2.993 55.357 1.00 84.88 369 LYS A CA 1
ATOM 3019 C C . LYS A 1 369 ? -21.143 1.724 54.507 1.00 84.88 369 LYS A C 1
ATOM 3021 O O . LYS A 1 369 ? -20.464 0.755 54.817 1.00 84.88 369 LYS A O 1
ATOM 3026 N N . GLU A 1 370 ? -21.912 1.711 53.424 1.00 85.25 370 GLU A N 1
ATOM 3027 C CA . GLU A 1 370 ? -21.908 0.572 52.499 1.00 85.25 370 GLU A CA 1
ATOM 3028 C C . GLU A 1 370 ? -20.575 0.467 51.739 1.00 85.25 370 GLU A C 1
ATOM 3030 O O . GLU A 1 370 ? -19.987 -0.610 51.657 1.00 85.25 370 GLU A O 1
ATOM 3035 N N . LEU A 1 371 ? -20.009 1.593 51.290 1.00 86.56 371 LEU A N 1
ATOM 3036 C CA . LEU A 1 371 ? -18.683 1.624 50.665 1.00 86.56 371 LEU A CA 1
ATOM 3037 C C . LEU A 1 371 ? -17.562 1.179 51.624 1.00 86.56 371 LEU A C 1
ATOM 3039 O O . LEU A 1 371 ? -16.585 0.563 51.191 1.00 86.56 371 LEU A O 1
ATOM 3043 N N . SER A 1 372 ? -17.676 1.451 52.929 1.00 85.88 372 SER A N 1
ATOM 3044 C CA . SER A 1 372 ? -16.665 1.002 53.894 1.00 85.88 372 SER A CA 1
ATOM 3045 C C . SER A 1 372 ? -16.623 -0.520 54.047 1.00 85.88 372 SER A C 1
ATOM 3047 O O . SER A 1 372 ? -15.554 -1.041 54.356 1.00 85.88 372 SER A O 1
ATOM 3049 N N . LYS A 1 373 ? -17.709 -1.250 53.749 1.00 86.94 373 LYS A N 1
ATOM 3050 C CA . LYS A 1 373 ? -17.698 -2.726 53.706 1.00 86.94 373 LYS A CA 1
ATOM 3051 C C . LYS A 1 373 ? -16.755 -3.255 52.624 1.00 86.94 373 LYS A C 1
ATOM 3053 O O . LYS A 1 373 ? -15.984 -4.175 52.879 1.00 86.94 373 LYS A O 1
ATOM 3058 N N . VAL A 1 374 ? -16.733 -2.614 51.453 1.00 86.44 374 VAL A N 1
ATOM 3059 C CA . VAL A 1 374 ? -15.753 -2.907 50.389 1.00 86.44 374 VAL A CA 1
ATOM 3060 C C . VAL A 1 374 ? -14.333 -2.562 50.853 1.00 86.44 374 VAL A C 1
ATOM 3062 O O . VAL A 1 374 ? -13.383 -3.297 50.594 1.00 86.44 374 VAL A O 1
ATOM 3065 N N . GLY A 1 375 ? -14.176 -1.453 51.579 1.00 87.31 375 GLY A N 1
ATOM 3066 C CA . GLY A 1 375 ? -12.893 -1.066 52.166 1.00 87.31 375 GLY A CA 1
ATOM 3067 C C . GLY A 1 375 ? -12.359 -2.092 53.173 1.00 87.31 375 GLY A C 1
ATOM 3068 O O . GLY A 1 375 ? -11.170 -2.401 53.153 1.00 87.31 375 GLY A O 1
ATOM 3069 N N . LEU A 1 376 ? -13.228 -2.644 54.023 1.00 89.12 376 LEU A N 1
ATOM 3070 C CA . LEU A 1 376 ? -12.887 -3.706 54.977 1.00 89.12 376 LEU A CA 1
ATOM 3071 C C . LEU A 1 376 ? -12.464 -4.992 54.263 1.00 89.12 376 LEU A C 1
ATOM 3073 O O . LEU A 1 376 ? -11.491 -5.621 54.672 1.00 89.12 376 LEU A O 1
ATOM 3077 N N . LEU A 1 377 ? -13.132 -5.340 53.158 1.00 88.38 377 LEU A N 1
ATOM 3078 C CA . LEU A 1 377 ? -12.721 -6.461 52.316 1.00 88.38 377 LEU A CA 1
ATOM 3079 C C . LEU A 1 377 ? -11.291 -6.258 51.791 1.00 88.38 377 LEU A C 1
ATOM 3081 O O . LEU A 1 377 ? -10.445 -7.141 51.941 1.00 88.38 377 LEU A O 1
ATOM 3085 N N . ARG A 1 378 ? -10.991 -5.068 51.254 1.00 88.38 378 ARG A N 1
ATOM 3086 C CA . ARG A 1 378 ? -9.648 -4.719 50.762 1.00 88.38 378 ARG A CA 1
ATOM 3087 C C . ARG A 1 378 ? -8.581 -4.797 51.853 1.00 88.38 378 ARG A C 1
ATOM 3089 O O . ARG A 1 378 ? -7.494 -5.318 51.604 1.00 88.38 378 ARG A O 1
ATOM 3096 N N . ASP A 1 379 ? -8.890 -4.302 53.048 1.00 89.06 379 ASP A N 1
ATOM 3097 C CA . ASP A 1 379 ? -7.990 -4.338 54.205 1.00 89.06 379 ASP A CA 1
ATOM 3098 C C . ASP A 1 379 ? -7.724 -5.773 54.691 1.00 89.06 379 ASP A C 1
ATOM 3100 O O . ASP A 1 379 ? -6.576 -6.135 54.945 1.00 89.06 379 ASP A O 1
ATOM 3104 N N . SER A 1 380 ? -8.751 -6.632 54.706 1.00 89.38 380 SER A N 1
ATOM 3105 C CA . SER A 1 380 ? -8.605 -8.043 55.094 1.00 89.38 380 SER A CA 1
ATOM 3106 C C . SER A 1 380 ? -7.597 -8.793 54.214 1.00 89.38 380 SER A C 1
ATOM 3108 O O . SER A 1 380 ? -6.763 -9.544 54.720 1.00 89.38 380 SER A O 1
ATOM 3110 N N . PHE A 1 381 ? -7.599 -8.530 52.902 1.00 88.62 381 PHE A N 1
ATOM 3111 C CA . PHE A 1 381 ? -6.622 -9.104 51.979 1.00 88.62 381 PHE A CA 1
ATOM 3112 C C . PHE A 1 381 ? -5.252 -8.434 52.070 1.00 88.62 381 PHE A C 1
ATOM 3114 O O . PHE A 1 381 ? -4.241 -9.099 51.854 1.00 88.62 381 PHE A O 1
ATOM 3121 N N . ALA A 1 382 ? -5.189 -7.138 52.383 1.00 85.75 382 ALA A N 1
ATOM 3122 C CA . ALA A 1 382 ? -3.918 -6.439 52.565 1.00 85.75 382 ALA A CA 1
ATOM 3123 C C . ALA A 1 382 ? -3.111 -7.010 53.741 1.00 85.75 382 ALA A C 1
ATOM 3125 O O . ALA A 1 382 ? -1.886 -7.088 53.648 1.00 85.75 382 ALA A O 1
ATOM 3126 N N . ASN A 1 383 ? -3.807 -7.455 54.791 1.00 85.38 383 ASN A N 1
ATOM 3127 C CA . ASN A 1 383 ? -3.231 -8.039 56.004 1.00 85.38 383 ASN A CA 1
ATOM 3128 C C . ASN A 1 383 ? -3.054 -9.571 55.932 1.00 85.38 383 ASN A C 1
ATOM 3130 O O . ASN A 1 383 ? -2.635 -10.182 56.912 1.00 85.38 383 ASN A O 1
ATOM 3134 N N . ARG A 1 384 ? -3.376 -10.208 54.796 1.00 87.12 384 ARG A N 1
ATOM 3135 C CA . ARG A 1 384 ? -3.261 -11.662 54.615 1.00 87.12 384 ARG A CA 1
ATOM 3136 C C . ARG A 1 384 ? -1.856 -12.063 54.159 1.00 87.12 384 ARG A C 1
ATOM 3138 O O . ARG A 1 384 ? -1.341 -11.531 53.168 1.00 87.12 384 ARG A O 1
ATOM 3145 N N . ASP A 1 385 ? -1.287 -13.067 54.826 1.00 75.50 385 ASP A N 1
ATOM 3146 C CA . ASP A 1 385 ? 0.009 -13.651 54.464 1.00 75.50 385 ASP A CA 1
ATOM 3147 C C . ASP A 1 385 ? 0.011 -14.162 53.013 1.00 75.50 385 ASP A C 1
ATOM 3149 O O . ASP A 1 385 ? -0.901 -14.863 52.572 1.00 75.50 385 ASP A O 1
ATOM 3153 N N . GLY A 1 386 ? 1.034 -13.769 52.245 1.00 75.00 386 GLY A N 1
ATOM 3154 C CA . GLY A 1 386 ? 1.208 -14.134 50.830 1.00 75.00 386 GLY A CA 1
ATOM 3155 C C . GLY A 1 386 ? 0.521 -13.216 49.803 1.00 75.00 386 GLY A C 1
ATOM 3156 O O . GLY A 1 386 ? 0.862 -13.272 48.617 1.00 75.00 386 GLY A O 1
ATOM 3157 N N . VAL A 1 387 ? -0.384 -12.327 50.233 1.00 80.31 387 VAL A N 1
ATOM 3158 C CA . VAL A 1 387 ? -1.074 -11.354 49.361 1.00 80.31 387 VAL A CA 1
ATOM 3159 C C . VAL A 1 387 ? -0.382 -9.986 49.427 1.00 80.31 387 VAL A C 1
ATOM 3161 O O . VAL A 1 387 ? 0.134 -9.486 48.422 1.00 80.31 387 VAL A O 1
ATOM 3164 N N . GLY A 1 388 ? -0.324 -9.394 50.623 1.00 81.62 388 GLY A N 1
ATOM 3165 C CA . GLY A 1 388 ? 0.260 -8.073 50.861 1.00 81.62 388 GLY A CA 1
ATOM 3166 C C . GLY A 1 388 ? -0.471 -6.910 50.167 1.00 81.62 388 GLY A C 1
ATOM 3167 O O . GLY A 1 388 ? -1.445 -7.076 49.430 1.00 81.62 388 GLY A O 1
ATOM 3168 N N . GLY A 1 389 ? 0.031 -5.688 50.375 1.00 80.25 389 GLY A N 1
ATOM 3169 C CA . GLY A 1 389 ? -0.672 -4.449 50.003 1.00 80.25 389 GLY A CA 1
ATOM 3170 C C . GLY A 1 389 ? -0.836 -4.157 48.502 1.00 80.25 389 GLY A C 1
ATOM 3171 O O . GLY A 1 389 ? -1.589 -3.260 48.144 1.00 80.25 389 GLY A O 1
ATOM 3172 N N . GLN A 1 390 ? -0.148 -4.863 47.597 1.00 80.81 390 GLN A N 1
ATOM 3173 C CA . GLN A 1 390 ? -0.365 -4.675 46.149 1.00 80.81 390 GLN A CA 1
ATOM 3174 C C . GLN A 1 390 ? -1.309 -5.723 45.564 1.00 80.81 390 GLN A C 1
ATOM 3176 O O . GLN A 1 390 ? -2.255 -5.349 44.874 1.00 80.81 390 GLN A O 1
ATOM 3181 N N . LYS A 1 391 ? -1.112 -7.016 45.870 1.00 86.50 391 LYS A N 1
ATOM 3182 C CA . LYS A 1 391 ? -1.997 -8.065 45.343 1.00 86.50 391 LYS A CA 1
ATOM 3183 C C . LYS A 1 391 ? -3.402 -7.986 45.945 1.00 86.50 391 LYS A C 1
ATOM 3185 O O . LYS A 1 391 ? -4.339 -8.446 45.298 1.00 86.50 391 LYS A O 1
ATOM 3190 N N . CYS A 1 392 ? -3.579 -7.370 47.122 1.00 87.88 392 CYS A N 1
ATOM 3191 C CA . CYS A 1 392 ? -4.893 -7.246 47.762 1.00 87.88 392 CYS A CA 1
ATOM 3192 C C . CYS A 1 392 ? -5.946 -6.616 46.842 1.00 87.88 392 CYS A C 1
ATOM 3194 O O . CYS A 1 392 ? -7.103 -7.016 46.888 1.00 87.88 392 CYS A O 1
ATOM 3196 N N . LYS A 1 393 ? -5.548 -5.708 45.942 1.00 90.06 393 LYS A N 1
ATOM 3197 C CA . LYS A 1 393 ? -6.428 -5.089 44.940 1.00 90.06 393 LYS A CA 1
ATOM 3198 C C . LYS A 1 393 ? -7.064 -6.129 44.017 1.00 90.06 393 LYS A C 1
ATOM 3200 O O . LYS A 1 393 ? -8.283 -6.159 43.884 1.00 90.06 393 LYS A O 1
ATOM 3205 N N . ALA A 1 394 ? -6.246 -7.010 43.439 1.00 88.50 394 ALA A N 1
ATOM 3206 C CA . ALA A 1 394 ? -6.708 -8.073 42.550 1.00 88.50 394 ALA A CA 1
ATOM 3207 C C . ALA A 1 394 ? -7.586 -9.093 43.293 1.00 88.50 394 ALA A C 1
ATOM 3209 O O . ALA A 1 394 ? -8.624 -9.491 42.772 1.00 88.50 394 ALA A O 1
ATOM 3210 N N . TYR A 1 395 ? -7.208 -9.460 44.525 1.00 89.62 395 TYR A N 1
ATOM 3211 C CA . TYR A 1 395 ? -8.006 -10.347 45.383 1.00 89.62 395 TYR A CA 1
ATOM 3212 C C . TYR A 1 395 ? -9.368 -9.731 45.739 1.00 89.62 395 TYR A C 1
ATOM 3214 O O . TYR A 1 395 ? -10.382 -10.414 45.668 1.00 89.62 395 TYR A O 1
ATOM 3222 N N . THR A 1 396 ? -9.407 -8.431 46.044 1.00 90.06 396 THR A N 1
ATOM 3223 C CA . THR A 1 396 ? -10.651 -7.709 46.360 1.00 90.06 396 THR A CA 1
ATOM 3224 C C . THR A 1 396 ? -11.604 -7.711 45.170 1.00 90.06 396 THR A C 1
ATOM 3226 O O . THR A 1 396 ? -12.779 -8.014 45.327 1.00 90.06 396 THR A O 1
ATOM 3229 N N . VAL A 1 397 ? -11.103 -7.397 43.970 1.00 89.88 397 VAL A N 1
ATOM 3230 C CA . VAL A 1 397 ? -11.922 -7.388 42.747 1.00 89.88 397 VAL A CA 1
ATOM 3231 C C . VAL A 1 397 ? -12.418 -8.786 42.402 1.00 89.88 397 VAL A C 1
ATOM 3233 O O . VAL A 1 397 ? -13.584 -8.954 42.062 1.00 89.88 397 VAL A O 1
ATOM 3236 N N . HIS A 1 398 ? -11.556 -9.794 42.529 1.00 90.12 398 HIS A N 1
ATOM 3237 C CA . HIS A 1 398 ? -11.947 -11.181 42.318 1.00 90.12 398 HIS A CA 1
ATOM 3238 C C . HIS A 1 398 ? -13.060 -11.615 43.280 1.00 90.12 398 HIS A C 1
ATOM 3240 O O . HIS A 1 398 ? -14.035 -12.216 42.843 1.00 90.12 398 HIS A O 1
ATOM 3246 N N . GLU A 1 399 ? -12.944 -11.284 44.567 1.00 89.44 399 GLU A N 1
ATOM 3247 C CA . GLU A 1 399 ? -13.961 -11.624 45.565 1.00 89.44 399 GLU A CA 1
ATOM 3248 C C . GLU A 1 399 ? -15.286 -10.892 45.314 1.00 89.44 399 GLU A C 1
ATOM 3250 O O . GLU A 1 399 ? -16.344 -11.503 45.403 1.00 89.44 399 GLU A O 1
ATOM 3255 N N . LEU A 1 400 ? -15.239 -9.619 44.905 1.00 89.12 400 LEU A N 1
ATOM 3256 C CA . LEU A 1 400 ? -16.434 -8.858 44.519 1.00 89.12 400 LEU A CA 1
ATOM 3257 C C . LEU A 1 400 ? -17.186 -9.490 43.340 1.00 89.12 400 LEU A C 1
ATOM 3259 O O . LEU A 1 400 ? -18.413 -9.463 43.319 1.00 89.12 400 LEU A O 1
ATOM 3263 N N . VAL A 1 401 ? -16.461 -10.044 42.364 1.00 88.25 401 VAL A N 1
ATOM 3264 C CA . VAL A 1 401 ? -17.067 -10.723 41.208 1.00 88.25 401 VAL A CA 1
ATOM 3265 C C . VAL A 1 401 ? -17.566 -12.117 41.588 1.00 88.25 401 VAL A C 1
ATOM 3267 O O . VAL A 1 401 ? -18.665 -12.498 41.205 1.00 88.25 401 VAL A O 1
ATOM 3270 N N . LYS A 1 402 ? -16.781 -12.884 42.351 1.00 87.38 402 LYS A N 1
ATOM 3271 C CA . LYS A 1 402 ? -17.125 -14.260 42.729 1.00 87.38 402 LYS A CA 1
ATOM 3272 C C . LYS A 1 402 ? -18.312 -14.323 43.693 1.00 87.38 402 LYS A C 1
ATOM 3274 O O . LYS A 1 402 ? -19.177 -15.179 43.534 1.00 87.38 402 LYS A O 1
ATOM 3279 N N . SER A 1 403 ? -18.358 -13.412 44.657 1.00 85.62 403 SER A N 1
ATOM 3280 C CA . SER A 1 403 ? -19.375 -13.349 45.712 1.00 85.62 403 SER A CA 1
ATOM 3281 C C . SER A 1 403 ? -20.417 -12.271 45.393 1.00 85.62 403 SER A C 1
ATOM 3283 O O . SER A 1 403 ? -20.895 -11.557 46.269 1.00 85.62 403 SER A O 1
ATOM 3285 N N . GLN A 1 404 ? -20.766 -12.126 44.108 1.00 76.75 404 GLN A N 1
ATOM 3286 C CA . GLN A 1 404 ? -21.640 -11.064 43.597 1.00 76.75 404 GLN A CA 1
ATOM 3287 C C . GLN A 1 404 ? -22.978 -10.968 44.343 1.00 76.75 404 GLN A C 1
ATOM 3289 O O . GLN A 1 404 ? -23.452 -9.859 44.580 1.00 76.75 404 GLN A O 1
ATOM 3294 N N . ILE A 1 405 ? -23.578 -12.104 44.713 1.00 78.56 405 ILE A N 1
ATOM 3295 C CA . ILE A 1 405 ? -24.871 -12.158 45.417 1.00 78.56 405 ILE A CA 1
ATOM 3296 C C . ILE A 1 405 ? -24.786 -11.407 46.756 1.00 78.56 405 ILE A C 1
ATOM 3298 O O . ILE A 1 405 ? -25.686 -10.643 47.102 1.00 78.56 405 ILE A O 1
ATOM 3302 N N . ASP A 1 406 ? -23.665 -11.537 47.466 1.00 82.44 406 ASP A N 1
ATOM 3303 C CA . ASP A 1 406 ? -23.462 -10.917 48.778 1.00 82.44 406 ASP A CA 1
ATOM 3304 C C . ASP A 1 406 ? -23.277 -9.392 48.682 1.00 82.44 406 ASP A C 1
ATOM 3306 O O . ASP A 1 406 ? -23.578 -8.652 49.623 1.00 82.44 406 ASP A O 1
ATOM 3310 N N . TYR A 1 407 ? -22.811 -8.903 47.528 1.00 83.56 407 TYR A N 1
ATOM 3311 C CA . TYR A 1 407 ? -22.539 -7.485 47.277 1.00 83.56 407 TYR A CA 1
ATOM 3312 C C . TYR A 1 407 ? -23.562 -6.809 46.354 1.00 83.56 407 TYR A C 1
ATOM 3314 O O . TYR A 1 407 ? -23.468 -5.601 46.131 1.00 83.56 407 TYR A O 1
ATOM 3322 N N . GLU A 1 408 ? -24.566 -7.528 45.850 1.00 85.94 408 GLU A N 1
ATOM 3323 C CA . GLU A 1 408 ? -25.529 -7.025 44.864 1.00 85.94 408 GLU A CA 1
ATOM 3324 C C . GLU A 1 408 ? -26.246 -5.755 45.342 1.00 85.94 408 GLU A C 1
ATOM 3326 O O . GLU A 1 408 ? -26.209 -4.721 44.672 1.00 85.94 408 GLU A O 1
ATOM 3331 N N . ASN A 1 409 ? -26.837 -5.793 46.539 1.00 86.38 409 ASN A N 1
ATOM 3332 C CA . ASN A 1 409 ? -27.568 -4.657 47.111 1.00 86.38 409 ASN A CA 1
ATOM 3333 C C . ASN A 1 409 ? -26.648 -3.434 47.319 1.00 86.38 409 ASN A C 1
ATOM 3335 O O . ASN A 1 409 ? -27.052 -2.291 47.107 1.00 86.38 409 ASN A O 1
ATOM 3339 N N . ILE A 1 410 ? -25.383 -3.674 47.684 1.00 85.06 410 ILE A N 1
ATOM 3340 C CA . ILE A 1 410 ? -24.365 -2.628 47.858 1.00 85.06 410 ILE A CA 1
ATOM 3341 C C . ILE A 1 410 ? -24.041 -1.979 46.508 1.00 85.06 410 ILE A C 1
ATOM 3343 O O . ILE A 1 410 ? -24.068 -0.754 46.381 1.00 85.06 410 ILE A O 1
ATOM 3347 N N . LEU A 1 411 ? -23.770 -2.795 45.488 1.00 87.44 411 LEU A N 1
ATOM 3348 C CA . LEU A 1 411 ? -23.404 -2.345 44.145 1.00 87.44 411 LEU A CA 1
ATOM 3349 C C . LEU A 1 411 ? -24.553 -1.613 43.441 1.00 87.44 411 LEU A C 1
ATOM 3351 O O . LEU A 1 411 ? -24.299 -0.621 42.757 1.00 87.44 411 LEU A O 1
ATOM 3355 N N . GLN A 1 412 ? -25.800 -2.051 43.630 1.00 89.44 412 GLN A N 1
ATOM 3356 C CA . GLN A 1 412 ? -26.981 -1.358 43.107 1.00 89.44 412 GLN A CA 1
ATOM 3357 C C . GLN A 1 412 ? -27.152 0.021 43.754 1.00 89.44 412 GLN A C 1
ATOM 3359 O O . GLN A 1 412 ? -27.308 1.017 43.051 1.00 89.44 412 GLN A O 1
ATOM 3364 N N . LYS A 1 413 ? -27.050 0.106 45.088 1.00 88.38 413 LYS A N 1
ATOM 3365 C CA . LYS A 1 413 ? -27.176 1.372 45.830 1.00 88.38 413 LYS A CA 1
ATOM 3366 C C . LYS A 1 413 ? -26.087 2.389 45.488 1.00 88.38 413 LYS A C 1
ATOM 3368 O O . LYS A 1 413 ? -26.347 3.589 45.500 1.00 88.38 413 LYS A O 1
ATOM 3373 N N . LEU A 1 414 ? -24.872 1.924 45.199 1.00 88.12 414 LEU A N 1
ATOM 3374 C CA . LEU A 1 414 ? -23.738 2.790 44.874 1.00 88.12 414 LEU A CA 1
ATOM 3375 C C . LEU A 1 414 ? -23.700 3.226 43.398 1.00 88.12 414 LEU A C 1
ATOM 3377 O O . LEU A 1 414 ? -23.012 4.199 43.092 1.00 88.12 414 LEU A O 1
ATOM 3381 N N . HIS A 1 415 ? -24.428 2.555 42.495 1.00 90.44 415 HIS A N 1
ATOM 3382 C CA . HIS A 1 415 ? -24.293 2.693 41.035 1.00 90.44 415 HIS A CA 1
ATOM 3383 C C . HIS A 1 415 ? -24.272 4.143 40.531 1.00 90.44 415 HIS A C 1
ATOM 3385 O O . HIS A 1 415 ? -23.308 4.536 39.873 1.00 90.44 415 HIS A O 1
ATOM 3391 N N . CYS A 1 416 ? -25.265 4.965 40.892 1.00 88.69 416 CYS A N 1
ATOM 3392 C CA . CYS A 1 416 ? -25.340 6.358 40.433 1.00 88.69 416 CYS A CA 1
ATOM 3393 C C . CYS A 1 416 ? -24.109 7.180 40.854 1.00 88.69 416 CYS A C 1
ATOM 3395 O O . CYS A 1 416 ? -23.484 7.831 40.019 1.00 88.69 416 CYS A O 1
ATOM 3397 N N . SER A 1 417 ? -23.712 7.105 42.130 1.00 89.94 417 SER A N 1
ATOM 3398 C CA . SER A 1 417 ? -22.549 7.843 42.646 1.00 89.94 417 SER A CA 1
ATOM 3399 C C . SER A 1 417 ? -21.226 7.331 42.074 1.00 89.94 417 SER A C 1
ATOM 3401 O O . SER A 1 417 ? -20.316 8.123 41.834 1.00 89.94 417 SER A O 1
ATOM 3403 N N . LEU A 1 418 ? -21.109 6.019 41.838 1.00 90.06 418 LEU A N 1
ATOM 3404 C CA . LEU A 1 418 ? -19.952 5.433 41.157 1.00 90.06 418 LEU A CA 1
ATOM 3405 C C . LEU A 1 418 ? -19.830 5.999 39.737 1.00 90.06 418 LEU A C 1
ATOM 3407 O O . LEU A 1 418 ? -18.754 6.448 39.341 1.00 90.06 418 LEU A O 1
ATOM 3411 N N . LYS A 1 419 ? -20.935 6.008 38.984 1.00 89.62 419 LYS A N 1
ATOM 3412 C CA . LYS A 1 419 ? -20.956 6.464 37.592 1.00 89.62 419 LYS A CA 1
ATOM 3413 C C . LYS A 1 419 ? -20.562 7.934 37.476 1.00 89.62 419 LYS A C 1
ATOM 3415 O O . LYS A 1 419 ? -19.671 8.251 36.693 1.00 89.62 419 LYS A O 1
ATOM 3420 N N . GLU A 1 420 ? -21.129 8.803 38.313 1.00 89.31 420 GLU A N 1
ATOM 3421 C CA . GLU A 1 420 ? -20.740 10.220 38.383 1.00 89.31 420 GLU A CA 1
ATOM 3422 C C . GLU A 1 420 ? -19.243 10.400 38.682 1.00 89.31 420 GLU A C 1
ATOM 3424 O O . GLU A 1 420 ? -18.570 11.198 38.026 1.00 89.31 420 GLU A O 1
ATOM 3429 N N . ALA A 1 421 ? -18.702 9.625 39.629 1.00 89.19 421 ALA A N 1
ATOM 3430 C CA . ALA A 1 421 ? -17.295 9.705 40.005 1.00 89.19 421 ALA A CA 1
ATOM 3431 C C . ALA A 1 421 ? -16.352 9.300 38.863 1.00 89.19 421 ALA A C 1
ATOM 3433 O O . ALA A 1 421 ? -15.312 9.932 38.679 1.00 89.19 421 ALA A O 1
ATOM 3434 N N . LEU A 1 422 ? -16.694 8.264 38.086 1.00 89.06 422 LEU A N 1
ATOM 3435 C CA . LEU A 1 422 ? -15.876 7.858 36.942 1.00 89.06 422 LEU A CA 1
ATOM 3436 C C . LEU A 1 422 ? -16.005 8.837 35.768 1.00 89.06 422 LEU A C 1
ATOM 3438 O O . LEU A 1 422 ? -14.997 9.169 35.148 1.00 89.06 422 LEU A O 1
ATOM 3442 N N . TYR A 1 423 ? -17.210 9.344 35.488 1.00 89.06 423 TYR A N 1
ATOM 3443 C CA . TYR A 1 423 ? -17.422 10.357 34.446 1.00 89.06 423 TYR A CA 1
ATOM 3444 C C . TYR A 1 423 ? -16.632 11.642 34.729 1.00 89.06 423 TYR A C 1
ATOM 3446 O O . TYR A 1 423 ? -16.169 12.289 33.794 1.00 89.06 423 TYR A O 1
ATOM 3454 N N . ALA A 1 424 ? -16.428 11.992 36.003 1.00 87.25 424 ALA A N 1
ATOM 3455 C CA . ALA A 1 424 ? -15.577 13.112 36.398 1.00 87.25 424 ALA A CA 1
ATOM 3456 C C . ALA A 1 424 ? -14.076 12.881 36.124 1.00 87.25 424 ALA A C 1
ATOM 3458 O O . ALA A 1 424 ? -13.320 13.845 36.045 1.00 87.25 424 ALA A O 1
ATOM 3459 N N . GLU A 1 425 ? -13.629 11.630 35.972 1.00 85.56 425 GLU A N 1
ATOM 3460 C CA . GLU A 1 425 ? -12.249 11.300 35.580 1.00 85.56 425 GLU A CA 1
ATOM 3461 C C . GLU A 1 425 ? -12.082 11.280 34.039 1.00 85.56 425 GLU A C 1
ATOM 3463 O O . GLU A 1 425 ? -10.959 11.350 33.535 1.00 85.56 425 GLU A O 1
ATOM 3468 N N . MET A 1 426 ? -13.185 11.239 33.278 1.00 85.38 426 MET A N 1
ATOM 3469 C CA . MET A 1 426 ? -13.211 11.315 31.811 1.00 85.38 426 MET A CA 1
ATOM 3470 C C . MET A 1 426 ? -13.357 12.777 31.353 1.00 85.38 426 MET A C 1
ATOM 3472 O O . MET A 1 426 ? -14.446 13.340 31.324 1.00 85.38 426 MET A O 1
ATOM 3476 N N . ASN A 1 427 ? -12.251 13.429 30.988 1.00 65.12 427 ASN A N 1
ATOM 3477 C CA . ASN A 1 427 ? -12.202 14.884 30.747 1.00 65.12 427 ASN A CA 1
ATOM 3478 C C . ASN A 1 427 ? -12.589 15.344 29.322 1.00 65.12 427 ASN A C 1
ATOM 3480 O O . ASN A 1 427 ? -12.336 16.497 28.966 1.00 65.12 427 ASN A O 1
ATOM 3484 N N . THR A 1 428 ? -13.159 14.483 28.475 1.00 65.81 428 THR A N 1
ATOM 3485 C CA . THR A 1 428 ? -13.367 14.780 27.045 1.00 65.81 428 THR A CA 1
ATOM 3486 C C . THR A 1 428 ? -14.828 14.676 26.611 1.00 65.81 428 THR A C 1
ATOM 3488 O O . THR A 1 428 ? -15.398 13.594 26.585 1.00 65.81 428 THR A O 1
ATOM 3491 N N . ASP A 1 429 ? -15.400 15.803 26.176 1.00 68.81 429 ASP A N 1
ATOM 3492 C CA . ASP A 1 429 ? -16.702 15.881 25.487 1.00 68.81 429 ASP A CA 1
ATOM 3493 C C . ASP A 1 429 ? -16.496 16.049 23.967 1.00 68.81 429 ASP A C 1
ATOM 3495 O O . ASP A 1 429 ? -16.966 17.003 23.345 1.00 68.81 429 ASP A O 1
ATOM 3499 N N . SER A 1 430 ? -15.703 15.160 23.359 1.00 82.75 430 SER A N 1
ATOM 3500 C CA . SER A 1 430 ? -15.429 15.216 21.918 1.00 82.75 430 SER A CA 1
ATOM 3501 C C . SER A 1 430 ? -16.641 14.761 21.108 1.00 82.75 430 SER A C 1
ATOM 3503 O O . SER A 1 430 ? -17.188 13.692 21.353 1.00 82.75 430 SER A O 1
ATOM 3505 N N . LYS A 1 431 ? -17.007 15.538 20.084 1.00 84.69 431 LYS A N 1
ATOM 3506 C CA . LYS A 1 431 ? -18.057 15.194 19.106 1.00 84.69 431 LYS A CA 1
ATOM 3507 C C . LYS A 1 431 ? -17.493 14.801 17.739 1.00 84.69 431 LYS A C 1
ATOM 3509 O O . LYS A 1 431 ? -18.209 14.811 16.743 1.00 84.69 431 LYS A O 1
ATOM 3514 N N . VAL A 1 432 ? -16.195 14.491 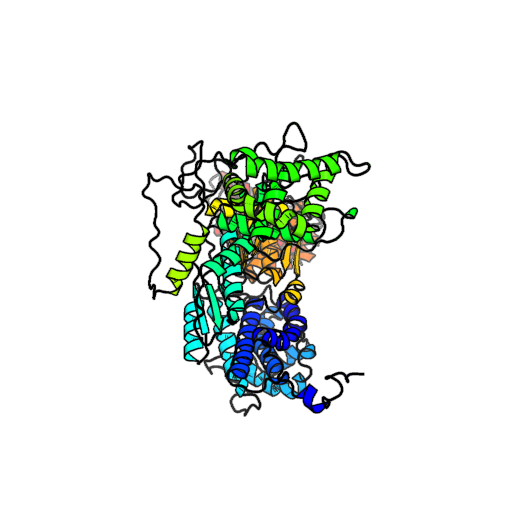17.654 1.00 86.62 432 VAL A N 1
ATOM 3515 C CA . VAL A 1 432 ? -15.532 14.252 16.360 1.00 86.62 432 VAL A CA 1
ATOM 3516 C C . VAL A 1 432 ? -16.163 13.111 15.579 1.00 86.62 432 VAL A C 1
ATOM 3518 O O . VAL A 1 432 ? -16.403 13.266 14.382 1.00 86.62 432 VAL A O 1
ATOM 3521 N N . LEU A 1 433 ? -16.437 11.982 16.237 1.00 88.62 433 LEU A N 1
ATOM 3522 C CA . LEU A 1 433 ? -17.044 10.837 15.563 1.00 88.62 433 LEU A CA 1
ATOM 3523 C C . LEU A 1 433 ? -18.478 11.136 15.132 1.00 88.62 433 LEU A C 1
ATOM 3525 O O . LEU A 1 433 ? -18.837 10.790 14.013 1.00 88.62 433 LEU A O 1
ATOM 3529 N N . ASP A 1 434 ? -19.257 11.837 15.958 1.00 88.56 434 ASP A N 1
ATOM 3530 C CA . ASP A 1 434 ? -20.627 12.225 15.608 1.00 88.56 434 ASP A CA 1
ATOM 3531 C C . ASP A 1 434 ? -20.644 13.112 14.357 1.00 88.56 434 ASP A C 1
ATOM 3533 O O . ASP A 1 434 ? -21.401 12.850 13.424 1.00 88.56 434 ASP A O 1
ATOM 3537 N N . SER A 1 435 ? -19.751 14.105 14.287 1.00 87.19 435 SER A N 1
ATOM 3538 C CA . SER A 1 435 ? -19.611 14.978 13.117 1.00 87.19 435 SER A CA 1
ATOM 3539 C C . SER A 1 435 ? -19.158 14.220 11.864 1.00 87.19 435 SER A C 1
ATOM 3541 O O . SER A 1 435 ? -19.675 14.471 10.778 1.00 87.19 435 SER A O 1
ATOM 3543 N N . LEU A 1 436 ? -18.208 13.285 11.990 1.00 88.31 436 LEU A N 1
ATOM 3544 C CA . LEU A 1 436 ? -17.736 12.467 10.864 1.00 88.31 436 LEU A CA 1
ATOM 3545 C C . LEU A 1 436 ? -18.817 11.507 10.356 1.00 88.31 436 LEU A C 1
ATOM 3547 O O . LEU A 1 436 ? -19.004 11.375 9.151 1.00 88.31 436 LEU A O 1
ATOM 3551 N N . ILE A 1 437 ? -19.547 10.859 11.261 1.00 90.19 437 ILE A N 1
ATOM 3552 C CA . ILE A 1 437 ? -20.631 9.933 10.915 1.00 90.19 437 ILE A CA 1
ATOM 3553 C C . ILE A 1 437 ? -21.794 10.691 10.291 1.00 90.19 437 ILE A C 1
ATOM 3555 O O . ILE A 1 437 ? -22.331 10.251 9.280 1.00 90.19 437 ILE A O 1
ATOM 3559 N N . GLN A 1 438 ? -22.146 11.856 10.838 1.00 89.81 438 GLN A N 1
ATOM 3560 C CA . GLN A 1 438 ? -23.154 12.721 10.238 1.00 89.81 438 GLN A CA 1
ATOM 3561 C C . GLN A 1 438 ? -22.765 13.113 8.811 1.00 89.81 438 GLN A C 1
ATOM 3563 O O . GLN A 1 438 ? -23.615 13.053 7.928 1.00 89.81 438 GLN A O 1
ATOM 3568 N N . LEU A 1 439 ? -21.492 13.446 8.576 1.00 86.50 439 LEU A N 1
ATOM 3569 C CA . LEU A 1 439 ? -20.983 13.743 7.241 1.00 86.50 439 LEU A CA 1
ATOM 3570 C C . LEU A 1 439 ? -21.160 12.544 6.299 1.00 86.50 439 LEU A C 1
ATOM 3572 O O . LEU A 1 439 ? -21.737 12.700 5.229 1.00 86.50 439 LEU A O 1
ATOM 3576 N N . ILE A 1 440 ? -20.749 11.340 6.713 1.00 89.31 440 ILE A N 1
ATOM 3577 C CA . ILE A 1 440 ? -20.939 10.110 5.924 1.00 89.31 440 ILE A CA 1
ATOM 3578 C C . ILE A 1 440 ? -22.424 9.885 5.609 1.00 89.31 440 ILE A C 1
ATOM 3580 O O . ILE A 1 440 ? -22.766 9.606 4.463 1.00 89.31 440 ILE A O 1
ATOM 3584 N N . CYS A 1 441 ? -23.317 10.038 6.589 1.00 87.38 441 CYS A N 1
ATOM 3585 C CA . CYS A 1 441 ? -24.756 9.911 6.362 1.00 87.38 441 CYS A CA 1
ATOM 3586 C C . CYS A 1 441 ? -25.263 10.944 5.346 1.00 87.38 441 CYS A C 1
ATOM 3588 O O . CYS A 1 441 ? -25.993 10.578 4.434 1.00 87.38 441 CYS A O 1
ATOM 3590 N N . THR A 1 442 ? -24.862 12.212 5.462 1.00 84.38 442 THR A N 1
ATOM 3591 C CA . THR A 1 442 ? -25.278 13.274 4.532 1.00 84.38 442 THR A CA 1
ATOM 3592 C C . THR A 1 442 ? -24.825 12.983 3.096 1.00 84.38 442 THR A C 1
ATOM 3594 O O . THR A 1 442 ? -25.643 13.070 2.186 1.00 84.38 442 THR A O 1
ATOM 3597 N N . PHE A 1 443 ? -23.581 12.528 2.890 1.00 79.38 443 PHE A N 1
ATOM 3598 C CA . PHE A 1 443 ? -23.068 12.136 1.564 1.00 79.38 443 PHE A CA 1
ATOM 3599 C C . PHE A 1 443 ? -23.871 11.016 0.885 1.00 79.38 443 PHE A C 1
ATOM 3601 O O . PHE A 1 443 ? -23.809 10.886 -0.334 1.00 79.38 443 PHE A O 1
ATOM 3608 N N . ASN A 1 444 ? -24.568 10.182 1.662 1.00 83.25 444 ASN A N 1
ATOM 3609 C CA . ASN A 1 444 ? -25.243 8.983 1.160 1.00 83.25 444 ASN A CA 1
ATOM 3610 C C . ASN A 1 444 ? -26.781 9.061 1.229 1.00 83.25 444 ASN A C 1
ATOM 3612 O O . ASN A 1 444 ? -27.444 8.197 0.657 1.00 83.25 444 ASN A O 1
ATOM 3616 N N . ASN A 1 445 ? -27.345 10.076 1.896 1.00 74.19 445 ASN A N 1
ATOM 3617 C CA . ASN A 1 445 ? -28.793 10.284 2.029 1.00 74.19 445 ASN A CA 1
ATOM 3618 C C . ASN A 1 445 ? -29.354 11.329 1.049 1.00 74.19 445 ASN A C 1
ATOM 3620 O O . ASN A 1 445 ? -30.549 11.307 0.766 1.00 74.19 445 ASN A O 1
ATOM 3624 N N . GLU A 1 446 ? -28.527 12.240 0.532 1.00 52.62 446 GLU A N 1
ATOM 3625 C CA . GLU A 1 446 ? -28.942 13.264 -0.432 1.00 52.62 446 GLU A CA 1
ATOM 3626 C C . GLU A 1 446 ? -28.271 13.013 -1.785 1.00 52.62 446 GLU A C 1
ATOM 3628 O O . GLU A 1 446 ? -27.111 12.608 -1.849 1.00 52.62 446 GLU A O 1
ATOM 3633 N N . ALA A 1 447 ? -28.991 13.273 -2.882 1.00 41.53 447 ALA A N 1
ATOM 3634 C CA . ALA A 1 447 ? -28.448 13.344 -4.239 1.00 41.53 447 ALA A CA 1
ATOM 3635 C C . ALA A 1 447 ? -27.482 14.541 -4.362 1.00 41.53 447 ALA A C 1
ATOM 3637 O O . ALA A 1 447 ? -27.752 15.517 -5.061 1.00 41.53 447 ALA A O 1
ATOM 3638 N N . CYS A 1 448 ? -26.371 14.503 -3.626 1.00 37.31 448 CYS A N 1
ATOM 3639 C CA . CYS A 1 448 ? -25.440 15.607 -3.491 1.00 37.31 448 CYS A CA 1
ATOM 3640 C C . CYS A 1 448 ? -24.534 15.661 -4.729 1.00 37.31 448 CYS A C 1
ATOM 3642 O O . CYS A 1 448 ? -23.407 15.168 -4.752 1.00 37.31 448 CYS A O 1
ATOM 3644 N N . MET A 1 449 ? -25.067 16.267 -5.789 1.00 31.73 449 MET A N 1
ATOM 3645 C CA . MET A 1 449 ? -24.323 16.815 -6.922 1.00 31.73 449 MET A CA 1
ATOM 3646 C C . MET A 1 449 ? -23.559 18.064 -6.461 1.00 31.73 449 MET A C 1
ATOM 3648 O O . MET A 1 449 ? -23.925 19.186 -6.800 1.00 31.73 449 MET A O 1
ATOM 3652 N N . GLY A 1 450 ? -22.514 17.899 -5.653 1.00 30.59 450 GLY A N 1
ATOM 3653 C CA . GLY A 1 450 ? -21.698 19.043 -5.259 1.00 30.59 450 GLY A CA 1
ATOM 3654 C C . GLY A 1 450 ? -20.655 18.721 -4.207 1.00 30.59 450 GLY A C 1
ATOM 3655 O O . GLY A 1 450 ? -20.956 18.106 -3.187 1.00 30.59 450 GLY A O 1
ATOM 3656 N N . LEU A 1 451 ? -19.427 19.174 -4.471 1.00 32.41 451 LEU A N 1
ATOM 3657 C CA . LEU A 1 451 ? -18.391 19.359 -3.462 1.00 32.41 451 LEU A CA 1
ATOM 3658 C C . LEU A 1 451 ? -19.012 20.118 -2.286 1.00 32.41 451 LEU A C 1
ATOM 3660 O O . LEU A 1 451 ? -19.525 21.219 -2.476 1.00 32.41 451 LEU A O 1
ATOM 3664 N N . ILE A 1 452 ? -18.977 19.531 -1.090 1.00 35.66 452 ILE A N 1
ATOM 3665 C CA . ILE A 1 452 ? -19.273 20.270 0.137 1.00 35.66 452 ILE A CA 1
ATOM 3666 C C . ILE A 1 452 ? -18.369 21.494 0.136 1.00 35.66 452 ILE A C 1
ATOM 3668 O O . ILE A 1 452 ? -17.154 21.339 -0.007 1.00 35.66 452 ILE A O 1
ATOM 3672 N N . GLU A 1 453 ? -18.969 22.683 0.243 1.00 33.84 453 GLU A N 1
ATOM 3673 C CA . GLU A 1 453 ? -18.237 23.940 0.346 1.00 33.84 453 GLU A CA 1
ATOM 3674 C C . GLU A 1 453 ? -17.107 23.756 1.358 1.00 33.84 453 GLU A C 1
ATOM 3676 O O . GLU A 1 453 ? -17.343 23.419 2.524 1.00 33.84 453 GLU A O 1
ATOM 3681 N N . GLU A 1 454 ? -15.864 23.921 0.897 1.00 38.12 454 GLU A N 1
ATOM 3682 C CA . GLU A 1 454 ? -14.725 24.017 1.793 1.00 38.12 454 GLU A CA 1
ATOM 3683 C C . GLU A 1 454 ? -15.017 25.204 2.715 1.00 38.12 454 GLU A C 1
ATOM 3685 O O . GLU A 1 454 ? -14.835 26.357 2.327 1.00 38.12 454 GLU A O 1
ATOM 3690 N N . PHE A 1 455 ? -15.497 24.933 3.933 1.00 39.56 455 PHE A N 1
ATOM 3691 C CA . PHE A 1 455 ? -15.543 25.911 5.013 1.00 39.56 455 PHE A CA 1
ATOM 3692 C C . PHE A 1 455 ? -14.093 26.255 5.358 1.00 39.56 455 PHE A C 1
ATOM 3694 O O . PHE A 1 455 ? -13.494 25.718 6.289 1.00 39.56 455 PHE A O 1
ATOM 3701 N N . LEU A 1 456 ? -13.497 27.115 4.539 1.00 40.50 456 LEU A N 1
ATOM 3702 C CA . LEU A 1 456 ? -12.231 27.759 4.797 1.00 40.50 456 LEU A CA 1
ATOM 3703 C C . LEU A 1 456 ? -12.524 28.860 5.814 1.00 40.50 456 LEU A C 1
ATOM 3705 O O . LEU A 1 456 ? -13.231 29.817 5.494 1.00 40.50 456 LEU A O 1
ATOM 3709 N N . PRO A 1 457 ? -12.036 28.739 7.054 1.00 41.16 457 PRO A N 1
ATOM 3710 C CA . PRO A 1 457 ? -12.181 29.820 8.007 1.00 41.16 457 PRO A CA 1
ATOM 3711 C C . PRO A 1 457 ? -11.524 31.097 7.464 1.00 41.16 457 PRO A C 1
ATOM 3713 O O . PRO A 1 457 ? -10.397 31.069 6.969 1.00 41.16 457 PRO A O 1
ATOM 3716 N N . ASN A 1 458 ? -12.226 32.226 7.590 1.00 42.16 458 ASN A N 1
ATOM 3717 C CA . ASN A 1 458 ? -11.685 33.553 7.294 1.00 42.16 458 ASN A CA 1
ATOM 3718 C C . ASN A 1 458 ? -10.379 33.788 8.079 1.00 42.16 458 ASN A C 1
ATOM 3720 O O . ASN A 1 458 ? -10.252 33.335 9.218 1.00 42.16 458 ASN A O 1
ATOM 3724 N N . GLY A 1 459 ? -9.430 34.518 7.479 1.00 40.31 459 GLY A N 1
ATOM 3725 C CA . GLY A 1 459 ? -8.006 34.628 7.856 1.00 40.31 459 GLY A CA 1
ATOM 3726 C C . GLY A 1 459 ? -7.626 35.116 9.266 1.00 40.31 459 GLY A C 1
ATOM 3727 O O . GLY A 1 459 ? -6.452 35.376 9.491 1.00 40.31 459 GLY A O 1
ATOM 3728 N N . ASN A 1 460 ? -8.567 35.195 10.210 1.00 48.22 460 ASN A N 1
ATOM 3729 C CA . ASN A 1 460 ? -8.345 35.496 11.629 1.00 48.22 460 ASN A CA 1
ATOM 3730 C C . ASN A 1 460 ? -8.902 34.414 12.585 1.00 48.22 460 ASN A C 1
ATOM 3732 O O . ASN A 1 460 ? -8.918 34.628 13.795 1.00 48.22 460 ASN A O 1
ATOM 3736 N N . ALA A 1 461 ? -9.409 33.280 12.085 1.00 51.53 461 ALA A N 1
ATOM 3737 C CA . ALA A 1 461 ? -10.024 32.272 12.948 1.00 51.53 461 ALA A CA 1
ATOM 3738 C C . ALA A 1 461 ? -8.993 31.404 13.687 1.00 51.53 461 ALA A C 1
ATOM 3740 O O . ALA A 1 461 ? -7.892 31.130 13.202 1.00 51.53 461 ALA A O 1
ATOM 3741 N N . GLU A 1 462 ? -9.399 30.906 14.854 1.00 63.66 462 GLU A N 1
ATOM 3742 C CA . GLU A 1 462 ? -8.662 29.911 15.619 1.00 63.66 462 GLU A CA 1
ATOM 3743 C C . GLU A 1 462 ? -8.579 28.602 14.828 1.00 63.66 462 GLU A C 1
ATOM 3745 O O . GLU A 1 462 ? -9.529 27.830 14.820 1.00 63.66 462 GLU A O 1
ATOM 3750 N N . THR A 1 463 ? -7.486 28.366 14.098 1.00 67.25 463 THR A N 1
ATOM 3751 C CA . THR A 1 463 ? -7.358 27.217 13.188 1.00 67.25 463 THR A CA 1
ATOM 3752 C C . THR A 1 463 ? -6.334 26.203 13.670 1.00 67.25 463 THR A C 1
ATOM 3754 O O . THR A 1 463 ? -5.317 26.527 14.281 1.00 67.25 463 THR A O 1
ATOM 3757 N N . CYS A 1 464 ? -6.607 24.935 13.392 1.00 71.50 464 CYS A N 1
ATOM 3758 C CA . CYS A 1 464 ? -5.725 23.821 13.641 1.00 71.50 464 CYS A CA 1
ATOM 3759 C C . CYS A 1 464 ? -4.494 23.955 12.754 1.00 71.50 464 CYS A C 1
ATOM 3761 O O . CYS A 1 464 ? -4.586 24.020 11.531 1.00 71.50 464 CYS A O 1
ATOM 3763 N N . PHE A 1 465 ? -3.327 23.899 13.381 1.00 69.31 465 PHE A N 1
ATOM 3764 C CA . PHE A 1 465 ? -2.050 24.049 12.703 1.00 69.31 465 PHE A CA 1
ATOM 3765 C C . PHE A 1 465 ? -1.779 22.967 11.641 1.00 69.31 465 PHE A C 1
ATOM 3767 O O . PHE A 1 465 ? -1.055 23.224 10.683 1.00 69.31 465 PHE A O 1
ATOM 3774 N N . MET A 1 466 ? -2.342 21.764 11.808 1.00 71.69 466 MET A N 1
ATOM 3775 C CA . MET A 1 466 ? -2.083 20.632 10.912 1.00 71.69 466 MET A CA 1
ATOM 3776 C C . MET A 1 466 ? -3.014 20.607 9.702 1.00 71.69 466 MET A C 1
ATOM 3778 O O . MET A 1 466 ? -2.539 20.559 8.572 1.00 71.69 466 MET A O 1
ATOM 3782 N N . CYS A 1 467 ? -4.332 20.642 9.923 1.00 71.44 467 CYS A N 1
ATOM 3783 C CA . CYS A 1 467 ? -5.316 20.509 8.844 1.00 71.44 467 CYS A CA 1
ATOM 3784 C C . CYS A 1 467 ? -5.984 21.825 8.420 1.00 71.44 467 CYS A C 1
ATOM 3786 O O . CYS A 1 467 ? -6.607 21.864 7.364 1.00 71.44 467 CYS A O 1
ATOM 3788 N N . GLY A 1 468 ? -5.867 22.895 9.211 1.00 67.00 468 GLY A N 1
ATOM 3789 C CA . GLY A 1 468 ? -6.518 24.182 8.948 1.00 67.00 468 GLY A CA 1
ATOM 3790 C C . GLY A 1 468 ? -7.990 24.288 9.375 1.00 67.00 468 GLY A C 1
ATOM 3791 O O . GLY A 1 468 ? -8.580 25.340 9.160 1.00 67.00 468 GLY A O 1
ATOM 3792 N N . GLU A 1 469 ? -8.591 23.256 9.982 1.00 69.12 469 GLU A N 1
ATOM 3793 C CA . GLU A 1 469 ? -9.962 23.326 10.534 1.00 69.12 469 GLU A CA 1
ATOM 3794 C C . GLU A 1 469 ? -10.047 24.229 11.772 1.00 69.12 469 GLU A C 1
ATOM 3796 O O . GLU A 1 469 ? -9.052 24.416 12.461 1.00 69.12 469 GLU A O 1
ATOM 3801 N N . ILE A 1 470 ? -11.230 24.740 12.123 1.00 68.06 470 ILE A N 1
ATOM 3802 C CA . ILE A 1 470 ? -11.418 25.544 13.344 1.00 68.06 470 ILE A CA 1
ATOM 3803 C C . ILE A 1 470 ? -11.081 24.710 14.596 1.00 68.06 470 ILE A C 1
ATOM 3805 O O . ILE A 1 470 ? -11.519 23.571 14.745 1.00 68.06 470 ILE A O 1
ATOM 3809 N N . SER A 1 471 ? -10.286 25.273 15.506 1.00 68.44 471 SER A N 1
ATOM 3810 C CA . SER A 1 471 ? -9.817 24.634 16.733 1.00 68.44 471 SER A CA 1
ATOM 3811 C C . SER A 1 471 ? -9.573 25.672 17.820 1.00 68.44 471 SER A C 1
ATOM 3813 O O . SER A 1 471 ? -8.757 26.562 17.626 1.00 68.44 471 SER A O 1
ATOM 3815 N N . THR A 1 472 ? -10.178 25.488 18.994 1.00 63.84 472 THR A N 1
ATOM 3816 C CA . THR A 1 472 ? -10.048 26.394 20.153 1.00 63.84 472 THR A CA 1
ATOM 3817 C C . THR A 1 472 ? -9.049 25.906 21.211 1.00 63.84 472 THR A C 1
ATOM 3819 O O . THR A 1 472 ? -8.658 26.653 22.103 1.00 63.84 472 THR A O 1
ATOM 3822 N N . LYS A 1 473 ? -8.602 24.643 21.135 1.00 64.81 473 LYS A N 1
ATOM 3823 C CA . LYS A 1 473 ? -7.667 24.049 22.106 1.00 64.81 473 LYS A CA 1
ATOM 3824 C C . LYS A 1 473 ? -6.219 24.409 21.772 1.00 64.81 473 LYS A C 1
ATOM 3826 O O . LYS A 1 473 ? -5.711 24.040 20.709 1.00 64.81 473 LYS A O 1
ATOM 3831 N N . GLU A 1 474 ? -5.550 25.095 22.694 1.00 60.66 474 GLU A N 1
ATOM 3832 C CA . GLU A 1 474 ? -4.129 25.434 22.599 1.00 60.66 474 GLU A CA 1
ATOM 3833 C C . GLU A 1 474 ? -3.238 24.303 23.123 1.00 60.66 474 GLU A C 1
ATOM 3835 O O . GLU A 1 474 ? -3.536 23.649 24.122 1.00 60.66 474 GLU A O 1
ATOM 3840 N N . TYR A 1 475 ? -2.114 24.079 22.446 1.00 60.09 475 TYR A N 1
ATOM 3841 C CA . TYR A 1 475 ? -1.111 23.094 22.821 1.00 60.09 475 TYR A CA 1
ATOM 3842 C C . TYR A 1 475 ? 0.302 23.627 22.558 1.00 60.09 475 TYR A C 1
ATOM 3844 O O . TYR A 1 475 ? 0.547 24.419 21.643 1.00 60.09 475 TYR A O 1
ATOM 3852 N N . LYS A 1 476 ? 1.269 23.161 23.355 1.00 52.09 476 LYS A N 1
ATOM 3853 C CA . LYS A 1 476 ? 2.690 23.454 23.160 1.00 52.09 476 LYS A CA 1
ATOM 3854 C C . LYS A 1 476 ? 3.353 22.303 22.396 1.00 52.09 476 LYS A C 1
ATOM 3856 O O . LYS A 1 476 ? 3.471 21.221 22.965 1.00 52.09 476 LYS A O 1
ATOM 3861 N N . PRO A 1 477 ? 3.834 22.511 21.157 1.00 51.22 477 PRO A N 1
ATOM 3862 C CA . PRO A 1 477 ? 4.465 21.451 20.371 1.00 51.22 477 PRO A CA 1
ATOM 3863 C C . PRO A 1 477 ? 5.648 20.822 21.119 1.00 51.22 477 PRO A C 1
ATOM 3865 O O . PRO A 1 477 ? 6.552 21.532 21.564 1.00 51.22 477 PRO A O 1
ATOM 3868 N N . GLY A 1 478 ? 5.653 19.494 21.263 1.00 50.28 478 GLY A N 1
ATOM 3869 C CA . GLY A 1 478 ? 6.790 18.750 21.817 1.00 50.28 478 GLY A CA 1
ATOM 3870 C C . GLY A 1 478 ? 7.997 18.677 20.863 1.00 50.28 478 GLY A C 1
ATOM 3871 O O . GLY A 1 478 ? 7.953 19.160 19.732 1.00 50.28 478 GLY A O 1
ATOM 3872 N N . LYS A 1 479 ? 9.082 18.010 21.294 1.00 47.22 479 LYS A N 1
ATOM 3873 C CA . LYS A 1 479 ? 10.267 17.687 20.462 1.00 47.22 479 LYS A CA 1
ATOM 3874 C C . LYS A 1 479 ? 9.978 16.522 19.489 1.00 47.22 479 LYS A C 1
ATOM 3876 O O . LYS A 1 479 ? 10.657 15.503 19.523 1.00 47.22 479 LYS A O 1
ATOM 3881 N N . HIS A 1 480 ? 8.942 16.643 18.664 1.00 51.78 480 HIS A N 1
ATOM 3882 C CA . HIS A 1 480 ? 8.499 15.608 17.715 1.00 51.78 480 HIS A CA 1
ATOM 3883 C C . HIS A 1 480 ? 8.819 15.994 16.264 1.00 51.78 480 HIS A C 1
ATOM 3885 O O . HIS A 1 480 ? 9.220 17.126 16.011 1.00 51.78 480 HIS A O 1
ATOM 3891 N N . PHE A 1 481 ? 8.585 15.094 15.297 1.00 52.62 481 PHE A N 1
ATOM 3892 C CA . PHE A 1 481 ? 8.665 15.374 13.846 1.00 52.62 481 PHE A CA 1
ATOM 3893 C C . PHE A 1 481 ? 7.832 16.598 13.389 1.00 52.62 481 PHE A C 1
ATOM 3895 O O . PHE A 1 481 ? 8.065 17.155 12.319 1.00 52.62 481 PHE A O 1
ATOM 3902 N N . LEU A 1 482 ? 6.909 17.061 14.236 1.00 50.94 482 LEU A N 1
ATOM 3903 C CA . LEU A 1 482 ? 6.068 18.254 14.102 1.00 50.94 482 LEU A CA 1
ATOM 3904 C C . LEU A 1 482 ? 6.743 19.529 14.664 1.00 50.94 482 LEU A C 1
ATOM 3906 O O . LEU A 1 482 ? 6.108 20.321 15.370 1.00 50.94 482 LEU A O 1
ATOM 3910 N N . GLN A 1 483 ? 8.045 19.719 14.417 1.00 48.81 483 GLN A N 1
ATOM 3911 C CA . GLN A 1 483 ? 8.801 20.863 14.951 1.00 48.81 483 GLN A CA 1
ATOM 3912 C C . GLN A 1 483 ? 8.217 22.210 14.490 1.00 48.81 483 GLN A C 1
ATOM 3914 O O . GLN A 1 483 ? 7.526 22.305 13.473 1.00 48.81 483 GLN A O 1
ATOM 3919 N N . SER A 1 484 ? 8.506 23.279 15.239 1.00 39.56 484 SER A N 1
ATOM 3920 C CA . SER A 1 484 ? 8.294 24.687 14.872 1.00 39.56 484 SER A CA 1
ATOM 3921 C C . SER A 1 484 ? 9.120 25.042 13.629 1.00 39.56 484 SER A C 1
ATOM 3923 O O . SER A 1 484 ? 10.184 25.642 13.691 1.00 39.56 484 SER A O 1
ATOM 3925 N N . GLY A 1 485 ? 8.622 24.573 12.489 1.00 45.12 485 GLY A N 1
ATOM 3926 C CA . GLY A 1 485 ? 9.147 24.794 11.155 1.00 45.12 485 GLY A CA 1
ATOM 3927 C C . GLY A 1 485 ? 9.041 23.604 10.202 1.00 45.12 485 GLY A C 1
ATOM 3928 O O . GLY A 1 485 ? 9.386 23.737 9.028 1.00 45.12 485 GLY A O 1
ATOM 3929 N N . GLY A 1 486 ? 8.531 22.470 10.693 1.00 47.09 486 GLY A N 1
ATOM 3930 C CA . GLY A 1 486 ? 8.074 21.344 9.887 1.00 47.09 486 GLY A CA 1
ATOM 3931 C C . GLY A 1 486 ? 6.574 21.427 9.591 1.00 47.09 486 GLY A C 1
ATOM 3932 O O . GLY A 1 486 ? 5.794 21.845 10.445 1.00 47.09 486 GLY A O 1
ATOM 3933 N N . PHE A 1 487 ? 6.227 21.020 8.366 1.00 54.81 487 PHE A N 1
ATOM 3934 C CA . PHE A 1 487 ? 4.894 20.708 7.834 1.00 54.81 487 PHE A CA 1
ATOM 3935 C C . PHE A 1 487 ? 3.746 21.619 8.291 1.00 54.81 487 PHE A C 1
ATOM 3937 O O . PHE A 1 487 ? 3.011 21.326 9.227 1.00 54.81 487 PHE A O 1
ATOM 3944 N N . THR A 1 488 ? 3.561 22.714 7.558 1.00 48.41 488 THR A N 1
ATOM 3945 C CA . THR A 1 488 ? 2.335 23.523 7.548 1.00 48.41 488 THR A CA 1
ATOM 3946 C C . THR A 1 488 ? 2.251 24.177 6.170 1.00 48.41 488 THR A C 1
ATOM 3948 O O . THR A 1 488 ? 3.216 24.788 5.714 1.00 48.41 488 THR A O 1
ATOM 3951 N N . LYS A 1 489 ? 1.111 24.027 5.483 1.00 47.62 489 LYS A N 1
ATOM 3952 C CA . LYS A 1 489 ? 0.796 24.791 4.261 1.00 47.62 489 LYS A CA 1
ATOM 3953 C C . LYS A 1 489 ? 0.093 26.124 4.584 1.00 47.62 489 LYS A C 1
ATOM 3955 O O . LYS A 1 489 ? -0.222 26.853 3.650 1.00 47.62 489 LYS A O 1
ATOM 3960 N N . ARG A 1 490 ? -0.248 26.405 5.856 1.00 49.59 490 ARG A N 1
ATOM 3961 C CA . ARG A 1 490 ? -1.338 27.351 6.191 1.00 49.59 490 ARG A CA 1
ATOM 3962 C C . ARG A 1 490 ? -1.150 28.232 7.445 1.00 49.59 490 ARG A C 1
ATOM 3964 O O . ARG A 1 490 ? -2.035 29.032 7.711 1.00 49.59 490 ARG A O 1
ATOM 3971 N N . VAL A 1 491 ? -0.031 28.163 8.183 1.00 42.00 491 VAL A N 1
ATOM 3972 C CA . VAL A 1 491 ? 0.227 29.045 9.355 1.00 42.00 491 VAL A CA 1
ATOM 3973 C C . VAL A 1 491 ? 1.670 29.562 9.387 1.00 42.00 491 VAL A C 1
ATOM 3975 O O . VAL A 1 491 ? 2.611 28.821 9.091 1.00 42.00 491 VAL A O 1
ATOM 3978 N N . THR A 1 492 ? 1.844 30.832 9.760 1.00 42.31 492 THR A N 1
ATOM 3979 C CA . THR A 1 492 ? 3.130 31.526 9.918 1.00 42.31 492 THR A CA 1
ATOM 3980 C C . THR A 1 492 ? 3.952 30.972 11.089 1.00 42.31 492 THR A C 1
ATOM 3982 O O . THR A 1 492 ? 3.446 30.627 12.149 1.00 42.31 492 THR A O 1
ATOM 3985 N N . TYR A 1 493 ? 5.273 30.912 10.904 1.00 49.44 493 TYR A N 1
ATOM 3986 C CA . TYR A 1 493 ? 6.259 30.275 11.794 1.00 49.44 493 TYR A CA 1
ATOM 3987 C C . TYR A 1 493 ? 6.391 30.884 13.214 1.00 49.44 493 TYR A C 1
ATOM 3989 O O . TYR A 1 493 ? 7.235 30.423 13.982 1.00 49.44 493 TYR A O 1
ATOM 3997 N N . LYS A 1 494 ? 5.631 31.933 13.561 1.00 45.91 494 LYS A N 1
ATOM 3998 C CA . LYS A 1 494 ? 5.923 32.818 14.706 1.00 45.91 494 LYS A CA 1
ATOM 3999 C C . LYS A 1 494 ? 5.151 32.517 16.000 1.00 45.91 494 LYS A C 1
ATOM 4001 O O . LYS A 1 494 ? 5.538 33.062 17.031 1.00 45.91 494 LYS A O 1
ATOM 4006 N N . ASP A 1 495 ? 4.150 31.637 15.992 1.00 49.72 495 ASP A N 1
ATOM 4007 C CA . ASP A 1 495 ? 3.335 31.384 17.191 1.00 49.72 495 ASP A CA 1
ATOM 4008 C C . ASP A 1 495 ? 3.954 30.322 18.120 1.00 49.72 495 ASP A C 1
ATOM 4010 O O . ASP A 1 495 ? 4.267 29.198 17.714 1.00 49.72 495 ASP A O 1
ATOM 4014 N N . GLN A 1 496 ? 4.134 30.685 19.396 1.00 50.09 496 GLN A N 1
ATOM 4015 C CA . GLN A 1 496 ? 4.720 29.831 20.442 1.00 50.09 496 G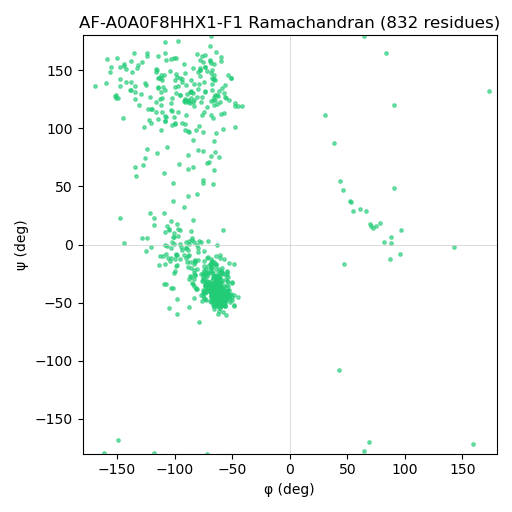LN A CA 1
ATOM 4016 C C . GLN A 1 496 ? 3.764 28.714 20.910 1.00 50.09 496 GLN A C 1
ATOM 4018 O O . GLN A 1 496 ? 4.221 27.656 21.355 1.00 50.09 496 GLN A O 1
ATOM 4023 N N . TYR A 1 497 ? 2.454 28.936 20.773 1.00 53.88 497 TYR A N 1
ATOM 4024 C CA . TYR A 1 497 ? 1.383 27.973 21.030 1.00 53.88 497 TYR A CA 1
ATOM 4025 C C . TYR A 1 497 ? 0.674 27.653 19.713 1.00 53.88 497 TYR A C 1
ATOM 4027 O O . TYR A 1 497 ? 0.388 28.549 18.925 1.00 53.88 497 TYR A O 1
ATOM 4035 N N . LYS A 1 498 ? 0.413 26.368 19.455 1.00 65.56 498 LYS A N 1
ATOM 4036 C CA . LYS A 1 498 ? -0.278 25.898 18.245 1.00 65.56 498 LYS A CA 1
ATOM 4037 C C . LYS A 1 498 ? -1.608 25.267 18.639 1.00 65.56 498 LYS A C 1
ATOM 4039 O O . LYS A 1 498 ? -1.718 24.680 19.71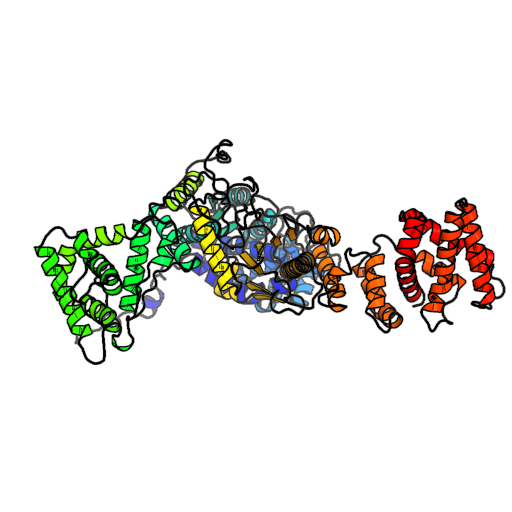1 1.00 65.56 498 LYS A O 1
ATOM 4044 N N . ARG A 1 499 ? -2.609 25.338 17.765 1.00 68.31 499 ARG A N 1
ATOM 4045 C CA . ARG A 1 499 ? -3.930 24.738 18.003 1.00 68.31 499 ARG A CA 1
ATOM 4046 C C . ARG A 1 499 ? -4.055 23.396 17.286 1.00 68.31 499 ARG A C 1
ATOM 4048 O O . ARG A 1 499 ? -3.550 23.238 16.171 1.00 68.31 499 ARG A O 1
ATOM 4055 N N . TYR A 1 500 ? -4.697 22.422 17.925 1.00 71.56 500 TYR A N 1
ATOM 4056 C CA . TYR A 1 500 ? -4.859 21.056 17.412 1.00 71.56 500 TYR A CA 1
ATOM 4057 C C . TYR A 1 500 ? -6.324 20.630 17.521 1.00 71.56 500 TYR A C 1
ATOM 4059 O O . TYR A 1 500 ? -6.864 20.588 18.625 1.00 71.56 500 TYR A O 1
ATOM 4067 N N . CYS A 1 501 ? -6.963 20.301 16.394 1.00 79.12 501 CYS A N 1
ATOM 4068 C CA . CYS A 1 501 ? -8.318 19.762 16.432 1.00 79.12 501 CYS A CA 1
ATOM 4069 C C . CYS A 1 501 ? -8.300 18.296 16.884 1.00 79.12 501 CYS A C 1
ATOM 4071 O O . CYS A 1 501 ? -7.309 17.576 16.716 1.00 79.12 501 CYS A O 1
ATOM 4073 N N . ASP A 1 502 ? -9.432 17.837 17.406 1.00 84.25 502 ASP A N 1
ATOM 4074 C CA . ASP A 1 502 ? -9.581 16.484 17.935 1.00 84.25 502 ASP A CA 1
ATOM 4075 C C . ASP A 1 502 ? -9.355 15.401 16.840 1.00 84.25 502 ASP A C 1
ATOM 4077 O O . ASP A 1 502 ? -8.778 14.355 17.133 1.00 84.25 502 ASP A O 1
ATOM 4081 N N . LYS A 1 503 ? -9.662 15.663 15.552 1.00 86.62 503 LYS A N 1
ATOM 4082 C CA . LYS A 1 503 ? -9.305 14.751 14.434 1.00 86.62 503 LYS A CA 1
ATOM 4083 C C . LYS A 1 503 ? -7.791 14.578 14.298 1.00 86.62 503 LYS A C 1
ATOM 4085 O O . LYS A 1 503 ? -7.295 13.460 14.179 1.00 86.62 503 LYS A O 1
ATOM 4090 N N . CYS A 1 504 ? -7.047 15.685 14.327 1.00 82.19 504 CYS A N 1
ATOM 4091 C CA . CYS A 1 504 ? -5.590 15.647 14.233 1.00 82.19 504 CYS A CA 1
ATOM 4092 C C . CYS A 1 504 ? -4.960 15.008 15.474 1.00 82.19 504 CYS A C 1
ATOM 4094 O O . CYS A 1 504 ? -3.915 14.378 15.356 1.00 82.19 504 CYS A O 1
ATOM 4096 N N . GLN A 1 505 ? -5.588 15.135 16.645 1.00 83.75 505 GLN A N 1
ATOM 4097 C CA . GLN A 1 505 ? -5.144 14.447 17.855 1.00 83.75 505 GLN A CA 1
ATOM 4098 C C . GLN A 1 505 ? -5.289 12.922 17.727 1.00 83.75 505 GLN A C 1
ATOM 4100 O O . GLN A 1 505 ? -4.362 12.201 18.094 1.00 83.75 505 GLN A O 1
ATOM 4105 N N . ILE A 1 506 ? -6.398 12.424 17.161 1.00 88.69 506 ILE A N 1
ATOM 4106 C CA . ILE A 1 506 ? -6.562 10.990 16.858 1.00 88.69 506 ILE A CA 1
ATOM 4107 C C . ILE A 1 506 ? -5.474 10.523 15.884 1.00 88.69 506 ILE A C 1
ATOM 4109 O O . ILE A 1 506 ? -4.763 9.560 16.165 1.00 88.69 506 ILE A O 1
ATOM 4113 N N . GLU A 1 507 ? -5.291 11.242 14.774 1.00 88.94 507 GLU A N 1
ATOM 4114 C CA . GLU A 1 507 ? -4.249 10.945 13.783 1.00 88.94 507 GLU A CA 1
ATOM 4115 C C . GLU A 1 507 ? -2.851 10.931 14.410 1.00 88.94 507 GLU A C 1
ATOM 4117 O O . GLU A 1 507 ? -2.039 10.063 14.109 1.00 88.94 507 GLU A O 1
ATOM 4122 N N . HIS A 1 508 ? -2.569 11.851 15.334 1.00 85.31 508 HIS A N 1
ATOM 4123 C CA . HIS A 1 508 ? -1.299 11.887 16.046 1.00 85.31 508 HIS A CA 1
ATOM 4124 C C . HIS A 1 508 ? -1.053 10.610 16.861 1.00 85.31 508 HIS A C 1
ATOM 4126 O O . HIS A 1 508 ? 0.058 10.077 16.819 1.00 85.31 508 HIS A O 1
ATOM 4132 N N . GLN A 1 509 ? -2.066 10.093 17.566 1.00 87.19 509 GLN A N 1
ATOM 4133 C CA . GLN A 1 509 ? -1.939 8.825 18.294 1.00 87.19 509 GLN A CA 1
ATOM 4134 C C . GLN A 1 509 ? -1.745 7.639 17.344 1.00 87.19 509 GLN A C 1
ATOM 4136 O O . GLN A 1 509 ? -0.874 6.804 17.585 1.00 87.19 509 GLN A O 1
ATOM 4141 N N . LEU A 1 510 ? -2.471 7.613 16.224 1.00 91.94 510 LEU A N 1
ATOM 4142 C CA . LEU A 1 510 ? -2.321 6.578 15.199 1.00 91.94 510 LEU A CA 1
ATOM 4143 C C . LEU A 1 510 ? -0.916 6.591 14.573 1.00 91.94 510 LEU A C 1
ATOM 4145 O O . LEU A 1 510 ? -0.284 5.543 14.461 1.00 91.94 510 LEU A O 1
ATOM 4149 N N . ILE A 1 511 ? -0.380 7.768 14.229 1.00 88.81 511 ILE A N 1
ATOM 4150 C CA . ILE A 1 511 ? 0.988 7.905 13.700 1.00 88.81 511 ILE A CA 1
ATOM 4151 C C . ILE A 1 511 ? 2.010 7.459 14.743 1.00 88.81 511 ILE A C 1
ATOM 4153 O O . ILE A 1 511 ? 2.956 6.750 14.411 1.00 88.81 511 ILE A O 1
ATOM 4157 N N . ASN A 1 512 ? 1.841 7.869 16.001 1.00 86.81 512 ASN A N 1
ATOM 4158 C CA . ASN A 1 512 ? 2.745 7.470 17.075 1.00 86.81 512 ASN A CA 1
ATOM 4159 C C . ASN A 1 512 ? 2.796 5.949 17.222 1.00 86.81 512 ASN A C 1
ATOM 4161 O O . ASN A 1 512 ? 3.891 5.396 17.311 1.00 86.81 512 ASN A O 1
ATOM 4165 N N . HIS A 1 513 ? 1.636 5.293 17.201 1.00 90.12 513 HIS A N 1
ATOM 4166 C CA . HIS A 1 513 ? 1.556 3.842 17.260 1.00 90.12 513 HIS A CA 1
ATOM 4167 C C . HIS A 1 513 ? 2.198 3.182 16.031 1.00 90.12 513 HIS A C 1
ATOM 4169 O O . HIS A 1 513 ? 3.003 2.264 16.181 1.00 90.12 513 HIS A O 1
ATOM 4175 N N . LEU A 1 514 ? 1.931 3.691 14.822 1.00 90.94 514 LEU A N 1
ATOM 4176 C CA . LEU A 1 514 ? 2.545 3.209 13.578 1.00 90.94 514 LEU A CA 1
ATOM 4177 C C . LEU A 1 514 ? 4.082 3.312 13.614 1.00 90.94 514 LEU A C 1
ATOM 4179 O O . LEU A 1 514 ? 4.791 2.392 13.212 1.00 90.94 514 LEU A O 1
ATOM 4183 N N . VAL A 1 515 ? 4.619 4.424 14.119 1.00 88.06 515 VAL A N 1
ATOM 4184 C CA . VAL A 1 515 ? 6.068 4.660 14.231 1.00 88.06 515 VAL A CA 1
ATOM 4185 C C . VAL A 1 515 ? 6.709 3.724 15.258 1.00 88.06 515 VAL A C 1
ATOM 4187 O O . VAL A 1 515 ? 7.767 3.158 14.984 1.00 88.06 515 VAL A O 1
ATOM 4190 N N . GLU A 1 516 ? 6.074 3.543 16.420 1.00 87.81 516 GLU A N 1
ATOM 4191 C CA . GLU A 1 516 ? 6.558 2.648 17.479 1.00 87.81 516 GLU A CA 1
ATOM 4192 C C . GLU A 1 516 ? 6.542 1.179 17.044 1.00 87.81 516 GLU A C 1
ATOM 4194 O O . GLU A 1 516 ? 7.535 0.476 17.233 1.00 87.81 516 GLU A O 1
ATOM 4199 N N . THR A 1 517 ? 5.452 0.729 16.418 1.00 88.12 517 THR A N 1
ATOM 4200 C CA . THR A 1 517 ? 5.321 -0.642 15.891 1.00 88.12 517 THR A CA 1
ATOM 4201 C C . THR A 1 517 ? 6.307 -0.926 14.761 1.00 88.12 517 THR A C 1
ATOM 4203 O O . THR A 1 517 ? 6.801 -2.043 14.652 1.00 88.12 517 THR A O 1
ATOM 4206 N N . SER A 1 518 ? 6.685 0.100 13.996 1.00 84.94 518 SER A N 1
ATOM 4207 C CA . SER A 1 518 ? 7.736 0.016 12.973 1.00 84.94 518 SER A CA 1
ATOM 4208 C C . SER A 1 518 ? 9.167 0.072 13.545 1.00 84.94 518 SER A C 1
ATOM 4210 O O . SER A 1 518 ? 10.137 0.098 12.790 1.00 84.94 518 SER A O 1
ATOM 4212 N N . GLY A 1 519 ? 9.341 0.129 14.873 1.00 86.00 519 GLY A N 1
ATOM 4213 C CA . GLY A 1 519 ? 10.658 0.138 15.527 1.00 86.00 519 GLY A CA 1
ATOM 4214 C C . GLY A 1 519 ? 11.425 1.466 15.427 1.00 86.00 519 GLY A C 1
ATOM 4215 O O . GLY A 1 519 ? 12.641 1.516 15.667 1.00 86.00 519 GLY A O 1
ATOM 4216 N N . PHE A 1 520 ? 10.745 2.561 15.077 1.00 86.06 520 PHE A N 1
ATOM 4217 C CA . PHE A 1 520 ? 11.336 3.895 14.973 1.00 86.06 520 PHE A CA 1
ATOM 4218 C C . PHE A 1 520 ? 11.029 4.754 16.205 1.00 86.06 520 PHE A C 1
ATOM 4220 O O . PHE A 1 520 ? 10.105 4.490 16.972 1.00 86.06 520 PHE A O 1
ATOM 4227 N N . ARG A 1 521 ? 11.828 5.808 16.418 1.00 80.75 521 ARG A N 1
ATOM 4228 C CA . ARG A 1 521 ? 11.597 6.759 17.519 1.00 80.75 521 ARG A CA 1
ATOM 4229 C C . ARG A 1 521 ? 10.861 7.998 17.014 1.00 80.75 521 ARG A C 1
ATOM 4231 O O . ARG A 1 521 ? 11.126 8.479 15.915 1.00 80.75 521 ARG A O 1
ATOM 4238 N N . LYS A 1 522 ? 9.978 8.555 17.847 1.00 75.50 522 LYS A N 1
ATOM 4239 C CA . LYS A 1 522 ? 9.119 9.714 17.516 1.00 75.50 522 LYS A CA 1
ATOM 4240 C C . LYS A 1 522 ? 9.883 11.019 17.242 1.00 75.50 522 LYS A C 1
ATOM 4242 O O . LYS A 1 522 ? 9.301 11.963 16.708 1.00 75.50 522 LYS A O 1
ATOM 4247 N N . ASP A 1 523 ? 11.145 11.101 17.660 1.00 73.25 523 ASP A N 1
ATOM 4248 C CA . ASP A 1 523 ? 12.044 12.245 17.470 1.00 73.25 523 ASP A CA 1
ATOM 4249 C C . ASP A 1 523 ? 12.932 12.111 16.218 1.00 73.25 523 ASP A C 1
ATOM 4251 O O . ASP A 1 523 ? 13.707 13.017 15.906 1.00 73.25 523 ASP A O 1
ATOM 4255 N N . GLU A 1 524 ? 12.833 10.998 15.484 1.00 76.00 524 GLU A N 1
ATOM 4256 C CA . GLU A 1 524 ? 13.593 10.775 14.255 1.00 76.00 524 GLU A CA 1
ATOM 4257 C C . GLU A 1 524 ? 13.002 11.535 13.065 1.00 76.00 524 GLU A C 1
ATOM 4259 O O . GLU A 1 524 ? 11.834 11.922 13.037 1.00 76.00 524 GLU A O 1
ATOM 4264 N N . HIS A 1 525 ? 13.831 11.754 12.043 1.00 79.25 525 HIS A N 1
ATOM 4265 C CA . HIS A 1 525 ? 13.362 12.339 10.798 1.00 79.25 525 HIS A CA 1
ATOM 4266 C C . HIS A 1 525 ? 12.650 11.277 9.955 1.00 79.25 525 HIS A C 1
ATOM 4268 O O . HIS A 1 525 ? 13.306 10.464 9.300 1.00 79.25 525 HIS A O 1
ATOM 4274 N N . LEU A 1 526 ? 11.321 11.303 9.954 1.00 84.56 526 LEU A N 1
ATOM 4275 C CA . LEU A 1 526 ? 10.487 10.294 9.308 1.00 84.56 526 LEU A CA 1
ATOM 4276 C C . LEU A 1 526 ? 10.052 10.708 7.898 1.00 84.56 526 LEU A C 1
ATOM 4278 O O . LEU A 1 526 ? 9.759 11.874 7.634 1.00 84.56 526 LEU A O 1
ATOM 4282 N N . LEU A 1 527 ? 9.999 9.728 7.003 1.00 88.38 527 LEU A N 1
ATOM 4283 C CA . LEU A 1 527 ? 9.301 9.770 5.722 1.00 88.38 527 LEU A CA 1
ATOM 4284 C C . LEU A 1 527 ? 8.089 8.850 5.788 1.00 88.38 527 LEU A C 1
ATOM 4286 O O . LEU A 1 527 ? 8.186 7.802 6.416 1.00 88.38 527 LEU A O 1
ATOM 4290 N N . PHE A 1 528 ? 6.997 9.202 5.116 1.00 90.75 528 PHE A N 1
ATOM 4291 C CA . PHE A 1 528 ? 5.803 8.364 5.033 1.00 90.75 528 PHE A CA 1
ATOM 4292 C C . PHE A 1 528 ? 5.536 8.016 3.571 1.00 90.75 528 PHE A C 1
ATOM 4294 O O . PHE A 1 528 ? 5.317 8.902 2.744 1.00 90.75 528 PHE A O 1
ATOM 4301 N N . PHE A 1 529 ? 5.603 6.727 3.261 1.00 93.44 529 PHE A N 1
ATOM 4302 C CA . PHE A 1 529 ? 5.344 6.182 1.935 1.00 93.44 529 PHE A CA 1
ATOM 4303 C C . PHE A 1 529 ? 3.949 5.569 1.917 1.00 93.44 529 PHE A C 1
ATOM 4305 O O . PHE A 1 529 ? 3.624 4.750 2.774 1.00 93.44 529 PHE A O 1
ATOM 4312 N N . TYR A 1 530 ? 3.129 5.987 0.961 1.00 94.31 530 TYR A N 1
ATOM 4313 C CA . TYR A 1 530 ? 1.756 5.529 0.795 1.00 94.31 530 TYR A CA 1
ATOM 4314 C C . TYR A 1 530 ? 1.711 4.640 -0.436 1.00 94.31 530 TYR A C 1
ATOM 4316 O O . TYR A 1 530 ? 1.802 5.139 -1.559 1.00 94.31 530 TYR A O 1
ATOM 4324 N N . PHE A 1 531 ? 1.592 3.339 -0.212 1.00 94.69 531 PHE A N 1
ATOM 4325 C CA . PHE A 1 531 ? 1.471 2.337 -1.259 1.00 94.69 531 PHE A CA 1
ATOM 4326 C C . PHE A 1 531 ? 0.000 2.110 -1.597 1.00 94.69 531 PHE A C 1
ATOM 4328 O O . PHE A 1 531 ? -0.833 2.028 -0.699 1.00 94.69 531 PHE A O 1
ATOM 4335 N N . TYR A 1 532 ? -0.325 2.013 -2.880 1.00 93.44 532 TYR A N 1
ATOM 4336 C CA . TYR A 1 532 ? -1.665 1.715 -3.398 1.00 93.44 532 TYR A CA 1
ATOM 4337 C C . TYR A 1 532 ? -1.525 1.104 -4.792 1.00 93.44 532 TYR A C 1
ATOM 4339 O O . TYR A 1 532 ? -0.543 1.380 -5.468 1.00 93.44 532 TYR A O 1
ATOM 4347 N N . PHE A 1 533 ? -2.471 0.283 -5.241 1.00 90.00 533 PHE A N 1
ATOM 4348 C CA . PHE A 1 533 ? -2.385 -0.325 -6.574 1.00 90.00 533 PHE A CA 1
ATOM 4349 C C . PHE A 1 533 ? -2.788 0.655 -7.672 1.00 90.00 533 PHE A C 1
ATOM 4351 O O . PHE A 1 533 ? -1.967 1.109 -8.465 1.00 90.00 533 PHE A O 1
ATOM 4358 N N . ASP A 1 534 ? -4.056 1.034 -7.675 1.00 88.00 534 ASP A N 1
ATOM 4359 C CA . ASP A 1 534 ? -4.637 1.951 -8.642 1.00 88.00 534 ASP A CA 1
ATOM 4360 C C . ASP A 1 534 ? -5.772 2.742 -7.973 1.00 88.00 534 ASP A C 1
ATOM 4362 O O . ASP A 1 534 ? -5.904 2.751 -6.748 1.00 88.00 534 ASP A O 1
ATOM 4366 N N . SER A 1 535 ? -6.582 3.458 -8.756 1.00 86.81 535 SER A N 1
ATOM 4367 C CA . SER A 1 535 ? -7.741 4.194 -8.225 1.00 86.81 535 SER A CA 1
ATOM 4368 C C . SER A 1 535 ? -8.795 3.282 -7.589 1.00 86.81 535 SER A C 1
ATOM 4370 O O . SER A 1 535 ? -9.545 3.731 -6.719 1.00 86.81 535 SER A O 1
ATOM 4372 N N . ILE A 1 536 ? -8.836 2.014 -8.004 1.00 90.69 536 ILE A N 1
ATOM 4373 C CA . ILE A 1 536 ? -9.615 0.950 -7.379 1.00 90.69 536 ILE A CA 1
ATOM 4374 C C . ILE A 1 536 ? -8.760 -0.291 -7.177 1.00 90.69 536 ILE A C 1
ATOM 4376 O O . ILE A 1 536 ? -7.810 -0.537 -7.919 1.00 90.69 536 ILE A O 1
ATOM 4380 N N . PHE A 1 537 ? -9.152 -1.090 -6.196 1.00 91.62 537 PHE A N 1
ATOM 4381 C CA . PHE A 1 537 ? -8.649 -2.436 -5.986 1.00 91.62 537 PHE A CA 1
ATOM 4382 C C . PHE A 1 537 ? -9.784 -3.325 -5.479 1.00 91.62 537 PHE A C 1
ATOM 4384 O O . PHE A 1 537 ? -10.740 -2.822 -4.886 1.00 91.62 537 PHE A O 1
ATOM 4391 N N . PHE A 1 538 ? -9.729 -4.630 -5.725 1.00 92.06 538 PHE A N 1
ATOM 4392 C CA . PHE A 1 538 ? -10.756 -5.535 -5.211 1.00 92.06 538 PHE A CA 1
ATOM 4393 C C . PHE A 1 538 ? -10.663 -5.669 -3.682 1.00 92.06 538 PHE A C 1
ATOM 4395 O O . PHE A 1 538 ? -9.628 -5.409 -3.066 1.00 92.06 538 PHE A O 1
ATOM 4402 N N . ASN A 1 539 ? -11.763 -6.070 -3.051 1.00 92.19 539 ASN A N 1
ATOM 4403 C CA . ASN A 1 539 ? -11.793 -6.291 -1.612 1.00 92.19 539 ASN A CA 1
ATOM 4404 C C . ASN A 1 539 ? -11.067 -7.592 -1.214 1.00 92.19 539 ASN A C 1
ATOM 4406 O O . ASN A 1 539 ? -11.525 -8.690 -1.527 1.00 92.19 539 ASN A O 1
ATOM 4410 N N . VAL A 1 540 ? -9.953 -7.464 -0.488 1.00 89.25 540 VAL A N 1
ATOM 4411 C CA . VAL A 1 540 ? -9.087 -8.592 -0.089 1.00 89.25 540 VAL A CA 1
ATOM 4412 C C . VAL A 1 540 ? -9.557 -9.349 1.155 1.00 89.25 540 VAL A C 1
ATOM 4414 O O . VAL A 1 540 ? -9.093 -10.460 1.404 1.00 89.25 540 VAL A O 1
ATOM 4417 N N . ASP A 1 541 ? -10.484 -8.785 1.929 1.00 88.12 541 ASP A N 1
ATOM 4418 C CA . ASP A 1 541 ? -10.928 -9.315 3.224 1.00 88.12 541 ASP A CA 1
ATOM 4419 C C . ASP A 1 541 ? -11.335 -10.802 3.240 1.00 88.12 541 ASP A C 1
ATOM 4421 O O . ASP A 1 541 ? -10.934 -11.491 4.183 1.00 88.12 541 ASP A O 1
ATOM 4425 N N . PRO A 1 542 ? -12.081 -11.353 2.250 1.00 87.31 542 PRO A N 1
ATOM 4426 C CA . PRO A 1 542 ? -12.439 -12.775 2.274 1.00 87.31 542 PRO A CA 1
ATOM 4427 C C . PRO A 1 542 ? -11.209 -13.692 2.226 1.00 87.31 542 PRO A C 1
ATOM 4429 O O . PRO A 1 542 ? -11.270 -14.849 2.634 1.00 87.31 542 PRO A O 1
ATOM 4432 N N . PHE A 1 543 ? -10.078 -13.178 1.747 1.00 89.94 543 PHE A N 1
ATOM 4433 C CA . PHE A 1 543 ? -8.853 -13.930 1.505 1.00 89.94 543 PHE A CA 1
ATOM 4434 C C . PHE A 1 543 ? -7.686 -13.429 2.352 1.00 89.94 543 PHE A C 1
ATOM 4436 O O . PHE A 1 543 ? -6.542 -13.749 2.049 1.00 89.94 543 PHE A O 1
ATOM 4443 N N . TYR A 1 544 ? -7.943 -12.656 3.414 1.00 87.50 544 TYR A N 1
ATOM 4444 C CA . TYR A 1 544 ? -6.901 -11.995 4.207 1.00 87.50 544 TYR A CA 1
ATOM 4445 C C . TYR A 1 544 ? -5.753 -12.935 4.613 1.00 87.50 544 TYR A C 1
ATOM 4447 O O . TYR A 1 544 ? -4.583 -12.587 4.476 1.00 87.50 544 TYR A O 1
ATOM 4455 N N . LYS A 1 545 ? -6.071 -14.163 5.050 1.00 88.38 545 LYS A N 1
ATOM 4456 C CA . LYS A 1 545 ? -5.060 -15.161 5.443 1.00 88.38 545 LYS A CA 1
ATOM 4457 C C . LYS A 1 545 ? -4.158 -15.571 4.277 1.00 88.38 545 LYS A C 1
ATOM 4459 O O . LYS A 1 545 ? -2.957 -15.681 4.463 1.00 88.38 545 LYS A O 1
ATOM 4464 N N . GLN A 1 546 ? -4.731 -15.803 3.100 1.00 90.81 546 GLN A N 1
ATOM 4465 C CA . GLN A 1 546 ? -4.004 -16.209 1.898 1.00 90.81 546 GLN A CA 1
ATOM 4466 C C . GLN A 1 546 ? -3.228 -15.030 1.300 1.00 90.81 546 GLN A C 1
ATOM 4468 O O . GLN A 1 546 ? -2.072 -15.179 0.925 1.00 90.81 546 GLN A O 1
ATOM 4473 N N . MET A 1 547 ? -3.835 -13.842 1.281 1.00 88.06 547 MET A N 1
ATOM 4474 C CA . MET A 1 547 ? -3.221 -12.594 0.815 1.00 88.06 547 MET A CA 1
ATOM 4475 C C . MET A 1 547 ? -2.037 -12.174 1.690 1.00 88.06 547 MET A C 1
ATOM 4477 O O . MET A 1 547 ? -1.088 -11.571 1.197 1.00 88.06 547 MET A O 1
ATOM 4481 N N . ASN A 1 548 ? -2.063 -12.520 2.978 1.00 87.94 548 ASN A N 1
ATOM 4482 C CA . ASN A 1 548 ? -0.929 -12.337 3.878 1.00 87.94 548 ASN A CA 1
ATOM 4483 C C . ASN A 1 548 ? 0.269 -13.237 3.568 1.00 87.94 548 ASN A C 1
ATOM 4485 O O . ASN A 1 548 ? 1.341 -12.944 4.066 1.00 87.94 548 ASN A O 1
ATOM 4489 N N . ASN A 1 549 ? 0.112 -14.301 2.777 1.00 85.56 549 ASN A N 1
ATOM 4490 C CA . ASN A 1 549 ? 1.247 -15.130 2.364 1.00 85.56 549 ASN A CA 1
ATOM 4491 C C . ASN A 1 549 ? 1.983 -14.536 1.153 1.00 85.56 549 ASN A C 1
ATOM 4493 O O . ASN A 1 549 ? 3.092 -14.961 0.839 1.00 85.56 549 ASN A O 1
ATOM 4497 N N . VAL A 1 550 ? 1.375 -13.563 0.464 1.00 84.44 550 VAL A N 1
ATOM 4498 C CA . VAL A 1 550 ? 2.002 -12.845 -0.649 1.00 84.44 550 VAL A CA 1
ATOM 4499 C C . VAL A 1 550 ? 2.753 -11.644 -0.082 1.00 84.44 550 VAL A C 1
ATOM 4501 O O . VAL A 1 550 ? 2.268 -10.509 -0.109 1.00 84.44 550 VAL A O 1
ATOM 4504 N N . ASP A 1 551 ? 3.918 -11.932 0.493 1.00 84.88 551 ASP A N 1
ATOM 4505 C CA . ASP A 1 551 ? 4.788 -10.950 1.134 1.00 84.88 551 ASP A CA 1
ATOM 4506 C C . ASP A 1 551 ? 5.719 -10.273 0.126 1.00 84.88 551 ASP A C 1
ATOM 4508 O O . ASP A 1 551 ? 6.427 -10.920 -0.647 1.00 84.88 551 ASP A O 1
ATOM 4512 N N . ILE A 1 552 ? 5.783 -8.947 0.194 1.00 81.75 552 ILE A N 1
ATOM 4513 C CA . ILE A 1 552 ? 6.780 -8.131 -0.492 1.00 81.75 552 ILE A CA 1
ATOM 4514 C C . ILE A 1 552 ? 7.737 -7.594 0.562 1.00 81.75 552 ILE A C 1
ATOM 4516 O O . ILE A 1 552 ? 7.377 -6.736 1.370 1.00 81.75 552 ILE A O 1
ATOM 4520 N N . THR A 1 553 ? 8.976 -8.083 0.539 1.00 83.62 553 THR A N 1
ATOM 4521 C CA . THR A 1 553 ? 10.045 -7.598 1.417 1.00 83.62 553 THR A CA 1
ATOM 4522 C C . THR A 1 553 ? 11.221 -7.108 0.591 1.00 83.62 553 THR A C 1
ATOM 4524 O O . THR A 1 553 ? 12.002 -7.886 0.049 1.00 83.62 553 THR A O 1
ATOM 4527 N N . VAL A 1 554 ? 11.385 -5.790 0.558 1.00 81.81 554 VAL A N 1
ATOM 4528 C CA . VAL A 1 554 ? 12.464 -5.117 -0.156 1.00 81.81 554 VAL A CA 1
ATOM 4529 C C . VAL A 1 554 ? 13.470 -4.580 0.839 1.00 81.81 554 VAL A C 1
ATOM 4531 O O . VAL A 1 554 ? 13.232 -3.590 1.537 1.00 81.81 554 VAL A O 1
ATOM 4534 N N . HIS A 1 555 ? 14.644 -5.198 0.855 1.00 77.88 555 HIS A N 1
ATOM 4535 C CA . HIS A 1 555 ? 15.795 -4.657 1.561 1.00 77.88 555 HIS A CA 1
ATOM 4536 C C . HIS A 1 555 ? 16.479 -3.579 0.716 1.00 77.88 555 HIS A C 1
ATOM 4538 O O . HIS A 1 555 ? 16.834 -3.796 -0.451 1.00 77.88 555 HIS A O 1
ATOM 4544 N N . GLY A 1 556 ? 16.674 -2.408 1.319 1.00 67.31 556 GLY A N 1
ATOM 4545 C CA . GLY A 1 556 ? 17.516 -1.347 0.786 1.00 67.31 556 GLY A CA 1
ATOM 4546 C C . GLY A 1 556 ? 18.999 -1.726 0.808 1.00 67.31 556 GLY A C 1
ATOM 4547 O O . GLY A 1 556 ? 19.403 -2.804 1.236 1.00 67.31 556 GLY A O 1
ATOM 4548 N N . THR A 1 557 ? 19.851 -0.820 0.333 1.00 58.41 557 THR A N 1
ATOM 4549 C CA . THR A 1 557 ? 21.296 -1.068 0.208 1.00 58.41 557 THR A CA 1
ATOM 4550 C C . THR A 1 557 ? 21.970 -1.231 1.577 1.00 58.41 557 THR A C 1
ATOM 4552 O O . THR A 1 557 ? 22.097 -0.227 2.278 1.00 58.41 557 THR A O 1
ATOM 4555 N N . GLU A 1 558 ? 22.393 -2.458 1.917 1.00 52.69 558 GLU A N 1
ATOM 4556 C CA . GLU A 1 558 ? 23.237 -2.947 3.044 1.00 52.69 558 GLU A CA 1
ATOM 4557 C C . GLU A 1 558 ? 22.940 -2.467 4.481 1.00 52.69 558 GLU A C 1
ATOM 4559 O O . GLU A 1 558 ? 23.362 -3.102 5.442 1.00 52.69 558 GLU A O 1
ATOM 4564 N N . SER A 1 559 ? 22.181 -1.393 4.689 1.00 52.44 559 SER A N 1
ATOM 4565 C CA . SER A 1 559 ? 21.654 -1.037 5.997 1.00 52.44 559 SER A CA 1
ATOM 4566 C C . SER A 1 559 ? 20.296 -1.696 6.185 1.00 52.44 559 SER A C 1
ATOM 4568 O O . SER A 1 559 ? 19.321 -1.252 5.579 1.00 52.44 559 SER A O 1
ATOM 4570 N N . GLU A 1 560 ? 20.214 -2.662 7.100 1.00 48.34 560 GLU A N 1
ATOM 4571 C CA . GLU A 1 560 ? 18.990 -3.378 7.518 1.00 48.34 560 GLU A CA 1
ATOM 4572 C C . GLU A 1 560 ? 17.788 -2.457 7.844 1.00 48.34 560 GLU A C 1
ATOM 4574 O O . GLU A 1 560 ? 16.639 -2.890 7.878 1.00 48.34 560 GLU A O 1
ATOM 4579 N N . LYS A 1 561 ? 18.033 -1.158 8.064 1.00 59.59 561 LYS A N 1
ATOM 4580 C CA . LYS A 1 561 ? 17.050 -0.152 8.500 1.00 59.59 561 LYS A CA 1
ATOM 4581 C C . LYS A 1 561 ? 16.311 0.582 7.377 1.00 59.59 561 LYS A C 1
ATOM 4583 O O . LYS A 1 561 ? 15.465 1.417 7.682 1.00 59.59 561 LYS A O 1
ATOM 4588 N N . LEU A 1 562 ? 16.635 0.321 6.110 1.00 72.19 562 LEU A N 1
ATOM 4589 C CA . LEU A 1 562 ? 15.872 0.806 4.953 1.00 72.19 562 LEU A CA 1
ATOM 4590 C C . LEU A 1 562 ? 15.151 -0.380 4.313 1.00 72.19 562 LEU A C 1
ATOM 4592 O O . LEU A 1 562 ? 15.453 -0.747 3.187 1.00 72.19 562 LEU A O 1
ATOM 4596 N N . THR A 1 563 ? 14.260 -1.020 5.063 1.00 81.25 563 THR A N 1
ATOM 4597 C CA . THR A 1 563 ? 13.476 -2.160 4.577 1.00 81.25 563 THR A CA 1
ATOM 4598 C C . THR A 1 563 ? 12.026 -1.723 4.396 1.00 81.25 563 THR A C 1
ATOM 4600 O O . THR A 1 563 ? 11.468 -1.065 5.273 1.00 81.25 563 THR A O 1
ATOM 4603 N N . VAL A 1 564 ? 11.433 -2.070 3.255 1.00 86.06 564 VAL A N 1
ATOM 4604 C CA . VAL A 1 564 ? 9.984 -2.011 3.020 1.00 86.06 564 VAL A CA 1
ATOM 4605 C C . VAL A 1 564 ? 9.470 -3.435 3.121 1.00 86.06 564 VAL A C 1
ATOM 4607 O O . VAL A 1 564 ? 9.936 -4.282 2.370 1.00 86.06 564 VAL A O 1
ATOM 4610 N N . ALA A 1 565 ? 8.536 -3.698 4.027 1.00 87.44 565 ALA A N 1
ATOM 4611 C CA . ALA A 1 565 ? 7.894 -5.001 4.138 1.00 87.44 565 ALA A CA 1
ATOM 4612 C C . ALA A 1 565 ? 6.384 -4.812 4.292 1.00 87.44 565 ALA A C 1
ATOM 4614 O O . ALA A 1 565 ? 5.957 -4.067 5.175 1.00 87.44 565 ALA A O 1
ATOM 4615 N N . PHE A 1 566 ? 5.604 -5.449 3.422 1.00 90.44 566 PHE A N 1
ATOM 4616 C CA . PHE A 1 566 ? 4.145 -5.525 3.505 1.00 90.44 566 PHE A CA 1
ATOM 4617 C C . PHE A 1 566 ? 3.628 -6.721 2.699 1.00 90.44 566 PHE A C 1
ATOM 4619 O O . PHE A 1 566 ? 4.304 -7.204 1.796 1.00 90.44 566 PHE A O 1
ATOM 4626 N N . SER A 1 567 ? 2.417 -7.170 3.000 1.00 91.69 567 SER A N 1
ATOM 4627 C CA . SER A 1 567 ? 1.699 -8.220 2.283 1.00 91.69 567 SER A CA 1
ATOM 4628 C C . SER A 1 567 ? 0.531 -7.639 1.481 1.00 91.69 567 SER A C 1
ATOM 4630 O O . SER A 1 567 ? 0.070 -6.520 1.739 1.00 91.69 567 SER A O 1
ATOM 4632 N N . LEU A 1 568 ? -0.028 -8.413 0.543 1.00 87.19 568 LEU A N 1
ATOM 4633 C CA . LEU A 1 568 ? -1.290 -8.032 -0.112 1.00 87.19 568 LEU A CA 1
ATOM 4634 C C . LEU A 1 568 ? -2.449 -7.892 0.885 1.00 87.19 568 LEU A C 1
ATOM 4636 O O . LEU A 1 568 ? -3.345 -7.071 0.689 1.00 87.19 568 LEU A O 1
ATOM 4640 N N . GLY A 1 569 ? -2.413 -8.641 1.990 1.00 86.81 569 GLY A N 1
ATOM 4641 C CA . GLY A 1 569 ? -3.399 -8.525 3.062 1.00 86.81 569 GLY A CA 1
ATOM 4642 C C . GLY A 1 569 ? -3.370 -7.168 3.772 1.00 86.81 569 GLY A C 1
ATOM 4643 O O . GLY A 1 569 ? -4.354 -6.793 4.398 1.00 86.81 569 GLY A O 1
ATOM 4644 N N . ASN A 1 570 ? -2.312 -6.360 3.634 1.00 89.06 570 ASN A N 1
ATOM 4645 C CA . ASN A 1 570 ? -2.299 -4.999 4.176 1.00 89.06 570 ASN A CA 1
ATOM 4646 C C . ASN A 1 570 ? -3.213 -4.009 3.422 1.00 89.06 570 ASN A C 1
ATOM 4648 O O . ASN A 1 570 ? -3.466 -2.919 3.943 1.00 89.06 570 ASN A O 1
ATOM 4652 N N . PHE A 1 571 ? -3.745 -4.381 2.251 1.00 89.12 571 PHE A N 1
ATOM 4653 C CA . PHE A 1 571 ? -4.653 -3.565 1.430 1.00 89.12 571 PHE A CA 1
ATOM 4654 C C . PHE A 1 571 ? -6.142 -3.809 1.731 1.00 89.12 571 PHE A C 1
ATOM 4656 O O . PHE A 1 571 ? -7.002 -3.648 0.868 1.00 89.12 571 PHE A O 1
ATOM 4663 N N . GLU A 1 572 ? -6.482 -4.128 2.988 1.00 86.31 572 GLU A N 1
ATOM 4664 C CA . GLU A 1 572 ? -7.867 -4.058 3.494 1.00 86.31 572 GLU A CA 1
ATOM 4665 C C . GLU A 1 572 ? -8.492 -2.665 3.269 1.00 86.31 572 GLU A C 1
ATOM 4667 O O . GLU A 1 572 ? -9.712 -2.499 3.217 1.00 86.31 572 GLU A O 1
ATOM 4672 N N . THR A 1 573 ? -7.655 -1.637 3.176 1.00 90.94 573 THR A N 1
ATOM 4673 C CA . THR A 1 573 ? -8.026 -0.277 2.788 1.00 90.94 573 THR A CA 1
ATOM 4674 C C . THR A 1 573 ? -7.362 0.078 1.456 1.00 90.94 573 THR A C 1
ATOM 4676 O O . THR A 1 573 ? -6.366 -0.549 1.103 1.00 90.94 573 THR A O 1
ATOM 4679 N N . PRO A 1 574 ? -7.824 1.118 0.735 1.00 88.50 574 PRO A N 1
ATOM 4680 C CA . PRO A 1 574 ? -7.327 1.435 -0.613 1.00 88.50 574 PRO A CA 1
ATOM 4681 C C . PRO A 1 574 ? -5.825 1.760 -0.712 1.00 88.50 574 PRO A C 1
ATOM 4683 O O . PRO A 1 574 ? -5.285 1.869 -1.807 1.00 88.50 574 PRO A O 1
ATOM 4686 N N . PHE A 1 575 ? -5.151 1.958 0.420 1.00 91.31 575 PHE A N 1
ATOM 4687 C CA . PHE A 1 575 ? -3.725 2.240 0.510 1.00 91.31 575 PHE A CA 1
ATOM 4688 C C . PHE A 1 575 ? -3.149 1.705 1.824 1.00 91.31 575 PHE A C 1
ATOM 4690 O O . PHE A 1 575 ? -3.886 1.514 2.796 1.00 91.31 575 PHE A O 1
ATOM 4697 N N . HIS A 1 576 ? -1.829 1.538 1.867 1.00 92.94 576 HIS A N 1
ATOM 4698 C CA . HIS A 1 576 ? -1.035 1.132 3.022 1.00 92.94 576 HIS A CA 1
ATOM 4699 C C . HIS A 1 576 ? 0.079 2.158 3.294 1.00 92.94 576 HIS A C 1
ATOM 4701 O O . HIS A 1 576 ? 0.711 2.649 2.360 1.00 92.94 576 HIS A O 1
ATOM 4707 N N . ILE A 1 577 ? 0.318 2.507 4.563 1.00 93.00 577 ILE A N 1
ATOM 4708 C CA . ILE A 1 577 ? 1.290 3.543 4.951 1.00 93.00 577 ILE A CA 1
ATOM 4709 C C . ILE A 1 577 ? 2.481 2.898 5.652 1.00 93.00 577 ILE A C 1
ATOM 4711 O O . ILE A 1 577 ? 2.309 2.240 6.675 1.00 93.00 577 ILE A O 1
ATOM 4715 N N . ILE A 1 578 ? 3.688 3.181 5.162 1.00 92.00 578 ILE A N 1
ATOM 4716 C CA . ILE A 1 578 ? 4.945 2.711 5.750 1.00 92.00 578 ILE A CA 1
ATOM 4717 C C . ILE A 1 578 ? 5.809 3.914 6.145 1.00 92.00 578 ILE A C 1
ATOM 4719 O O . ILE A 1 578 ? 6.226 4.689 5.272 1.00 92.00 578 ILE A O 1
ATOM 4723 N N . PRO A 1 579 ? 6.107 4.106 7.445 1.00 90.44 579 PRO A N 1
ATOM 4724 C CA . PRO A 1 579 ? 7.078 5.099 7.869 1.00 90.44 579 PRO A CA 1
ATOM 4725 C C . PRO A 1 579 ? 8.512 4.593 7.643 1.00 90.44 579 PRO A C 1
ATOM 4727 O O . PRO A 1 579 ? 8.797 3.407 7.765 1.00 90.44 579 PRO A O 1
ATOM 4730 N N . MET A 1 580 ? 9.452 5.503 7.392 1.00 87.31 580 MET A N 1
ATOM 4731 C CA . MET A 1 580 ? 10.890 5.214 7.417 1.00 87.31 580 MET A CA 1
ATOM 4732 C C . MET A 1 580 ? 11.672 6.322 8.104 1.00 87.31 580 MET A C 1
ATOM 4734 O O . MET A 1 580 ? 11.526 7.499 7.772 1.00 87.31 580 MET A O 1
ATOM 4738 N N . ALA A 1 581 ? 12.581 5.952 9.003 1.00 82.69 581 ALA A N 1
ATOM 4739 C CA . ALA A 1 581 ? 13.470 6.905 9.654 1.00 82.69 581 ALA A CA 1
ATOM 4740 C C . ALA A 1 581 ? 14.763 7.151 8.858 1.00 82.69 581 ALA A C 1
ATOM 4742 O O . ALA A 1 581 ? 15.584 6.255 8.659 1.00 82.69 581 ALA A O 1
ATOM 4743 N N . ILE A 1 582 ? 15.024 8.412 8.509 1.00 80.44 582 ILE A N 1
ATOM 4744 C CA . ILE A 1 582 ? 16.330 8.868 8.025 1.00 80.44 582 ILE A CA 1
ATOM 4745 C C . ILE A 1 582 ? 17.181 9.282 9.227 1.00 80.44 582 ILE A C 1
ATOM 4747 O O . ILE A 1 582 ? 17.086 10.401 9.733 1.00 80.44 582 ILE A O 1
ATOM 4751 N N . ARG A 1 583 ? 18.057 8.383 9.680 1.00 72.56 583 ARG A N 1
ATOM 4752 C CA . ARG A 1 583 ? 19.028 8.679 10.745 1.00 72.56 583 ARG A CA 1
ATOM 4753 C C . ARG A 1 583 ? 20.312 9.232 10.138 1.00 72.56 583 ARG A C 1
ATOM 4755 O O . ARG A 1 583 ? 20.870 8.605 9.237 1.00 72.56 583 ARG A O 1
ATOM 4762 N N . LEU A 1 584 ? 20.797 10.368 10.638 1.00 64.50 584 LEU A N 1
ATOM 4763 C CA . LEU A 1 584 ? 22.154 10.825 10.337 1.00 64.50 584 LEU A CA 1
ATOM 4764 C C . LEU A 1 584 ? 23.166 9.976 11.134 1.00 64.50 584 LEU A C 1
ATOM 4766 O O . LEU A 1 584 ? 22.892 9.626 12.287 1.00 64.50 584 LEU A O 1
ATOM 4770 N N . PRO A 1 585 ? 24.303 9.597 10.531 1.00 60.16 585 PRO A N 1
ATOM 4771 C CA . PRO A 1 585 ? 25.337 8.823 11.205 1.00 60.16 585 PRO A CA 1
ATOM 4772 C C . PRO A 1 585 ? 25.970 9.663 12.320 1.00 60.16 585 PRO A C 1
ATOM 4774 O O . PRO A 1 585 ? 26.140 10.871 12.172 1.00 60.16 585 PRO A O 1
ATOM 4777 N N . LYS A 1 586 ? 26.302 9.029 13.453 1.00 59.81 586 LYS A N 1
ATOM 4778 C CA . LYS A 1 586 ? 26.817 9.756 14.624 1.00 59.81 586 LYS A CA 1
ATOM 4779 C C . LYS A 1 586 ? 28.254 10.253 14.434 1.00 59.81 586 LYS A C 1
ATOM 4781 O O . LYS A 1 586 ? 28.550 11.330 14.928 1.00 59.81 586 LYS A O 1
ATOM 4786 N N . VAL A 1 587 ? 29.117 9.525 13.718 1.00 53.12 587 VAL A N 1
ATOM 4787 C CA . VAL A 1 587 ? 30.508 9.909 13.397 1.00 53.12 587 VAL A CA 1
ATOM 4788 C C . VAL A 1 587 ? 30.967 9.076 12.177 1.00 53.12 587 VAL A C 1
ATOM 4790 O O . VAL A 1 587 ? 30.658 7.888 12.141 1.00 53.12 587 VAL A O 1
ATOM 4793 N N . SER A 1 588 ? 31.696 9.663 11.210 1.00 52.66 588 SER A N 1
ATOM 4794 C CA . SER A 1 588 ? 32.443 9.043 10.068 1.00 52.66 588 SER A CA 1
ATOM 4795 C C . SER A 1 588 ? 31.819 8.913 8.662 1.00 52.66 588 SER A C 1
ATOM 4797 O O . SER A 1 588 ? 32.550 8.594 7.721 1.00 52.66 588 SER A O 1
ATOM 4799 N N . ASP A 1 589 ? 30.533 9.201 8.448 1.00 57.31 589 ASP A N 1
ATOM 4800 C CA . ASP A 1 589 ? 29.919 9.065 7.114 1.00 57.31 589 ASP A CA 1
ATOM 4801 C C . ASP A 1 589 ? 29.521 10.427 6.514 1.00 57.31 589 ASP A C 1
ATOM 4803 O O . ASP A 1 589 ? 28.792 11.206 7.123 1.00 57.31 589 ASP A O 1
ATOM 4807 N N . ASN A 1 590 ? 30.015 10.695 5.297 1.00 59.25 590 ASN A N 1
ATOM 4808 C CA . ASN A 1 590 ? 29.768 11.916 4.520 1.00 59.25 590 ASN A CA 1
ATOM 4809 C C . ASN A 1 590 ? 28.372 11.936 3.861 1.00 59.25 590 ASN A C 1
ATOM 4811 O O . ASN A 1 590 ? 28.068 12.858 3.102 1.00 59.25 590 ASN A O 1
ATOM 4815 N N . SER A 1 591 ? 27.527 10.919 4.076 1.00 67.69 591 SER A N 1
ATOM 4816 C CA . SER A 1 591 ? 26.185 10.888 3.491 1.00 67.69 591 SER A CA 1
ATOM 4817 C C . SER A 1 591 ? 25.291 11.998 4.057 1.00 67.69 591 SER A C 1
ATOM 4819 O O . SER A 1 591 ? 25.006 12.084 5.253 1.00 67.69 591 SER A O 1
ATOM 4821 N N . SER A 1 592 ? 24.810 12.865 3.164 1.00 77.56 592 SER A N 1
ATOM 4822 C CA . SER A 1 592 ? 23.867 13.924 3.518 1.00 77.56 592 SER A CA 1
ATOM 4823 C C . SER A 1 592 ? 22.463 13.363 3.771 1.00 77.56 592 SER A C 1
ATOM 4825 O O . SER A 1 592 ? 22.106 12.274 3.308 1.00 77.56 592 SER A O 1
ATOM 4827 N N . ARG A 1 593 ? 21.608 14.148 4.437 1.00 79.50 593 ARG A N 1
ATOM 4828 C CA . ARG A 1 593 ? 20.177 13.826 4.592 1.00 79.50 593 ARG A CA 1
ATOM 4829 C C . ARG A 1 593 ? 19.496 13.577 3.242 1.00 79.50 593 ARG A C 1
ATOM 4831 O O . ARG A 1 593 ? 18.727 12.628 3.131 1.00 79.50 593 ARG A O 1
ATOM 4838 N N . SER A 1 594 ? 19.831 14.360 2.216 1.00 81.94 594 SER A N 1
ATOM 4839 C CA . SER A 1 594 ? 19.316 14.179 0.851 1.00 81.94 594 SER A CA 1
ATOM 4840 C C . SER A 1 594 ? 19.757 12.849 0.237 1.00 81.94 594 SER A C 1
ATOM 4842 O O . SER A 1 594 ? 18.957 12.174 -0.397 1.00 81.94 594 SER A O 1
ATOM 4844 N N . THR A 1 595 ? 21.000 12.421 0.488 1.00 81.69 595 THR A N 1
ATOM 4845 C CA . THR A 1 595 ? 21.519 11.124 0.013 1.00 81.69 595 THR A CA 1
ATOM 4846 C C . THR A 1 595 ? 20.732 9.963 0.626 1.00 81.69 595 THR A C 1
ATOM 4848 O O . THR A 1 595 ? 20.323 9.036 -0.070 1.00 81.69 595 THR A O 1
ATOM 4851 N N . ARG A 1 596 ? 20.477 10.015 1.939 1.00 82.12 596 ARG A N 1
ATOM 4852 C CA . ARG A 1 596 ? 19.707 8.976 2.642 1.00 82.12 596 ARG A CA 1
ATOM 4853 C C . ARG A 1 596 ? 18.226 8.986 2.257 1.00 82.12 596 ARG A C 1
ATOM 4855 O O . ARG A 1 596 ? 17.634 7.920 2.128 1.00 82.12 596 ARG A O 1
ATOM 4862 N N . ARG A 1 597 ? 17.649 10.166 2.009 1.00 87.25 597 ARG A N 1
ATOM 4863 C CA . ARG A 1 597 ? 16.301 10.306 1.440 1.00 87.25 597 ARG A CA 1
ATOM 4864 C C . ARG A 1 597 ? 16.202 9.674 0.052 1.00 87.25 597 ARG A C 1
ATOM 4866 O O . ARG A 1 597 ? 15.289 8.888 -0.166 1.00 87.25 597 ARG A O 1
ATOM 4873 N N . ALA A 1 598 ? 17.168 9.929 -0.832 1.00 88.38 598 ALA A N 1
ATOM 4874 C CA . ALA A 1 598 ? 17.222 9.294 -2.147 1.00 88.38 598 ALA A CA 1
ATOM 4875 C C . ALA A 1 598 ? 17.286 7.758 -2.045 1.00 88.38 598 ALA A C 1
ATOM 4877 O O . ALA A 1 598 ? 16.613 7.073 -2.802 1.00 88.38 598 ALA A O 1
ATOM 4878 N N . ARG A 1 599 ? 17.999 7.190 -1.062 1.00 86.38 599 ARG A N 1
ATOM 4879 C CA . ARG A 1 599 ? 17.982 5.731 -0.823 1.00 86.38 599 ARG A CA 1
ATOM 4880 C C . ARG A 1 599 ? 16.647 5.182 -0.345 1.00 86.38 599 ARG A C 1
ATOM 4882 O O . ARG A 1 599 ? 16.250 4.103 -0.774 1.00 86.38 599 ARG A O 1
ATOM 4889 N N . ALA A 1 600 ? 15.975 5.892 0.556 1.00 89.31 600 ALA A N 1
ATOM 4890 C CA . ALA A 1 600 ? 14.642 5.496 0.996 1.00 89.31 600 ALA A CA 1
ATOM 4891 C C . ALA A 1 600 ? 13.672 5.484 -0.199 1.00 89.31 600 ALA A C 1
ATOM 4893 O O . ALA A 1 600 ? 12.932 4.525 -0.382 1.00 89.31 600 ALA A O 1
ATOM 4894 N N . ILE A 1 601 ? 13.765 6.494 -1.074 1.00 92.31 601 ILE A N 1
ATOM 4895 C CA . ILE A 1 601 ? 13.004 6.552 -2.329 1.00 92.31 601 ILE A CA 1
ATOM 4896 C C . ILE A 1 601 ? 13.394 5.410 -3.276 1.00 92.31 601 ILE A C 1
ATOM 4898 O O . ILE A 1 601 ? 12.512 4.766 -3.826 1.00 92.31 601 ILE A O 1
ATOM 4902 N N . HIS A 1 602 ? 14.686 5.097 -3.428 1.00 91.00 602 HIS A N 1
ATOM 4903 C CA . HIS A 1 602 ? 15.138 3.940 -4.214 1.00 91.00 602 HIS A CA 1
ATOM 4904 C C . HIS A 1 602 ? 14.510 2.637 -3.702 1.00 91.00 602 HIS A C 1
ATOM 4906 O O . HIS A 1 602 ? 13.976 1.862 -4.488 1.00 91.00 602 HIS A O 1
ATOM 4912 N N . THR A 1 603 ? 14.501 2.441 -2.383 1.00 91.44 603 THR A N 1
ATOM 4913 C CA . THR A 1 603 ? 13.881 1.269 -1.743 1.00 91.44 603 THR A CA 1
ATOM 4914 C C . THR A 1 603 ? 12.376 1.220 -2.025 1.00 91.44 603 THR A C 1
ATOM 4916 O O . THR A 1 603 ? 11.854 0.160 -2.353 1.00 91.44 603 THR A O 1
ATOM 4919 N N . ALA A 1 604 ? 11.682 2.361 -1.972 1.00 93.94 604 ALA A N 1
ATOM 4920 C CA . ALA A 1 604 ? 10.260 2.446 -2.304 1.00 93.94 604 ALA A CA 1
ATOM 4921 C C . ALA A 1 604 ? 9.972 2.168 -3.792 1.00 93.94 604 ALA A C 1
ATOM 4923 O O . ALA A 1 604 ? 9.022 1.452 -4.095 1.00 93.94 604 ALA A O 1
ATOM 4924 N N . ILE A 1 605 ? 10.798 2.669 -4.720 1.00 94.50 605 ILE A N 1
ATOM 4925 C CA . ILE A 1 605 ? 10.687 2.372 -6.161 1.00 94.50 605 ILE A CA 1
ATOM 4926 C C . ILE A 1 605 ? 10.880 0.873 -6.410 1.00 94.50 605 ILE A C 1
ATOM 4928 O O . ILE A 1 605 ? 10.106 0.263 -7.144 1.00 94.50 605 ILE A O 1
ATOM 4932 N N . LYS A 1 606 ? 11.874 0.260 -5.762 1.00 92.75 606 LYS A N 1
ATOM 4933 C CA . LYS A 1 606 ? 12.094 -1.185 -5.844 1.00 92.75 606 LYS A CA 1
ATOM 4934 C C . LYS A 1 606 ? 10.908 -1.969 -5.269 1.00 92.75 606 LYS A C 1
ATOM 4936 O O . LYS A 1 606 ? 10.465 -2.926 -5.891 1.00 92.75 606 LYS A O 1
ATOM 4941 N N . ALA A 1 607 ? 10.320 -1.510 -4.164 1.00 93.44 607 ALA A N 1
ATOM 4942 C CA . ALA A 1 607 ? 9.087 -2.088 -3.637 1.00 93.44 607 ALA A CA 1
ATOM 4943 C C . ALA A 1 607 ? 7.908 -1.971 -4.610 1.00 93.44 607 ALA A C 1
ATOM 4945 O O . ALA A 1 607 ? 7.149 -2.927 -4.737 1.00 93.44 607 ALA A O 1
ATOM 4946 N N . CYS A 1 608 ? 7.774 -0.865 -5.349 1.00 94.31 608 CYS A N 1
ATOM 4947 C CA . CYS A 1 608 ? 6.770 -0.745 -6.412 1.00 94.31 608 CYS A CA 1
ATOM 4948 C C . CYS A 1 608 ? 6.983 -1.801 -7.508 1.00 94.31 608 CYS A C 1
ATOM 4950 O O . CYS A 1 608 ? 6.024 -2.436 -7.926 1.00 94.31 608 CYS A O 1
ATOM 4952 N N . LEU A 1 609 ? 8.232 -2.037 -7.930 1.00 93.06 609 LEU A N 1
ATOM 4953 C CA . LEU A 1 609 ? 8.573 -3.038 -8.952 1.00 93.06 609 LEU A CA 1
ATOM 4954 C C . LEU A 1 609 ? 8.337 -4.487 -8.504 1.00 93.06 609 LEU A C 1
ATOM 4956 O O . LEU A 1 609 ? 7.996 -5.320 -9.336 1.00 93.06 609 LEU A O 1
ATOM 4960 N N . GLU A 1 610 ? 8.542 -4.792 -7.221 1.00 91.38 610 GLU A N 1
ATOM 4961 C CA . GLU A 1 610 ? 8.332 -6.142 -6.674 1.00 91.38 610 GLU A CA 1
ATOM 4962 C C . GLU A 1 610 ? 6.862 -6.425 -6.331 1.00 91.38 610 GLU A C 1
ATOM 4964 O O . GLU A 1 610 ? 6.436 -7.573 -6.367 1.00 91.38 610 GLU A O 1
ATOM 4969 N N . SER A 1 611 ? 6.072 -5.389 -6.031 1.00 90.56 611 SER A N 1
ATOM 4970 C CA . SER A 1 611 ? 4.658 -5.535 -5.649 1.00 90.56 611 SER A CA 1
ATOM 4971 C C . SER A 1 611 ? 3.661 -5.243 -6.764 1.00 90.56 611 SER A C 1
ATOM 4973 O O . SER A 1 611 ? 2.522 -5.691 -6.692 1.00 90.56 611 SER A O 1
ATOM 4975 N N . GLY A 1 612 ? 4.031 -4.446 -7.766 1.00 91.69 612 GLY A N 1
ATOM 4976 C CA . GLY A 1 612 ? 3.071 -3.860 -8.696 1.00 91.69 612 GLY A CA 1
ATOM 4977 C C . GLY A 1 612 ? 2.206 -2.784 -8.047 1.00 91.69 612 GLY A C 1
ATOM 4978 O O . GLY A 1 612 ? 1.176 -2.424 -8.603 1.00 91.69 612 GLY A O 1
ATOM 4979 N N . CYS A 1 613 ? 2.591 -2.262 -6.880 1.00 93.31 613 CYS A N 1
ATOM 4980 C CA . CYS A 1 613 ? 1.991 -1.065 -6.303 1.00 93.31 613 CYS A CA 1
ATOM 4981 C C . CYS A 1 613 ? 2.571 0.197 -6.942 1.00 93.31 613 CYS A C 1
ATOM 4983 O O . CYS A 1 613 ? 3.650 0.199 -7.540 1.00 93.31 613 CYS A O 1
ATOM 4985 N N . LYS A 1 614 ? 1.869 1.298 -6.728 1.00 94.25 614 LYS A N 1
ATOM 4986 C CA . LYS A 1 614 ? 2.351 2.668 -6.829 1.00 94.25 614 LYS A CA 1
ATOM 4987 C C . LYS A 1 614 ? 2.684 3.187 -5.447 1.00 94.25 614 LYS A C 1
ATOM 4989 O O . LYS A 1 614 ? 2.189 2.678 -4.441 1.00 94.25 614 LYS A O 1
ATOM 4994 N N . CYS A 1 615 ? 3.486 4.241 -5.395 1.00 95.31 615 CYS A N 1
ATOM 4995 C CA . CYS A 1 615 ? 3.848 4.876 -4.142 1.00 95.31 615 CYS A CA 1
ATOM 4996 C C . CYS A 1 615 ? 3.846 6.399 -4.255 1.00 95.31 615 CYS A C 1
ATOM 4998 O O . CYS A 1 615 ? 4.463 6.974 -5.152 1.00 95.31 615 CYS A O 1
ATOM 5000 N N . VAL A 1 616 ? 3.230 7.066 -3.277 1.00 94.19 616 VAL A N 1
ATOM 5001 C CA . VAL A 1 616 ? 3.413 8.505 -3.062 1.00 94.19 616 VAL A CA 1
ATOM 5002 C C . VAL A 1 616 ? 4.161 8.774 -1.761 1.00 94.19 616 VAL A C 1
ATOM 5004 O O . VAL A 1 616 ? 3.835 8.241 -0.701 1.00 94.19 616 VAL A O 1
ATOM 5007 N N . LEU A 1 617 ? 5.185 9.620 -1.844 1.00 92.69 617 LEU A N 1
ATOM 5008 C CA . LEU A 1 617 ? 5.873 10.179 -0.689 1.00 92.69 617 LEU A CA 1
ATOM 5009 C C . LEU A 1 617 ? 5.243 11.531 -0.347 1.00 92.69 617 LEU A C 1
ATOM 5011 O O . LEU A 1 617 ? 5.484 12.534 -1.023 1.00 92.69 617 LEU A O 1
ATOM 5015 N N . THR A 1 618 ? 4.449 11.551 0.721 1.00 86.75 618 THR A N 1
ATOM 5016 C CA . THR A 1 618 ? 3.769 12.750 1.226 1.00 86.75 618 THR A CA 1
ATOM 5017 C C . THR A 1 618 ? 3.891 12.848 2.746 1.00 86.75 618 THR A C 1
ATOM 5019 O O . THR A 1 618 ? 4.301 11.912 3.435 1.00 86.75 618 THR A O 1
ATOM 5022 N N . SER A 1 619 ? 3.593 14.025 3.281 1.00 76.06 619 SER A N 1
ATOM 5023 C CA . SER A 1 619 ? 3.476 14.233 4.718 1.00 76.06 619 SER A CA 1
ATOM 5024 C C . SER A 1 619 ? 2.192 13.610 5.262 1.00 76.06 619 SER A C 1
ATOM 5026 O O . SER A 1 619 ? 1.200 13.558 4.544 1.00 76.06 619 SER A O 1
ATOM 5028 N N . PRO A 1 620 ? 2.146 13.211 6.541 1.00 74.69 620 PRO A N 1
ATOM 5029 C CA . PRO A 1 620 ? 0.867 12.953 7.194 1.00 74.69 620 PRO A CA 1
ATOM 5030 C C . PRO A 1 620 ? 0.001 14.225 7.181 1.00 74.69 620 PRO A C 1
ATOM 5032 O O . PRO A 1 620 ? 0.530 15.330 7.030 1.00 74.69 620 PRO A O 1
ATOM 5035 N N . TYR A 1 621 ? -1.313 14.086 7.377 1.00 75.75 621 TYR A N 1
ATOM 5036 C CA . TYR A 1 621 ? -2.288 15.194 7.368 1.00 75.75 621 TYR A CA 1
ATOM 5037 C C . TYR A 1 621 ? -2.544 15.847 5.994 1.00 75.75 621 TYR A C 1
ATOM 5039 O O . TYR A 1 621 ? -3.076 16.958 5.928 1.00 75.75 621 TYR A O 1
ATOM 5047 N N . THR A 1 622 ? -2.186 15.190 4.891 1.00 73.12 622 THR A N 1
ATOM 5048 C CA . THR A 1 622 ? -2.555 15.601 3.526 1.00 73.12 622 THR A CA 1
ATOM 5049 C C . THR A 1 622 ? -3.670 14.715 2.999 1.00 73.12 622 THR A C 1
ATOM 5051 O O . THR A 1 622 ? -3.772 13.555 3.377 1.00 73.12 622 THR A O 1
ATOM 5054 N N . ILE A 1 623 ? -4.528 15.252 2.129 1.00 76.50 623 ILE A N 1
ATOM 5055 C CA . ILE A 1 623 ? -5.516 14.439 1.411 1.00 76.50 623 ILE A CA 1
ATOM 5056 C C . ILE A 1 623 ? -4.756 13.510 0.465 1.00 76.50 623 ILE A C 1
ATOM 5058 O O . ILE A 1 623 ? -3.987 13.994 -0.368 1.00 76.50 623 ILE A O 1
ATOM 5062 N N . LEU A 1 624 ? -4.984 12.201 0.581 1.00 74.12 624 LEU A N 1
ATOM 5063 C CA . LEU A 1 624 ? -4.423 11.240 -0.357 1.00 74.12 624 LEU A CA 1
ATOM 5064 C C . LEU A 1 624 ? -4.962 11.508 -1.763 1.00 74.12 624 LEU A C 1
ATOM 5066 O O . LEU A 1 624 ? -6.170 11.552 -1.992 1.00 74.12 624 LEU A O 1
ATOM 5070 N N . ARG A 1 625 ? -4.036 11.634 -2.710 1.00 77.00 625 ARG A N 1
ATOM 5071 C CA . ARG A 1 625 ? -4.318 11.689 -4.141 1.00 77.00 625 ARG A CA 1
ATOM 5072 C C . ARG A 1 625 ? -3.726 10.448 -4.790 1.00 77.00 625 ARG A C 1
ATOM 5074 O O . ARG A 1 625 ? -2.596 10.074 -4.484 1.00 77.00 625 ARG A O 1
ATOM 5081 N N . THR A 1 626 ? -4.486 9.813 -5.672 1.00 82.19 626 THR A N 1
ATOM 5082 C CA . THR A 1 626 ? -3.959 8.763 -6.549 1.00 82.19 626 THR A CA 1
ATOM 5083 C C . THR A 1 626 ? -3.324 9.419 -7.764 1.00 82.19 626 THR A C 1
ATOM 5085 O O . THR A 1 626 ? -3.950 10.265 -8.403 1.00 82.19 626 THR A O 1
ATOM 5088 N N . TYR A 1 627 ? -2.103 9.017 -8.085 1.00 87.31 627 TYR A N 1
ATOM 5089 C CA . TYR A 1 627 ? -1.295 9.577 -9.160 1.00 87.31 627 TYR A CA 1
ATOM 5090 C C . TYR A 1 627 ? -1.285 8.650 -10.381 1.00 87.31 627 TYR A C 1
ATOM 5092 O O . TYR A 1 627 ? -1.617 7.462 -10.303 1.00 87.31 627 TYR A O 1
ATOM 5100 N N . ASN A 1 628 ? -0.952 9.214 -11.542 1.00 87.31 628 ASN A N 1
ATOM 5101 C CA . ASN A 1 628 ? -0.839 8.448 -12.787 1.00 87.31 628 ASN A CA 1
ATOM 5102 C C . ASN A 1 628 ? 0.509 7.720 -12.878 1.00 87.31 628 ASN A C 1
ATOM 5104 O O . ASN A 1 628 ? 0.637 6.763 -13.639 1.00 87.31 628 ASN A O 1
ATOM 5108 N N . GLU A 1 629 ? 1.471 8.211 -12.106 1.00 91.88 629 GLU A N 1
ATOM 5109 C CA . GLU A 1 629 ? 2.850 7.790 -11.961 1.00 91.88 629 GLU A CA 1
ATOM 5110 C C . GLU A 1 629 ? 2.985 6.563 -11.046 1.00 91.88 629 GLU A C 1
ATOM 5112 O O . GLU A 1 629 ? 2.250 6.417 -10.067 1.00 91.88 629 GLU A O 1
ATOM 5117 N N . VAL A 1 630 ? 3.984 5.718 -11.315 1.00 94.12 630 VAL A N 1
ATOM 5118 C CA . VAL A 1 630 ? 4.383 4.616 -10.419 1.00 94.12 630 VAL A CA 1
ATOM 5119 C C . VAL A 1 630 ? 4.926 5.152 -9.098 1.00 94.12 630 VAL A C 1
ATOM 5121 O O . VAL A 1 630 ? 4.610 4.631 -8.029 1.00 94.12 630 VAL A O 1
ATOM 5124 N N . PHE A 1 631 ? 5.735 6.211 -9.156 1.00 96.06 631 PHE A N 1
ATOM 5125 C CA . PHE A 1 631 ? 6.252 6.877 -7.966 1.00 96.06 631 PHE A CA 1
ATOM 5126 C C . PHE A 1 631 ? 6.127 8.392 -8.091 1.00 96.06 631 PHE A C 1
ATOM 5128 O O . PHE A 1 631 ? 6.564 8.974 -9.085 1.00 96.06 631 PHE A O 1
ATOM 5135 N N . TYR A 1 632 ? 5.593 9.032 -7.051 1.00 95.06 632 TYR A N 1
ATOM 5136 C CA . TYR A 1 632 ? 5.504 10.487 -6.970 1.00 95.06 632 TYR A CA 1
ATOM 5137 C C . TYR A 1 632 ? 5.940 11.004 -5.600 1.00 95.06 632 TYR A C 1
ATOM 5139 O O . TYR A 1 632 ? 5.555 10.486 -4.553 1.00 95.06 632 TYR A O 1
ATOM 5147 N N . ASN A 1 633 ? 6.733 12.068 -5.588 1.00 93.50 633 ASN A N 1
ATOM 5148 C CA . ASN A 1 633 ? 7.169 12.737 -4.373 1.00 93.50 633 ASN A CA 1
ATOM 5149 C C . ASN A 1 633 ? 6.620 14.157 -4.346 1.00 93.50 633 ASN A C 1
ATOM 5151 O O . ASN A 1 633 ? 7.028 14.997 -5.142 1.00 93.50 633 ASN A O 1
ATOM 5155 N N . GLU A 1 634 ? 5.731 14.450 -3.396 1.00 88.94 634 GLU A N 1
ATOM 5156 C CA . GLU A 1 634 ? 5.106 15.774 -3.305 1.00 88.94 634 GLU A CA 1
ATOM 5157 C C . GLU A 1 634 ? 6.087 16.881 -2.893 1.00 88.94 634 GLU A C 1
ATOM 5159 O O . GLU A 1 634 ? 5.812 18.065 -3.093 1.00 88.94 634 GLU A O 1
ATOM 5164 N N . GLN A 1 635 ? 7.217 16.518 -2.279 1.00 85.50 635 GLN A N 1
ATOM 5165 C CA . GLN A 1 635 ? 8.208 17.464 -1.763 1.00 85.50 635 GLN A CA 1
ATOM 5166 C C . GLN A 1 635 ? 9.629 17.029 -2.153 1.00 85.50 635 GLN A C 1
ATOM 5168 O O . GLN A 1 635 ? 10.428 16.633 -1.292 1.00 85.50 635 GLN A O 1
ATOM 5173 N N . PRO A 1 636 ? 9.965 17.057 -3.453 1.00 89.81 636 PRO A N 1
ATOM 5174 C CA . PRO A 1 636 ? 11.230 16.529 -3.928 1.00 89.81 636 PRO A CA 1
ATOM 5175 C C . PRO A 1 636 ? 12.390 17.492 -3.674 1.00 89.81 636 PRO A C 1
ATOM 5177 O O . PRO A 1 636 ? 12.289 18.701 -3.903 1.00 89.81 636 PRO A O 1
ATOM 5180 N N . SER A 1 637 ? 13.526 16.948 -3.237 1.00 87.38 637 SER A N 1
ATOM 5181 C CA . SER A 1 637 ? 14.784 17.695 -3.156 1.00 87.38 637 SER A CA 1
ATOM 5182 C C . SER A 1 637 ? 15.425 17.876 -4.539 1.00 87.38 637 SER A C 1
ATOM 5184 O O . SER A 1 637 ? 15.130 17.144 -5.482 1.00 87.38 637 SER A O 1
ATOM 5186 N N . THR A 1 638 ? 16.356 18.825 -4.677 1.00 86.62 638 THR A N 1
ATOM 5187 C CA . THR A 1 638 ? 17.088 19.047 -5.941 1.00 86.62 638 THR A CA 1
ATOM 5188 C C . THR A 1 638 ? 17.821 17.793 -6.424 1.00 86.62 638 THR A C 1
ATOM 5190 O O . THR A 1 638 ? 17.876 17.541 -7.623 1.00 86.62 638 THR A O 1
ATOM 5193 N N . LEU A 1 639 ? 18.362 16.991 -5.499 1.00 87.69 639 LEU A N 1
ATOM 5194 C CA . LEU A 1 639 ? 19.016 15.725 -5.835 1.00 87.69 639 LEU A CA 1
ATOM 5195 C C . LEU A 1 639 ? 18.016 14.728 -6.433 1.00 87.69 639 LEU A C 1
ATOM 5197 O O . LEU A 1 639 ? 18.309 14.117 -7.452 1.00 87.69 639 LEU A O 1
ATOM 5201 N N . GLU A 1 640 ? 16.834 14.600 -5.826 1.00 90.94 640 GLU A N 1
ATOM 5202 C CA . GLU A 1 640 ? 15.774 13.699 -6.302 1.00 90.94 640 GLU A CA 1
ATOM 5203 C C . GLU A 1 640 ? 15.334 14.061 -7.724 1.00 90.94 640 GLU A C 1
ATOM 5205 O O . GLU A 1 640 ? 15.283 13.179 -8.576 1.00 90.94 640 GLU A O 1
ATOM 5210 N N . LYS A 1 641 ? 15.142 15.357 -8.005 1.00 90.44 641 LYS A N 1
ATOM 5211 C CA . LYS A 1 641 ? 14.828 15.854 -9.355 1.00 90.44 641 LYS A CA 1
ATOM 5212 C C . LYS A 1 641 ? 15.936 15.556 -10.363 1.00 90.44 641 LYS A C 1
ATOM 5214 O O . LYS A 1 641 ? 15.682 15.077 -11.461 1.00 90.44 641 LYS A O 1
ATOM 5219 N N . ASN A 1 642 ? 17.190 15.815 -9.991 1.00 87.69 642 ASN A N 1
ATOM 5220 C CA . ASN A 1 642 ? 18.335 15.603 -10.881 1.00 87.69 642 ASN A CA 1
ATOM 5221 C C . ASN A 1 642 ? 18.568 14.123 -11.232 1.00 87.69 642 ASN A C 1
ATOM 5223 O O . ASN A 1 642 ? 19.141 13.824 -12.282 1.00 87.69 642 ASN A O 1
ATOM 5227 N N . LEU A 1 643 ? 18.155 13.211 -10.349 1.00 87.69 643 LEU A N 1
ATOM 5228 C CA . LEU A 1 643 ? 18.217 11.767 -10.563 1.00 87.69 643 LEU A CA 1
ATOM 5229 C C . LEU A 1 643 ? 16.943 11.202 -11.217 1.00 87.69 643 LEU A C 1
ATOM 5231 O O . LEU A 1 643 ? 16.914 10.008 -11.507 1.00 87.69 643 LEU A O 1
ATOM 5235 N N . GLY A 1 644 ? 15.915 12.026 -11.458 1.00 89.00 644 GLY A N 1
ATOM 5236 C CA . GLY A 1 644 ? 14.623 11.589 -11.999 1.00 89.00 644 GLY A CA 1
ATOM 5237 C C . GLY A 1 644 ? 13.842 10.684 -11.044 1.00 89.00 644 GLY A C 1
ATOM 5238 O O . GLY A 1 644 ? 13.123 9.797 -11.483 1.00 89.00 644 GLY A O 1
ATOM 5239 N N . MET A 1 645 ? 14.039 10.851 -9.734 1.00 91.81 645 MET A N 1
ATOM 5240 C CA . MET A 1 645 ? 13.415 10.035 -8.684 1.00 91.81 645 MET A CA 1
ATOM 5241 C C . MET A 1 645 ? 12.212 10.725 -8.034 1.00 91.81 645 MET A C 1
ATOM 5243 O O . MET A 1 645 ? 11.651 10.208 -7.074 1.00 91.81 645 MET A O 1
ATOM 5247 N N . ASP A 1 646 ? 11.862 11.929 -8.473 1.00 93.69 646 ASP A N 1
ATOM 5248 C CA . ASP A 1 646 ? 10.729 12.697 -7.964 1.00 93.69 646 ASP A CA 1
ATOM 5249 C C . ASP A 1 646 ? 9.402 12.305 -8.620 1.00 93.69 646 ASP A C 1
ATOM 5251 O O . ASP A 1 646 ? 8.370 12.323 -7.951 1.00 93.69 646 ASP A O 1
ATOM 5255 N N . CYS A 1 647 ? 9.445 11.937 -9.900 1.00 94.75 647 CYS A N 1
ATOM 5256 C CA . CYS A 1 647 ? 8.287 11.586 -10.710 1.00 94.75 647 CYS A CA 1
ATOM 5257 C C . CYS A 1 647 ? 8.669 10.468 -11.690 1.00 94.75 647 CYS A C 1
ATOM 5259 O O . CYS A 1 647 ? 9.439 10.691 -12.624 1.00 94.75 647 CYS A O 1
ATOM 5261 N N . VAL A 1 648 ? 8.156 9.257 -11.461 1.00 94.44 648 VAL A N 1
ATOM 5262 C CA . VAL A 1 648 ? 8.438 8.078 -12.290 1.00 94.44 648 VAL A CA 1
ATOM 5263 C C . VAL A 1 648 ? 7.158 7.633 -12.977 1.00 94.44 648 VAL A C 1
ATOM 5265 O O . VAL A 1 648 ? 6.262 7.094 -12.329 1.00 94.44 648 VAL A O 1
ATOM 5268 N N . GLY A 1 649 ? 7.086 7.869 -14.287 1.00 91.31 649 GLY A N 1
ATOM 5269 C CA . GLY A 1 649 ? 5.881 7.666 -15.087 1.00 91.31 649 GLY A CA 1
ATOM 5270 C C . GLY A 1 649 ? 5.417 6.214 -15.114 1.00 91.31 649 GLY A C 1
ATOM 5271 O O . GLY A 1 649 ? 4.313 5.947 -14.660 1.00 91.31 649 GLY A O 1
ATOM 5272 N N . TYR A 1 650 ? 6.260 5.302 -15.608 1.00 92.06 650 TYR A N 1
ATOM 5273 C CA . TYR A 1 650 ? 5.904 3.908 -15.922 1.00 92.06 650 TYR A CA 1
ATOM 5274 C C . TYR A 1 650 ? 6.785 2.882 -15.195 1.00 92.06 650 TYR A C 1
ATOM 5276 O O . TYR A 1 650 ? 7.895 3.207 -14.758 1.00 92.06 650 TYR A O 1
ATOM 5284 N N . TYR A 1 651 ? 6.346 1.619 -15.116 1.00 91.88 651 TYR A N 1
ATOM 5285 C CA . TYR A 1 651 ? 7.129 0.559 -14.460 1.00 91.88 651 TYR A CA 1
ATOM 5286 C C . TYR A 1 651 ? 8.443 0.281 -15.196 1.00 91.88 651 TYR A C 1
ATOM 5288 O O . TYR A 1 651 ? 9.481 0.061 -14.566 1.00 91.88 651 TYR A O 1
ATOM 5296 N N . ARG A 1 652 ? 8.454 0.398 -16.529 1.00 88.31 652 ARG A N 1
ATOM 5297 C CA . ARG A 1 652 ? 9.695 0.327 -17.322 1.00 88.31 652 ARG A CA 1
ATOM 5298 C C . ARG A 1 652 ? 10.721 1.402 -16.929 1.00 88.31 652 ARG A C 1
ATOM 5300 O O . ARG A 1 652 ? 11.917 1.114 -16.859 1.00 88.31 652 ARG A O 1
ATOM 5307 N N . ASP A 1 653 ? 10.262 2.616 -16.617 1.00 89.56 653 ASP A N 1
ATOM 5308 C CA . ASP A 1 653 ? 11.131 3.733 -16.232 1.00 89.56 653 ASP A CA 1
ATOM 5309 C C . ASP A 1 653 ? 11.645 3.523 -14.805 1.00 89.56 653 ASP A C 1
ATOM 5311 O O . ASP A 1 653 ? 12.830 3.719 -14.529 1.00 89.56 653 ASP A O 1
ATOM 5315 N N . ALA A 1 654 ? 10.779 3.034 -13.912 1.00 92.88 654 ALA A N 1
ATOM 5316 C CA . ALA A 1 654 ? 11.157 2.609 -12.569 1.00 92.88 654 ALA A CA 1
ATOM 5317 C C . ALA A 1 654 ? 12.241 1.522 -12.610 1.00 92.88 654 ALA A C 1
ATOM 5319 O O . ALA A 1 654 ? 13.239 1.634 -11.898 1.00 92.88 654 ALA A O 1
ATOM 5320 N N . LYS A 1 655 ? 12.107 0.519 -13.490 1.00 91.56 655 LYS A N 1
ATOM 5321 C CA . LYS A 1 655 ? 13.098 -0.552 -13.698 1.00 91.56 655 LYS A CA 1
ATOM 5322 C C . LYS A 1 655 ? 14.436 0.004 -14.180 1.00 91.56 655 LYS A C 1
ATOM 5324 O O . LYS A 1 655 ? 15.494 -0.452 -13.743 1.00 91.56 655 LYS A O 1
ATOM 5329 N N . LEU A 1 656 ? 14.408 1.005 -15.060 1.00 89.12 656 LEU A N 1
ATOM 5330 C CA . LEU A 1 656 ? 15.608 1.692 -15.529 1.00 89.12 656 LEU A CA 1
ATOM 5331 C C . LEU A 1 656 ? 16.298 2.454 -14.388 1.00 89.12 656 LEU A C 1
ATOM 5333 O O . LEU A 1 656 ? 17.505 2.311 -14.188 1.00 89.12 656 LEU A O 1
ATOM 5337 N N . ILE A 1 657 ? 15.533 3.224 -13.611 1.00 90.38 657 ILE A N 1
ATOM 5338 C CA . ILE A 1 657 ? 16.021 3.986 -12.454 1.00 90.38 657 ILE A CA 1
ATOM 5339 C C . ILE A 1 657 ? 16.599 3.052 -11.385 1.00 90.38 657 ILE A C 1
ATOM 5341 O O . ILE A 1 657 ? 17.712 3.292 -10.914 1.00 90.38 657 ILE A O 1
ATOM 5345 N N . ASP A 1 658 ? 15.901 1.968 -11.045 1.00 91.62 658 ASP A N 1
ATOM 5346 C CA . ASP A 1 658 ? 16.367 0.967 -10.084 1.00 91.62 658 ASP A CA 1
ATOM 5347 C C . ASP A 1 658 ? 17.703 0.349 -10.513 1.00 91.62 658 ASP A C 1
ATOM 5349 O O . ASP A 1 658 ? 18.661 0.330 -9.734 1.00 91.62 658 ASP A O 1
ATOM 5353 N N . LYS A 1 659 ? 17.821 -0.078 -11.777 1.00 89.44 659 LYS A N 1
ATOM 5354 C CA . LYS A 1 659 ? 19.077 -0.622 -12.308 1.00 89.44 659 LYS A CA 1
ATOM 5355 C C . LYS A 1 659 ? 20.210 0.409 -12.259 1.00 89.44 659 LYS A C 1
ATOM 5357 O O . LYS A 1 659 ? 21.311 0.074 -11.818 1.00 89.44 659 LYS A O 1
ATOM 5362 N N . ARG A 1 660 ? 19.958 1.667 -12.653 1.00 88.56 660 ARG A N 1
ATOM 5363 C CA . ARG A 1 660 ? 20.949 2.764 -12.592 1.00 88.56 660 ARG A CA 1
ATOM 5364 C C . ARG A 1 660 ? 21.432 3.007 -11.162 1.00 88.56 660 ARG A C 1
ATOM 5366 O O . ARG A 1 660 ? 22.638 3.052 -10.917 1.00 88.56 660 ARG A O 1
ATOM 5373 N N . LEU A 1 661 ? 20.505 3.111 -10.212 1.00 87.50 661 LEU A N 1
ATOM 5374 C CA . LEU A 1 661 ? 20.799 3.305 -8.790 1.00 87.50 661 LEU A CA 1
ATOM 5375 C C . LEU A 1 661 ? 21.558 2.117 -8.196 1.00 87.50 661 LEU A C 1
ATOM 5377 O O . LEU A 1 661 ? 22.530 2.309 -7.465 1.00 87.50 661 LEU A O 1
ATOM 5381 N N . THR A 1 662 ? 21.155 0.895 -8.540 1.00 86.38 662 THR A N 1
ATOM 5382 C CA . THR A 1 662 ? 21.802 -0.339 -8.088 1.00 86.38 662 THR A CA 1
ATOM 5383 C C . THR A 1 662 ? 23.244 -0.422 -8.577 1.00 86.38 662 THR A C 1
ATOM 5385 O O . THR A 1 662 ? 24.131 -0.735 -7.784 1.00 86.38 662 THR A O 1
ATOM 5388 N N . VAL A 1 663 ? 23.513 -0.084 -9.842 1.00 85.25 663 VAL A N 1
ATOM 5389 C CA . VAL A 1 663 ? 24.886 -0.015 -10.374 1.00 85.25 663 VAL A CA 1
ATOM 5390 C C . VAL A 1 663 ? 25.719 1.004 -9.598 1.00 85.25 663 VAL A C 1
ATOM 5392 O O . VAL A 1 663 ? 26.811 0.680 -9.140 1.00 85.25 663 VAL A O 1
ATOM 5395 N N . VAL A 1 664 ? 25.201 2.216 -9.386 1.00 85.31 664 VAL A N 1
ATOM 5396 C CA . VAL A 1 664 ? 25.932 3.270 -8.665 1.00 85.31 664 VAL A CA 1
ATOM 5397 C C . VAL A 1 664 ? 26.223 2.886 -7.213 1.00 85.31 664 VAL A C 1
ATOM 5399 O O . VAL A 1 664 ? 27.348 3.084 -6.743 1.00 85.31 664 VAL A O 1
ATOM 5402 N N . ASN A 1 665 ? 25.237 2.322 -6.512 1.00 80.81 665 ASN A N 1
ATOM 5403 C CA . ASN A 1 665 ? 25.378 1.902 -5.120 1.00 80.81 665 ASN A CA 1
ATOM 5404 C C . ASN A 1 665 ? 26.300 0.681 -4.967 1.00 80.81 665 ASN A C 1
ATOM 5406 O O . ASN A 1 665 ? 27.027 0.625 -3.986 1.00 80.81 665 ASN A O 1
ATOM 5410 N N . LYS A 1 666 ? 26.358 -0.255 -5.925 1.00 82.88 666 LYS A N 1
ATOM 5411 C CA . LYS A 1 666 ? 27.315 -1.381 -5.871 1.00 82.88 666 LYS A CA 1
ATOM 5412 C C . LYS A 1 666 ? 28.783 -0.934 -5.873 1.00 82.88 666 LYS A C 1
ATOM 5414 O O . LYS A 1 666 ? 29.625 -1.649 -5.350 1.00 82.88 666 LYS A O 1
ATOM 5419 N N . MET A 1 667 ? 29.091 0.231 -6.445 1.00 82.25 667 MET A N 1
ATOM 5420 C CA . MET A 1 667 ? 30.476 0.690 -6.631 1.00 82.25 667 MET A CA 1
ATOM 5421 C C . MET A 1 667 ? 31.071 1.433 -5.426 1.00 82.25 667 MET A C 1
ATOM 5423 O O . MET A 1 667 ? 32.283 1.438 -5.266 1.00 82.25 667 MET A O 1
ATOM 5427 N N . ASP A 1 668 ? 30.255 2.094 -4.599 1.00 75.62 668 ASP A N 1
ATOM 5428 C CA . ASP A 1 668 ? 30.733 2.908 -3.455 1.00 75.62 668 ASP A CA 1
ATOM 5429 C C . ASP A 1 668 ? 29.726 2.875 -2.289 1.00 75.62 668 ASP A C 1
ATOM 5431 O O . ASP A 1 668 ? 29.637 3.809 -1.487 1.00 75.62 668 ASP A O 1
ATOM 5435 N N . GLY A 1 669 ? 28.882 1.835 -2.238 1.00 73.12 669 GLY A N 1
ATOM 5436 C CA . GLY A 1 669 ? 27.870 1.591 -1.209 1.00 73.12 669 GLY A CA 1
ATOM 5437 C C . GLY A 1 669 ? 27.098 2.849 -0.822 1.00 73.12 669 GLY A C 1
ATOM 5438 O O . GLY A 1 669 ? 26.300 3.411 -1.582 1.00 73.12 669 GLY A O 1
ATOM 5439 N N . MET A 1 670 ? 27.388 3.338 0.389 1.00 66.12 670 MET A N 1
ATOM 5440 C CA . MET A 1 670 ? 26.721 4.499 0.958 1.00 66.12 670 MET A CA 1
ATOM 5441 C C . MET A 1 670 ? 27.080 5.865 0.332 1.00 66.12 670 MET A C 1
ATOM 5443 O O . MET A 1 670 ? 26.359 6.845 0.561 1.00 66.12 670 MET A O 1
ATOM 5447 N N . LYS A 1 671 ? 28.110 5.971 -0.507 1.00 70.81 671 LYS A N 1
ATOM 5448 C CA . LYS A 1 671 ? 28.611 7.256 -1.031 1.00 70.81 671 LYS A CA 1
ATOM 5449 C C . LYS A 1 671 ? 28.345 7.478 -2.523 1.00 70.81 671 LYS A C 1
ATOM 5451 O O . LYS A 1 671 ? 28.452 8.620 -2.977 1.00 70.81 671 LYS A O 1
ATOM 5456 N N . GLY A 1 672 ? 27.891 6.460 -3.259 1.00 75.38 672 GLY A N 1
ATOM 5457 C CA . GLY A 1 672 ? 27.676 6.553 -4.710 1.00 75.38 672 GLY A CA 1
ATOM 5458 C C . GLY A 1 672 ? 26.731 7.682 -5.140 1.00 75.38 672 GLY A C 1
ATOM 5459 O O . GLY A 1 672 ? 27.097 8.509 -5.973 1.00 75.38 672 GLY A O 1
ATOM 5460 N N . LEU A 1 673 ? 25.566 7.809 -4.495 1.00 76.44 673 LEU A N 1
ATOM 5461 C CA . LEU A 1 673 ? 24.578 8.867 -4.791 1.00 76.44 673 LEU A CA 1
ATOM 5462 C C . LEU A 1 673 ? 25.048 10.283 -4.427 1.00 76.44 673 LEU A C 1
ATOM 5464 O O . LEU A 1 673 ? 24.568 11.263 -4.984 1.00 76.44 673 LEU A O 1
ATOM 5468 N N . HIS A 1 674 ? 25.989 10.418 -3.491 1.00 75.62 674 HIS A N 1
ATOM 5469 C CA . HIS A 1 674 ? 26.592 11.719 -3.205 1.00 75.62 674 HIS A CA 1
ATOM 5470 C C . HIS A 1 674 ? 27.548 12.134 -4.335 1.00 75.62 674 HIS A C 1
ATOM 5472 O O . HIS A 1 674 ? 27.682 13.318 -4.641 1.00 75.62 674 HIS A O 1
ATOM 5478 N N . ARG A 1 675 ? 28.230 11.174 -4.968 1.00 79.44 675 ARG A N 1
ATOM 5479 C CA . ARG A 1 675 ? 29.205 11.446 -6.035 1.00 79.44 675 ARG A CA 1
ATOM 5480 C C . ARG A 1 675 ? 28.553 11.581 -7.410 1.00 79.44 675 ARG A C 1
ATOM 5482 O O . ARG A 1 675 ? 29.018 12.388 -8.212 1.00 79.44 675 ARG A O 1
ATOM 5489 N N . ILE A 1 676 ? 27.471 10.847 -7.659 1.00 83.25 676 ILE A N 1
ATOM 5490 C CA . ILE A 1 676 ? 26.681 10.928 -8.889 1.00 83.25 676 ILE A CA 1
ATOM 5491 C C . ILE A 1 676 ? 25.414 11.729 -8.611 1.00 83.25 676 ILE A C 1
ATOM 5493 O O . ILE A 1 676 ? 24.457 11.232 -8.031 1.00 83.25 676 ILE A O 1
ATOM 5497 N N . GLN A 1 677 ? 25.425 12.984 -9.052 1.00 78.38 677 GLN A N 1
ATOM 5498 C CA . GLN A 1 677 ? 24.303 13.912 -8.890 1.00 78.38 677 GLN A CA 1
ATOM 5499 C C . GLN A 1 677 ? 23.296 13.844 -10.051 1.00 78.38 677 GLN A C 1
ATOM 5501 O O . GLN A 1 677 ? 22.205 14.382 -9.927 1.00 78.38 677 GLN A O 1
ATOM 5506 N N . GLN A 1 678 ? 23.669 13.228 -11.181 1.00 83.44 678 GLN A N 1
ATOM 5507 C CA . GLN A 1 678 ? 22.853 13.055 -12.392 1.00 83.44 678 GLN A CA 1
ATOM 5508 C C . GLN A 1 678 ? 23.225 11.732 -13.073 1.00 83.44 678 GLN A C 1
ATOM 5510 O O . GLN A 1 678 ? 24.412 11.402 -13.131 1.00 83.44 678 GLN A O 1
ATOM 5515 N N . PHE A 1 679 ? 22.254 11.012 -13.642 1.00 81.94 679 PHE A N 1
ATOM 5516 C CA . PHE A 1 679 ? 22.487 9.782 -14.416 1.00 81.94 679 PHE A CA 1
ATOM 5517 C C . PHE A 1 679 ? 22.846 10.071 -15.876 1.00 81.94 679 PHE A C 1
ATOM 5519 O O . PHE A 1 679 ? 22.084 9.761 -16.785 1.00 81.94 679 PHE A O 1
ATOM 5526 N N . LYS A 1 680 ? 24.010 10.685 -16.096 1.00 83.44 680 LYS A N 1
ATOM 5527 C CA . LYS A 1 680 ? 24.557 10.949 -17.434 1.00 83.44 680 LYS A CA 1
ATOM 5528 C C . LYS A 1 680 ? 25.856 10.177 -17.624 1.00 83.44 680 LYS A C 1
ATOM 5530 O O . LYS A 1 680 ? 26.615 10.017 -16.667 1.00 83.44 680 LYS A O 1
ATOM 5535 N N . ARG A 1 681 ? 26.172 9.751 -18.852 1.00 81.69 681 ARG A N 1
ATOM 5536 C CA . ARG A 1 681 ? 27.431 9.027 -19.126 1.00 81.69 681 ARG A CA 1
ATOM 5537 C C . ARG A 1 681 ? 28.654 9.806 -18.625 1.00 81.69 681 ARG A C 1
ATOM 5539 O O . ARG A 1 681 ? 29.487 9.252 -17.914 1.00 81.69 681 ARG A O 1
ATOM 5546 N N . ILE A 1 682 ? 28.681 11.122 -18.857 1.00 82.19 682 ILE A N 1
ATOM 5547 C CA . ILE A 1 682 ? 29.771 12.015 -18.428 1.00 82.19 682 ILE A CA 1
ATOM 5548 C C . ILE A 1 682 ? 29.955 12.136 -16.903 1.00 82.19 682 ILE A C 1
ATOM 5550 O O . ILE A 1 682 ? 30.993 12.603 -16.448 1.00 82.19 682 ILE A O 1
ATOM 5554 N N . THR A 1 683 ? 28.980 11.745 -16.083 1.00 85.62 683 THR A N 1
ATOM 5555 C CA . THR A 1 683 ? 29.128 11.712 -14.616 1.00 85.62 683 THR A CA 1
ATOM 5556 C C . THR A 1 683 ? 29.385 10.298 -14.108 1.00 85.62 683 THR A C 1
ATOM 5558 O O . THR A 1 683 ? 30.181 10.114 -13.186 1.00 85.62 683 THR A O 1
ATOM 5561 N N . VAL A 1 684 ? 28.745 9.301 -14.722 1.00 86.88 684 VAL A N 1
ATOM 5562 C CA . VAL A 1 684 ? 28.802 7.896 -14.309 1.00 86.88 684 VAL A CA 1
ATOM 5563 C C . VAL A 1 684 ? 30.124 7.240 -14.712 1.00 86.88 684 VAL A C 1
ATOM 5565 O O . VAL A 1 684 ? 30.779 6.647 -13.858 1.00 86.88 684 VAL A O 1
ATOM 5568 N N . VAL A 1 685 ? 30.566 7.386 -15.965 1.00 88.44 685 VAL A N 1
ATOM 5569 C CA . VAL A 1 685 ? 31.799 6.752 -16.470 1.00 88.44 685 VAL A CA 1
ATOM 5570 C C . VAL A 1 685 ? 33.044 7.198 -15.682 1.00 88.44 685 VAL A C 1
ATOM 5572 O O . VAL A 1 685 ? 33.763 6.330 -15.180 1.00 88.44 685 VAL A O 1
ATOM 5575 N N . PRO A 1 686 ? 33.277 8.507 -15.435 1.00 88.75 686 PRO A N 1
ATOM 5576 C CA . PRO A 1 686 ? 34.415 8.945 -14.618 1.00 88.75 686 PRO A CA 1
ATOM 5577 C C . PRO A 1 686 ? 34.340 8.480 -13.161 1.00 88.75 686 PRO A C 1
ATOM 5579 O O . PRO A 1 686 ? 35.351 8.399 -12.462 1.00 88.75 686 PRO A O 1
ATOM 5582 N N . TYR A 1 687 ? 33.135 8.248 -12.637 1.00 89.62 687 TYR A N 1
ATOM 5583 C CA . TYR A 1 687 ? 32.967 7.689 -11.299 1.00 89.62 687 TYR A CA 1
ATOM 5584 C C . TYR A 1 687 ? 33.327 6.200 -11.276 1.00 89.62 687 TYR A C 1
ATOM 5586 O O . TYR A 1 687 ? 34.108 5.795 -10.418 1.00 89.62 687 TYR A O 1
ATOM 5594 N N . ILE A 1 688 ? 32.830 5.421 -12.241 1.00 89.19 688 ILE A N 1
ATOM 5595 C CA . ILE A 1 688 ? 33.138 3.995 -12.395 1.00 89.19 688 ILE A CA 1
ATOM 5596 C C . ILE A 1 688 ? 34.645 3.798 -12.503 1.00 89.19 688 ILE A C 1
ATOM 5598 O O . ILE A 1 688 ? 35.212 3.075 -11.690 1.00 89.19 688 ILE A O 1
ATOM 5602 N N . LYS A 1 689 ? 35.307 4.528 -13.409 1.00 89.06 689 LYS A N 1
ATOM 5603 C CA . LYS A 1 689 ? 36.761 4.460 -13.593 1.00 89.06 689 LYS A CA 1
ATOM 5604 C C . LYS A 1 689 ? 37.542 4.693 -12.297 1.00 89.06 689 LYS A C 1
ATOM 5606 O O . LYS A 1 689 ? 38.565 4.059 -12.078 1.00 89.06 689 LYS A O 1
ATOM 5611 N N . ARG A 1 690 ? 37.056 5.580 -11.419 1.00 88.19 690 ARG A N 1
ATOM 5612 C CA . ARG A 1 690 ? 37.675 5.854 -10.109 1.00 88.19 690 ARG A CA 1
ATOM 5613 C C . ARG A 1 690 ? 37.456 4.754 -9.071 1.00 88.19 690 ARG A C 1
ATOM 5615 O O . ARG A 1 690 ? 38.195 4.734 -8.094 1.00 88.19 690 ARG A O 1
ATOM 5622 N N . GLN A 1 691 ? 36.427 3.919 -9.220 1.00 87.75 691 GLN A N 1
ATOM 5623 C CA . GLN A 1 691 ? 36.133 2.813 -8.297 1.00 87.75 691 GLN A CA 1
ATOM 5624 C C . GLN A 1 691 ? 36.648 1.459 -8.809 1.00 87.75 691 GLN A C 1
ATOM 5626 O O . GLN A 1 691 ? 36.792 0.526 -8.028 1.00 87.75 691 GLN A O 1
ATOM 5631 N N . THR A 1 692 ? 36.932 1.332 -10.107 1.00 86.56 692 THR A N 1
ATOM 5632 C CA . THR A 1 692 ? 37.423 0.090 -10.716 1.00 86.56 692 THR A CA 1
ATOM 5633 C C . THR A 1 692 ? 38.941 0.073 -10.823 1.00 86.56 692 THR A C 1
ATOM 5635 O O . THR A 1 692 ? 39.519 0.969 -11.431 1.00 86.56 692 THR A O 1
ATOM 5638 N N . GLU A 1 693 ? 39.575 -0.992 -10.339 1.00 83.12 693 GLU A N 1
ATOM 5639 C CA . GLU A 1 693 ? 41.025 -1.192 -10.469 1.00 83.12 693 GLU A CA 1
ATOM 5640 C C . GLU A 1 693 ? 41.453 -1.443 -11.931 1.00 83.12 693 GLU A C 1
ATOM 5642 O O . GLU A 1 693 ? 42.386 -0.814 -12.424 1.00 83.12 693 GLU A O 1
ATOM 5647 N N . TYR A 1 694 ? 40.712 -2.288 -12.665 1.00 86.38 694 TYR A N 1
ATOM 5648 C CA . TYR A 1 694 ? 40.970 -2.630 -14.075 1.00 86.38 694 TYR A CA 1
ATOM 5649 C C . TYR A 1 694 ? 39.836 -2.148 -14.993 1.00 86.38 694 TYR A C 1
ATOM 5651 O O . TYR A 1 694 ? 38.970 -2.922 -15.410 1.00 86.38 694 TYR A O 1
ATOM 5659 N N . PHE A 1 695 ? 39.837 -0.851 -15.312 1.00 87.88 695 PHE A N 1
ATOM 5660 C CA . PHE A 1 695 ? 38.755 -0.194 -16.059 1.00 87.88 695 PHE A CA 1
ATOM 5661 C C . PHE A 1 695 ? 38.518 -0.766 -17.473 1.00 87.88 695 PHE A C 1
ATOM 5663 O O . PHE A 1 695 ? 37.375 -0.855 -17.917 1.00 87.88 695 PHE A O 1
ATOM 5670 N N . GLU A 1 696 ? 39.570 -1.210 -18.168 1.00 86.81 696 GLU A N 1
ATOM 5671 C CA . GLU A 1 696 ? 39.460 -1.799 -19.511 1.00 86.81 696 GLU A CA 1
ATOM 5672 C C . GLU A 1 696 ? 38.692 -3.123 -19.516 1.00 86.81 696 GLU A C 1
ATOM 5674 O O . GLU A 1 696 ? 37.688 -3.241 -20.217 1.00 86.81 696 GLU A O 1
ATOM 5679 N N . ASN A 1 697 ? 39.100 -4.081 -18.679 1.00 87.12 697 ASN A N 1
ATOM 5680 C CA . ASN A 1 697 ? 38.403 -5.363 -18.536 1.00 87.12 697 ASN A CA 1
ATOM 5681 C C . ASN A 1 697 ? 36.954 -5.151 -18.086 1.00 87.12 697 ASN A C 1
ATOM 5683 O O . ASN A 1 697 ? 36.035 -5.825 -18.554 1.00 87.12 697 ASN A O 1
ATOM 5687 N N . TRP A 1 698 ? 36.742 -4.189 -17.183 1.00 89.19 698 TRP A N 1
ATOM 5688 C CA . TRP A 1 698 ? 35.408 -3.834 -16.722 1.00 89.19 698 TRP A CA 1
ATOM 5689 C C . TRP A 1 698 ? 34.536 -3.301 -17.870 1.00 89.19 698 TRP A C 1
ATOM 5691 O O . TRP A 1 698 ? 33.391 -3.734 -18.006 1.00 89.19 698 TRP A O 1
ATOM 5701 N N . THR A 1 699 ? 35.085 -2.430 -18.721 1.00 88.75 699 THR A N 1
ATOM 5702 C CA . THR A 1 699 ? 34.394 -1.850 -19.885 1.00 88.75 699 THR A CA 1
ATOM 5703 C C . THR A 1 699 ? 34.097 -2.902 -20.950 1.00 88.75 699 THR A C 1
ATOM 5705 O O . THR A 1 699 ? 32.973 -2.975 -21.428 1.00 88.75 699 THR A O 1
ATOM 5708 N N . GLN A 1 700 ? 35.045 -3.783 -21.272 1.00 87.38 700 GLN A N 1
ATOM 5709 C CA . GLN A 1 700 ? 34.816 -4.871 -22.234 1.00 87.38 700 GLN A CA 1
ATOM 5710 C C . GLN A 1 700 ? 33.694 -5.821 -21.789 1.00 87.38 700 GLN A C 1
ATOM 5712 O O . GLN A 1 700 ? 32.923 -6.303 -22.620 1.00 87.38 700 GLN A O 1
ATOM 5717 N N . LYS A 1 701 ? 33.589 -6.070 -20.475 1.00 88.25 701 LYS A N 1
ATOM 5718 C CA . LYS A 1 701 ? 32.576 -6.956 -19.889 1.00 88.25 701 LYS A CA 1
ATOM 5719 C C . LYS A 1 701 ? 31.202 -6.297 -19.723 1.00 88.25 701 LYS A C 1
ATOM 5721 O O . LYS A 1 701 ? 30.198 -6.976 -19.894 1.00 88.25 701 LYS A O 1
ATOM 5726 N N . ASN A 1 702 ? 31.146 -5.016 -19.347 1.00 87.44 702 ASN A N 1
ATOM 5727 C CA . ASN A 1 702 ? 29.905 -4.355 -18.909 1.00 87.44 702 ASN A CA 1
ATOM 5728 C C . ASN A 1 702 ? 29.504 -3.140 -19.760 1.00 87.44 702 ASN A C 1
ATOM 5730 O O . ASN A 1 702 ? 28.492 -2.511 -19.464 1.00 87.44 702 ASN A O 1
ATOM 5734 N N . GLY A 1 703 ? 30.292 -2.765 -20.767 1.00 84.25 703 GLY A N 1
ATOM 5735 C CA . GLY A 1 703 ? 30.099 -1.517 -21.502 1.00 84.25 703 GLY A CA 1
ATOM 5736 C C . GLY A 1 703 ? 28.850 -1.515 -22.384 1.00 84.25 703 GLY A C 1
ATOM 5737 O O . GLY A 1 703 ? 28.111 -0.539 -22.340 1.00 84.25 703 GLY A O 1
ATOM 5738 N N . ASP A 1 704 ? 28.535 -2.626 -23.058 1.00 84.62 704 ASP A N 1
ATOM 5739 C CA . ASP A 1 704 ? 27.275 -2.763 -23.812 1.00 84.62 704 ASP A CA 1
ATOM 5740 C C . ASP A 1 704 ? 26.063 -2.630 -22.867 1.00 84.62 704 ASP A C 1
ATOM 5742 O O . ASP A 1 704 ? 25.160 -1.835 -23.104 1.00 84.62 704 ASP A O 1
ATOM 5746 N N . PHE A 1 705 ? 26.114 -3.297 -21.706 1.00 85.62 705 PHE A N 1
ATOM 5747 C CA . PHE A 1 705 ? 25.083 -3.180 -20.670 1.00 85.62 705 PHE A CA 1
ATOM 5748 C C . PHE A 1 705 ? 24.936 -1.749 -20.130 1.00 85.62 705 PHE A C 1
ATOM 5750 O O . PHE A 1 705 ? 23.821 -1.296 -19.877 1.00 85.62 705 PHE A O 1
ATOM 5757 N N . LEU A 1 706 ? 26.040 -1.020 -19.929 1.00 84.00 706 LEU A N 1
ATOM 5758 C CA . LEU A 1 706 ? 25.982 0.393 -19.548 1.00 84.00 706 LEU A CA 1
ATOM 5759 C C . LEU A 1 706 ? 25.359 1.258 -20.646 1.00 84.00 706 LEU A C 1
ATOM 5761 O O . LEU A 1 706 ? 24.591 2.165 -20.319 1.00 84.00 706 LEU A O 1
ATOM 5765 N N . ASN A 1 707 ? 25.699 1.002 -21.910 1.00 81.19 707 ASN A N 1
ATOM 5766 C CA . ASN A 1 707 ? 25.152 1.737 -23.043 1.00 81.19 707 ASN A CA 1
ATOM 5767 C C . ASN A 1 707 ? 23.640 1.552 -23.124 1.00 81.19 707 ASN A C 1
ATOM 5769 O O . ASN A 1 707 ? 22.927 2.548 -23.204 1.00 81.19 707 ASN A O 1
ATOM 5773 N N . ASP A 1 708 ? 23.149 0.326 -22.951 1.00 82.81 708 ASP A N 1
ATOM 5774 C CA . ASP A 1 708 ? 21.714 0.038 -22.881 1.00 82.81 708 ASP A CA 1
ATOM 5775 C C . ASP A 1 708 ? 21.057 0.708 -21.662 1.00 82.81 708 ASP A C 1
ATOM 5777 O O . ASP A 1 708 ? 19.971 1.283 -21.744 1.00 82.81 708 ASP A O 1
ATOM 5781 N N . LEU A 1 709 ? 21.723 0.670 -20.503 1.00 82.81 709 LEU A N 1
ATOM 5782 C CA . LEU A 1 709 ? 21.173 1.159 -19.238 1.00 82.81 709 LEU A CA 1
ATOM 5783 C C . LEU A 1 709 ? 21.050 2.688 -19.178 1.00 82.81 709 LEU A C 1
ATOM 5785 O O . LEU A 1 709 ? 20.124 3.240 -18.573 1.00 82.81 709 LEU A O 1
ATOM 5789 N N . PHE A 1 710 ? 22.008 3.401 -19.754 1.00 76.56 710 PHE A N 1
ATOM 5790 C CA . PHE A 1 710 ? 21.997 4.861 -19.793 1.00 76.56 710 PHE A CA 1
ATOM 5791 C C . PHE A 1 710 ? 21.475 5.399 -21.137 1.00 76.56 710 PHE A C 1
ATOM 5793 O O . PHE A 1 710 ? 21.147 6.581 -21.222 1.00 76.56 710 PHE A O 1
ATOM 5800 N N . GLY A 1 711 ? 21.273 4.523 -22.126 1.00 64.94 711 GLY A N 1
ATOM 5801 C CA . GLY A 1 711 ? 20.831 4.843 -23.481 1.00 64.94 711 GLY A CA 1
ATOM 5802 C C . GLY A 1 711 ? 21.840 5.696 -24.252 1.00 64.94 711 GLY A C 1
ATOM 5803 O O . GLY A 1 711 ? 22.889 6.085 -23.724 1.00 64.94 711 GLY A O 1
ATOM 5804 N N . ASP A 1 712 ? 21.470 6.063 -25.477 1.00 54.09 712 ASP A N 1
ATOM 5805 C CA . ASP A 1 712 ? 22.134 7.087 -26.302 1.00 54.09 712 ASP A CA 1
ATOM 5806 C C . ASP A 1 712 ? 21.702 8.503 -25.881 1.00 54.09 712 ASP A C 1
ATOM 5808 O O . ASP A 1 712 ? 21.357 9.360 -26.694 1.00 54.09 712 ASP A O 1
ATOM 5812 N N . THR A 1 713 ? 21.638 8.761 -24.572 1.00 54.69 713 THR A N 1
ATOM 5813 C CA . THR A 1 713 ? 21.268 10.090 -24.075 1.00 54.69 713 THR A CA 1
ATOM 5814 C C . THR A 1 713 ? 22.499 10.975 -23.929 1.00 54.69 713 THR A C 1
ATOM 5816 O O . THR A 1 713 ? 23.430 10.609 -23.220 1.00 54.69 713 THR A O 1
ATOM 5819 N N . TYR A 1 714 ? 22.446 12.139 -24.598 1.00 55.25 714 TYR A N 1
ATOM 5820 C CA . TYR A 1 714 ? 23.291 13.342 -24.487 1.00 55.25 714 TYR A CA 1
ATOM 5821 C C . TYR A 1 714 ? 24.743 13.070 -24.060 1.00 55.25 714 TYR A C 1
ATOM 5823 O O . TYR A 1 714 ? 24.979 12.802 -22.879 1.00 55.25 714 TYR A O 1
ATOM 5831 N N . MET A 1 715 ? 25.703 13.289 -24.972 1.00 64.31 715 MET A N 1
ATOM 5832 C CA . MET A 1 715 ? 27.152 13.061 -24.812 1.00 64.31 715 MET A CA 1
ATOM 5833 C C . MET A 1 715 ? 27.641 11.653 -25.225 1.00 64.31 715 MET A C 1
ATOM 5835 O O . MET A 1 715 ? 28.362 11.022 -24.454 1.00 64.31 715 MET A O 1
ATOM 5839 N N . ASP A 1 716 ? 27.274 11.138 -26.408 1.00 74.06 716 ASP A N 1
ATOM 5840 C CA . ASP A 1 716 ? 27.917 9.932 -26.974 1.00 74.06 716 ASP A CA 1
ATOM 5841 C C . ASP A 1 716 ? 29.177 10.312 -27.775 1.00 74.06 716 ASP A C 1
ATOM 5843 O O . ASP A 1 716 ? 29.115 11.081 -28.733 1.00 74.06 716 ASP A O 1
ATOM 5847 N N . MET A 1 717 ? 30.334 9.760 -27.396 1.00 85.69 717 MET A N 1
ATOM 5848 C CA . MET A 1 717 ? 31.609 10.006 -28.080 1.00 85.69 717 MET A CA 1
ATOM 5849 C C . MET A 1 717 ? 31.980 8.913 -29.088 1.00 85.69 717 MET A C 1
ATOM 5851 O O . MET A 1 717 ? 33.115 8.909 -29.557 1.00 85.69 717 MET A O 1
ATOM 5855 N N . ASN A 1 718 ? 31.067 8.016 -29.473 1.00 85.94 718 ASN A N 1
ATOM 5856 C CA . ASN A 1 718 ? 31.328 6.913 -30.407 1.00 85.94 718 ASN A CA 1
ATOM 5857 C C . ASN A 1 718 ? 31.953 7.378 -31.737 1.00 85.94 718 ASN A C 1
ATOM 5859 O O . ASN A 1 718 ? 32.953 6.815 -32.185 1.00 85.94 718 ASN A O 1
ATOM 5863 N N . VAL A 1 719 ? 31.434 8.450 -32.350 1.00 87.12 719 VAL A N 1
ATOM 5864 C CA . VAL A 1 719 ? 31.990 9.006 -33.603 1.00 87.12 719 VAL A CA 1
ATOM 5865 C C . VAL A 1 719 ? 33.424 9.501 -33.399 1.00 87.12 719 VAL A C 1
ATOM 5867 O O . VAL A 1 719 ? 34.320 9.157 -34.175 1.00 87.12 719 VAL A O 1
ATOM 5870 N N . VAL A 1 720 ? 33.655 10.259 -32.324 1.00 89.50 720 VAL A N 1
ATOM 5871 C CA . VAL A 1 720 ? 34.980 10.777 -31.954 1.00 89.50 720 VAL A CA 1
ATOM 5872 C C . VAL A 1 720 ? 35.943 9.618 -31.671 1.00 89.50 720 VAL A C 1
ATOM 5874 O O . VAL A 1 720 ? 37.068 9.605 -32.169 1.00 89.50 720 VAL A O 1
ATOM 5877 N N . ALA A 1 721 ? 35.496 8.602 -30.932 1.00 88.69 721 ALA A N 1
ATOM 5878 C CA . ALA A 1 721 ? 36.262 7.408 -30.599 1.00 88.69 721 ALA A CA 1
ATOM 5879 C C . ALA A 1 721 ? 36.626 6.587 -31.842 1.00 88.69 721 ALA A C 1
ATOM 5881 O O . ALA A 1 721 ? 37.784 6.207 -31.986 1.00 88.69 721 ALA A O 1
ATOM 5882 N N . LYS A 1 722 ? 35.699 6.378 -32.787 1.00 87.25 722 LYS A N 1
ATOM 5883 C CA . LYS A 1 722 ? 35.964 5.689 -34.065 1.00 87.25 722 LYS A CA 1
ATOM 5884 C C . LYS A 1 722 ? 37.021 6.405 -34.903 1.00 87.25 722 LYS A C 1
ATOM 5886 O O . LYS A 1 722 ? 37.938 5.750 -35.401 1.00 87.25 722 LYS A O 1
ATOM 5891 N N . LYS A 1 723 ? 36.934 7.736 -35.023 1.00 87.12 723 LYS A N 1
ATOM 5892 C CA . LYS A 1 723 ? 37.967 8.542 -35.699 1.00 87.12 723 LYS A CA 1
ATOM 5893 C C . LYS A 1 723 ? 39.308 8.462 -34.966 1.00 87.12 723 LYS A C 1
ATOM 5895 O O . LYS A 1 723 ? 40.346 8.296 -35.600 1.00 87.12 723 LYS A O 1
ATOM 5900 N N . GLY A 1 724 ? 39.282 8.457 -33.634 1.00 86.25 724 GLY A N 1
ATOM 5901 C CA . GLY A 1 724 ? 40.456 8.191 -32.809 1.00 86.25 724 GLY A CA 1
ATOM 5902 C C . GLY A 1 724 ? 41.080 6.819 -33.090 1.00 86.25 724 GLY A C 1
ATOM 5903 O O . GLY A 1 724 ? 42.278 6.721 -33.332 1.00 86.25 724 GLY A O 1
ATOM 5904 N N . VAL A 1 725 ? 40.288 5.744 -33.134 1.00 83.50 725 VAL A N 1
ATOM 5905 C CA . VAL A 1 725 ? 40.773 4.390 -33.463 1.00 83.50 725 VAL A CA 1
ATOM 5906 C C . VAL A 1 725 ? 41.351 4.334 -34.883 1.00 83.50 725 VAL A C 1
ATOM 5908 O O . VAL A 1 725 ? 42.356 3.656 -35.105 1.00 83.50 725 VAL A O 1
ATOM 5911 N N . ALA A 1 726 ? 40.762 5.052 -35.844 1.00 81.25 726 ALA A N 1
ATOM 5912 C CA . ALA A 1 726 ? 41.275 5.134 -37.213 1.00 81.25 726 ALA A CA 1
ATOM 5913 C C . ALA A 1 726 ? 42.655 5.819 -37.293 1.00 81.25 726 ALA A C 1
ATOM 5915 O O . ALA A 1 726 ? 43.506 5.365 -38.071 1.00 81.25 726 ALA A O 1
ATOM 5916 N N . LEU A 1 727 ? 42.868 6.842 -36.456 1.00 77.94 727 LEU A N 1
ATOM 5917 C CA . LEU A 1 727 ? 44.094 7.639 -36.368 1.00 77.94 727 LEU A CA 1
ATOM 5918 C C . LEU A 1 727 ? 45.198 6.953 -35.527 1.00 77.94 727 LEU A C 1
ATOM 5920 O O . LEU A 1 727 ? 46.368 6.988 -35.910 1.00 77.94 727 LEU A O 1
ATOM 5924 N N . PHE A 1 728 ? 44.855 6.274 -34.419 1.00 72.81 728 PHE A N 1
ATOM 5925 C CA . PHE A 1 728 ? 45.827 5.701 -33.457 1.00 72.81 728 PHE A CA 1
ATOM 5926 C C . PHE A 1 728 ? 45.939 4.164 -33.462 1.00 72.81 728 PHE A C 1
ATOM 5928 O O . PHE A 1 728 ? 46.933 3.622 -32.977 1.00 72.81 728 PHE A O 1
ATOM 5935 N N . GLY A 1 729 ? 44.970 3.442 -34.033 1.00 69.88 729 GLY A N 1
ATOM 5936 C CA . GLY A 1 729 ? 44.990 1.982 -34.197 1.00 69.88 729 GLY A CA 1
ATOM 5937 C C . GLY A 1 729 ? 44.536 1.146 -32.984 1.00 69.88 729 GLY A C 1
ATOM 5938 O O . GLY A 1 729 ? 44.458 1.613 -31.851 1.00 69.88 729 GLY A O 1
ATOM 5939 N N . LYS A 1 730 ? 44.250 -0.146 -33.233 1.00 68.12 730 LYS A N 1
ATOM 5940 C CA . LYS A 1 730 ? 43.668 -1.087 -32.248 1.00 68.12 730 LYS A CA 1
ATOM 5941 C C . LYS A 1 730 ? 44.680 -1.814 -31.336 1.00 68.12 730 LYS A C 1
ATOM 5943 O O . LYS A 1 730 ? 44.325 -2.194 -30.230 1.00 68.12 730 LYS A O 1
ATOM 5948 N N . HIS A 1 731 ? 45.932 -2.027 -31.767 1.00 55.53 731 HIS A N 1
ATOM 5949 C CA . HIS A 1 731 ? 46.791 -3.110 -31.228 1.00 55.53 731 HIS A CA 1
ATOM 5950 C C . HIS A 1 731 ? 48.094 -2.687 -30.512 1.00 55.53 731 HIS A C 1
ATOM 5952 O O . HIS A 1 731 ? 49.034 -3.477 -30.464 1.00 55.53 731 HIS A O 1
ATOM 5958 N N . ARG A 1 732 ? 48.225 -1.462 -29.978 1.00 52.00 732 ARG A N 1
ATOM 5959 C CA . ARG A 1 732 ? 49.523 -0.993 -29.423 1.00 52.00 732 ARG A CA 1
ATOM 5960 C C . ARG A 1 732 ? 49.509 -0.422 -28.001 1.00 52.00 732 ARG A C 1
ATOM 5962 O O . ARG A 1 732 ? 50.550 0.043 -27.533 1.00 52.00 732 ARG A O 1
ATOM 5969 N N . PHE A 1 733 ? 48.386 -0.465 -27.282 1.00 57.75 733 PHE A N 1
ATOM 5970 C CA . PHE A 1 733 ? 48.251 0.269 -26.017 1.00 57.75 733 PHE A CA 1
ATOM 5971 C C . PHE A 1 733 ? 47.814 -0.620 -24.856 1.00 57.75 733 PHE A C 1
ATOM 5973 O O . PHE A 1 733 ? 46.633 -0.887 -24.689 1.00 57.75 733 PHE A O 1
ATOM 5980 N N . THR A 1 734 ? 48.770 -1.007 -24.010 1.00 56.53 734 THR A N 1
ATOM 5981 C CA . THR A 1 734 ? 48.524 -1.720 -22.744 1.00 56.53 734 THR A CA 1
ATOM 5982 C C . THR A 1 734 ? 48.208 -0.787 -21.566 1.00 56.53 734 THR A C 1
ATOM 5984 O O . THR A 1 734 ? 48.071 -1.254 -20.443 1.00 56.53 734 THR A O 1
ATOM 5987 N N . GLY A 1 735 ? 48.107 0.535 -21.780 1.00 63.66 735 GLY A N 1
ATOM 5988 C CA . GLY A 1 735 ? 47.906 1.503 -20.694 1.00 63.66 735 GLY A CA 1
ATOM 5989 C C . GLY A 1 735 ? 46.981 2.669 -21.043 1.00 63.66 735 GLY A C 1
ATOM 5990 O O . GLY A 1 735 ? 47.092 3.259 -22.122 1.00 63.66 735 GLY A O 1
ATOM 5991 N N . THR A 1 736 ? 46.131 3.043 -20.080 1.00 65.56 736 THR A N 1
ATOM 5992 C CA . THR A 1 736 ? 45.164 4.160 -20.116 1.00 65.56 736 THR A CA 1
ATOM 5993 C C . THR A 1 736 ? 45.751 5.453 -20.676 1.00 65.56 736 THR A C 1
ATOM 5995 O O . THR A 1 736 ? 45.153 6.077 -21.548 1.00 65.56 736 THR A O 1
ATOM 5998 N N . TYR A 1 737 ? 46.960 5.833 -20.243 1.00 70.31 737 TYR A N 1
ATOM 5999 C CA . TYR A 1 737 ? 47.609 7.075 -20.675 1.00 70.31 737 TYR A CA 1
ATOM 6000 C C . TYR A 1 737 ? 47.750 7.174 -22.200 1.00 70.31 737 TYR A C 1
ATOM 6002 O O . TYR A 1 737 ? 47.488 8.230 -22.770 1.00 70.31 737 TYR A O 1
ATOM 6010 N N . LYS A 1 738 ? 48.112 6.077 -22.878 1.00 71.81 738 LYS A N 1
ATOM 6011 C CA . LYS A 1 738 ? 48.350 6.098 -24.327 1.00 71.81 738 LYS A CA 1
ATOM 6012 C C . LYS A 1 738 ? 47.052 6.214 -25.132 1.00 71.81 738 LYS A C 1
ATOM 6014 O O . LYS A 1 738 ? 47.050 6.890 -26.153 1.00 71.81 738 LYS A O 1
ATOM 6019 N N . LYS A 1 739 ? 45.950 5.634 -24.641 1.00 75.25 739 LYS A N 1
ATOM 6020 C CA . LYS A 1 739 ? 44.629 5.683 -25.298 1.00 75.25 739 LYS A CA 1
ATOM 6021 C C . LYS A 1 739 ? 44.034 7.090 -25.308 1.00 75.25 739 LYS A C 1
ATOM 6023 O O . LYS A 1 739 ? 43.391 7.475 -26.274 1.00 75.25 739 LYS A O 1
ATOM 6028 N N . VAL A 1 740 ? 44.288 7.873 -24.259 1.00 85.25 740 VAL A N 1
ATOM 6029 C CA . VAL A 1 740 ? 43.679 9.201 -24.080 1.00 85.25 740 VAL A CA 1
ATOM 6030 C C . VAL A 1 740 ? 44.599 10.378 -24.397 1.00 85.25 740 VAL A C 1
ATOM 6032 O O . VAL A 1 740 ? 44.128 11.512 -24.461 1.00 85.25 740 VAL A O 1
ATOM 6035 N N . LYS A 1 741 ? 45.906 10.139 -24.579 1.00 85.00 741 LYS A N 1
ATOM 6036 C CA . LYS A 1 741 ? 46.920 11.194 -24.743 1.00 85.00 741 LYS A CA 1
ATOM 6037 C C . LYS A 1 741 ? 46.543 12.197 -25.828 1.00 85.00 741 LYS A C 1
ATOM 6039 O O . LYS A 1 741 ? 46.553 13.393 -25.575 1.00 85.00 741 LYS A O 1
ATOM 6044 N N . ILE A 1 742 ? 46.173 11.711 -27.008 1.00 85.31 742 ILE A N 1
ATOM 6045 C CA . ILE A 1 742 ? 45.921 12.586 -28.154 1.00 85.31 742 ILE A CA 1
ATOM 6046 C C . ILE A 1 742 ? 44.601 13.344 -28.017 1.00 85.31 742 ILE A C 1
ATOM 6048 O O . ILE A 1 742 ? 44.516 14.521 -28.370 1.00 85.31 742 ILE A O 1
ATOM 6052 N N . PHE A 1 743 ? 43.590 12.709 -27.426 1.00 90.12 743 PHE A N 1
ATOM 6053 C CA . PHE A 1 743 ? 42.356 13.394 -27.065 1.00 90.12 743 PHE A CA 1
ATOM 6054 C C . PHE A 1 743 ? 42.625 14.533 -26.063 1.00 90.12 743 PHE A C 1
ATOM 6056 O O . PHE A 1 743 ? 42.153 15.650 -26.264 1.00 90.12 743 PHE A O 1
ATOM 6063 N N . ARG A 1 744 ? 43.466 14.302 -25.041 1.00 89.81 744 ARG A N 1
ATOM 6064 C CA . ARG A 1 744 ? 43.902 15.358 -24.107 1.00 89.81 744 ARG A CA 1
ATOM 6065 C C . ARG A 1 744 ? 44.649 16.489 -24.812 1.00 89.81 744 ARG A C 1
ATOM 6067 O O . ARG A 1 744 ? 44.253 17.635 -24.634 1.00 89.81 744 ARG A O 1
ATOM 6074 N N . THR A 1 745 ? 45.634 16.173 -25.663 1.00 89.75 745 THR A N 1
ATOM 6075 C CA . THR A 1 745 ? 46.370 17.172 -26.464 1.00 89.75 745 THR A CA 1
ATOM 6076 C C . THR A 1 745 ? 45.417 18.038 -27.292 1.00 89.75 745 THR A C 1
ATOM 6078 O O . THR A 1 745 ? 45.608 19.252 -27.386 1.00 89.75 745 THR A O 1
ATOM 6081 N N . SER A 1 746 ? 44.375 17.426 -27.863 1.00 91.44 746 SER A N 1
ATOM 6082 C CA . SER A 1 746 ? 43.341 18.130 -28.628 1.00 91.44 746 SER A CA 1
ATOM 6083 C C . SER A 1 746 ? 42.601 19.136 -27.744 1.00 91.44 746 SER A C 1
ATOM 6085 O O . SER A 1 746 ? 42.565 20.320 -28.065 1.00 91.44 746 SER A O 1
ATOM 6087 N N . ILE A 1 747 ? 42.068 18.699 -26.596 1.00 92.88 747 ILE A N 1
ATOM 6088 C CA . ILE A 1 747 ? 41.335 19.575 -25.667 1.00 92.88 747 ILE A CA 1
ATOM 6089 C C . ILE A 1 747 ? 42.229 20.692 -25.108 1.00 92.88 747 ILE A C 1
ATOM 6091 O O . ILE A 1 747 ? 41.798 21.843 -25.085 1.00 92.88 747 ILE A O 1
ATOM 6095 N N . ASP A 1 748 ? 43.470 20.392 -24.712 1.00 93.31 748 ASP A N 1
ATOM 6096 C CA . ASP A 1 748 ? 44.422 21.391 -24.203 1.00 93.31 748 ASP A CA 1
ATOM 6097 C C . ASP A 1 748 ? 44.705 22.477 -25.249 1.00 93.31 748 ASP A C 1
ATOM 6099 O O . ASP A 1 748 ? 44.670 23.672 -24.954 1.00 93.31 748 ASP A O 1
ATOM 6103 N N . SER A 1 749 ? 44.914 22.070 -26.502 1.00 92.62 749 SER A N 1
ATOM 6104 C CA . SER A 1 749 ? 45.213 22.983 -27.609 1.00 92.62 749 SER A CA 1
ATOM 6105 C C . SER A 1 749 ? 43.991 23.827 -28.007 1.00 92.62 749 SER A C 1
ATOM 6107 O O . SER A 1 749 ? 44.130 25.008 -28.342 1.00 92.62 749 SER A O 1
ATOM 6109 N N . LEU A 1 750 ? 42.778 23.270 -27.906 1.00 92.62 750 LEU A N 1
ATOM 6110 C CA . LEU A 1 750 ? 41.523 24.015 -28.073 1.00 92.62 750 LEU A CA 1
ATOM 6111 C C . LEU A 1 750 ? 41.315 25.033 -26.937 1.00 92.62 750 LEU A C 1
ATOM 6113 O O . LEU A 1 750 ? 40.908 26.159 -27.205 1.00 92.62 750 LEU A O 1
ATOM 6117 N N . ILE A 1 751 ? 41.645 24.689 -25.684 1.00 91.81 751 ILE A N 1
ATOM 6118 C CA . ILE A 1 751 ? 41.588 25.622 -24.543 1.00 91.81 751 ILE A CA 1
ATOM 6119 C C . ILE A 1 751 ? 42.579 26.777 -24.732 1.00 91.81 751 ILE A C 1
ATOM 6121 O O . ILE A 1 751 ? 42.201 27.936 -24.540 1.00 91.81 751 ILE A O 1
ATOM 6125 N N . VAL A 1 752 ? 43.826 26.483 -25.117 1.00 92.75 752 VAL A N 1
ATOM 6126 C CA . VAL A 1 752 ? 44.881 27.492 -25.317 1.00 92.75 752 VAL A CA 1
ATOM 6127 C C . VAL A 1 752 ? 44.530 28.441 -26.461 1.00 92.75 752 VAL A C 1
ATOM 6129 O O . VAL A 1 752 ? 44.520 29.653 -26.259 1.00 92.75 752 VAL A O 1
ATOM 6132 N N . SER A 1 753 ? 44.181 27.913 -27.637 1.00 90.44 7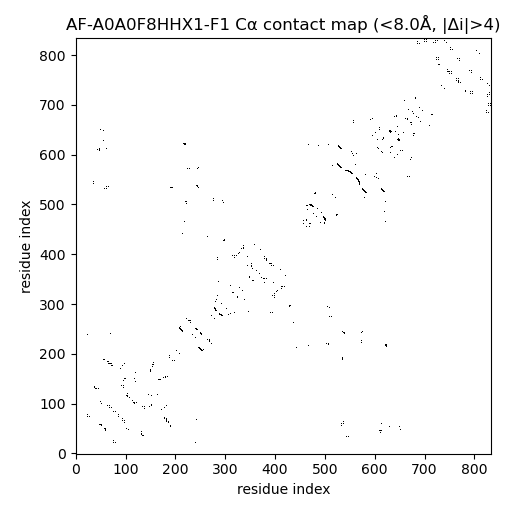53 SER A N 1
ATOM 6133 C CA . SER A 1 753 ? 43.818 28.742 -28.798 1.00 90.44 753 SER A CA 1
ATOM 6134 C C . SER A 1 753 ? 42.607 29.635 -28.511 1.00 90.44 753 SER A C 1
ATOM 6136 O O . SER A 1 753 ? 42.649 30.836 -28.773 1.00 90.44 753 SER A O 1
ATOM 6138 N N . LYS A 1 754 ? 41.566 29.093 -27.865 1.00 89.38 754 LYS A N 1
ATOM 6139 C CA . LYS A 1 754 ? 40.391 29.873 -27.454 1.00 89.38 754 LYS A CA 1
ATOM 6140 C C . LYS A 1 754 ? 40.705 30.949 -26.424 1.00 89.38 754 LYS A C 1
ATOM 6142 O O . LYS A 1 754 ? 40.123 32.028 -26.482 1.00 89.38 754 LYS A O 1
ATOM 6147 N N . SER A 1 755 ? 41.604 30.670 -25.483 1.00 89.75 755 SER A N 1
ATOM 6148 C CA . SER A 1 755 ? 42.034 31.659 -24.484 1.00 89.75 755 SER A CA 1
ATOM 6149 C C . SER A 1 755 ? 42.809 32.814 -25.123 1.00 89.75 755 SER A C 1
ATOM 6151 O O . SER A 1 755 ? 42.735 33.937 -24.637 1.00 89.75 755 SER A O 1
ATOM 6153 N N . ASN A 1 756 ? 43.486 32.548 -26.243 1.00 90.12 756 ASN A N 1
ATOM 6154 C CA . ASN A 1 756 ? 44.206 33.541 -27.039 1.00 90.12 756 ASN A CA 1
ATOM 6155 C C . ASN A 1 756 ? 43.315 34.280 -28.057 1.00 90.12 756 ASN A C 1
ATOM 6157 O O . ASN A 1 756 ? 43.830 35.057 -28.855 1.00 90.12 756 ASN A O 1
ATOM 6161 N N . GLY A 1 757 ? 41.997 34.052 -28.045 1.00 87.06 757 GLY A N 1
ATOM 6162 C CA . GLY A 1 757 ? 41.046 34.762 -28.905 1.00 87.06 757 GLY A CA 1
ATOM 6163 C C . GLY A 1 757 ? 40.991 34.279 -30.355 1.00 87.06 757 GLY A C 1
ATOM 6164 O O . GLY A 1 757 ? 40.497 35.016 -31.203 1.00 87.06 757 GLY A O 1
ATOM 6165 N N . TYR A 1 758 ? 41.479 33.070 -30.650 1.00 90.88 758 TYR A N 1
ATOM 6166 C CA . TYR A 1 758 ? 41.432 32.512 -32.006 1.00 90.88 758 TYR A CA 1
ATOM 6167 C C . TYR A 1 758 ? 39.978 32.267 -32.437 1.00 90.88 758 TYR A C 1
ATOM 6169 O O . TYR A 1 758 ? 39.120 31.906 -31.617 1.00 90.88 758 TYR A O 1
ATOM 6177 N N . SER A 1 759 ? 39.703 32.442 -33.731 1.00 91.69 759 SER A N 1
ATOM 6178 C CA . SER A 1 759 ? 38.439 32.023 -34.342 1.00 91.69 759 SER A CA 1
ATOM 6179 C C . SER A 1 759 ? 38.270 30.499 -34.275 1.00 91.69 759 SER A C 1
ATOM 6181 O O . SER A 1 759 ? 39.213 29.758 -33.998 1.00 91.69 759 SER A O 1
ATOM 6183 N N . ASP A 1 760 ? 37.055 29.999 -34.517 1.00 89.00 760 ASP A N 1
ATOM 6184 C CA . ASP A 1 760 ? 36.785 28.555 -34.470 1.00 89.00 760 ASP A CA 1
ATOM 6185 C C . ASP A 1 760 ? 37.664 27.761 -35.454 1.00 89.00 760 ASP A C 1
ATOM 6187 O O . ASP A 1 760 ? 38.199 26.715 -35.086 1.00 89.00 760 ASP A O 1
ATOM 6191 N N . GLU A 1 761 ? 37.854 28.275 -36.670 1.00 90.00 761 GLU A N 1
ATOM 6192 C CA . GLU A 1 761 ? 38.665 27.645 -37.722 1.00 90.00 761 GLU A CA 1
ATOM 6193 C C . GLU A 1 761 ? 40.164 27.659 -37.378 1.00 90.00 761 GLU A C 1
ATOM 6195 O O . GLU A 1 761 ? 40.862 26.653 -37.551 1.00 90.00 761 GLU A O 1
ATOM 6200 N N . GLU A 1 762 ? 40.654 28.765 -36.810 1.00 88.06 762 GLU A N 1
ATOM 6201 C CA . GLU A 1 762 ? 42.032 28.886 -36.322 1.00 88.06 762 GLU A CA 1
ATOM 6202 C C . GLU A 1 762 ? 42.289 27.960 -35.125 1.00 88.06 762 GLU A C 1
ATOM 6204 O O . GLU A 1 762 ? 43.331 27.307 -35.056 1.00 88.06 762 GLU A O 1
ATOM 6209 N N . SER A 1 763 ? 41.329 27.844 -34.200 1.00 90.00 763 SER A N 1
ATOM 6210 C CA . SER A 1 763 ? 41.393 26.919 -33.064 1.00 90.00 763 SER A CA 1
ATOM 6211 C C . SER A 1 763 ? 41.454 25.454 -33.502 1.00 90.00 763 SER A C 1
ATOM 6213 O O . SER A 1 763 ? 42.262 24.694 -32.961 1.00 90.00 763 SER A O 1
ATOM 6215 N N . ILE A 1 764 ? 40.631 25.055 -34.480 1.00 92.69 764 ILE A N 1
ATOM 6216 C CA . ILE A 1 764 ? 40.637 23.696 -35.046 1.00 92.69 764 ILE A CA 1
ATOM 6217 C C . ILE A 1 764 ? 41.985 23.409 -35.711 1.00 92.69 764 ILE A C 1
ATOM 6219 O O . ILE A 1 764 ? 42.615 22.396 -35.406 1.00 92.69 764 ILE A O 1
ATOM 6223 N N . SER A 1 765 ? 42.458 24.319 -36.565 1.00 89.56 765 SER A N 1
ATOM 6224 C CA . SER A 1 765 ? 43.719 24.159 -37.300 1.00 89.56 765 SER A CA 1
ATOM 6225 C C . SER A 1 765 ? 44.924 24.069 -36.357 1.00 89.56 765 SER A C 1
ATOM 6227 O O . SER A 1 765 ? 45.783 23.198 -36.510 1.00 89.56 765 SER A O 1
ATOM 6229 N N . PHE A 1 766 ? 44.956 24.917 -35.324 1.00 91.25 766 PHE A N 1
ATOM 6230 C CA . PHE A 1 766 ? 45.995 24.907 -34.295 1.00 91.25 766 PHE A CA 1
ATOM 6231 C C . PHE A 1 766 ? 46.030 23.581 -33.519 1.00 91.25 766 PHE A C 1
ATOM 6233 O O . PHE A 1 766 ? 47.095 22.982 -33.347 1.00 91.25 766 PHE A O 1
ATOM 6240 N N . ALA A 1 767 ? 44.869 23.084 -33.081 1.00 91.75 767 ALA A N 1
ATOM 6241 C CA . ALA A 1 767 ? 44.781 21.813 -32.368 1.00 91.75 767 ALA A CA 1
ATOM 6242 C C . ALA A 1 767 ? 45.103 20.606 -33.273 1.00 91.75 767 ALA A C 1
ATOM 6244 O O . ALA A 1 767 ? 45.797 19.689 -32.831 1.00 91.75 767 ALA A O 1
ATOM 6245 N N . ALA A 1 768 ? 44.688 20.619 -34.544 1.00 89.81 768 ALA A N 1
ATOM 6246 C CA . ALA A 1 768 ? 45.012 19.572 -35.516 1.00 89.81 768 ALA A CA 1
ATOM 6247 C C . ALA A 1 768 ? 46.524 19.471 -35.784 1.00 89.81 768 ALA A C 1
ATOM 6249 O O . ALA A 1 768 ? 47.075 18.368 -35.830 1.00 89.81 768 ALA A O 1
ATOM 6250 N N . ALA A 1 769 ? 47.224 20.608 -35.875 1.00 87.62 769 ALA A N 1
ATOM 6251 C CA . ALA A 1 769 ? 48.679 20.642 -36.019 1.00 87.62 769 ALA A CA 1
ATOM 6252 C C . ALA A 1 769 ? 49.401 20.044 -34.794 1.00 87.62 769 ALA A C 1
ATOM 6254 O O . ALA A 1 769 ? 50.350 19.265 -34.943 1.00 87.62 769 ALA A O 1
ATOM 6255 N N . ALA A 1 770 ? 48.928 20.354 -33.581 1.00 88.00 770 ALA A N 1
ATOM 6256 C CA . ALA A 1 770 ? 49.457 19.779 -32.343 1.00 88.00 770 ALA A CA 1
ATOM 6257 C C . ALA A 1 770 ? 49.244 18.255 -32.276 1.00 88.00 770 ALA A C 1
ATOM 6259 O O . ALA A 1 770 ? 50.170 17.512 -31.938 1.00 88.00 770 ALA A O 1
ATOM 6260 N N . VAL A 1 771 ? 48.057 17.784 -32.668 1.00 87.00 771 VAL A N 1
ATOM 6261 C CA . VAL A 1 771 ? 47.722 16.355 -32.762 1.00 87.00 771 VAL A CA 1
ATOM 6262 C C . VAL A 1 771 ? 48.622 15.639 -33.768 1.00 87.00 771 VAL A C 1
ATOM 6264 O O . VAL A 1 771 ? 49.253 14.647 -33.407 1.00 87.00 771 VAL A O 1
ATOM 6267 N N . SER A 1 772 ? 48.755 16.166 -34.989 1.00 85.38 772 SER A N 1
ATOM 6268 C CA . SER A 1 772 ? 49.589 15.584 -36.054 1.00 85.38 772 SER A CA 1
ATOM 6269 C C . SER A 1 772 ? 51.047 15.414 -35.611 1.00 85.38 772 SER A C 1
ATOM 6271 O O . SER A 1 772 ? 51.659 14.363 -35.830 1.00 85.38 772 SER A O 1
ATOM 6273 N N . LYS A 1 773 ? 51.597 16.405 -34.896 1.00 85.25 773 LYS A N 1
ATOM 6274 C CA . LYS A 1 773 ? 52.944 16.330 -34.310 1.00 85.25 773 LYS A CA 1
ATOM 6275 C C . LYS A 1 773 ? 53.076 15.182 -33.306 1.00 85.25 773 LYS A C 1
ATOM 6277 O O . LYS A 1 773 ? 54.062 14.444 -33.354 1.00 85.25 773 LYS A O 1
ATOM 6282 N N . ASP A 1 774 ? 52.100 15.014 -32.415 1.00 82.25 774 ASP A N 1
ATOM 6283 C CA . ASP A 1 774 ? 52.109 13.933 -31.428 1.00 82.25 774 ASP A CA 1
ATOM 6284 C C . ASP A 1 774 ? 51.927 12.548 -32.072 1.00 82.25 774 ASP A C 1
ATOM 6286 O O . ASP A 1 774 ? 52.619 11.606 -31.676 1.00 82.25 774 ASP A O 1
ATOM 6290 N N . VAL A 1 775 ? 51.073 12.424 -33.097 1.00 78.69 775 VAL A N 1
ATOM 6291 C CA . VAL A 1 775 ? 50.883 11.174 -33.861 1.00 78.69 775 VAL A CA 1
ATOM 6292 C C . VAL A 1 775 ? 52.185 10.745 -34.539 1.00 78.69 775 VAL A C 1
ATOM 6294 O O . VAL A 1 775 ? 52.590 9.585 -34.425 1.00 78.69 775 VAL A O 1
ATOM 6297 N N . LYS A 1 776 ? 52.861 11.687 -35.216 1.00 78.56 776 LYS A N 1
ATOM 6298 C CA . LYS A 1 776 ? 54.138 11.453 -35.911 1.00 78.56 776 LYS A CA 1
ATOM 6299 C C . LYS A 1 776 ? 55.251 11.069 -34.924 1.00 78.56 776 LYS A C 1
ATOM 6301 O O . LYS A 1 776 ? 56.015 10.148 -35.204 1.00 78.56 776 LYS A O 1
ATOM 6306 N N . ARG A 1 777 ? 55.324 11.730 -33.758 1.00 76.88 777 ARG A N 1
ATOM 6307 C CA . ARG A 1 777 ? 56.347 11.478 -32.722 1.00 76.88 777 ARG A CA 1
ATOM 6308 C C . ARG A 1 777 ? 56.269 10.072 -32.135 1.00 76.88 777 ARG A C 1
ATOM 6310 O O . ARG A 1 777 ? 57.292 9.430 -31.935 1.00 76.88 777 ARG A O 1
ATOM 6317 N N . GLU A 1 778 ? 55.067 9.614 -31.823 1.00 71.44 778 GLU A N 1
ATOM 6318 C CA . GLU A 1 778 ? 54.855 8.356 -31.102 1.00 71.44 778 GLU A CA 1
ATOM 6319 C C . GLU A 1 778 ? 54.772 7.129 -32.026 1.00 71.44 778 GLU A C 1
ATOM 6321 O O . GLU A 1 778 ? 54.591 6.004 -31.561 1.00 71.44 778 GLU A O 1
ATOM 6326 N N . GLN A 1 779 ? 54.906 7.333 -33.344 1.00 65.88 779 GLN A N 1
ATOM 6327 C CA . GLN A 1 779 ? 54.882 6.276 -34.361 1.00 65.88 779 GLN A CA 1
ATOM 6328 C C . GLN A 1 779 ? 53.644 5.366 -34.252 1.00 65.88 779 GLN A C 1
ATOM 6330 O O . GLN A 1 779 ? 53.712 4.149 -34.475 1.00 65.88 779 GLN A O 1
ATOM 6335 N N . TYR A 1 780 ? 52.489 5.950 -33.908 1.00 60.75 780 TYR A N 1
ATOM 6336 C CA . TYR A 1 780 ? 51.252 5.204 -33.658 1.00 60.75 780 TYR A CA 1
ATOM 6337 C C . TYR A 1 780 ? 50.714 4.465 -34.905 1.00 60.75 780 TYR A C 1
ATOM 6339 O O . TYR A 1 780 ? 49.886 3.566 -34.771 1.00 60.75 780 TYR A O 1
ATOM 6347 N N . SER A 1 781 ? 51.264 4.717 -36.105 1.00 52.62 781 SER A N 1
ATOM 6348 C CA . SER A 1 781 ? 51.033 3.901 -37.305 1.00 52.62 781 SER A CA 1
ATOM 6349 C C . SER A 1 781 ? 52.238 3.884 -38.261 1.00 52.62 781 SER A C 1
ATOM 6351 O O . SER A 1 781 ? 52.647 4.946 -38.721 1.00 52.62 781 SER A O 1
ATOM 6353 N N . PRO A 1 782 ? 52.768 2.714 -38.670 1.00 52.56 782 PRO A N 1
ATOM 6354 C CA . PRO A 1 782 ? 53.520 2.577 -39.908 1.00 52.56 782 PRO A CA 1
ATOM 6355 C C . PRO A 1 782 ? 52.560 2.076 -40.998 1.00 52.56 782 PRO A C 1
ATOM 6357 O O . PRO A 1 782 ? 52.623 0.922 -41.415 1.00 52.56 782 PRO A O 1
ATOM 6360 N N . LYS A 1 783 ? 51.606 2.909 -41.426 1.00 53.56 783 LYS A N 1
ATOM 6361 C CA . LYS A 1 783 ? 50.740 2.594 -42.572 1.00 53.56 783 LYS A CA 1
ATOM 6362 C C . LYS A 1 783 ? 51.137 3.491 -43.740 1.00 53.56 783 LYS A C 1
ATOM 6364 O O . LYS A 1 783 ? 50.873 4.688 -43.723 1.00 53.56 783 LYS A O 1
ATOM 6369 N N . LYS A 1 784 ? 51.809 2.913 -44.742 1.00 48.47 784 LYS A N 1
ATOM 6370 C CA . LYS A 1 784 ? 52.089 3.579 -46.024 1.00 48.47 784 LYS A CA 1
ATOM 6371 C C . LYS A 1 784 ? 50.760 4.051 -46.640 1.00 48.47 784 LYS A C 1
ATOM 6373 O O . LYS A 1 784 ? 49.861 3.231 -46.795 1.00 48.47 784 LYS A O 1
ATOM 6378 N N . GLY A 1 785 ? 50.653 5.338 -46.988 1.00 54.00 785 GLY A N 1
ATOM 6379 C CA . GLY A 1 785 ? 49.538 5.887 -47.778 1.00 54.00 785 GLY A CA 1
ATOM 6380 C C . GLY A 1 785 ? 48.379 6.555 -47.021 1.00 54.00 785 GLY A C 1
ATOM 6381 O O . GLY A 1 785 ? 47.351 6.793 -47.642 1.00 54.00 785 GLY A O 1
ATOM 6382 N N . LYS A 1 786 ? 48.504 6.862 -45.721 1.00 62.50 786 LYS A N 1
ATOM 6383 C CA . LYS A 1 786 ? 47.494 7.636 -44.965 1.00 62.50 786 LYS A CA 1
ATOM 6384 C C . LYS A 1 786 ? 47.892 9.105 -44.815 1.00 62.50 786 LYS A C 1
ATOM 6386 O O . LYS A 1 786 ? 49.036 9.394 -44.464 1.00 62.50 786 LYS A O 1
ATOM 6391 N N . ASP A 1 787 ? 46.938 10.008 -45.025 1.00 74.75 787 ASP A N 1
ATOM 6392 C CA . ASP A 1 787 ? 47.103 11.447 -44.815 1.00 74.75 787 ASP A CA 1
ATOM 6393 C C . ASP A 1 787 ? 46.856 11.804 -43.341 1.00 74.75 787 ASP A C 1
ATOM 6395 O O . ASP A 1 787 ? 45.735 12.071 -42.909 1.00 74.75 787 ASP A O 1
ATOM 6399 N N . ILE A 1 788 ? 47.930 11.760 -42.547 1.00 75.88 788 ILE A N 1
ATOM 6400 C CA . ILE A 1 788 ? 47.888 12.030 -41.101 1.00 75.88 788 ILE A CA 1
ATOM 6401 C C . ILE A 1 788 ? 47.360 13.440 -40.809 1.00 75.88 788 ILE A C 1
ATOM 6403 O O . ILE A 1 788 ? 46.756 13.654 -39.760 1.00 75.88 788 ILE A O 1
ATOM 6407 N N . GLU A 1 789 ? 47.590 14.407 -41.696 1.00 80.81 789 GLU A N 1
ATOM 6408 C CA . GLU A 1 789 ? 47.177 15.795 -41.484 1.00 80.81 789 GLU A CA 1
ATOM 6409 C C . GLU A 1 789 ? 45.667 15.940 -41.665 1.00 80.81 789 GLU A C 1
ATOM 6411 O O . GLU A 1 789 ? 45.009 16.471 -40.767 1.00 80.81 789 GLU A O 1
ATOM 6416 N N . ASN A 1 790 ? 45.109 15.350 -42.725 1.00 83.62 790 ASN A N 1
ATOM 6417 C CA . ASN A 1 790 ? 43.660 15.304 -42.924 1.00 83.62 790 ASN A CA 1
ATOM 6418 C C . ASN A 1 790 ? 42.943 14.464 -41.853 1.00 83.62 790 ASN A C 1
ATOM 6420 O O . ASN A 1 790 ? 41.958 14.928 -41.282 1.00 83.62 790 ASN A O 1
ATOM 6424 N N . GLU A 1 791 ? 43.457 13.285 -41.480 1.00 83.94 791 GLU A N 1
ATOM 6425 C CA . GLU A 1 791 ? 42.851 12.477 -40.405 1.00 83.94 791 GLU A CA 1
ATOM 6426 C C . GLU A 1 791 ? 42.907 13.196 -39.035 1.00 83.94 791 GLU A C 1
ATOM 6428 O O . GLU A 1 791 ? 41.969 13.101 -38.238 1.00 83.94 791 GLU A O 1
ATOM 6433 N N . SER A 1 792 ? 43.975 13.960 -38.758 1.00 86.69 792 SER A N 1
ATOM 6434 C CA . SER A 1 792 ? 44.085 14.781 -37.537 1.00 86.69 792 SER A CA 1
ATOM 6435 C C . SER A 1 792 ? 43.083 15.936 -37.535 1.00 86.69 792 SER A C 1
ATOM 6437 O O . SER A 1 792 ? 42.465 16.209 -36.503 1.00 86.69 792 SER A O 1
ATOM 6439 N N . LEU A 1 793 ? 42.895 16.595 -38.683 1.00 88.88 793 LEU A N 1
ATOM 6440 C CA . LEU A 1 793 ? 41.909 17.660 -38.854 1.00 88.88 793 LEU A CA 1
ATOM 6441 C C . LEU A 1 793 ? 40.482 17.130 -38.682 1.00 88.88 793 LEU A C 1
ATOM 6443 O O . LEU A 1 793 ? 39.692 17.721 -37.946 1.00 88.88 793 LEU A O 1
ATOM 6447 N N . GLU A 1 794 ? 40.158 15.988 -39.289 1.00 88.56 794 GLU A N 1
ATOM 6448 C CA . GLU A 1 794 ? 38.845 15.347 -39.165 1.00 88.56 794 GLU A CA 1
ATOM 6449 C C . GLU A 1 794 ? 38.528 14.897 -37.734 1.00 88.56 794 GLU A C 1
ATOM 6451 O O . GLU A 1 794 ? 37.370 14.972 -37.302 1.00 88.56 794 GLU A O 1
ATOM 6456 N N . PHE A 1 795 ? 39.537 14.414 -37.001 1.00 90.44 795 PHE A N 1
ATOM 6457 C CA . PHE A 1 795 ? 39.405 14.035 -35.597 1.00 90.44 795 PHE A CA 1
ATOM 6458 C C . PHE A 1 795 ? 39.129 15.260 -34.720 1.00 90.44 795 PHE A C 1
ATOM 6460 O O . PHE A 1 795 ? 38.129 15.279 -34.002 1.00 90.44 795 PHE A O 1
ATOM 6467 N N . VAL A 1 796 ? 39.948 16.312 -34.819 1.00 91.75 796 VAL A N 1
ATOM 6468 C CA . VAL A 1 796 ? 39.758 17.545 -34.034 1.00 91.75 796 VAL A CA 1
ATOM 6469 C C . VAL A 1 796 ? 38.444 18.241 -34.386 1.00 91.75 796 VAL A C 1
ATOM 6471 O O . VAL A 1 796 ? 37.739 18.684 -33.481 1.00 91.75 796 VAL A O 1
ATOM 6474 N N . SER A 1 797 ? 38.065 18.272 -35.665 1.00 92.19 797 SER A N 1
ATOM 6475 C CA . SER A 1 797 ? 36.775 18.827 -36.095 1.00 92.19 797 SER A CA 1
ATOM 6476 C C . SER A 1 797 ? 35.613 18.074 -35.449 1.00 92.19 797 SER A C 1
ATOM 6478 O O . SER A 1 797 ? 34.755 18.702 -34.843 1.00 92.19 797 SER A O 1
ATOM 6480 N N . SER A 1 798 ? 35.657 16.733 -35.421 1.00 92.94 798 SER A N 1
ATOM 6481 C CA . SER A 1 798 ? 34.616 15.943 -34.742 1.00 92.94 798 SER A CA 1
ATOM 6482 C C . SER A 1 798 ? 34.525 16.206 -33.235 1.00 92.94 798 SER A C 1
ATOM 6484 O O . SER A 1 798 ? 33.439 16.139 -32.666 1.00 92.94 798 SER A O 1
ATOM 6486 N N . ILE A 1 799 ? 35.647 16.538 -32.581 1.00 92.44 799 ILE A N 1
ATOM 6487 C CA . ILE A 1 799 ? 35.651 16.957 -31.173 1.00 92.44 799 ILE A CA 1
ATOM 6488 C C . ILE A 1 799 ? 34.955 18.313 -31.030 1.00 92.44 799 ILE A C 1
ATOM 6490 O O . ILE A 1 799 ? 34.144 18.484 -30.124 1.00 92.44 799 ILE A O 1
ATOM 6494 N N . VAL A 1 800 ? 35.257 19.282 -31.897 1.00 91.94 800 VAL A N 1
ATOM 6495 C CA . VAL A 1 800 ? 34.644 20.617 -31.839 1.00 91.94 800 VAL A CA 1
ATOM 6496 C C . VAL A 1 800 ? 33.150 20.564 -32.147 1.00 91.94 800 VAL A C 1
ATOM 6498 O O . VAL A 1 800 ? 32.380 21.189 -31.418 1.00 91.94 800 VAL A O 1
ATOM 6501 N N . ASP A 1 801 ? 32.737 19.786 -33.146 1.00 91.56 801 ASP A N 1
ATOM 6502 C CA . ASP A 1 801 ? 31.327 19.569 -33.485 1.00 91.56 801 ASP A CA 1
ATOM 6503 C C . ASP A 1 801 ? 30.566 19.016 -32.277 1.00 91.56 801 ASP A C 1
ATOM 6505 O O . ASP A 1 801 ? 29.591 19.618 -31.826 1.00 91.56 801 ASP A O 1
ATOM 6509 N N . TYR A 1 802 ? 31.102 17.960 -31.660 1.00 90.12 802 TYR A N 1
ATOM 6510 C CA . TYR A 1 802 ? 30.557 17.369 -30.439 1.00 90.12 802 TYR A CA 1
ATOM 6511 C C . TYR A 1 802 ? 30.466 18.374 -29.274 1.00 90.12 802 TYR A C 1
ATOM 6513 O O . TYR A 1 802 ? 29.472 18.442 -28.547 1.00 90.12 802 TYR A O 1
ATOM 6521 N N . LEU A 1 803 ? 31.500 19.197 -29.074 1.00 90.69 803 LEU A N 1
ATOM 6522 C CA . LEU A 1 803 ? 31.517 20.209 -28.014 1.00 90.69 803 LEU A CA 1
ATOM 6523 C C . LEU A 1 803 ? 30.504 21.334 -28.257 1.00 90.69 803 LEU A C 1
ATOM 6525 O O . LEU A 1 803 ? 29.979 21.888 -27.289 1.00 90.69 803 LEU A O 1
ATOM 6529 N N . LYS A 1 804 ? 30.250 21.704 -29.515 1.00 90.50 804 LYS A N 1
ATOM 6530 C CA . LYS A 1 804 ? 29.243 22.705 -29.886 1.00 90.50 804 LYS A CA 1
ATOM 6531 C C . LYS A 1 804 ? 27.833 22.156 -29.715 1.00 90.50 804 LYS A C 1
ATOM 6533 O O . LYS A 1 804 ? 27.027 22.814 -29.062 1.00 90.50 804 LYS A O 1
ATOM 6538 N N . GLU A 1 805 ? 27.579 20.950 -30.223 1.00 89.00 805 GLU A N 1
ATOM 6539 C CA . GLU A 1 805 ? 26.289 20.255 -30.127 1.00 89.00 805 GLU A CA 1
ATOM 6540 C C . GLU A 1 805 ? 25.800 20.156 -28.676 1.00 89.00 805 GLU A C 1
ATOM 6542 O O . GLU A 1 805 ? 24.630 20.386 -28.383 1.00 89.00 805 GLU A O 1
ATOM 6547 N N . HIS A 1 806 ? 26.715 19.905 -27.738 1.00 85.19 806 HIS A N 1
ATOM 6548 C CA . HIS A 1 806 ? 26.384 19.774 -26.320 1.00 85.19 806 HIS A CA 1
ATOM 6549 C C . HIS A 1 806 ? 26.611 21.041 -25.479 1.00 85.19 806 HIS A C 1
ATOM 6551 O O . HIS A 1 806 ? 26.676 20.970 -24.248 1.00 85.19 806 HIS A O 1
ATOM 6557 N N . GLU A 1 807 ? 26.734 22.207 -26.118 1.00 87.19 807 GLU A N 1
ATOM 6558 C CA . GLU A 1 807 ? 26.944 23.509 -25.471 1.00 87.19 807 GLU A CA 1
ATOM 6559 C C . GLU A 1 807 ? 28.167 23.564 -24.532 1.00 87.19 807 GLU A C 1
ATOM 6561 O O . GLU A 1 807 ? 28.188 24.312 -23.551 1.00 87.19 807 GLU A O 1
ATOM 6566 N N . LEU A 1 808 ? 29.211 22.778 -24.786 1.00 87.06 808 LEU A N 1
ATOM 6567 C CA . LEU A 1 808 ? 30.456 22.776 -24.010 1.00 87.06 808 LEU A CA 1
ATOM 6568 C C . LEU A 1 808 ? 31.536 23.695 -24.588 1.00 87.06 808 LEU A C 1
ATOM 6570 O O . LEU A 1 808 ? 32.570 23.896 -23.948 1.00 87.06 808 LEU A O 1
ATOM 6574 N N . TRP A 1 809 ? 31.281 24.298 -25.749 1.00 90.44 809 TRP A N 1
ATOM 6575 C CA . TRP A 1 809 ? 32.215 25.137 -26.500 1.00 90.44 809 TRP A CA 1
ATOM 6576 C C . TRP A 1 809 ? 32.477 26.518 -25.867 1.00 90.44 809 TRP A C 1
ATOM 6578 O O . TRP A 1 809 ? 32.054 27.562 -26.351 1.00 90.44 809 TRP A O 1
ATOM 6588 N N . SER A 1 810 ? 33.186 26.533 -24.737 1.00 90.19 810 SER A N 1
ATOM 6589 C CA . SER A 1 810 ? 33.716 27.744 -24.091 1.00 90.19 810 SER A CA 1
ATOM 6590 C C . SER A 1 810 ? 34.913 27.386 -23.216 1.00 90.19 810 SER A C 1
ATOM 6592 O O . SER A 1 810 ? 34.918 26.318 -22.606 1.00 90.19 810 SER A O 1
ATOM 6594 N N . VAL A 1 811 ? 35.881 28.294 -23.065 1.00 87.50 811 VAL A N 1
ATOM 6595 C CA . VAL A 1 811 ? 37.102 28.060 -22.262 1.00 87.50 811 VAL A CA 1
ATOM 6596 C C . VAL A 1 811 ? 36.773 27.518 -20.864 1.00 87.50 811 VAL A C 1
ATOM 6598 O O . VAL A 1 811 ? 37.309 26.497 -20.439 1.00 87.50 811 VAL A O 1
ATOM 6601 N N . LYS A 1 812 ? 35.811 28.144 -20.170 1.00 90.38 812 LYS A N 1
ATOM 6602 C CA . LYS A 1 812 ? 35.395 27.745 -18.816 1.00 90.38 812 LYS A CA 1
ATOM 6603 C C . LYS A 1 812 ? 34.775 26.344 -18.766 1.00 90.38 812 LYS A C 1
ATOM 6605 O O . LYS A 1 812 ? 35.030 25.605 -17.817 1.00 90.38 812 LYS A O 1
ATOM 6610 N N . LYS A 1 813 ? 33.940 25.974 -19.747 1.00 87.25 813 LYS A N 1
ATOM 6611 C CA . LYS A 1 813 ? 33.311 24.643 -19.794 1.00 87.25 813 LYS A CA 1
ATOM 6612 C C . LYS A 1 813 ? 34.329 23.574 -20.203 1.00 87.25 813 LYS A C 1
ATOM 6614 O O . LYS A 1 813 ? 34.372 22.540 -19.546 1.00 87.25 813 LYS A O 1
ATOM 6619 N N . LEU A 1 814 ? 35.191 23.843 -21.183 1.00 87.75 814 LEU A N 1
ATOM 6620 C CA . LEU A 1 814 ? 36.252 22.921 -21.600 1.00 87.75 814 LEU A CA 1
ATOM 6621 C C . LEU A 1 814 ? 37.197 22.590 -20.443 1.00 87.75 814 LEU A C 1
ATOM 6623 O O . LEU A 1 814 ? 37.382 21.416 -20.135 1.00 87.75 814 LEU A O 1
ATOM 6627 N N . ALA A 1 815 ? 37.691 23.603 -19.726 1.00 86.88 815 ALA A N 1
ATOM 6628 C CA . ALA A 1 815 ? 38.546 23.393 -18.557 1.00 86.88 815 ALA A CA 1
ATOM 6629 C C . ALA A 1 815 ? 37.834 22.607 -17.439 1.00 86.88 815 ALA A C 1
ATOM 6631 O O . ALA A 1 815 ? 38.421 21.728 -16.812 1.00 86.88 815 ALA A O 1
ATOM 6632 N N . LYS A 1 816 ? 36.541 22.877 -17.203 1.00 88.12 816 LYS A N 1
ATOM 6633 C CA . LYS A 1 816 ? 35.745 22.163 -16.191 1.00 88.12 816 LYS A CA 1
ATOM 6634 C C . LYS A 1 816 ? 35.509 20.690 -16.549 1.00 88.12 816 LYS A C 1
ATOM 6636 O O . LYS A 1 816 ? 35.484 19.848 -15.653 1.00 88.12 816 LYS A O 1
ATOM 6641 N N . TRP A 1 817 ? 35.288 20.386 -17.827 1.00 87.50 817 TRP A N 1
ATOM 6642 C CA . TRP A 1 817 ? 34.852 19.065 -18.291 1.00 87.50 817 TRP A CA 1
ATOM 6643 C C . TRP A 1 817 ? 35.961 18.219 -18.925 1.00 87.50 817 TRP A C 1
ATOM 6645 O O . TRP A 1 817 ? 35.707 17.058 -19.226 1.00 87.50 817 TRP A O 1
ATOM 6655 N N . GLN A 1 818 ? 37.184 18.737 -19.070 1.00 89.25 818 GLN A N 1
ATOM 6656 C CA . GLN A 1 818 ? 38.312 18.036 -19.695 1.00 89.25 818 GLN A CA 1
ATOM 6657 C C . GLN A 1 818 ? 38.514 16.607 -19.168 1.00 89.25 818 GLN A C 1
ATOM 6659 O O . GLN A 1 818 ? 38.583 15.662 -19.954 1.00 89.25 818 GLN A O 1
ATOM 6664 N N . ASN A 1 819 ? 38.591 16.431 -17.845 1.00 88.38 819 ASN A N 1
ATOM 6665 C CA . ASN A 1 819 ? 38.802 15.114 -17.237 1.00 88.38 819 ASN A CA 1
ATOM 6666 C C . ASN A 1 819 ? 37.609 14.164 -17.476 1.00 88.38 819 ASN A C 1
ATOM 6668 O O . ASN A 1 819 ? 37.834 13.093 -18.037 1.00 88.38 819 ASN A O 1
ATOM 6672 N N . PRO A 1 820 ? 36.353 14.546 -17.159 1.00 88.88 820 PRO A N 1
ATOM 6673 C CA . PRO A 1 820 ? 35.181 13.741 -17.506 1.00 88.88 820 PRO A CA 1
ATOM 6674 C C . PRO A 1 820 ? 35.069 13.361 -18.988 1.00 88.88 820 PRO A C 1
ATOM 6676 O O . PRO A 1 820 ? 34.757 12.215 -19.294 1.00 88.88 820 PRO A O 1
ATOM 6679 N N . LEU A 1 821 ? 35.345 14.300 -19.900 1.00 90.31 821 LEU A N 1
ATOM 6680 C CA . LEU A 1 821 ? 35.342 14.060 -21.348 1.00 90.31 821 LEU A CA 1
ATOM 6681 C C . LEU A 1 821 ? 36.417 13.054 -21.752 1.00 90.31 821 LEU A C 1
ATOM 6683 O O . LEU A 1 821 ? 36.177 12.197 -22.591 1.00 90.31 821 LEU A O 1
ATOM 6687 N N . THR A 1 822 ? 37.591 13.137 -21.128 1.00 90.94 822 THR A N 1
ATOM 6688 C CA . THR A 1 822 ? 38.679 12.194 -21.385 1.00 90.94 822 THR A CA 1
ATOM 6689 C C . THR A 1 822 ? 38.317 10.779 -20.937 1.00 90.94 822 THR A C 1
ATOM 6691 O O . THR A 1 822 ? 38.565 9.822 -21.664 1.00 90.94 822 THR A O 1
ATOM 6694 N N . ASP A 1 823 ? 37.743 10.639 -19.741 1.00 90.38 823 ASP A N 1
ATOM 6695 C CA . ASP A 1 823 ? 37.338 9.338 -19.199 1.00 90.38 823 ASP A CA 1
ATOM 6696 C C . ASP A 1 823 ? 36.203 8.715 -20.026 1.00 90.38 823 ASP A C 1
ATOM 6698 O O . ASP A 1 823 ? 36.196 7.508 -20.260 1.00 90.38 823 ASP A O 1
ATOM 6702 N N . LEU A 1 824 ? 35.275 9.545 -20.511 1.00 89.44 824 LEU A N 1
ATOM 6703 C CA . LEU A 1 824 ? 34.212 9.138 -21.426 1.00 89.44 824 LEU A CA 1
ATOM 6704 C C . LEU A 1 824 ? 34.761 8.703 -22.793 1.00 89.44 824 LEU A C 1
ATOM 6706 O O . LEU A 1 824 ? 34.374 7.656 -23.301 1.00 89.44 824 LEU A O 1
ATOM 6710 N N . TYR A 1 825 ? 35.707 9.457 -23.358 1.00 91.31 825 TYR A N 1
ATOM 6711 C CA . TYR A 1 825 ? 36.387 9.073 -24.593 1.00 91.31 825 TYR A CA 1
ATOM 6712 C C . TYR A 1 825 ? 37.138 7.742 -24.443 1.00 91.31 825 TYR A C 1
ATOM 6714 O O . TYR A 1 825 ? 37.078 6.912 -25.343 1.00 91.31 825 TYR A O 1
ATOM 6722 N N . GLU A 1 826 ? 37.818 7.497 -23.314 1.00 90.25 826 GLU A N 1
ATOM 6723 C CA . GLU A 1 826 ? 38.493 6.213 -23.067 1.00 90.25 826 GLU A CA 1
ATOM 6724 C C . GLU A 1 826 ? 37.516 5.039 -23.083 1.00 90.25 826 GLU A C 1
ATOM 6726 O O . GLU A 1 826 ? 37.810 4.008 -23.686 1.00 90.25 826 GLU A O 1
ATOM 6731 N N . PHE A 1 827 ? 36.361 5.205 -22.437 1.00 90.00 827 PHE A N 1
ATOM 6732 C CA . PHE A 1 827 ? 35.301 4.204 -22.407 1.00 90.00 827 PHE A CA 1
ATOM 6733 C C . PHE A 1 827 ? 34.812 3.853 -23.820 1.00 90.00 827 PHE A C 1
ATOM 6735 O O . PHE A 1 827 ? 34.852 2.683 -24.203 1.00 90.00 827 PHE A O 1
ATOM 6742 N N . GLU A 1 828 ? 34.455 4.859 -24.625 1.00 89.38 828 GLU A N 1
ATOM 6743 C CA . GLU A 1 828 ? 34.001 4.651 -26.009 1.00 89.38 828 GLU A CA 1
ATOM 6744 C C . GLU A 1 828 ? 35.119 4.108 -26.914 1.00 89.38 828 GLU A C 1
ATOM 6746 O O . GLU A 1 828 ? 34.877 3.286 -27.797 1.00 89.38 828 GLU A O 1
ATOM 6751 N N . TYR A 1 829 ? 36.372 4.508 -26.676 1.00 88.44 829 TYR A N 1
ATOM 6752 C CA . TYR A 1 829 ? 37.525 3.970 -27.397 1.00 88.44 829 TYR A CA 1
ATOM 6753 C C . TYR A 1 829 ? 37.707 2.476 -27.120 1.00 88.44 829 TYR A C 1
ATOM 6755 O O . TYR A 1 829 ? 37.907 1.706 -28.056 1.00 88.44 829 TYR A O 1
ATOM 6763 N N . ILE A 1 830 ? 37.611 2.044 -25.854 1.00 87.62 830 ILE A N 1
ATOM 6764 C CA . ILE A 1 830 ? 37.698 0.621 -25.489 1.00 87.62 830 ILE A CA 1
ATOM 6765 C C . ILE A 1 830 ? 36.593 -0.171 -26.197 1.00 87.62 830 ILE A C 1
ATOM 6767 O O . ILE A 1 830 ? 36.889 -1.209 -26.792 1.00 87.62 830 ILE A O 1
ATOM 6771 N N . LEU A 1 831 ? 35.358 0.341 -26.205 1.00 86.81 831 LEU A N 1
ATOM 6772 C CA . LEU A 1 831 ? 34.233 -0.281 -26.906 1.00 86.81 831 LEU A CA 1
ATOM 6773 C C . LEU A 1 831 ? 34.438 -0.364 -28.422 1.00 86.81 831 LEU A C 1
ATOM 6775 O O . LEU A 1 831 ? 34.188 -1.409 -29.008 1.00 86.81 831 LEU A O 1
ATOM 6779 N N . ALA A 1 832 ? 34.961 0.686 -29.058 1.00 86.00 832 ALA A N 1
ATOM 6780 C CA . ALA A 1 832 ? 35.256 0.690 -30.494 1.00 86.00 832 ALA A CA 1
ATOM 6781 C C . ALA A 1 832 ? 36.435 -0.229 -30.891 1.00 86.00 832 ALA A C 1
ATOM 6783 O O . ALA A 1 832 ? 36.623 -0.536 -32.076 1.00 86.00 832 ALA A O 1
ATOM 6784 N N . THR A 1 833 ? 37.262 -0.634 -29.919 1.00 81.31 833 THR A N 1
ATOM 6785 C CA . THR A 1 833 ? 38.378 -1.576 -30.119 1.00 81.31 833 THR A CA 1
ATOM 6786 C C . THR A 1 833 ? 38.053 -3.032 -29.805 1.00 81.31 833 THR A C 1
ATOM 6788 O O . THR A 1 833 ? 38.852 -3.887 -30.196 1.00 81.31 833 THR A O 1
ATOM 6791 N N . LYS A 1 834 ? 36.917 -3.298 -29.144 1.00 72.94 834 LYS A N 1
ATOM 6792 C CA . LYS A 1 834 ? 36.295 -4.628 -29.114 1.00 72.94 834 LYS A CA 1
ATOM 6793 C C . LYS A 1 834 ? 36.046 -5.100 -30.551 1.00 72.94 834 LYS A C 1
ATOM 6795 O O . LYS A 1 834 ? 36.202 -6.318 -30.774 1.00 72.94 834 LYS A O 1
#

Sequence (834 aa):
MEEDPLEMCSLEEIENIPEESVGVYANVQKYLIDYVTTVLEPVFRETAHLDSKYKRALSFSAHVTTAVFTGATLYIYDRISTAQNITLHDVKLLCTAITLHDINKYWNETTGSNYAGNYYELIKKYFESDPFSLKIYFTEWKNELEEISFLVQHTQEYDSAQEETRFSRPKYGKLLPYIKIGDKIASLSKMEYPLQEIHKRLRDQGFHAQFLSLPQIPQQLLSQNVYRGVKRLLTESGGIPLLLSPQGILYLSENQIFIDKNKLKRIISSELVKNANSEPVLTDRKFDLGPLLSLPLDKDTQFEIYLTTAKNRTEKGLLKELGKTIYPESRILQESTAILTYFIYNDKGSKWTEFPKLKKFIKDENLKKELSKVGLLRDSFANRDGVGGQKCKAYTVHELVKSQIDYENILQKLHCSLKEALYAEMNTDSKVLDSLIQLICTFNNEACMGLIEEFLPNGNAETCFMCGEISTKEYKPGKHFLQSGGFTKRVTYKDQYKRYCDKCQIEHQLINHLVETSGFRKDEHLLFFYFYFDSIFFNVDPFYKQMNNVDITVHGTESEKLTVAFSLGNFETPFHIIPMAIRLPKVSDNSSRSTRRARAIHTAIKACLESGCKCVLTSPYTILRTYNEVFYNEQPSTLEKNLGMDCVGYYRDAKLIDKRLTVVNKMDGMKGLHRIQQFKRITVVPYIKRQTEYFENWTQKNGDFLNDLFGDTYMDMNVVAKKGVALFGKHRFTGTYKKVKIFRTSIDSLIVSKSNGYSDEESISFAAAAVSKDVKREQYSPKKGKDIENESLEFVSSIVDYLKEHELWSVKKLAKWQNPLTDLYEFEYILATK

Radius of gyration: 35.96 Å; Cα contacts (8 Å, |Δi|>4): 1253; chains: 1; bounding box: 92×80×104 Å